Protein AF-0000000081444077 (afdb_homodimer)

Structure (mmCIF, N/CA/C/O backbone):
data_AF-0000000081444077-model_v1
#
loop_
_entity.id
_entity.type
_entity.pdbx_description
1 polymer 'Aminoacyl-transfer RNA synthetases class-II family profile domain-containing protein'
#
loop_
_atom_site.group_PDB
_atom_site.id
_atom_site.type_symbol
_atom_site.label_atom_id
_atom_site.label_alt_id
_atom_site.label_comp_id
_atom_site.label_asym_id
_atom_site.label_entity_id
_atom_site.label_seq_id
_atom_site.pdbx_PDB_ins_code
_atom_site.Cartn_x
_atom_site.Cartn_y
_atom_site.Cartn_z
_atom_site.occupancy
_atom_site.B_iso_or_equiv
_atom_site.auth_seq_id
_atom_site.auth_comp_id
_atom_site.auth_asym_id
_atom_site.auth_atom_id
_atom_site.pdbx_PDB_model_num
ATOM 1 N N . MET A 1 1 ? -2.559 7.141 -35.938 1 23.86 1 MET A N 1
ATOM 2 C CA . MET A 1 1 ? -1.499 8.125 -35.719 1 23.86 1 MET A CA 1
ATOM 3 C C . MET A 1 1 ? -0.157 7.434 -35.5 1 23.86 1 MET A C 1
ATOM 5 O O . MET A 1 1 ? -0.023 6.613 -34.562 1 23.86 1 MET A O 1
ATOM 9 N N . SER A 1 2 ? 0.617 7.234 -36.562 1 26.3 2 SER A N 1
ATOM 10 C CA . SER A 1 2 ? 1.909 6.574 -36.719 1 26.3 2 SER A CA 1
ATOM 11 C C . SER A 1 2 ? 2.971 7.23 -35.844 1 26.3 2 SER A C 1
ATOM 13 O O . SER A 1 2 ? 3.166 8.445 -35.906 1 26.3 2 SER A O 1
ATOM 15 N N . MET A 1 3 ? 2.871 6.91 -34.594 1 28.09 3 MET A N 1
ATOM 16 C CA . MET A 1 3 ? 3.893 7.602 -33.812 1 28.09 3 MET A CA 1
ATOM 17 C C . MET A 1 3 ? 5.285 7.094 -34.156 1 28.09 3 MET A C 1
ATOM 19 O O . MET A 1 3 ? 5.531 5.883 -34.156 1 28.09 3 MET A O 1
ATOM 23 N N . GLU A 1 4 ? 5.93 7.793 -34.938 1 29.39 4 GLU A N 1
ATOM 24 C CA . GLU A 1 4 ? 7.305 7.598 -35.375 1 29.39 4 GLU A CA 1
ATOM 25 C C . GLU A 1 4 ? 8.297 7.957 -34.281 1 29.39 4 GLU A C 1
ATOM 27 O O . GLU A 1 4 ? 8.234 9.055 -33.719 1 29.39 4 GLU A O 1
ATOM 32 N N . ILE A 1 5 ? 8.57 7.027 -33.5 1 27.83 5 ILE A N 1
ATOM 33 C CA . ILE A 1 5 ? 9.641 7.379 -32.562 1 27.83 5 ILE A CA 1
ATOM 34 C C . ILE A 1 5 ? 10.984 7.336 -33.281 1 27.83 5 ILE A C 1
ATOM 36 O O . ILE A 1 5 ? 11.344 6.32 -33.875 1 27.83 5 ILE A O 1
ATOM 40 N N . GLN A 1 6 ? 11.336 8.398 -33.719 1 30.12 6 GLN A N 1
ATOM 41 C CA . GLN A 1 6 ? 12.633 8.617 -34.375 1 30.12 6 GLN A CA 1
ATOM 42 C C . GLN A 1 6 ? 13.781 8.367 -33.375 1 30.12 6 GLN A C 1
ATOM 44 O O . GLN A 1 6 ? 13.883 9.039 -32.344 1 30.12 6 GLN A O 1
ATOM 49 N N . LEU A 1 7 ? 14.211 7.145 -33.281 1 27.36 7 LEU A N 1
ATOM 50 C CA . LEU A 1 7 ? 15.453 6.914 -32.531 1 27.36 7 LEU A CA 1
ATOM 51 C C . LEU A 1 7 ? 16.625 7.578 -33.219 1 27.36 7 LEU A C 1
ATOM 53 O O . LEU A 1 7 ? 16.594 7.797 -34.438 1 27.36 7 LEU A O 1
ATOM 57 N N . ASN A 1 8 ? 17.688 8.133 -32.594 1 31.11 8 ASN A N 1
ATOM 58 C CA . ASN A 1 8 ? 18.812 8.773 -33.25 1 31.11 8 ASN A CA 1
ATOM 59 C C . ASN A 1 8 ? 19.25 8 -34.5 1 31.11 8 ASN A C 1
ATOM 61 O O . ASN A 1 8 ? 18.422 7.613 -35.312 1 31.11 8 ASN A O 1
ATOM 65 N N . ASN A 1 9 ? 20.562 7.527 -34.625 1 33.25 9 ASN A N 1
ATOM 66 C CA . ASN A 1 9 ? 21.062 7.258 -35.969 1 33.25 9 ASN A CA 1
ATOM 67 C C . ASN A 1 9 ? 20.156 6.289 -36.719 1 33.25 9 ASN A C 1
ATOM 69 O O . ASN A 1 9 ? 19.453 6.684 -37.656 1 33.25 9 ASN A O 1
ATOM 73 N N . ARG A 1 10 ? 20.75 4.914 -37.125 1 32.09 10 ARG A N 1
ATOM 74 C CA . ARG A 1 10 ? 20.484 4.117 -38.344 1 32.09 10 ARG A CA 1
ATOM 75 C C . ARG A 1 10 ? 19.156 3.383 -38.219 1 32.09 10 ARG A C 1
ATOM 77 O O . ARG A 1 10 ? 18.672 2.818 -39.188 1 32.09 10 ARG A O 1
ATOM 84 N N . ARG A 1 11 ? 18.75 2.625 -37.094 1 27.83 11 ARG A N 1
ATOM 85 C CA . ARG A 1 11 ? 17.641 1.689 -37.219 1 27.83 11 ARG A CA 1
ATOM 86 C C . ARG A 1 11 ? 16.344 2.303 -36.688 1 27.83 11 ARG A C 1
ATOM 88 O O . ARG A 1 11 ? 16.344 3.002 -35.688 1 27.83 11 ARG A O 1
ATOM 95 N N . THR A 1 12 ? 15.539 2.754 -37.562 1 30.7 12 THR A N 1
ATOM 96 C CA . THR A 1 12 ? 14.195 3.236 -37.312 1 30.7 12 THR A CA 1
ATOM 97 C C . THR A 1 12 ? 13.273 2.076 -36.938 1 30.7 12 THR A C 1
ATOM 99 O O . THR A 1 12 ? 13.211 1.076 -37.656 1 30.7 12 THR A O 1
ATOM 102 N N . ILE A 1 13 ? 13.133 1.713 -35.688 1 28.78 13 ILE A N 1
ATOM 103 C CA . ILE A 1 13 ? 12.078 0.73 -35.469 1 28.78 13 ILE A CA 1
ATOM 104 C C . ILE A 1 13 ? 10.719 1.415 -35.531 1 28.78 13 ILE A C 1
ATOM 106 O O . ILE A 1 13 ? 10.484 2.408 -34.812 1 28.78 13 ILE A O 1
ATOM 110 N N . SER A 1 14 ? 10.086 1.429 -36.625 1 32.06 14 SER A N 1
ATOM 111 C CA . SER A 1 14 ? 8.711 1.902 -36.75 1 32.06 14 SER A CA 1
ATOM 112 C C . SER A 1 14 ? 7.723 0.869 -36.219 1 32.06 14 SER A C 1
ATOM 114 O O . SER A 1 14 ? 7.824 -0.318 -36.562 1 32.06 14 SER A O 1
ATOM 116 N N . ILE A 1 15 ? 7.379 1.009 -35.062 1 32.12 15 ILE A N 1
ATOM 117 C CA . ILE A 1 15 ? 6.266 0.186 -34.594 1 32.12 15 ILE A CA 1
ATOM 118 C C . ILE A 1 15 ? 4.984 0.614 -35.312 1 32.12 15 ILE A C 1
ATOM 120 O O . ILE A 1 15 ? 4.5 1.731 -35.125 1 32.12 15 ILE A O 1
ATOM 124 N N . ASP A 1 16 ? 4.984 0.404 -36.625 1 32.16 16 ASP A N 1
ATOM 125 C CA . ASP A 1 16 ? 3.73 0.604 -37.344 1 32.16 16 ASP A CA 1
ATOM 126 C C . ASP A 1 16 ? 2.74 -0.518 -37.031 1 32.16 16 ASP A C 1
ATOM 128 O O . ASP A 1 16 ? 3.121 -1.688 -36.969 1 32.16 16 ASP A O 1
ATOM 132 N N . GLY A 1 17 ? 1.459 -0.499 -36.969 1 31.88 17 GLY A N 1
ATOM 133 C CA . GLY A 1 17 ? 0.346 -1.4 -36.719 1 31.88 17 GLY A CA 1
ATOM 134 C C . GLY A 1 17 ? 0.752 -2.656 -35.969 1 31.88 17 GLY A C 1
ATOM 135 O O . GLY A 1 17 ? 1.673 -2.627 -35.156 1 31.88 17 GLY A O 1
ATOM 136 N N . ASP A 1 18 ? 0.22 -3.895 -36.406 1 32.38 18 ASP A N 1
ATOM 137 C CA . ASP A 1 18 ? 0.358 -5.266 -35.938 1 32.38 18 ASP A CA 1
ATOM 138 C C . ASP A 1 18 ? 1.806 -5.742 -36.031 1 32.38 18 ASP A C 1
ATOM 140 O O . ASP A 1 18 ? 2.131 -6.855 -35.625 1 32.38 18 ASP A O 1
ATOM 144 N N . SER A 1 19 ? 2.668 -5.293 -36.875 1 32.75 19 SER A N 1
ATOM 145 C CA . SER A 1 19 ? 3.879 -6.02 -37.25 1 32.75 19 SER A CA 1
ATOM 146 C C . SER A 1 19 ? 5.125 -5.316 -36.719 1 32.75 19 SER A C 1
ATOM 148 O O . SER A 1 19 ? 5.316 -4.121 -36.969 1 32.75 19 SER A O 1
ATOM 150 N N . ILE A 1 20 ? 5.652 -5.777 -35.594 1 33.78 20 ILE A N 1
ATOM 151 C CA . ILE A 1 20 ? 6.949 -5.332 -35.094 1 33.78 20 ILE A CA 1
ATOM 152 C C . ILE A 1 20 ? 8.062 -5.914 -35.938 1 33.78 20 ILE A C 1
ATOM 154 O O . ILE A 1 20 ? 8.172 -7.133 -36.094 1 33.78 20 ILE A O 1
ATOM 158 N N . ARG A 1 21 ? 8.547 -5.258 -37.031 1 32.66 21 ARG A N 1
ATOM 159 C CA . ARG A 1 21 ? 9.695 -5.766 -37.781 1 32.66 21 ARG A CA 1
ATOM 160 C C . ARG A 1 21 ? 11.008 -5.41 -37.094 1 32.66 21 ARG A C 1
ATOM 162 O O . ARG A 1 21 ? 11.266 -4.242 -36.781 1 32.66 21 ARG A O 1
ATOM 169 N N . ALA A 1 22 ? 11.688 -6.398 -36.438 1 30.86 22 ALA A N 1
ATOM 170 C CA . ALA A 1 22 ? 12.984 -6.297 -35.781 1 30.86 22 ALA A CA 1
ATOM 171 C C . ALA A 1 22 ? 14.102 -6.07 -36.812 1 30.86 22 ALA A C 1
ATOM 173 O O . ALA A 1 22 ? 14.258 -6.852 -37.75 1 30.86 22 ALA A O 1
ATOM 174 N N . SER A 1 23 ? 14.484 -4.863 -37.125 1 33.38 23 SER A N 1
ATOM 175 C CA . SER A 1 23 ? 15.664 -4.746 -38 1 33.38 23 SER A CA 1
ATOM 176 C C . SER A 1 23 ? 16.906 -5.289 -37.281 1 33.38 23 SER A C 1
ATOM 178 O O . SER A 1 23 ? 16.953 -5.352 -36.062 1 33.38 23 SER A O 1
ATOM 180 N N . LYS A 1 24 ? 17.953 -5.762 -38.031 1 31.94 24 LYS A N 1
ATOM 181 C CA . LYS A 1 24 ? 19.219 -6.414 -37.719 1 31.94 24 LYS A CA 1
ATOM 182 C C . LYS A 1 24 ? 20.062 -5.551 -36.781 1 31.94 24 LYS A C 1
ATOM 184 O O . LYS A 1 24 ? 20.312 -4.379 -37.062 1 31.94 24 LYS A O 1
ATOM 189 N N . GLU A 1 25 ? 20.203 -5.945 -35.469 1 32.41 25 GLU A N 1
ATOM 190 C CA . GLU A 1 25 ? 20.875 -5.355 -34.312 1 32.41 25 GLU A CA 1
ATOM 191 C C . GLU A 1 25 ? 22.375 -5.215 -34.594 1 32.41 25 GLU A C 1
ATOM 193 O O . GLU A 1 25 ? 23.031 -6.168 -35.031 1 32.41 25 GLU A O 1
ATOM 198 N N . VAL A 1 26 ? 22.875 -4.152 -35.125 1 34.94 26 VAL A N 1
ATOM 199 C CA . VAL A 1 26 ? 24.312 -3.967 -35.031 1 34.94 26 VAL A CA 1
ATOM 200 C C . VAL A 1 26 ? 24.812 -4.277 -33.625 1 34.94 26 VAL A C 1
ATOM 202 O O . VAL A 1 26 ? 24.344 -3.672 -32.656 1 34.94 26 VAL A O 1
ATOM 205 N N . SER A 1 27 ? 25.422 -5.484 -33.344 1 34.59 27 SER A N 1
ATOM 206 C CA . SER A 1 27 ? 25.984 -5.867 -32.062 1 34.59 27 SER A CA 1
ATOM 207 C C . SER A 1 27 ? 27.031 -4.863 -31.578 1 34.59 27 SER A C 1
ATOM 209 O O . SER A 1 27 ? 28.047 -4.668 -32.25 1 34.59 27 SER A O 1
ATOM 211 N N . PRO A 1 28 ? 26.781 -3.764 -31 1 37.81 28 PRO A N 1
ATOM 212 C CA . PRO A 1 28 ? 27.922 -3.031 -30.453 1 37.81 28 PRO A CA 1
ATOM 213 C C . PRO A 1 28 ? 28.906 -3.939 -29.719 1 37.81 28 PRO A C 1
ATOM 215 O O . PRO A 1 28 ? 28.531 -5.039 -29.281 1 37.81 28 PRO A O 1
ATOM 218 N N . ASP A 1 29 ? 30.188 -3.701 -29.844 1 36.72 29 ASP A N 1
ATOM 219 C CA . ASP A 1 29 ? 31.266 -4.473 -29.234 1 36.72 29 ASP A CA 1
ATOM 220 C C . ASP A 1 29 ? 30.953 -4.812 -27.781 1 36.72 29 ASP A C 1
ATOM 222 O O . ASP A 1 29 ? 30.703 -3.922 -26.969 1 36.72 29 ASP A O 1
ATOM 226 N N . LYS A 1 30 ? 30.562 -5.918 -27.5 1 41.12 30 LYS A N 1
ATOM 227 C CA . LYS A 1 30 ? 30.234 -6.543 -26.234 1 41.12 30 LYS A CA 1
ATOM 228 C C . LYS A 1 30 ? 31.172 -6.078 -25.125 1 41.12 30 LYS A C 1
ATOM 230 O O . LYS A 1 30 ? 30.781 -5.949 -23.969 1 41.12 30 LYS A O 1
ATOM 235 N N . GLU A 1 31 ? 32.438 -6.031 -25.469 1 38.62 31 GLU A N 1
ATOM 236 C CA . GLU A 1 31 ? 33.469 -5.688 -24.484 1 38.62 31 GLU A CA 1
ATOM 237 C C . GLU A 1 31 ? 33.25 -4.273 -23.938 1 38.62 31 GLU A C 1
ATOM 239 O O . GLU A 1 31 ? 33.438 -4.027 -22.75 1 38.62 31 GLU A O 1
ATOM 244 N N . LYS A 1 32 ? 33.188 -3.34 -24.734 1 41.47 32 LYS A N 1
ATOM 245 C CA . LYS A 1 32 ? 32.938 -1.976 -24.281 1 41.47 32 LYS A CA 1
ATOM 246 C C . LYS A 1 32 ? 31.594 -1.854 -23.562 1 41.47 32 LYS A C 1
ATOM 248 O O . LYS A 1 32 ? 31.312 -0.842 -22.922 1 41.47 32 LYS A O 1
ATOM 253 N N . LEU A 1 33 ? 30.578 -2.686 -23.844 1 42.31 33 LEU A N 1
ATOM 254 C CA . LEU A 1 33 ? 29.281 -2.688 -23.188 1 42.31 33 LEU A CA 1
ATOM 255 C C . LEU A 1 33 ? 29.391 -3.264 -21.766 1 42.31 33 LEU A C 1
ATOM 257 O O . LEU A 1 33 ? 28.625 -2.883 -20.891 1 42.31 33 LEU A O 1
ATOM 261 N N . GLU A 1 34 ? 30.156 -4.367 -21.625 1 45.81 34 GLU A N 1
ATOM 262 C CA . GLU A 1 34 ? 30.359 -4.953 -20.297 1 45.81 34 GLU A CA 1
ATOM 263 C C . GLU A 1 34 ? 30.953 -3.943 -19.328 1 45.81 34 GLU A C 1
ATOM 265 O O . GLU A 1 34 ? 30.672 -3.973 -18.141 1 45.81 34 GLU A O 1
ATOM 270 N N . GLN A 1 35 ? 31.859 -3.129 -19.719 1 46.97 35 GLN A N 1
ATOM 271 C CA . GLN A 1 35 ? 32.625 -2.223 -18.859 1 46.97 35 GLN A CA 1
ATOM 272 C C . GLN A 1 35 ? 31.734 -1.136 -18.266 1 46.97 35 GLN A C 1
ATOM 274 O O . GLN A 1 35 ? 32.062 -0.536 -17.25 1 46.97 35 GLN A O 1
ATOM 279 N N . THR A 1 36 ? 30.516 -0.857 -18.875 1 57.16 36 THR A N 1
ATOM 280 C CA . THR A 1 36 ? 29.828 0.374 -18.516 1 57.16 36 THR A CA 1
ATOM 281 C C . THR A 1 36 ? 28.484 0.065 -17.844 1 57.16 36 THR A C 1
ATOM 283 O O . THR A 1 36 ? 27.641 0.954 -17.688 1 57.16 36 THR A O 1
ATOM 286 N N . ARG A 1 37 ? 28.344 -1.217 -17.25 1 77.5 37 ARG A N 1
ATOM 287 C CA . ARG A 1 37 ? 27.062 -1.556 -16.625 1 77.5 37 ARG A CA 1
ATOM 288 C C . ARG A 1 37 ? 27.031 -1.128 -15.164 1 77.5 37 ARG A C 1
ATOM 290 O O . ARG A 1 37 ? 28.047 -1.178 -14.477 1 77.5 37 ARG A O 1
ATOM 297 N N . THR A 1 38 ? 25.891 -0.659 -14.797 1 86.19 38 THR A N 1
ATOM 298 C CA . THR A 1 38 ? 25.672 -0.331 -13.398 1 86.19 38 THR A CA 1
ATOM 299 C C . THR A 1 38 ? 25.531 -1.6 -12.555 1 86.19 38 THR A C 1
ATOM 301 O O . THR A 1 38 ? 24.719 -2.469 -12.859 1 86.19 38 THR A O 1
ATOM 304 N N . LEU A 1 39 ? 26.453 -1.745 -11.625 1 90.31 39 LEU A N 1
ATOM 305 C CA . LEU A 1 39 ? 26.422 -2.891 -10.719 1 90.31 39 LEU A CA 1
ATOM 306 C C . LEU A 1 39 ? 25.906 -2.482 -9.344 1 90.31 39 LEU A C 1
ATOM 308 O O . LEU A 1 39 ? 26.125 -1.352 -8.906 1 90.31 39 LEU A O 1
ATOM 312 N N . PRO A 1 40 ? 25.219 -3.42 -8.68 1 94.31 40 PRO A N 1
ATOM 313 C CA . PRO A 1 40 ? 24.719 -3.088 -7.348 1 94.31 40 PRO A CA 1
ATOM 314 C C . PRO A 1 40 ? 25.828 -2.938 -6.316 1 94.31 40 PRO A C 1
ATOM 316 O O . PRO A 1 40 ? 26.812 -3.689 -6.348 1 94.31 40 PRO A O 1
ATOM 319 N N . PRO A 1 41 ? 25.641 -2.062 -5.418 1 94.25 41 PRO A N 1
ATOM 320 C CA . PRO A 1 41 ? 26.641 -1.904 -4.359 1 94.25 41 PRO A CA 1
ATOM 321 C C . PRO A 1 41 ? 26.578 -3.021 -3.32 1 94.25 41 PRO A C 1
ATOM 323 O O . PRO A 1 41 ? 27.531 -3.215 -2.562 1 94.25 41 PRO A O 1
ATOM 326 N N . LYS A 1 42 ? 25.469 -3.723 -3.23 1 92.5 42 LYS A N 1
ATOM 327 C CA . LYS A 1 42 ? 25.281 -4.855 -2.33 1 92.5 42 LYS A CA 1
ATOM 328 C C . LYS A 1 42 ? 25.5 -4.449 -0.877 1 92.5 42 LYS A C 1
ATOM 330 O O . LYS A 1 42 ? 26.219 -5.125 -0.142 1 92.5 42 LYS A O 1
ATOM 335 N N . THR A 1 43 ? 24.938 -3.365 -0.495 1 91.69 43 THR A N 1
ATOM 336 C CA . THR A 1 43 ? 25.141 -2.836 0.85 1 91.69 43 THR A CA 1
ATOM 337 C C . THR A 1 43 ? 23.938 -3.154 1.739 1 91.69 43 THR A C 1
ATOM 339 O O . THR A 1 43 ? 23.859 -2.695 2.881 1 91.69 43 THR A O 1
ATOM 342 N N . TRP A 1 44 ? 23.016 -4.004 1.304 1 88.94 44 TRP A N 1
ATOM 343 C CA . TRP A 1 44 ? 21.75 -4.223 2.004 1 88.94 44 TRP A CA 1
ATOM 344 C C . TRP A 1 44 ? 22 -4.871 3.365 1 88.94 44 TRP A C 1
ATOM 346 O O . TRP A 1 44 ? 21.172 -4.734 4.277 1 88.94 44 TRP A O 1
ATOM 356 N N . ALA A 1 45 ? 23.156 -5.43 3.533 1 86.5 45 ALA A N 1
ATOM 357 C CA . ALA A 1 45 ? 23.453 -6.09 4.801 1 86.5 45 ALA A CA 1
ATOM 358 C C . ALA A 1 45 ? 24.203 -5.152 5.746 1 86.5 45 ALA A C 1
ATOM 360 O O . ALA A 1 45 ? 24.484 -5.512 6.891 1 86.5 45 ALA A O 1
ATOM 361 N N . HIS A 1 46 ? 24.5 -4.008 5.258 1 89.81 46 HIS A N 1
ATOM 362 C CA . HIS A 1 46 ? 25.25 -3.025 6.035 1 89.81 46 HIS A CA 1
ATOM 363 C C . HIS A 1 46 ? 24.531 -1.685 6.074 1 89.81 46 HIS A C 1
ATOM 365 O O . HIS A 1 46 ? 24.828 -0.787 5.285 1 89.81 46 HIS A O 1
ATOM 371 N N . PRO A 1 47 ? 23.656 -1.568 7.059 1 84 47 PRO A N 1
ATOM 372 C CA . PRO A 1 47 ? 22.797 -0.376 7.102 1 84 47 PRO A CA 1
ATOM 373 C C . PRO A 1 47 ? 23.609 0.922 7.051 1 84 47 PRO A C 1
ATOM 375 O O . PRO A 1 47 ? 23.172 1.892 6.414 1 84 47 PRO A O 1
ATOM 378 N N . GLU A 1 48 ? 24.75 0.959 7.648 1 82.81 48 GLU A N 1
ATOM 379 C CA . GLU A 1 48 ? 25.578 2.158 7.715 1 82.81 48 GLU A CA 1
ATOM 380 C C . GLU A 1 48 ? 26.031 2.584 6.324 1 82.81 48 GLU A C 1
ATOM 382 O O . GLU A 1 48 ? 26.094 3.777 6.02 1 82.81 48 GLU A O 1
ATOM 387 N N . LYS A 1 49 ? 26.297 1.643 5.523 1 92.25 49 LYS A N 1
ATOM 388 C CA . LYS A 1 49 ? 26.75 1.913 4.164 1 92.25 49 LYS A CA 1
ATOM 389 C C . LYS A 1 49 ? 25.562 2.09 3.217 1 92.25 49 LYS A C 1
ATOM 391 O O . LYS A 1 49 ? 25.672 2.803 2.215 1 92.25 49 LYS A O 1
ATOM 396 N N . HIS A 1 50 ? 24.547 1.478 3.609 1 94.5 50 HIS A N 1
ATOM 397 C CA . HIS A 1 50 ? 23.375 1.452 2.736 1 94.5 50 HIS A CA 1
ATOM 398 C C . HIS A 1 50 ? 22.734 2.83 2.639 1 94.5 50 HIS A C 1
ATOM 400 O O . HIS A 1 50 ? 22.281 3.234 1.566 1 94.5 50 HIS A O 1
ATOM 406 N N . LEU A 1 51 ? 22.75 3.525 3.709 1 94.88 51 LEU A N 1
ATOM 407 C CA . LEU A 1 51 ? 22.172 4.859 3.734 1 94.88 51 LEU A CA 1
ATOM 408 C C . LEU A 1 51 ? 22.766 5.742 2.648 1 94.88 51 LEU A C 1
ATOM 410 O O . LEU A 1 51 ? 22.047 6.336 1.849 1 94.88 51 LEU A O 1
ATOM 414 N N . LYS A 1 52 ? 24.031 5.785 2.58 1 96.38 52 LYS A N 1
ATOM 415 C CA . LYS A 1 52 ? 24.734 6.617 1.609 1 96.38 52 LYS A CA 1
ATOM 416 C C . LYS A 1 52 ? 24.609 6.035 0.203 1 96.38 52 LYS A C 1
ATOM 418 O O . LYS A 1 52 ? 24.422 6.773 -0.765 1 96.38 52 LYS A O 1
ATOM 423 N N . ALA A 1 53 ? 24.734 4.762 0.083 1 96.88 53 ALA A N 1
ATOM 424 C CA . ALA A 1 53 ? 24.703 4.094 -1.217 1 96.88 53 ALA A CA 1
ATOM 425 C C . ALA A 1 53 ? 23.375 4.359 -1.938 1 96.88 53 ALA A C 1
ATOM 427 O O . ALA A 1 53 ? 23.359 4.617 -3.145 1 96.88 53 ALA A O 1
ATOM 428 N N . VAL A 1 54 ? 22.328 4.336 -1.202 1 96.69 54 VAL A N 1
ATOM 429 C CA . VAL A 1 54 ? 21 4.52 -1.786 1 96.69 54 VAL A CA 1
ATOM 430 C C . VAL A 1 54 ? 20.906 5.914 -2.395 1 96.69 54 VAL A C 1
ATOM 432 O O . VAL A 1 54 ? 20.312 6.09 -3.463 1 96.69 54 VAL A O 1
ATOM 435 N N . ILE A 1 55 ? 21.484 6.879 -1.752 1 96.62 55 ILE A N 1
ATOM 436 C CA . ILE A 1 55 ? 21.375 8.266 -2.191 1 96.62 55 ILE A CA 1
ATOM 437 C C . ILE A 1 55 ? 22.344 8.523 -3.342 1 96.62 55 ILE A C 1
ATOM 439 O O . ILE A 1 55 ? 22.047 9.281 -4.266 1 96.62 55 ILE A O 1
ATOM 443 N N . THR A 1 56 ? 23.484 7.828 -3.354 1 96.44 56 THR A N 1
ATOM 444 C CA . THR A 1 56 ? 24.562 8.289 -4.223 1 96.44 56 THR A CA 1
ATOM 445 C C . THR A 1 56 ? 24.781 7.312 -5.375 1 96.44 56 THR A C 1
ATOM 447 O O . THR A 1 56 ? 25.359 7.672 -6.398 1 96.44 56 THR A O 1
ATOM 450 N N . ASP A 1 57 ? 24.406 6.078 -5.227 1 95.69 57 ASP A N 1
ATOM 451 C CA . ASP A 1 57 ? 24.688 5.078 -6.246 1 95.69 57 ASP A CA 1
ATOM 452 C C . ASP A 1 57 ? 23.609 5.062 -7.328 1 95.69 57 ASP A C 1
ATOM 454 O O . ASP A 1 57 ? 22.422 5.074 -7.02 1 95.69 57 ASP A O 1
ATOM 458 N N . ASP A 1 58 ? 24.047 4.957 -8.555 1 95.25 58 ASP A N 1
ATOM 459 C CA . ASP A 1 58 ? 23.125 4.969 -9.695 1 95.25 58 ASP A CA 1
ATOM 460 C C . ASP A 1 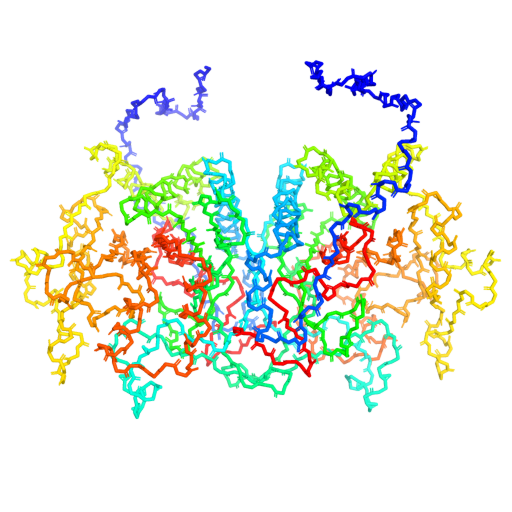58 ? 22.203 3.75 -9.672 1 95.25 58 ASP A C 1
ATOM 462 O O . ASP A 1 58 ? 21.094 3.803 -10.18 1 95.25 58 ASP A O 1
ATOM 466 N N . TRP A 1 59 ? 22.672 2.705 -9.07 1 96.56 59 TRP A N 1
ATOM 467 C CA . TRP A 1 59 ? 21.875 1.487 -8.992 1 96.56 59 TRP A CA 1
ATOM 468 C C . TRP A 1 59 ? 20.516 1.77 -8.375 1 96.56 59 TRP A C 1
ATOM 470 O O . TRP A 1 59 ? 19.484 1.4 -8.945 1 96.56 59 TRP A O 1
ATOM 480 N N . TYR A 1 60 ? 20.547 2.51 -7.328 1 96.88 60 TYR A N 1
ATOM 481 C CA . TYR A 1 60 ? 19.297 2.695 -6.594 1 96.88 60 TYR A CA 1
ATOM 482 C C . TYR A 1 60 ? 18.422 3.748 -7.266 1 96.88 60 TYR A C 1
ATOM 484 O O . TYR A 1 60 ? 17.188 3.672 -7.207 1 96.88 60 TYR A O 1
ATOM 492 N N . SER A 1 61 ? 19.031 4.684 -7.898 1 96.81 61 SER A N 1
ATOM 493 C CA . SER A 1 61 ? 18.234 5.59 -8.727 1 96.81 61 SER A CA 1
ATOM 494 C C . SER A 1 61 ? 17.516 4.832 -9.836 1 96.81 61 SER A C 1
ATOM 496 O O . SER A 1 61 ? 16.328 5.074 -10.086 1 96.81 61 SER A O 1
ATOM 498 N N . ASP A 1 62 ? 18.203 3.953 -10.469 1 96.94 62 ASP A N 1
ATOM 499 C CA . ASP A 1 62 ? 17.641 3.152 -11.547 1 96.94 62 ASP A CA 1
ATOM 500 C C . ASP A 1 62 ? 16.562 2.211 -11.031 1 96.94 62 ASP A C 1
ATOM 502 O O . ASP A 1 62 ? 15.484 2.098 -11.633 1 96.94 62 ASP A O 1
ATOM 506 N N . VAL A 1 63 ? 16.812 1.589 -9.914 1 97.19 63 VAL A N 1
ATOM 507 C CA . VAL A 1 63 ? 15.836 0.692 -9.305 1 97.19 63 VAL A CA 1
ATOM 508 C C . VAL A 1 63 ? 14.562 1.465 -8.961 1 97.19 63 VAL A C 1
ATOM 510 O O . VAL A 1 63 ? 13.453 0.997 -9.227 1 97.19 63 VAL A O 1
ATOM 513 N N . PHE A 1 64 ? 14.758 2.645 -8.406 1 97.81 64 PHE A N 1
ATOM 514 C CA . PHE A 1 64 ? 13.617 3.48 -8.031 1 97.81 64 PHE A CA 1
ATOM 515 C C . PHE A 1 64 ? 12.789 3.848 -9.258 1 97.81 64 PHE A C 1
ATOM 517 O O . PHE A 1 64 ? 11.555 3.836 -9.203 1 97.81 64 PHE A O 1
ATOM 524 N N . ARG A 1 65 ? 13.398 4.113 -10.359 1 97 65 ARG A N 1
ATOM 525 C CA . ARG A 1 65 ? 12.719 4.438 -11.602 1 97 65 ARG A CA 1
ATOM 526 C C . ARG A 1 65 ? 11.875 3.262 -12.086 1 97 65 ARG A C 1
ATOM 528 O O . ARG A 1 65 ? 10.719 3.438 -12.477 1 97 65 ARG A O 1
ATOM 535 N N . ILE A 1 66 ? 12.445 2.082 -12.039 1 97.94 66 ILE A N 1
ATOM 536 C CA . ILE A 1 66 ? 11.742 0.893 -12.508 1 97.94 66 ILE A CA 1
ATOM 537 C C . ILE A 1 66 ? 10.57 0.59 -11.578 1 97.94 66 ILE A C 1
ATOM 539 O O . ILE A 1 66 ? 9.484 0.224 -12.031 1 97.94 66 ILE A O 1
ATOM 543 N N . GLN A 1 67 ? 10.789 0.743 -10.281 1 98.19 67 GLN A N 1
ATOM 544 C CA . GLN A 1 67 ? 9.719 0.527 -9.312 1 98.19 67 GLN A CA 1
ATOM 545 C C . GLN A 1 67 ? 8.547 1.478 -9.562 1 98.19 67 GLN A C 1
ATOM 547 O O . GLN A 1 67 ? 7.391 1.061 -9.555 1 98.19 67 GLN A O 1
ATOM 552 N N . ASP A 1 68 ? 8.875 2.721 -9.805 1 97.75 68 ASP A N 1
ATOM 553 C CA . ASP A 1 68 ? 7.871 3.734 -10.117 1 97.75 68 ASP A CA 1
ATOM 554 C C . ASP A 1 68 ? 7.102 3.373 -11.391 1 97.75 68 ASP A C 1
ATOM 556 O O . ASP A 1 68 ? 5.875 3.461 -11.422 1 97.75 68 ASP A O 1
ATOM 560 N N . CYS A 1 69 ? 7.836 2.961 -12.375 1 98.19 69 CYS A N 1
ATOM 561 C CA . CYS A 1 69 ? 7.254 2.584 -13.656 1 98.19 69 CYS A CA 1
ATOM 562 C C . CYS A 1 69 ? 6.289 1.415 -13.492 1 98.19 69 CYS A C 1
ATOM 564 O O . CYS A 1 69 ? 5.164 1.46 -13.992 1 98.19 69 CYS A O 1
ATOM 566 N N . ILE A 1 70 ? 6.688 0.432 -12.75 1 98.5 70 ILE A N 1
ATOM 567 C CA . ILE A 1 70 ? 5.891 -0.779 -12.578 1 98.5 70 ILE A CA 1
ATOM 568 C C . ILE A 1 70 ? 4.625 -0.457 -11.789 1 98.5 70 ILE A C 1
ATOM 570 O O . ILE A 1 70 ? 3.537 -0.926 -12.133 1 98.5 70 ILE A O 1
ATOM 574 N N . PHE A 1 71 ? 4.77 0.344 -10.781 1 98.75 71 PHE A N 1
ATOM 575 C CA . PHE A 1 71 ? 3.594 0.704 -10 1 98.75 71 PHE A CA 1
ATOM 576 C C . PHE A 1 71 ? 2.547 1.389 -10.875 1 98.75 71 PHE A C 1
ATOM 578 O O . PHE A 1 71 ? 1.383 0.987 -10.883 1 98.75 71 PHE A O 1
ATOM 585 N N . HIS A 1 72 ? 2.934 2.379 -11.57 1 98.75 72 HIS A N 1
ATOM 586 C CA . HIS A 1 72 ? 1.986 3.166 -12.352 1 98.75 72 HIS A CA 1
ATOM 587 C C . HIS A 1 72 ? 1.426 2.354 -13.516 1 98.75 72 HIS A C 1
ATOM 589 O O . HIS A 1 72 ? 0.255 2.504 -13.875 1 98.75 72 HIS A O 1
ATOM 595 N N . ALA A 1 73 ? 2.242 1.507 -14.117 1 98.75 73 ALA A N 1
ATOM 596 C CA . ALA A 1 73 ? 1.75 0.618 -15.164 1 98.75 73 ALA A CA 1
ATOM 597 C C . ALA A 1 73 ? 0.719 -0.363 -14.609 1 98.75 73 ALA A C 1
ATOM 599 O O . ALA A 1 73 ? -0.246 -0.708 -15.297 1 98.75 73 ALA A O 1
ATOM 600 N N . THR A 1 74 ? 0.984 -0.835 -13.391 1 98.88 74 THR A N 1
ATOM 601 C CA . THR A 1 74 ? 0.046 -1.74 -12.734 1 98.88 74 THR A CA 1
ATOM 602 C C . THR A 1 74 ? -1.312 -1.07 -12.547 1 98.88 74 THR A C 1
ATOM 604 O O . THR A 1 74 ? -2.344 -1.631 -12.93 1 98.88 74 THR A O 1
ATOM 607 N N . VAL A 1 75 ? -1.275 0.112 -12.031 1 98.81 75 VAL A N 1
ATOM 608 C CA . VAL A 1 75 ? -2.52 0.835 -11.789 1 98.81 75 VAL A CA 1
ATOM 609 C C . VAL A 1 75 ? -3.221 1.117 -13.117 1 98.81 75 VAL A C 1
ATOM 611 O O . VAL A 1 75 ? -4.438 0.945 -13.234 1 98.81 75 VAL A O 1
ATOM 614 N N . ASP A 1 76 ? -2.479 1.521 -14.07 1 98.56 76 ASP A N 1
ATOM 615 C CA . ASP A 1 76 ? -3.045 1.814 -15.383 1 98.56 76 ASP A CA 1
ATOM 616 C C . ASP A 1 76 ? -3.721 0.582 -15.977 1 98.56 76 ASP A C 1
ATOM 618 O O . ASP A 1 76 ? -4.84 0.666 -16.484 1 98.56 76 ASP A O 1
ATOM 622 N N . TYR A 1 77 ? -3.057 -0.544 -15.938 1 98.81 77 TYR A N 1
ATOM 623 C CA . TYR A 1 77 ? -3.602 -1.771 -16.5 1 98.81 77 TYR A CA 1
ATOM 624 C C . TYR A 1 77 ? -4.91 -2.152 -15.828 1 98.81 77 TYR A C 1
ATOM 626 O O . TYR A 1 77 ? -5.918 -2.395 -16.5 1 98.81 77 TYR A O 1
ATOM 634 N N . PHE A 1 78 ? -4.902 -2.201 -14.523 1 98.81 78 PHE A N 1
ATOM 635 C CA . PHE A 1 78 ? -6.074 -2.697 -13.805 1 98.81 78 PHE A CA 1
ATOM 636 C C . PHE A 1 78 ? -7.219 -1.696 -13.883 1 98.81 78 PHE A C 1
ATOM 638 O O . PHE A 1 78 ? -8.375 -2.082 -14.07 1 98.81 78 PHE A O 1
ATOM 645 N N . ARG A 1 79 ? -6.891 -0.469 -13.75 1 97.69 79 ARG A N 1
ATOM 646 C CA . ARG A 1 79 ? -7.938 0.548 -13.758 1 97.69 79 ARG A CA 1
ATOM 647 C C . ARG A 1 79 ? -8.453 0.802 -15.172 1 97.69 79 ARG A C 1
ATOM 649 O O . ARG A 1 79 ? -9.648 0.669 -15.43 1 97.69 79 ARG A O 1
ATOM 656 N N . ASN A 1 80 ? -7.594 1.115 -16.062 1 97.06 80 ASN A N 1
ATOM 657 C CA . ASN A 1 80 ? -7.992 1.655 -17.359 1 97.06 80 ASN A CA 1
ATOM 658 C C . ASN A 1 80 ? -8.266 0.545 -18.375 1 97.06 80 ASN A C 1
ATOM 660 O O . ASN A 1 80 ? -9.133 0.686 -19.234 1 97.06 80 ASN A O 1
ATOM 664 N N . THR A 1 81 ? -7.52 -0.508 -18.312 1 97.69 81 THR A N 1
ATOM 665 C CA . THR A 1 81 ? -7.715 -1.595 -19.266 1 97.69 81 THR A CA 1
ATOM 666 C C . THR A 1 81 ? -8.828 -2.529 -18.797 1 97.69 81 THR A C 1
ATOM 668 O O . THR A 1 81 ? -9.641 -2.986 -19.594 1 97.69 81 THR A O 1
ATOM 671 N N . LEU A 1 82 ? -8.867 -2.795 -17.484 1 98.19 82 LEU A N 1
ATOM 672 C CA . LEU A 1 82 ? -9.758 -3.859 -17.031 1 98.19 82 LEU A CA 1
ATOM 673 C C . LEU A 1 82 ? -10.945 -3.287 -16.266 1 98.19 82 LEU A C 1
ATOM 675 O O . LEU A 1 82 ? -11.977 -3.947 -16.141 1 98.19 82 LEU A O 1
ATOM 679 N N . GLY A 1 83 ? -10.75 -2.111 -15.672 1 97.56 83 GLY A N 1
ATOM 680 C CA . GLY A 1 83 ? -11.781 -1.538 -14.828 1 97.56 83 GLY A CA 1
ATOM 681 C C . GLY A 1 83 ? -11.898 -2.225 -13.477 1 97.56 83 GLY A C 1
ATOM 682 O O . GLY A 1 83 ? -12.992 -2.342 -12.93 1 97.56 83 GLY A O 1
ATOM 683 N N . PHE A 1 84 ? -10.828 -2.805 -12.93 1 98.5 84 PHE A N 1
ATOM 684 C CA . PHE A 1 84 ? -10.828 -3.463 -11.633 1 98.5 84 PHE A CA 1
ATOM 685 C C . PHE A 1 84 ? -10.781 -2.436 -10.508 1 98.5 84 PHE A C 1
ATOM 687 O O . PHE A 1 84 ? -10.25 -1.337 -10.68 1 98.5 84 PHE A O 1
ATOM 694 N N . ASN A 1 85 ? -11.336 -2.775 -9.375 1 98.06 85 ASN A N 1
ATOM 695 C CA . ASN A 1 85 ? -11.305 -1.913 -8.195 1 98.06 85 ASN A CA 1
ATOM 696 C C . ASN A 1 85 ? -10.078 -2.186 -7.328 1 98.06 85 ASN A C 1
ATOM 698 O O . ASN A 1 85 ? -9.664 -3.334 -7.18 1 98.06 85 ASN A O 1
ATOM 702 N N . TYR A 1 86 ? -9.539 -1.086 -6.816 1 98.38 86 TYR A N 1
ATOM 703 C CA . TYR A 1 86 ? -8.43 -1.214 -5.879 1 98.38 86 TYR A CA 1
ATOM 704 C C . TYR A 1 86 ? -8.938 -1.51 -4.473 1 98.38 86 TYR A C 1
ATOM 706 O O . TYR A 1 86 ? -9.945 -0.953 -4.039 1 98.38 86 TYR A O 1
ATOM 714 N N . THR A 1 87 ? -8.211 -2.354 -3.705 1 98.31 87 THR A N 1
ATOM 715 C CA . THR A 1 87 ? -8.625 -2.748 -2.361 1 98.31 87 THR A CA 1
ATOM 716 C C . THR A 1 87 ? -7.652 -2.203 -1.318 1 98.31 87 THR A C 1
ATOM 718 O O . THR A 1 87 ? -6.445 -2.438 -1.405 1 98.31 87 THR A O 1
ATOM 721 N N . MET A 1 88 ? -8.156 -1.429 -0.396 1 96.56 88 MET A N 1
ATOM 722 C CA . MET A 1 88 ? -7.375 -0.972 0.751 1 96.56 88 MET A CA 1
ATOM 723 C C . MET A 1 88 ? -7.406 -2 1.876 1 96.56 88 MET A C 1
ATOM 725 O O . MET A 1 88 ? -8.414 -2.137 2.568 1 96.56 88 MET A O 1
ATOM 729 N N . LEU A 1 89 ? -6.242 -2.654 2.088 1 96.44 89 LEU A N 1
ATOM 730 C CA . LEU A 1 89 ? -6.25 -3.842 2.938 1 96.44 89 LEU A CA 1
ATOM 731 C C . LEU A 1 89 ? -5.367 -3.639 4.164 1 96.44 89 LEU A C 1
ATOM 733 O O . LEU A 1 89 ? -4.402 -2.873 4.121 1 96.44 89 LEU A O 1
ATOM 737 N N . PRO A 1 90 ? -5.727 -4.316 5.23 1 95 90 PRO A N 1
ATOM 738 C CA . PRO A 1 90 ? -4.816 -4.348 6.375 1 95 90 PRO A CA 1
ATOM 739 C C . PRO A 1 90 ? -3.57 -5.195 6.113 1 95 90 PRO A C 1
ATOM 741 O O . PRO A 1 90 ? -3.562 -6.023 5.199 1 95 90 PRO A O 1
ATOM 744 N N . VAL A 1 91 ? -2.562 -4.965 6.965 1 94.25 91 VAL A N 1
ATOM 745 C CA . VAL A 1 91 ? -1.308 -5.691 6.797 1 94.25 91 VAL A CA 1
ATOM 746 C C . VAL A 1 91 ? -1.297 -6.922 7.703 1 94.25 91 VAL A C 1
ATOM 748 O O . VAL A 1 91 ? -0.354 -7.715 7.672 1 94.25 91 VAL A O 1
ATOM 751 N N . SER A 1 92 ? -2.305 -7.086 8.523 1 94.06 92 SER A N 1
ATOM 752 C CA . SER A 1 92 ? -2.406 -8.211 9.445 1 94.06 92 SER A CA 1
ATOM 753 C C . SER A 1 92 ? -3.604 -9.094 9.117 1 94.06 92 SER A C 1
ATOM 755 O O . SER A 1 92 ? -4.543 -8.656 8.453 1 94.06 92 SER A O 1
ATOM 757 N N . THR A 1 93 ? -3.5 -10.32 9.523 1 92.69 93 THR A N 1
ATOM 758 C CA . THR A 1 93 ? -4.578 -11.281 9.289 1 92.69 93 THR A CA 1
ATOM 759 C C . THR A 1 93 ? -4.578 -12.359 10.367 1 92.69 93 THR A C 1
ATOM 761 O O . THR A 1 93 ? -3.549 -12.633 10.984 1 92.69 93 THR A O 1
ATOM 764 N N . LYS A 1 94 ? -5.703 -12.938 10.562 1 89.12 94 LYS A N 1
ATOM 765 C CA . LYS A 1 94 ? -5.816 -14.078 11.469 1 89.12 94 LYS A CA 1
ATOM 766 C C . LYS A 1 94 ? -5.727 -15.391 10.711 1 89.12 94 LYS A C 1
ATOM 768 O O . LYS A 1 94 ? -5.566 -16.453 11.32 1 89.12 94 LYS A O 1
ATOM 773 N N . THR A 1 95 ? -5.836 -15.266 9.438 1 87.69 95 THR A N 1
ATOM 774 C CA . THR A 1 95 ? -5.887 -16.469 8.617 1 87.69 95 THR A CA 1
ATOM 775 C C . THR A 1 95 ? -4.719 -16.5 7.629 1 87.69 95 THR A C 1
ATOM 777 O O . THR A 1 95 ? -4.52 -15.555 6.863 1 87.69 95 THR A O 1
ATOM 780 N N . ILE A 1 96 ? -4.035 -17.578 7.668 1 83.5 96 ILE A N 1
ATOM 781 C CA . ILE A 1 96 ? -2.912 -17.734 6.75 1 83.5 96 ILE A CA 1
ATOM 782 C C . ILE A 1 96 ? -3.385 -18.391 5.461 1 83.5 96 ILE A C 1
ATOM 784 O O . ILE A 1 96 ? -4.191 -19.328 5.492 1 83.5 96 ILE A O 1
ATOM 788 N N . SER A 1 97 ? -3.07 -17.906 4.359 1 77.75 97 SER A N 1
ATOM 789 C CA . SER A 1 97 ? -3.57 -18.375 3.072 1 77.75 97 SER A CA 1
ATOM 790 C C . SER A 1 97 ? -2.963 -19.719 2.701 1 77.75 97 SER A C 1
ATOM 792 O O . SER A 1 97 ? -3.57 -20.5 1.963 1 77.75 97 SER A O 1
ATOM 794 N N . ALA A 1 98 ? -1.87 -19.969 2.904 1 65.69 98 ALA A N 1
ATOM 795 C CA . ALA A 1 98 ? -1.262 -21.25 2.553 1 65.69 98 ALA A CA 1
ATOM 796 C C . ALA A 1 98 ? -0.819 -22.016 3.801 1 65.69 98 ALA A C 1
ATOM 798 O O . ALA A 1 98 ? 0.377 -22.109 4.09 1 65.69 98 ALA A O 1
ATOM 799 N N . PRO A 1 99 ? -2.15 -22.531 4.539 1 54.22 99 PRO A N 1
ATOM 800 C CA . PRO A 1 99 ? -1.802 -23.219 5.785 1 54.22 99 PRO A CA 1
ATOM 801 C C . PRO A 1 99 ? -1.132 -24.578 5.543 1 54.22 99 PRO A C 1
ATOM 803 O O . PRO A 1 99 ? -1.388 -25.219 4.523 1 54.22 99 PRO A O 1
ATOM 806 N N . MET A 1 100 ? -0.118 -24.891 5.789 1 46 100 MET A N 1
ATOM 807 C CA . MET A 1 100 ? 0.433 -26.234 5.695 1 46 100 MET A CA 1
ATOM 808 C C . MET A 1 100 ? -0.279 -27.188 6.656 1 46 100 MET A C 1
ATOM 810 O O . MET A 1 100 ? -0.738 -26.766 7.719 1 46 100 MET A O 1
ATOM 814 N N . GLY A 1 101 ? -1.256 -28.094 6.441 1 38.06 101 GLY A N 1
ATOM 815 C CA . GLY A 1 101 ? -2.016 -29.062 7.219 1 38.06 101 GLY A CA 1
ATOM 816 C C . GLY A 1 101 ? -1.502 -29.234 8.641 1 38.06 101 GLY A C 1
ATOM 817 O O . GLY A 1 101 ? -0.84 -28.328 9.172 1 38.06 101 GLY A O 1
ATOM 818 N N . GLU A 1 102 ? -1.133 -30.406 9.328 1 39.81 102 GLU A N 1
ATOM 819 C CA . GLU A 1 102 ? -1.092 -30.766 10.742 1 39.81 102 GLU A CA 1
ATOM 820 C C . GLU A 1 102 ? -0.438 -29.656 11.57 1 39.81 102 GLU A C 1
ATOM 822 O O . GLU A 1 102 ? 0.427 -28.938 11.078 1 39.81 102 GLU A O 1
ATOM 827 N N . ASP A 1 103 ? -0.165 -28.781 12.648 1 35.56 103 ASP A N 1
ATOM 828 C CA . ASP A 1 103 ? -0.369 -27.375 12.992 1 35.56 103 ASP A CA 1
ATOM 829 C C . ASP A 1 103 ? 0.176 -26.453 11.898 1 35.56 103 ASP A C 1
ATOM 831 O O . ASP A 1 103 ? -0.537 -25.578 11.406 1 35.56 103 ASP A O 1
ATOM 835 N N . THR A 1 104 ? 1.188 -25.344 11.375 1 40.12 104 THR A N 1
ATOM 836 C CA . THR A 1 104 ? 2.41 -25.234 10.586 1 40.12 104 THR A CA 1
ATOM 837 C C . THR A 1 104 ? 3.244 -26.516 10.703 1 40.12 104 THR A C 1
ATOM 839 O O . THR A 1 104 ? 3.811 -26.797 11.758 1 40.12 104 THR A O 1
ATOM 842 N N . ILE A 1 105 ? 3.076 -27.812 10.766 1 37.69 105 ILE A N 1
ATOM 843 C CA . ILE A 1 105 ? 2.963 -29 11.609 1 37.69 105 ILE A CA 1
ATOM 844 C C . ILE A 1 105 ? 4.164 -29.078 12.547 1 37.69 105 ILE A C 1
ATOM 846 O O . ILE A 1 105 ? 5.199 -28.453 12.297 1 37.69 105 ILE A O 1
ATOM 850 N N . ALA A 1 106 ? 5.035 -29.922 13.422 1 36.28 106 ALA A N 1
ATOM 851 C CA . ALA A 1 106 ? 6.238 -29.875 14.25 1 36.28 106 ALA A CA 1
ATOM 852 C C . ALA A 1 106 ? 7.41 -29.266 13.477 1 36.28 106 ALA A C 1
ATOM 854 O O . ALA A 1 106 ? 7.785 -29.766 12.414 1 36.28 106 ALA A O 1
ATOM 855 N N . LEU A 1 107 ? 7.723 -28.031 12.977 1 38.53 107 LEU A N 1
ATOM 856 C CA . LEU A 1 107 ? 7.953 -27 11.961 1 38.53 107 LEU A CA 1
ATOM 857 C C . LEU A 1 107 ? 8.648 -27.594 10.742 1 38.53 107 LEU A C 1
ATOM 859 O O . LEU A 1 107 ? 9.18 -26.859 9.906 1 38.53 107 LEU A O 1
ATOM 863 N N . GLY A 1 108 ? 8.477 -28.781 10.133 1 35.22 108 GLY A N 1
ATOM 864 C CA . GLY A 1 108 ? 8.523 -29.609 8.93 1 35.22 108 GLY A CA 1
ATOM 865 C C . GLY A 1 108 ? 8.328 -28.812 7.656 1 35.22 108 GLY A C 1
ATOM 866 O O . GLY A 1 108 ? 7.898 -29.359 6.637 1 35.22 108 GLY A O 1
ATOM 867 N N . ASN A 1 109 ? 8.234 -27.781 7.418 1 35.28 109 ASN A N 1
ATOM 868 C CA . ASN A 1 109 ? 7.824 -26.891 6.336 1 35.28 109 ASN A CA 1
ATOM 869 C C . ASN A 1 109 ? 8.344 -27.375 4.984 1 35.28 109 ASN A C 1
ATOM 871 O O . ASN A 1 109 ? 9.531 -27.219 4.684 1 35.28 109 ASN A O 1
ATOM 875 N N . PHE A 1 110 ? 7.738 -28.531 4.309 1 35.47 110 PHE A N 1
ATOM 876 C CA . PHE A 1 110 ? 8.445 -29.016 3.125 1 35.47 110 PHE A CA 1
ATOM 877 C C . PHE A 1 110 ? 8.109 -28.156 1.909 1 35.47 110 PHE A C 1
ATOM 879 O O . PHE A 1 110 ? 8.773 -28.266 0.873 1 35.47 110 PHE A O 1
ATOM 886 N N . GLY A 1 111 ? 6.703 -27.875 1.555 1 37.16 111 GLY A N 1
ATOM 887 C CA . GLY A 1 111 ? 6.465 -27.344 0.222 1 37.16 111 GLY A CA 1
ATOM 888 C C . GLY A 1 111 ? 6.766 -25.859 0.11 1 37.16 111 GLY A C 1
ATOM 889 O O . GLY A 1 111 ? 7.531 -25.312 0.91 1 37.16 111 GLY A O 1
ATOM 890 N N . SER A 1 112 ? 6.105 -25.094 -1.085 1 44.22 112 SER A N 1
ATOM 891 C CA . SER A 1 112 ? 6.242 -23.688 -1.428 1 44.22 112 SER A CA 1
ATOM 892 C C . SER A 1 112 ? 5.902 -22.797 -0.239 1 44.22 112 SER A C 1
ATOM 894 O O . SER A 1 112 ? 5.82 -21.578 -0.377 1 44.22 112 SER A O 1
ATOM 896 N N . TYR A 1 113 ? 5.488 -23.375 0.955 1 51.09 113 TYR A N 1
ATOM 897 C CA . TYR A 1 113 ? 4.707 -22.672 1.97 1 51.09 113 TYR A CA 1
ATOM 898 C C . TYR A 1 113 ? 5.617 -21.891 2.912 1 51.09 113 TYR A C 1
ATOM 900 O O . TYR A 1 113 ? 6.641 -22.406 3.363 1 51.09 113 TYR A O 1
ATOM 908 N N . SER A 1 114 ? 5.684 -20.688 2.754 1 64.25 114 SER A N 1
ATOM 909 C CA . SER A 1 114 ? 6.426 -19.703 3.547 1 64.25 114 SER A CA 1
ATOM 910 C C . SER A 1 114 ? 5.996 -19.734 5.008 1 64.25 114 SER A C 1
ATOM 912 O O . SER A 1 114 ? 4.867 -20.125 5.32 1 64.25 114 SER A O 1
ATOM 914 N N . TYR A 1 115 ? 6.949 -19.609 5.844 1 81.25 115 TYR A N 1
ATOM 915 C CA . TYR A 1 115 ? 6.656 -19.484 7.266 1 81.25 115 TYR A CA 1
ATOM 916 C C . TYR A 1 115 ? 5.969 -18.156 7.562 1 81.25 115 TYR A C 1
ATOM 918 O O . TYR A 1 115 ? 6.438 -17.094 7.133 1 81.25 115 TYR A O 1
ATOM 926 N N . PRO A 1 116 ? 4.844 -18.344 8.227 1 86.56 116 PRO A N 1
ATOM 927 C CA . PRO A 1 116 ? 4.172 -17.094 8.586 1 86.56 116 PRO A CA 1
ATOM 928 C C . PRO A 1 116 ? 4.926 -16.312 9.656 1 86.56 116 PRO A C 1
ATOM 930 O O . PRO A 1 116 ? 5.66 -16.891 10.461 1 86.56 116 PRO A O 1
ATOM 933 N N . ILE A 1 117 ? 4.746 -15.023 9.602 1 89.25 117 ILE A N 1
ATOM 934 C CA . ILE A 1 117 ? 5.293 -14.148 10.633 1 89.25 117 ILE A CA 1
ATOM 935 C C . ILE A 1 117 ? 4.191 -13.758 11.617 1 89.25 117 ILE A C 1
ATOM 937 O O . ILE A 1 117 ? 3.223 -13.094 11.242 1 89.25 117 ILE A O 1
ATOM 941 N N . SER A 1 118 ? 4.363 -14.188 12.836 1 90.19 118 SER A N 1
ATOM 942 C CA . SER A 1 118 ? 3.416 -13.852 13.891 1 90.19 118 SER A CA 1
ATOM 943 C C . SER A 1 118 ? 3.867 -12.617 14.664 1 90.19 118 SER A C 1
ATOM 945 O O . SER A 1 118 ? 5.059 -12.461 14.945 1 90.19 118 SER A O 1
ATOM 947 N N . VAL A 1 119 ? 2.879 -11.758 14.969 1 91.31 119 VAL A N 1
ATOM 948 C CA . VAL A 1 119 ? 3.158 -10.578 15.773 1 91.31 119 VAL A CA 1
ATOM 949 C C . VAL A 1 119 ? 2.029 -10.359 16.781 1 91.31 119 VAL A C 1
ATOM 951 O O . VAL A 1 119 ? 0.901 -10.805 16.562 1 91.31 119 VAL A O 1
ATOM 954 N N . ASN A 1 120 ? 2.375 -9.781 17.891 1 91.44 120 ASN A N 1
ATOM 955 C CA . ASN A 1 120 ? 1.359 -9.266 18.797 1 91.44 120 ASN A CA 1
ATOM 956 C C . ASN A 1 120 ? 0.979 -7.828 18.469 1 91.44 120 ASN A C 1
ATOM 958 O O . ASN A 1 120 ? 1.762 -6.902 18.703 1 91.44 120 ASN A O 1
ATOM 962 N N . LEU A 1 121 ? -0.182 -7.715 17.906 1 90.12 121 LEU A N 1
ATOM 963 C CA . LEU A 1 121 ? -0.679 -6.41 17.484 1 90.12 121 LEU A CA 1
ATOM 964 C C . LEU A 1 121 ? -1.902 -6.004 18.297 1 90.12 121 LEU A C 1
ATOM 966 O O . LEU A 1 121 ? -2.945 -6.66 18.234 1 90.12 121 LEU A O 1
ATOM 970 N N . MET A 1 122 ? -1.734 -4.902 19.062 1 87.75 122 MET A N 1
ATOM 971 C CA . MET A 1 122 ? -2.846 -4.398 19.859 1 87.75 122 MET A CA 1
ATOM 972 C C . MET A 1 122 ? -3.406 -5.492 20.766 1 87.75 122 MET A C 1
ATOM 974 O O . MET A 1 122 ? -4.621 -5.703 20.812 1 87.75 122 MET A O 1
ATOM 978 N N . ASP A 1 123 ? -2.574 -6.25 21.281 1 86.62 123 ASP A N 1
ATOM 979 C CA . ASP A 1 123 ? -2.859 -7.289 22.266 1 86.62 123 ASP A CA 1
ATOM 980 C C . ASP A 1 123 ? -3.555 -8.484 21.625 1 86.62 123 ASP A C 1
ATOM 982 O O . ASP A 1 123 ? -4.32 -9.195 22.281 1 86.62 123 ASP A O 1
ATOM 986 N N . GLN A 1 124 ? -3.35 -8.594 20.391 1 88.38 124 GLN A N 1
ATOM 987 C CA . GLN A 1 124 ? -3.857 -9.758 19.672 1 88.38 124 GLN A CA 1
ATOM 988 C C . GLN A 1 124 ? -2.744 -10.453 18.891 1 88.38 124 GLN A C 1
ATOM 990 O O . GLN A 1 124 ? -1.903 -9.789 18.281 1 88.38 124 GLN A O 1
ATOM 995 N N . ASN A 1 125 ? -2.756 -11.719 19.016 1 89.19 125 ASN A N 1
ATOM 996 C CA . ASN A 1 125 ? -1.822 -12.492 18.203 1 89.19 125 ASN A CA 1
ATOM 997 C C . ASN A 1 125 ? -2.336 -12.68 16.781 1 89.19 125 ASN A C 1
ATOM 999 O O . ASN A 1 125 ? -3.344 -13.352 16.562 1 89.19 125 ASN A O 1
ATOM 1003 N N . VAL A 1 126 ? -1.638 -12.047 15.852 1 91.94 126 VAL A N 1
ATOM 1004 C CA . VAL A 1 126 ? -2.045 -12.102 14.445 1 91.94 126 VAL A CA 1
ATOM 1005 C C . VAL A 1 126 ? -0.833 -12.391 13.562 1 91.94 126 VAL A C 1
ATOM 1007 O O . VAL A 1 126 ? 0.29 -12.5 14.062 1 91.94 126 VAL A O 1
ATOM 1010 N N . PHE A 1 127 ? -1.128 -12.617 12.32 1 91.31 127 PHE A N 1
ATOM 1011 C CA . PHE A 1 127 ? -0.071 -12.812 11.336 1 91.31 127 PHE A CA 1
ATOM 1012 C C . PHE A 1 127 ? 0.035 -11.602 10.414 1 91.31 127 PHE A C 1
ATOM 1014 O O . PHE A 1 127 ? -0.954 -10.898 10.18 1 91.31 127 PHE A O 1
ATOM 1021 N N . LEU A 1 128 ? 1.295 -11.344 9.992 1 93.75 128 LEU A N 1
ATOM 1022 C CA . LEU A 1 128 ? 1.435 -10.445 8.852 1 93.75 128 LEU A CA 1
ATOM 1023 C C . LEU A 1 128 ? 1.059 -11.156 7.555 1 93.75 128 LEU A C 1
ATOM 1025 O O . LEU A 1 128 ? 1.372 -12.336 7.371 1 93.75 128 LEU A O 1
ATOM 1029 N N . VAL A 1 129 ? 0.447 -10.469 6.711 1 94.38 129 VAL A N 1
ATOM 1030 C CA . VAL A 1 129 ? -0.187 -11.055 5.535 1 94.38 129 VAL A CA 1
ATOM 1031 C C . VAL A 1 129 ? 0.878 -11.656 4.621 1 94.38 129 VAL A C 1
ATOM 1033 O O . VAL A 1 129 ? 1.82 -10.969 4.219 1 94.38 129 VAL A O 1
ATOM 1036 N N . ASP A 1 130 ? 0.755 -12.867 4.34 1 92.69 130 ASP A N 1
ATOM 1037 C CA . ASP A 1 130 ? 1.631 -13.508 3.367 1 92.69 130 ASP A CA 1
ATOM 1038 C C . ASP A 1 130 ? 1.043 -13.43 1.961 1 92.69 130 ASP A C 1
ATOM 1040 O O . ASP A 1 130 ? 1.774 -13.508 0.971 1 92.69 130 ASP A O 1
ATOM 1044 N N . SER A 1 131 ? -0.229 -13.359 1.894 1 94.19 131 SER A N 1
ATOM 1045 C CA . SER A 1 131 ? -0.99 -13.164 0.665 1 94.19 131 SER A CA 1
ATOM 1046 C C . SER A 1 131 ? -2.377 -12.602 0.959 1 94.19 131 SER A C 1
ATOM 1048 O O . SER A 1 131 ? -3.002 -12.969 1.957 1 94.19 131 SER A O 1
ATOM 1050 N N . ASN A 1 132 ? -2.848 -11.758 0.081 1 95.81 132 ASN A N 1
ATOM 1051 C CA . ASN A 1 132 ? -4.152 -11.133 0.28 1 95.81 132 ASN A CA 1
ATOM 1052 C C . ASN A 1 132 ? -5.254 -11.891 -0.454 1 95.81 132 ASN A C 1
ATOM 1054 O O . ASN A 1 132 ? -6.379 -11.398 -0.566 1 95.81 132 ASN A O 1
ATOM 1058 N N . GLN A 1 133 ? -4.98 -13.008 -0.93 1 94.88 133 GLN A N 1
ATOM 1059 C CA . GLN A 1 133 ? -5.898 -13.734 -1.801 1 94.88 133 GLN A CA 1
ATOM 1060 C C . GLN A 1 133 ? -7.27 -13.898 -1.145 1 94.88 133 GLN A C 1
ATOM 1062 O O . GLN A 1 133 ? -8.297 -13.664 -1.78 1 94.88 133 GLN A O 1
ATOM 1067 N N . PHE A 1 134 ? -7.379 -14.258 0.162 1 95.5 134 PHE A N 1
ATOM 1068 C CA . PHE A 1 134 ? -8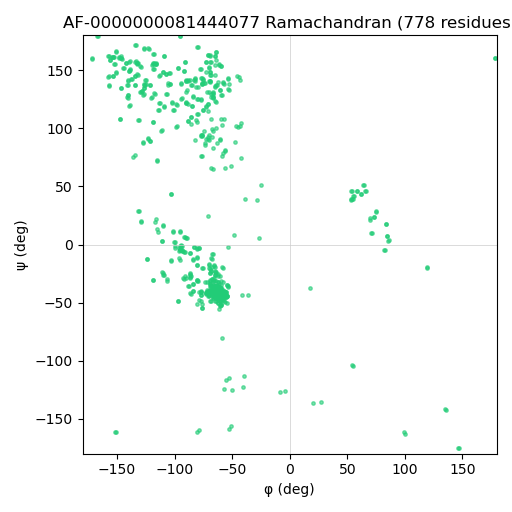.656 -14.461 0.836 1 95.5 134 PHE A CA 1
ATOM 1069 C C . PHE A 1 134 ? -9.445 -13.164 0.902 1 95.5 134 PHE A C 1
ATOM 1071 O O . PHE A 1 134 ? -10.648 -13.141 0.617 1 95.5 134 PHE A O 1
ATOM 1078 N N . THR A 1 135 ? -8.75 -12.172 1.26 1 96 135 THR A N 1
ATOM 1079 C CA . THR A 1 135 ? -9.422 -10.883 1.417 1 96 135 THR A CA 1
ATOM 1080 C C . THR A 1 135 ? -9.867 -10.336 0.064 1 96 135 THR A C 1
ATOM 1082 O O . THR A 1 135 ? -10.906 -9.68 -0.031 1 96 135 THR A O 1
ATOM 1085 N N . LEU A 1 136 ? -9.109 -10.609 -0.946 1 97.81 136 LEU A N 1
ATOM 1086 C CA . LEU A 1 136 ? -9.516 -10.188 -2.281 1 97.81 136 LEU A CA 1
ATOM 1087 C C . LEU A 1 136 ? -10.789 -10.906 -2.717 1 97.81 136 LEU A C 1
ATOM 1089 O O . LEU A 1 136 ? -11.672 -10.305 -3.328 1 97.81 136 LEU A O 1
ATOM 1093 N N . GLU A 1 137 ? -10.914 -12.203 -2.445 1 97.44 137 GLU A N 1
ATOM 1094 C CA . GLU A 1 137 ? -12.148 -12.93 -2.723 1 97.44 137 GLU A CA 1
ATOM 1095 C C . GLU A 1 137 ? -13.328 -12.305 -1.989 1 97.44 137 GLU A C 1
ATOM 1097 O O . GLU A 1 137 ? -14.43 -12.227 -2.535 1 97.44 137 GLU A O 1
ATOM 1102 N N . TYR A 1 138 ? -13.07 -11.93 -0.776 1 96.75 138 TYR A N 1
ATOM 1103 C CA . TYR A 1 138 ? -14.094 -11.281 0.045 1 96.75 138 TYR A CA 1
ATOM 1104 C C . TYR A 1 138 ? -14.531 -9.961 -0.572 1 96.75 138 TYR A C 1
ATOM 1106 O O . TYR A 1 138 ? -15.727 -9.711 -0.727 1 96.75 138 TYR A O 1
ATOM 1114 N N . TYR A 1 139 ? -13.617 -9.133 -0.985 1 97.88 139 TYR A N 1
ATOM 1115 C CA . TYR A 1 139 ? -13.906 -7.832 -1.577 1 97.88 139 TYR A CA 1
ATOM 1116 C C . TYR A 1 139 ? -14.688 -7.988 -2.877 1 97.88 139 TYR A C 1
ATOM 1118 O O . TYR A 1 139 ? -15.531 -7.152 -3.203 1 97.88 139 TYR A O 1
ATOM 1126 N N . LEU A 1 140 ? -14.344 -8.992 -3.641 1 97.62 140 LEU A N 1
ATOM 1127 C CA . LEU A 1 140 ? -15.016 -9.227 -4.914 1 97.62 140 LEU A CA 1
ATOM 1128 C C . LEU A 1 140 ? -16.516 -9.422 -4.703 1 97.62 140 LEU A C 1
ATOM 1130 O O . LEU A 1 140 ? -17.312 -9.242 -5.637 1 97.62 140 LEU A O 1
ATOM 1134 N N . ARG A 1 141 ? -16.922 -9.758 -3.523 1 97.56 141 ARG A N 1
ATOM 1135 C CA . ARG A 1 141 ? -18.312 -10.07 -3.217 1 97.56 141 ARG A CA 1
ATOM 1136 C C . ARG A 1 141 ? -19.062 -8.836 -2.736 1 97.56 141 ARG A C 1
ATOM 1138 O O . ARG A 1 141 ? -20.281 -8.875 -2.568 1 97.56 141 ARG A O 1
ATOM 1145 N N . ILE A 1 142 ? -18.359 -7.727 -2.553 1 97.31 142 ILE A N 1
ATOM 1146 C CA . ILE A 1 142 ? -18.953 -6.543 -1.939 1 97.31 142 ILE A CA 1
ATOM 1147 C C . ILE A 1 142 ? -19.844 -5.824 -2.957 1 97.31 142 ILE A C 1
ATOM 1149 O O . ILE A 1 142 ? -20.938 -5.367 -2.623 1 97.31 142 ILE A O 1
ATOM 1153 N N . ARG A 1 143 ? -19.344 -5.707 -4.176 1 93.25 143 ARG A N 1
ATOM 1154 C CA . ARG A 1 143 ? -20.094 -5 -5.219 1 93.25 143 ARG A CA 1
ATOM 1155 C C . ARG A 1 143 ? -20.672 -5.977 -6.238 1 93.25 143 ARG A C 1
ATOM 1157 O O . ARG A 1 143 ? -19.938 -6.789 -6.805 1 93.25 143 ARG A O 1
ATOM 1164 N N . ASP A 1 144 ? -21.891 -5.809 -6.465 1 88.19 144 ASP A N 1
ATOM 1165 C CA . ASP A 1 144 ? -22.516 -6.637 -7.492 1 88.19 144 ASP A CA 1
ATOM 1166 C C . ASP A 1 144 ? -21.969 -6.305 -8.875 1 88.19 144 ASP A C 1
ATOM 1168 O O . ASP A 1 144 ? -21.812 -5.133 -9.219 1 88.19 144 ASP A O 1
ATOM 1172 N N . GLY A 1 145 ? -21.625 -7.301 -9.531 1 86.25 145 GLY A N 1
ATOM 1173 C CA . GLY A 1 145 ? -21.172 -7.098 -10.898 1 86.25 145 GLY A CA 1
ATOM 1174 C C . GLY A 1 145 ? -19.703 -6.75 -11 1 86.25 145 GLY A C 1
ATOM 1175 O O . GLY A 1 145 ? -19.203 -6.441 -12.086 1 86.25 145 GLY A O 1
ATOM 1176 N N . SER A 1 146 ? -19.078 -6.75 -9.898 1 90.38 146 SER A N 1
ATOM 1177 C CA . SER A 1 146 ? -17.641 -6.508 -9.938 1 90.38 146 SER A CA 1
ATOM 1178 C C . SER A 1 146 ? -16.922 -7.547 -10.797 1 90.38 146 SER A C 1
ATOM 1180 O O . SER A 1 146 ? -17.125 -8.75 -10.625 1 90.38 146 SER A O 1
ATOM 1182 N N . SER A 1 147 ? -16.125 -7.055 -11.703 1 95.56 147 SER A N 1
ATOM 1183 C CA . SER A 1 147 ? -15.398 -7.957 -12.586 1 95.56 147 SER A CA 1
ATOM 1184 C C . SER A 1 147 ? -14.078 -8.398 -11.961 1 95.56 147 SER A C 1
ATOM 1186 O O . SER A 1 147 ? -13.516 -9.422 -12.344 1 95.56 147 SER A O 1
ATOM 1188 N N . GLY A 1 148 ? -13.562 -7.621 -11.086 1 98.56 148 GLY A N 1
ATOM 1189 C CA . GLY A 1 148 ? -12.297 -7.957 -10.461 1 98.56 148 GLY A CA 1
ATOM 1190 C C . GLY A 1 148 ? -11.812 -6.902 -9.484 1 98.56 148 GLY A C 1
ATOM 1191 O O . GLY A 1 148 ? -12.312 -5.773 -9.477 1 98.56 148 GLY A O 1
ATOM 1192 N N . VAL A 1 149 ? -10.93 -7.301 -8.625 1 98.75 149 VAL A N 1
ATOM 1193 C CA . VAL A 1 149 ? -10.266 -6.441 -7.652 1 98.75 149 VAL A CA 1
ATOM 1194 C C . VAL A 1 149 ? -8.766 -6.723 -7.652 1 98.75 149 VAL A C 1
ATOM 1196 O O . VAL A 1 149 ? -8.32 -7.777 -8.109 1 98.75 149 VAL A O 1
ATOM 1199 N N . TYR A 1 150 ? -7.973 -5.742 -7.188 1 98.81 150 TYR A N 1
ATOM 1200 C CA . TYR A 1 150 ? -6.527 -5.922 -7.156 1 98.81 150 TYR A CA 1
ATOM 1201 C C . TYR A 1 150 ? -5.902 -5.121 -6.02 1 98.81 150 TYR A C 1
ATOM 1203 O O . TYR A 1 150 ? -6.578 -4.32 -5.375 1 98.81 150 TYR A O 1
ATOM 1211 N N . VAL A 1 151 ? -4.645 -5.449 -5.746 1 98.56 151 VAL A N 1
ATOM 1212 C CA . VAL A 1 151 ? -3.861 -4.715 -4.758 1 98.56 151 VAL A CA 1
ATOM 1213 C C . VAL A 1 151 ? -2.375 -4.836 -5.086 1 98.56 151 VAL A C 1
ATOM 1215 O O . VAL A 1 151 ? -1.95 -5.801 -5.727 1 98.56 151 VAL A O 1
ATOM 1218 N N . MET A 1 152 ? -1.662 -3.871 -4.852 1 98.31 152 MET A N 1
ATOM 1219 C CA . MET A 1 152 ? -0.21 -3.916 -4.715 1 98.31 152 MET A CA 1
ATOM 1220 C C . MET A 1 152 ? 0.219 -3.457 -3.324 1 98.31 152 MET A C 1
ATOM 1222 O O . MET A 1 152 ? 0.131 -2.271 -3.002 1 98.31 152 MET A O 1
ATOM 1226 N N . ALA A 1 153 ? 0.597 -4.383 -2.52 1 96.88 153 ALA A N 1
ATOM 1227 C CA . ALA A 1 153 ? 0.839 -4.0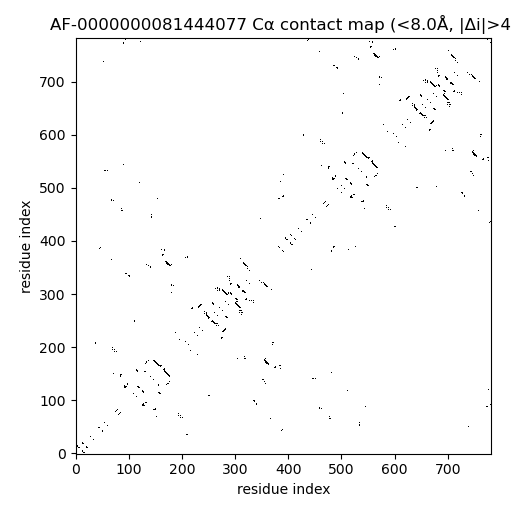9 -1.109 1 96.88 153 ALA A CA 1
ATOM 1228 C C . ALA A 1 153 ? 1.944 -4.98 -0.548 1 96.88 153 ALA A C 1
ATOM 1230 O O . ALA A 1 153 ? 2.293 -6 -1.146 1 96.88 153 ALA A O 1
ATOM 1231 N N . PRO A 1 154 ? 2.545 -4.566 0.587 1 96.5 154 PRO A N 1
ATOM 1232 C CA . PRO A 1 154 ? 3.559 -5.41 1.222 1 96.5 154 PRO A CA 1
ATOM 1233 C C . PRO A 1 154 ? 2.988 -6.73 1.733 1 96.5 154 PRO A C 1
ATOM 1235 O O . PRO A 1 154 ? 1.901 -6.754 2.316 1 96.5 154 PRO A O 1
ATOM 1238 N N . CYS A 1 155 ? 3.676 -7.758 1.493 1 95.5 155 CYS A N 1
ATOM 1239 C CA . CYS A 1 155 ? 3.426 -9.078 2.049 1 95.5 155 CYS A CA 1
ATOM 1240 C C . CYS A 1 155 ? 4.676 -9.633 2.725 1 95.5 155 CYS A C 1
ATOM 1242 O O . CYS A 1 155 ? 5.77 -9.086 2.557 1 95.5 155 CYS A O 1
ATOM 1244 N N . PHE A 1 156 ? 4.461 -10.734 3.457 1 93.88 156 PHE A N 1
ATOM 1245 C CA . PHE A 1 156 ? 5.527 -11.148 4.359 1 93.88 156 PHE A CA 1
ATOM 1246 C C . PHE A 1 156 ? 5.719 -12.664 4.312 1 93.88 156 PHE A C 1
ATOM 1248 O O . PHE A 1 156 ? 4.75 -13.414 4.184 1 93.88 156 PHE A O 1
ATOM 1255 N N . ARG A 1 157 ? 6.934 -13.023 4.398 1 90.94 157 ARG A N 1
ATOM 1256 C CA . ARG A 1 157 ? 7.324 -14.422 4.539 1 90.94 157 ARG A CA 1
ATOM 1257 C C . ARG A 1 157 ? 8.383 -14.586 5.625 1 90.94 157 ARG A C 1
ATOM 1259 O O . ARG A 1 157 ? 9.32 -13.789 5.711 1 90.94 157 ARG A O 1
ATOM 1266 N N . GLY A 1 158 ? 8.234 -15.586 6.43 1 88.44 158 GLY A N 1
ATOM 1267 C CA . GLY A 1 158 ? 9.125 -15.781 7.566 1 88.44 158 GLY A CA 1
ATOM 1268 C C . GLY A 1 158 ? 10.32 -16.656 7.246 1 88.44 158 GLY A C 1
ATOM 1269 O O . GLY A 1 158 ? 11.125 -16.953 8.133 1 88.44 158 GLY A O 1
ATOM 1270 N N . ASP A 1 159 ? 10.539 -17.047 6 1 86.44 159 ASP A N 1
ATOM 1271 C CA . ASP A 1 159 ? 11.664 -17.859 5.574 1 86.44 159 ASP A CA 1
ATOM 1272 C C . ASP A 1 159 ? 12.977 -17.078 5.66 1 86.44 159 ASP A C 1
ATOM 1274 O O . ASP A 1 159 ? 12.961 -15.852 5.793 1 86.44 159 ASP A O 1
ATOM 1278 N N . GLU A 1 160 ? 14.047 -17.859 5.645 1 89.25 160 GLU A N 1
ATOM 1279 C CA . GLU A 1 160 ? 15.328 -17.172 5.535 1 89.25 160 GLU A CA 1
ATOM 1280 C C . GLU A 1 160 ? 15.477 -16.484 4.18 1 89.25 160 GLU A C 1
ATOM 1282 O O . GLU A 1 160 ? 15.234 -17.109 3.137 1 89.25 160 GLU A O 1
ATOM 1287 N N . PRO A 1 161 ? 15.789 -15.234 4.289 1 91.25 161 PRO A N 1
ATOM 1288 C CA . PRO A 1 161 ? 15.953 -14.555 3.006 1 91.25 161 PRO A CA 1
ATOM 1289 C C . PRO A 1 161 ? 17.188 -15.023 2.234 1 91.25 161 PRO A C 1
ATOM 1291 O O . PRO A 1 161 ? 18.172 -15.445 2.84 1 91.25 161 PRO A O 1
ATOM 1294 N N . ASP A 1 162 ? 17.062 -14.984 0.922 1 91.25 162 ASP A N 1
ATOM 1295 C CA . ASP A 1 162 ? 18.172 -15.297 0.021 1 91.25 162 ASP A CA 1
ATOM 1296 C C . ASP A 1 162 ? 18.031 -14.547 -1.301 1 91.25 162 ASP A C 1
ATOM 1298 O O . ASP A 1 162 ? 17.391 -13.5 -1.36 1 91.25 162 ASP A O 1
ATOM 1302 N N . ALA A 1 163 ? 18.703 -15 -2.262 1 90.25 163 ALA A N 1
ATOM 1303 C CA . ALA A 1 163 ? 18.734 -14.281 -3.535 1 90.25 163 ALA A CA 1
ATOM 1304 C C . ALA A 1 163 ? 17.359 -14.328 -4.219 1 90.25 163 ALA A C 1
ATOM 1306 O O . ALA A 1 163 ? 17.094 -13.547 -5.141 1 90.25 163 ALA A O 1
ATOM 1307 N N . THR A 1 164 ? 16.453 -15.164 -3.734 1 86.5 164 THR A N 1
ATOM 1308 C CA . THR A 1 164 ? 15.18 -15.312 -4.43 1 86.5 164 THR A CA 1
ATOM 1309 C C . THR A 1 164 ? 14.016 -15.031 -3.488 1 86.5 164 THR A C 1
ATOM 1311 O O . THR A 1 164 ? 12.875 -14.867 -3.932 1 86.5 164 THR A O 1
ATOM 1314 N N . HIS A 1 165 ? 14.32 -14.969 -2.211 1 87.69 165 HIS A N 1
ATOM 1315 C CA . HIS A 1 165 ? 13.25 -14.805 -1.238 1 87.69 165 HIS A CA 1
ATOM 1316 C C . HIS A 1 165 ? 13.516 -13.617 -0.318 1 87.69 165 HIS A C 1
ATOM 1318 O O . HIS A 1 165 ? 14.648 -13.406 0.117 1 87.69 165 HIS A O 1
ATOM 1324 N N . LEU A 1 166 ? 12.5 -12.883 -0.093 1 94.06 166 LEU A N 1
ATOM 1325 C CA . LEU A 1 166 ? 12.523 -11.742 0.812 1 94.06 166 LEU A CA 1
ATOM 1326 C C . LEU A 1 166 ? 11.562 -11.945 1.975 1 94.06 166 LEU A C 1
ATOM 1328 O O . LEU A 1 166 ? 10.625 -12.742 1.876 1 94.06 166 LEU A O 1
ATOM 1332 N N . ASN A 1 167 ? 11.812 -11.289 3.039 1 94.81 167 ASN A N 1
ATOM 1333 C CA . ASN A 1 167 ? 10.906 -11.367 4.18 1 94.81 167 ASN A CA 1
ATOM 1334 C C . ASN A 1 167 ? 9.734 -10.391 4.035 1 94.81 167 ASN A C 1
ATOM 1336 O O . ASN A 1 167 ? 8.648 -10.633 4.566 1 94.81 167 ASN A O 1
ATOM 1340 N N . GLN A 1 168 ? 9.953 -9.289 3.463 1 95.62 168 GLN A N 1
ATOM 1341 C CA . GLN A 1 168 ? 8.938 -8.336 3.043 1 95.62 168 GLN A CA 1
ATOM 1342 C C . GLN A 1 168 ? 9.102 -7.961 1.574 1 95.62 168 GLN A C 1
ATOM 1344 O O . GLN A 1 168 ? 10.211 -7.672 1.124 1 95.62 168 GLN A O 1
ATOM 1349 N N . PHE A 1 169 ? 8.039 -8.062 0.847 1 95.81 169 PHE A N 1
ATOM 1350 C CA . PHE A 1 169 ? 8.094 -7.734 -0.572 1 95.81 169 PHE A CA 1
ATOM 1351 C C . PHE A 1 169 ? 6.785 -7.117 -1.037 1 95.81 169 PHE A C 1
ATOM 1353 O O . PHE A 1 169 ? 5.773 -7.188 -0.333 1 95.81 169 PHE A O 1
ATOM 1360 N N . GLN A 1 170 ? 6.82 -6.41 -2.15 1 97.44 170 GLN A N 1
ATOM 1361 C CA . GLN A 1 170 ? 5.609 -5.855 -2.746 1 97.44 170 GLN A CA 1
ATOM 1362 C C . GLN A 1 170 ? 4.91 -6.883 -3.633 1 97.44 170 GLN A C 1
ATOM 1364 O O . GLN A 1 170 ? 5.48 -7.34 -4.625 1 97.44 170 GLN A O 1
ATOM 1369 N N . HIS A 1 171 ? 3.725 -7.176 -3.252 1 97.69 171 HIS A N 1
ATOM 1370 C CA . HIS A 1 171 ? 2.953 -8.234 -3.891 1 97.69 171 HIS A CA 1
ATOM 1371 C C . HIS A 1 171 ? 1.809 -7.664 -4.719 1 97.69 171 HIS A C 1
ATOM 1373 O O . HIS A 1 171 ? 0.962 -6.934 -4.199 1 97.69 171 HIS A O 1
ATOM 1379 N N . VAL A 1 172 ? 1.823 -7.922 -6.012 1 98.69 172 VAL A N 1
ATOM 1380 C CA . VAL A 1 172 ? 0.683 -7.609 -6.867 1 98.69 172 VAL A CA 1
ATOM 1381 C C . VAL A 1 172 ? -0.266 -8.805 -6.918 1 98.69 172 VAL A C 1
ATOM 1383 O O . VAL A 1 172 ? 0.138 -9.914 -7.289 1 98.69 172 VAL A O 1
ATOM 1386 N N . GLU A 1 173 ? -1.479 -8.547 -6.523 1 98.62 173 GLU A N 1
ATOM 1387 C CA . GLU A 1 173 ? -2.465 -9.625 -6.52 1 98.62 173 GLU A CA 1
ATOM 1388 C C . GLU A 1 173 ? -3.787 -9.164 -7.125 1 98.62 173 GLU A C 1
ATOM 1390 O O . GLU A 1 173 ? -4.176 -8 -6.973 1 98.62 173 GLU A O 1
ATOM 1395 N N . CYS A 1 174 ? -4.43 -10.039 -7.797 1 98.38 174 CYS A N 1
ATOM 1396 C CA . CYS A 1 174 ? -5.773 -9.75 -8.281 1 98.38 174 CYS A CA 1
ATOM 1397 C C . CYS A 1 174 ? -6.68 -10.969 -8.133 1 98.38 174 CYS A C 1
ATOM 1399 O O . CYS A 1 174 ? -6.199 -12.102 -8.055 1 98.38 174 CYS A O 1
ATOM 1401 N N . GLU A 1 175 ? -7.887 -10.75 -7.934 1 98.69 175 GLU A N 1
ATOM 1402 C CA . GLU A 1 175 ? -8.977 -11.719 -7.926 1 98.69 175 GLU A CA 1
ATOM 1403 C C . GLU A 1 175 ? -10.125 -11.258 -8.82 1 98.69 175 GLU A C 1
ATOM 1405 O O . GLU A 1 175 ? -10.5 -10.086 -8.812 1 98.69 175 GLU A O 1
ATOM 1410 N N . LEU A 1 176 ? -10.602 -12.156 -9.672 1 98.81 176 LEU A N 1
ATOM 1411 C CA . LEU A 1 176 ? -11.656 -11.773 -10.609 1 98.81 176 LEU A CA 1
ATOM 1412 C C . LEU A 1 176 ? -12.781 -12.805 -10.617 1 98.81 176 LEU A C 1
ATOM 1414 O O . LEU A 1 176 ? -12.578 -13.953 -10.203 1 98.81 176 LEU A O 1
ATOM 1418 N N . ALA A 1 177 ? -13.93 -12.359 -11.008 1 98.25 177 ALA A N 1
ATOM 1419 C CA . ALA A 1 177 ? -15.047 -13.266 -11.25 1 98.25 177 ALA A CA 1
ATOM 1420 C C . ALA A 1 177 ? -14.867 -14.016 -12.562 1 98.25 177 ALA A C 1
ATOM 1422 O O . ALA A 1 177 ? -14.781 -13.406 -13.633 1 98.25 177 ALA A O 1
ATOM 1423 N N . GLY A 1 178 ? -14.727 -15.258 -12.461 1 98.06 178 GLY A N 1
ATOM 1424 C CA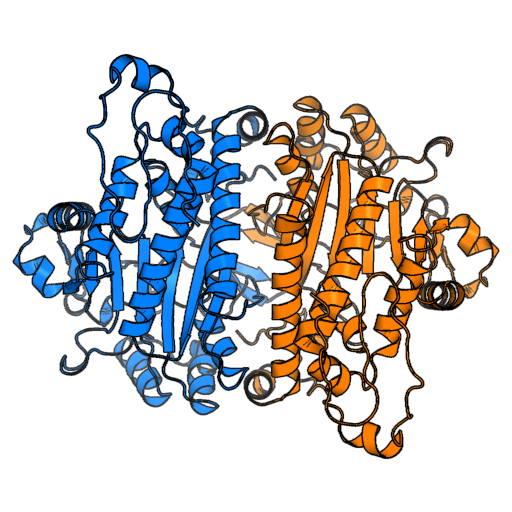 . GLY A 1 178 ? -14.523 -16.047 -13.664 1 98.06 178 GLY A CA 1
ATOM 1425 C C . GLY A 1 178 ? -13.617 -17.25 -13.438 1 98.06 178 GLY A C 1
ATOM 1426 O O . GLY A 1 178 ? -13.227 -17.531 -12.305 1 98.06 178 GLY A O 1
ATOM 1427 N N . ASP A 1 179 ? -13.312 -17.938 -14.5 1 98.38 179 ASP A N 1
ATOM 1428 C CA . ASP A 1 179 ? -12.562 -19.188 -14.406 1 98.38 179 ASP A CA 1
ATOM 1429 C C . ASP A 1 179 ? -11.07 -18.953 -14.625 1 98.38 179 ASP A C 1
ATOM 1431 O O . ASP A 1 179 ? -10.633 -17.812 -14.766 1 98.38 179 ASP A O 1
ATOM 1435 N N . MET A 1 180 ? -10.336 -20 -14.555 1 98.38 180 MET A N 1
ATOM 1436 C CA . MET A 1 180 ? -8.875 -19.953 -14.633 1 98.38 180 MET A CA 1
ATOM 1437 C C . MET A 1 180 ? -8.422 -19.375 -15.969 1 98.38 180 MET A C 1
ATOM 1439 O O . MET A 1 180 ? -7.43 -18.641 -16.016 1 98.38 180 MET A O 1
ATOM 1443 N N . ASP A 1 181 ? -9.102 -19.672 -17.031 1 98.25 181 ASP A N 1
ATOM 1444 C CA . ASP A 1 181 ? -8.719 -19.172 -18.344 1 98.25 181 ASP A CA 1
ATOM 1445 C C . ASP A 1 181 ? -8.781 -17.641 -18.391 1 98.25 181 ASP A C 1
ATOM 1447 O O . ASP A 1 181 ? -7.906 -17 -18.953 1 98.25 181 ASP A O 1
ATOM 1451 N N . LYS A 1 182 ? -9.805 -17.125 -17.828 1 98.38 182 LYS A N 1
ATOM 1452 C CA . LYS A 1 182 ? -9.914 -15.672 -17.734 1 98.38 182 LYS A CA 1
ATOM 1453 C C . LYS A 1 182 ? -8.758 -15.086 -16.922 1 98.38 182 LYS A C 1
ATOM 1455 O O . LYS A 1 182 ? -8.195 -14.055 -17.297 1 98.38 182 LYS A O 1
ATOM 1460 N N . ALA A 1 183 ? -8.43 -15.719 -15.828 1 98.75 183 ALA A N 1
ATOM 1461 C CA . ALA A 1 183 ? -7.328 -15.25 -14.992 1 98.75 183 ALA A CA 1
ATOM 1462 C C . ALA A 1 183 ? -6.004 -15.305 -15.742 1 98.75 183 ALA A C 1
ATOM 1464 O O . ALA A 1 183 ? -5.16 -14.414 -15.602 1 98.75 183 ALA A O 1
ATOM 1465 N N . ILE A 1 184 ? -5.82 -16.344 -16.5 1 98.75 184 ILE A N 1
ATOM 1466 C CA . ILE A 1 184 ? -4.613 -16.484 -17.312 1 98.75 184 ILE A CA 1
ATOM 1467 C C . ILE A 1 184 ? -4.535 -15.328 -18.312 1 98.75 184 ILE A C 1
ATOM 1469 O O . ILE A 1 184 ? -3.482 -14.703 -18.469 1 98.75 184 ILE A O 1
ATOM 1473 N N . ALA A 1 185 ? -5.625 -15.055 -18.953 1 98.5 185 ALA A N 1
ATOM 1474 C CA . ALA A 1 185 ? -5.66 -13.961 -19.906 1 98.5 185 ALA A CA 1
ATOM 1475 C C . ALA A 1 185 ? -5.309 -12.633 -19.234 1 98.5 185 ALA A C 1
ATOM 1477 O O . ALA A 1 185 ? -4.555 -11.828 -19.797 1 98.5 185 ALA A O 1
ATOM 1478 N N . VAL A 1 186 ? -5.844 -12.391 -18.078 1 98.69 186 VAL A N 1
ATOM 1479 C CA . VAL A 1 186 ? -5.566 -11.172 -17.328 1 98.69 186 VAL A CA 1
ATOM 1480 C C . VAL A 1 186 ? -4.09 -11.117 -16.953 1 98.69 186 VAL A C 1
ATOM 1482 O O . VAL A 1 186 ? -3.451 -10.07 -17.047 1 98.69 186 VAL A O 1
ATOM 1485 N N . ALA A 1 187 ? -3.562 -12.203 -16.516 1 98.75 187 ALA A N 1
ATOM 1486 C CA . ALA A 1 187 ? -2.158 -12.273 -16.125 1 98.75 187 ALA A CA 1
ATOM 1487 C C . ALA A 1 187 ? -1.24 -11.977 -17.312 1 98.75 187 ALA A C 1
ATOM 1489 O O . ALA A 1 187 ? -0.264 -11.234 -17.172 1 98.75 187 ALA A O 1
ATOM 1490 N N . GLU A 1 188 ? -1.538 -12.602 -18.422 1 98.62 188 GLU A N 1
ATOM 1491 C CA . GLU A 1 188 ? -0.738 -12.391 -19.625 1 98.62 188 GLU A CA 1
ATOM 1492 C C . GLU A 1 188 ? -0.812 -10.938 -20.094 1 98.62 188 GLU A C 1
ATOM 1494 O O . GLU A 1 188 ? 0.207 -10.336 -20.438 1 98.62 188 GLU A O 1
ATOM 1499 N N . GLY A 1 189 ? -1.986 -10.391 -20.062 1 98.5 189 GLY A N 1
ATOM 1500 C CA . GLY A 1 189 ? -2.135 -8.977 -20.375 1 98.5 189 GLY A CA 1
ATOM 1501 C C . GLY A 1 189 ? -1.347 -8.07 -19.453 1 98.5 189 GLY A C 1
ATOM 1502 O O . GLY A 1 189 ? -0.802 -7.055 -19.875 1 98.5 189 GLY A O 1
ATOM 1503 N N . TYR A 1 190 ? -1.313 -8.43 -18.219 1 98.69 190 TYR A N 1
ATOM 1504 C CA . TYR A 1 190 ? -0.557 -7.656 -17.234 1 98.69 190 TYR A CA 1
ATOM 1505 C C . TYR A 1 190 ? 0.929 -7.648 -17.578 1 98.69 190 TYR A C 1
ATOM 1507 O O . TYR A 1 190 ? 1.558 -6.586 -17.609 1 98.69 190 TYR A O 1
ATOM 1515 N N . ILE A 1 191 ? 1.453 -8.805 -17.812 1 98.19 191 ILE A N 1
ATOM 1516 C CA . ILE A 1 191 ? 2.869 -8.914 -18.141 1 98.19 191 ILE A CA 1
ATOM 1517 C C . ILE A 1 191 ? 3.182 -8.07 -19.375 1 98.19 191 ILE A C 1
ATOM 1519 O O . ILE A 1 191 ? 4.152 -7.312 -19.391 1 98.19 191 ILE A O 1
ATOM 1523 N N . ILE A 1 192 ? 2.398 -8.195 -20.375 1 97.88 192 ILE A N 1
ATOM 1524 C CA . ILE A 1 192 ? 2.621 -7.477 -21.625 1 97.88 192 ILE A CA 1
ATOM 1525 C C . ILE A 1 192 ? 2.518 -5.973 -21.375 1 97.88 192 ILE A C 1
ATOM 1527 O O . ILE A 1 192 ? 3.297 -5.191 -21.922 1 97.88 192 ILE A O 1
ATOM 1531 N N . SER A 1 193 ? 1.562 -5.57 -20.547 1 98.19 193 SER A N 1
ATOM 1532 C CA . SER A 1 193 ? 1.412 -4.152 -20.234 1 98.19 193 SER A CA 1
ATOM 1533 C C . SER A 1 193 ? 2.648 -3.611 -19.516 1 98.19 193 SER A C 1
ATOM 1535 O O . SER A 1 193 ? 3.064 -2.477 -19.766 1 98.19 193 SER A O 1
ATOM 1537 N N . ILE A 1 194 ? 3.176 -4.352 -18.609 1 98.31 194 ILE A N 1
ATOM 1538 C CA . ILE A 1 194 ? 4.383 -3.947 -17.891 1 98.31 194 ILE A CA 1
ATOM 1539 C C . ILE A 1 194 ? 5.547 -3.824 -18.875 1 98.31 194 ILE A C 1
ATOM 1541 O O . ILE A 1 194 ? 6.305 -2.854 -18.828 1 98.31 194 ILE A O 1
ATOM 1545 N N . LEU A 1 195 ? 5.688 -4.805 -19.75 1 96.81 195 LEU A N 1
ATOM 1546 C CA . LEU A 1 195 ? 6.766 -4.773 -20.734 1 96.81 195 LEU A CA 1
ATOM 1547 C C . LEU A 1 195 ? 6.664 -3.533 -21.609 1 96.81 195 LEU A C 1
ATOM 1549 O O . LEU A 1 195 ? 7.668 -2.869 -21.875 1 96.81 195 LEU A O 1
ATOM 1553 N N . LYS A 1 196 ? 5.504 -3.254 -22.047 1 96.44 196 LYS A N 1
ATOM 1554 C CA . LYS A 1 196 ? 5.285 -2.076 -22.875 1 96.44 196 LYS A CA 1
ATOM 1555 C C . LYS A 1 196 ? 5.68 -0.8 -22.141 1 96.44 196 LYS A C 1
ATOM 1557 O O . LYS A 1 196 ? 6.332 0.078 -22.703 1 96.44 196 LYS A O 1
ATOM 1562 N N . ALA A 1 197 ? 5.277 -0.711 -20.906 1 97.81 197 ALA A N 1
ATOM 1563 C CA . ALA A 1 197 ? 5.594 0.471 -20.109 1 97.81 197 ALA A CA 1
ATOM 1564 C C . ALA A 1 197 ? 7.098 0.622 -19.922 1 97.81 197 ALA A C 1
ATOM 1566 O O . ALA A 1 197 ? 7.641 1.72 -20.062 1 97.81 197 ALA A O 1
ATOM 1567 N N . VAL A 1 198 ? 7.766 -0.447 -19.594 1 97.38 198 VAL A N 1
ATOM 1568 C CA . VAL A 1 198 ? 9.211 -0.427 -19.359 1 97.38 198 VAL A CA 1
ATOM 1569 C C . VAL A 1 198 ? 9.938 -0.049 -20.641 1 97.38 198 VAL A C 1
ATOM 1571 O O . VAL A 1 198 ? 10.875 0.747 -20.625 1 97.38 198 VAL A O 1
ATOM 1574 N N . LEU A 1 199 ? 9.531 -0.608 -21.719 1 94.75 199 LEU A N 1
ATOM 1575 C CA . LEU A 1 199 ? 10.156 -0.314 -23 1 94.75 199 LEU A CA 1
ATOM 1576 C C . LEU A 1 199 ? 9.938 1.146 -23.391 1 94.75 199 LEU A C 1
ATOM 1578 O O . LEU A 1 199 ? 10.812 1.768 -24 1 94.75 199 LEU A O 1
ATOM 1582 N N . ARG A 1 200 ? 8.836 1.639 -23.062 1 95.44 200 ARG A N 1
ATOM 1583 C CA . ARG A 1 200 ? 8.492 3.014 -23.406 1 95.44 200 ARG A CA 1
ATOM 1584 C C . ARG A 1 200 ? 9.188 4.004 -22.484 1 95.44 200 ARG A C 1
ATOM 1586 O O . ARG A 1 200 ? 9.727 5.016 -22.938 1 95.44 200 ARG A O 1
ATOM 1593 N N . GLU A 1 201 ? 9.25 3.709 -21.219 1 95.88 201 GLU A N 1
ATOM 1594 C CA . GLU A 1 201 ? 9.625 4.727 -20.234 1 95.88 201 GLU A CA 1
ATOM 1595 C C . GLU A 1 201 ? 11.039 4.492 -19.703 1 95.88 201 GLU A C 1
ATOM 1597 O O . GLU A 1 201 ? 11.711 5.438 -19.281 1 95.88 201 GLU A O 1
ATOM 1602 N N . GLU A 1 202 ? 11.445 3.227 -19.672 1 96.44 202 GLU A N 1
ATOM 1603 C CA . GLU A 1 202 ? 12.656 2.947 -18.906 1 96.44 202 GLU A CA 1
ATOM 1604 C C . GLU A 1 202 ? 13.625 2.08 -19.719 1 96.44 202 GLU A C 1
ATOM 1606 O O . GLU A 1 202 ? 14.344 1.258 -19.156 1 96.44 202 GLU A O 1
ATOM 1611 N N . LYS A 1 203 ? 13.586 2.189 -21 1 95.88 203 LYS A N 1
ATOM 1612 C CA . LYS A 1 203 ? 14.492 1.439 -21.875 1 95.88 203 LYS A CA 1
ATOM 1613 C C . LYS A 1 203 ? 15.953 1.703 -21.516 1 95.88 203 LYS A C 1
ATOM 1615 O O . LYS A 1 203 ? 16.766 0.781 -21.5 1 95.88 203 LYS A O 1
ATOM 1620 N N . CYS A 1 204 ? 16.266 2.92 -21.219 1 95.19 204 CYS A N 1
ATOM 1621 C CA . CYS A 1 204 ? 17.641 3.312 -20.922 1 95.19 204 CYS A CA 1
ATOM 1622 C C . CYS A 1 204 ? 18.141 2.604 -19.672 1 95.19 204 CYS A C 1
ATOM 1624 O O . CYS A 1 204 ? 19.281 2.141 -19.625 1 95.19 204 CYS A O 1
ATOM 1626 N N . VAL A 1 205 ? 17.297 2.494 -18.672 1 95.94 205 VAL A N 1
ATOM 1627 C CA . VAL A 1 205 ? 17.672 1.842 -17.422 1 95.94 205 VAL A CA 1
ATOM 1628 C C . VAL A 1 205 ? 17.953 0.364 -17.672 1 95.94 205 VAL A C 1
ATOM 1630 O O . VAL A 1 205 ? 18.953 -0.176 -17.188 1 95.94 205 VAL A O 1
ATOM 1633 N N . VAL A 1 206 ? 17.094 -0.278 -18.422 1 96.88 206 VAL A N 1
ATOM 1634 C CA . VAL A 1 206 ? 17.266 -1.699 -18.703 1 96.88 206 VAL A CA 1
ATOM 1635 C C . VAL A 1 206 ? 18.547 -1.927 -19.5 1 96.88 206 VAL A C 1
ATOM 1637 O O . VAL A 1 206 ? 19.312 -2.85 -19.203 1 96.88 206 VAL A O 1
ATOM 1640 N N . MET A 1 207 ? 18.828 -1.077 -20.438 1 95.62 207 MET A N 1
ATOM 1641 C CA . MET A 1 207 ? 20.047 -1.196 -21.234 1 95.62 207 MET A CA 1
ATOM 1642 C C . MET A 1 207 ? 21.297 -0.987 -20.375 1 95.62 207 MET A C 1
ATOM 1644 O O . MET A 1 207 ? 22.297 -1.674 -20.547 1 95.62 207 MET A O 1
ATOM 1648 N N . GLU A 1 208 ? 21.141 -0.068 -19.5 1 94.44 208 GLU A N 1
ATOM 1649 C CA . GLU A 1 208 ? 22.266 0.25 -18.641 1 94.44 208 GLU A CA 1
ATOM 1650 C C . GLU A 1 208 ? 22.594 -0.913 -17.703 1 94.44 208 GLU A C 1
ATOM 1652 O O . GLU A 1 208 ? 23.766 -1.192 -17.438 1 94.44 208 GLU A O 1
ATOM 1657 N N . ILE A 1 209 ? 21.656 -1.581 -17.25 1 95.69 209 ILE A N 1
ATOM 1658 C CA . ILE A 1 209 ? 21.859 -2.596 -16.219 1 95.69 209 ILE A CA 1
ATOM 1659 C C . ILE A 1 209 ? 21.969 -3.973 -16.875 1 95.69 209 ILE A C 1
ATOM 1661 O O . ILE A 1 209 ? 22.938 -4.707 -16.641 1 95.69 209 ILE A O 1
ATOM 1665 N N . ALA A 1 210 ? 21.047 -4.285 -17.75 1 94.12 210 ALA A N 1
ATOM 1666 C CA . ALA A 1 210 ? 20.984 -5.617 -18.344 1 94.12 210 ALA A CA 1
ATOM 1667 C C . ALA A 1 210 ? 21.875 -5.711 -19.578 1 94.12 210 ALA A C 1
ATOM 1669 O O . ALA A 1 210 ? 22.25 -6.809 -20 1 94.12 210 ALA A O 1
ATOM 1670 N N . GLY A 1 211 ? 22.125 -4.645 -20.281 1 93.69 211 GLY A N 1
ATOM 1671 C CA . GLY A 1 211 ? 22.953 -4.613 -21.484 1 93.69 211 GLY A CA 1
ATOM 1672 C C . GLY A 1 211 ? 22.219 -5.051 -22.734 1 93.69 211 GLY A C 1
ATOM 1673 O O . GLY A 1 211 ? 22.781 -5.027 -23.828 1 93.69 211 GLY A O 1
ATOM 1674 N N . THR A 1 212 ? 20.969 -5.484 -22.547 1 93.62 212 THR A N 1
ATOM 1675 C CA . THR A 1 212 ? 20.172 -5.969 -23.672 1 93.62 212 THR A CA 1
ATOM 1676 C C . THR A 1 212 ? 18.688 -5.855 -23.375 1 93.62 212 THR A C 1
ATOM 1678 O O . THR A 1 212 ? 18.297 -5.68 -22.219 1 93.62 212 THR A O 1
ATOM 1681 N N . MET A 1 213 ? 17.922 -5.84 -24.391 1 92.88 213 MET A N 1
ATOM 1682 C CA . MET A 1 213 ? 16.469 -5.895 -24.281 1 92.88 213 MET A CA 1
ATOM 1683 C C . MET A 1 213 ? 15.93 -7.223 -24.797 1 92.88 213 MET A C 1
ATOM 1685 O O . MET A 1 213 ? 14.719 -7.445 -24.797 1 92.88 213 MET A O 1
ATOM 1689 N N . GLU A 1 214 ? 16.781 -8.102 -25.188 1 92.31 214 GLU A N 1
ATOM 1690 C CA . GLU A 1 214 ? 16.406 -9.305 -25.922 1 92.31 214 GLU A CA 1
ATOM 1691 C C . GLU A 1 214 ? 15.469 -10.188 -25.094 1 92.31 214 GLU A C 1
ATOM 1693 O O . GLU A 1 214 ? 14.539 -10.789 -25.641 1 92.31 214 GLU A O 1
ATOM 1698 N N . HIS A 1 215 ? 15.742 -10.281 -23.844 1 93.5 215 HIS A N 1
ATOM 1699 C CA . HIS A 1 215 ? 14.93 -11.156 -23 1 93.5 215 HIS A CA 1
ATOM 1700 C C . HIS A 1 215 ? 13.5 -10.648 -22.906 1 93.5 215 HIS A C 1
ATOM 1702 O O . HIS A 1 215 ? 12.555 -11.438 -22.875 1 93.5 215 HIS A O 1
ATOM 1708 N N . LEU A 1 216 ? 13.289 -9.383 -22.875 1 94.5 216 LEU A N 1
ATOM 1709 C CA . LEU A 1 216 ? 11.953 -8.797 -22.875 1 94.5 216 LEU A CA 1
ATOM 1710 C C . LEU A 1 216 ? 11.266 -8.984 -24.219 1 94.5 216 LEU A C 1
ATOM 1712 O O . LEU A 1 216 ? 10.094 -9.352 -24.281 1 94.5 216 LEU A O 1
ATOM 1716 N N . GLU A 1 217 ? 12.008 -8.742 -25.219 1 91.19 217 GLU A N 1
ATOM 1717 C CA . GLU A 1 217 ? 11.492 -8.883 -26.578 1 91.19 217 GLU A CA 1
ATOM 1718 C C . GLU A 1 217 ? 11.086 -10.328 -26.875 1 91.19 217 GLU A C 1
ATOM 1720 O O . GLU A 1 217 ? 10.102 -10.57 -27.562 1 91.19 217 GLU A O 1
ATOM 1725 N N . ARG A 1 218 ? 11.875 -11.219 -26.406 1 92.31 218 ARG A N 1
ATOM 1726 C CA . ARG A 1 218 ? 11.594 -12.633 -26.594 1 92.31 218 ARG A CA 1
ATOM 1727 C C . ARG A 1 218 ? 10.242 -13.008 -25.984 1 92.31 218 ARG A C 1
ATOM 1729 O O . ARG A 1 218 ? 9.477 -13.766 -26.578 1 92.31 218 ARG A O 1
ATOM 1736 N N . VAL A 1 219 ? 9.945 -12.539 -24.844 1 94.94 219 VAL A N 1
ATOM 1737 C CA . VAL A 1 219 ? 8.68 -12.828 -24.172 1 94.94 219 VAL A CA 1
ATOM 1738 C C . VAL A 1 219 ? 7.527 -12.18 -24.938 1 94.94 219 VAL A C 1
ATOM 1740 O O . VAL A 1 219 ? 6.48 -12.805 -25.125 1 94.94 219 VAL A O 1
ATOM 1743 N N . ALA A 1 220 ? 7.742 -10.984 -25.375 1 92.62 220 ALA A N 1
ATOM 1744 C CA . ALA A 1 220 ? 6.723 -10.305 -26.172 1 92.62 220 ALA A CA 1
ATOM 1745 C C . ALA A 1 220 ? 6.445 -11.062 -27.469 1 92.62 220 ALA A C 1
ATOM 1747 O O . ALA A 1 220 ? 5.285 -11.227 -27.859 1 92.62 220 ALA A O 1
ATOM 1748 N N . LYS A 1 221 ? 7.473 -11.508 -28.094 1 91.62 221 LYS A N 1
ATOM 1749 C CA . LYS A 1 221 ? 7.348 -12.273 -29.328 1 91.62 221 LYS A CA 1
ATOM 1750 C C . LYS A 1 221 ? 6.609 -13.586 -29.094 1 91.62 221 LYS A C 1
ATOM 1752 O O . LYS A 1 221 ? 5.77 -13.984 -29.891 1 91.62 221 LYS A O 1
ATOM 1757 N N . SER A 1 222 ? 6.992 -14.211 -28.031 1 93.5 222 SER A N 1
ATOM 1758 C CA . SER A 1 222 ? 6.316 -15.453 -27.688 1 93.5 222 SER A CA 1
ATOM 1759 C C . SER A 1 222 ? 4.812 -15.242 -27.531 1 93.5 222 SER A C 1
ATOM 1761 O O . SER A 1 222 ? 4.016 -16.062 -28.016 1 93.5 222 SER A O 1
ATOM 1763 N N . TYR A 1 223 ? 4.41 -14.203 -26.922 1 94.88 223 TYR A N 1
ATOM 1764 C CA . TYR A 1 223 ? 3.008 -13.867 -26.719 1 94.88 223 TYR A CA 1
ATOM 1765 C C . TYR A 1 223 ? 2.293 -13.68 -28.047 1 94.88 223 TYR A C 1
ATOM 1767 O O . TYR A 1 223 ? 1.212 -14.234 -28.266 1 94.88 223 TYR A O 1
ATOM 1775 N N . ILE A 1 224 ? 2.908 -12.953 -28.984 1 91.81 224 ILE A N 1
ATOM 1776 C CA . ILE A 1 224 ? 2.316 -12.625 -30.281 1 91.81 224 ILE A CA 1
ATOM 1777 C C . ILE A 1 224 ? 2.227 -13.883 -31.141 1 91.81 224 ILE A C 1
ATOM 1779 O O . ILE A 1 224 ? 1.2 -14.141 -31.766 1 91.81 224 ILE A O 1
ATOM 1783 N N . LEU A 1 225 ? 3.283 -14.672 -31.125 1 89.94 225 LEU A N 1
ATOM 1784 C CA . LEU A 1 225 ? 3.381 -15.852 -31.984 1 89.94 225 LEU A CA 1
ATOM 1785 C C . LEU A 1 225 ? 2.402 -16.938 -31.547 1 89.94 225 LEU A C 1
ATOM 1787 O O . LEU A 1 225 ? 2.045 -17.812 -32.344 1 89.94 225 LEU A O 1
ATOM 1791 N N . ASN A 1 226 ? 2.027 -16.906 -30.312 1 91.31 226 ASN A N 1
ATOM 1792 C CA . ASN A 1 226 ? 1.1 -17.891 -29.781 1 91.31 226 ASN A CA 1
ATOM 1793 C C . ASN A 1 226 ? -0.306 -17.328 -29.625 1 91.31 226 ASN A C 1
ATOM 1795 O O . ASN A 1 226 ? -0.92 -17.453 -28.562 1 91.31 226 ASN A O 1
ATOM 1799 N N . ASN A 1 227 ? -0.802 -16.562 -30.656 1 89.69 227 ASN A N 1
ATOM 1800 C CA . ASN A 1 227 ? -2.145 -15.992 -30.75 1 89.69 227 ASN A CA 1
ATOM 1801 C C . ASN A 1 227 ? -2.471 -15.141 -29.531 1 89.69 227 ASN A C 1
ATOM 1803 O O . ASN A 1 227 ? -3.506 -15.336 -28.891 1 89.69 227 ASN A O 1
ATOM 1807 N N . ASN A 1 228 ? -1.551 -14.422 -29.141 1 90.88 228 ASN A N 1
ATOM 1808 C CA . ASN A 1 228 ? -1.709 -13.492 -28.031 1 90.88 228 ASN A CA 1
ATOM 1809 C C . ASN A 1 228 ? -1.951 -14.234 -26.719 1 90.88 228 ASN A C 1
ATOM 1811 O O . ASN A 1 228 ? -2.91 -13.938 -26 1 90.88 228 ASN A O 1
ATOM 1815 N N . GLY A 1 229 ? -1.122 -15.234 -26.562 1 96.31 229 GLY A N 1
ATOM 1816 C CA . GLY A 1 229 ? -1.051 -16.016 -25.344 1 96.31 229 GLY A CA 1
ATOM 1817 C C . GLY A 1 229 ? 0.276 -16.734 -25.172 1 96.31 229 GLY A C 1
ATOM 1818 O O . GLY A 1 229 ? 1.042 -16.875 -26.125 1 96.31 229 GLY A O 1
ATOM 1819 N N . PHE A 1 230 ? 0.625 -17.188 -23.938 1 98 230 PHE A N 1
ATOM 1820 C CA . PHE A 1 230 ? 1.823 -17.984 -23.703 1 98 230 PHE A CA 1
ATOM 1821 C C . PHE A 1 230 ? 1.512 -19.469 -23.797 1 98 230 PHE A C 1
ATOM 1823 O O . PHE A 1 230 ? 0.396 -19.906 -23.484 1 98 230 PHE A O 1
ATOM 1830 N N . PRO A 1 231 ? 2.482 -20.297 -24.234 1 97.62 231 PRO A N 1
ATOM 1831 C CA . PRO A 1 231 ? 2.268 -21.734 -24.281 1 97.62 231 PRO A CA 1
ATOM 1832 C C . PRO A 1 231 ? 1.949 -22.328 -22.906 1 97.62 231 PRO A C 1
ATOM 1834 O O . PRO A 1 231 ? 2.354 -21.766 -21.875 1 97.62 231 PRO A O 1
ATOM 1837 N N . ARG A 1 232 ? 1.22 -23.453 -22.969 1 97.81 232 ARG A N 1
ATOM 1838 C CA . ARG A 1 232 ? 0.842 -24.141 -21.734 1 97.81 232 ARG A CA 1
ATOM 1839 C C . ARG A 1 232 ? 1.28 -25.609 -21.781 1 97.81 232 ARG A C 1
ATOM 1841 O O . ARG A 1 232 ? 1.224 -26.25 -22.844 1 97.81 232 ARG A O 1
ATOM 1848 N N . ILE A 1 233 ? 1.72 -26.094 -20.672 1 98.5 233 ILE A N 1
ATOM 1849 C CA . ILE A 1 233 ? 2.043 -27.5 -20.5 1 98.5 233 ILE A CA 1
ATOM 1850 C C . ILE A 1 233 ? 1.599 -27.969 -19.109 1 98.5 233 ILE A C 1
ATOM 1852 O O . ILE A 1 233 ? 1.735 -27.234 -18.141 1 98.5 233 ILE A O 1
ATOM 1856 N N . THR A 1 234 ? 1.013 -29.141 -19.031 1 98.38 234 THR A N 1
ATOM 1857 C CA . THR A 1 234 ? 0.671 -29.656 -17.719 1 98.38 234 THR A CA 1
ATOM 1858 C C . THR A 1 234 ? 1.924 -30.109 -16.969 1 98.38 234 THR A C 1
ATOM 1860 O O . THR A 1 234 ? 2.941 -30.422 -17.594 1 98.38 234 THR A O 1
ATOM 1863 N N . LEU A 1 235 ? 1.852 -30.156 -15.648 1 98.19 235 LEU A N 1
ATOM 1864 C CA . LEU A 1 235 ? 2.977 -30.672 -14.867 1 98.19 235 LEU A CA 1
ATOM 1865 C C . LEU A 1 235 ? 3.324 -32.094 -15.273 1 98.19 235 LEU A C 1
ATOM 1867 O O . LEU A 1 235 ? 4.5 -32.438 -15.414 1 98.19 235 LEU A O 1
ATOM 1871 N N . ASP A 1 236 ? 2.305 -32.938 -15.5 1 97.56 236 ASP A N 1
ATOM 1872 C CA . ASP A 1 236 ? 2.531 -34.312 -15.906 1 97.56 236 ASP A CA 1
ATOM 1873 C C . ASP A 1 236 ? 3.26 -34.406 -17.25 1 97.56 236 ASP A C 1
ATOM 1875 O O . ASP A 1 236 ? 4.207 -35.156 -17.406 1 97.56 236 ASP A O 1
ATOM 1879 N N . GLU A 1 237 ? 2.824 -33.594 -18.188 1 98.25 237 GLU A N 1
ATOM 1880 C CA . GLU A 1 237 ? 3.492 -33.531 -19.484 1 98.25 237 GLU A CA 1
ATOM 1881 C C . GLU A 1 237 ? 4.934 -33.062 -19.344 1 98.25 237 GLU A C 1
ATOM 1883 O O . GLU A 1 237 ? 5.828 -33.562 -20.031 1 98.25 237 GLU A O 1
ATOM 1888 N N . ALA A 1 238 ? 5.137 -32.031 -18.5 1 98.19 238 ALA A N 1
ATOM 1889 C CA . ALA A 1 238 ? 6.48 -31.516 -18.25 1 98.19 238 ALA A CA 1
ATOM 1890 C C . ALA A 1 238 ? 7.395 -32.594 -17.703 1 98.19 238 ALA A C 1
ATOM 1892 O O . ALA A 1 238 ? 8.539 -32.75 -18.141 1 98.19 238 ALA A O 1
ATOM 1893 N N . ILE A 1 239 ? 6.867 -33.344 -16.75 1 96.94 239 ILE A N 1
ATOM 1894 C CA . ILE A 1 239 ? 7.629 -34.406 -16.125 1 96.94 239 ILE A CA 1
ATOM 1895 C C . ILE A 1 239 ? 7.984 -35.469 -17.156 1 96.94 239 ILE A C 1
ATOM 1897 O O . ILE A 1 239 ? 9.078 -36.062 -17.109 1 96.94 239 ILE A O 1
ATOM 1901 N N . ASP A 1 240 ? 7.137 -35.75 -18.094 1 97.31 240 ASP A N 1
ATOM 1902 C CA . ASP A 1 240 ? 7.344 -36.75 -19.125 1 97.31 240 ASP A CA 1
ATOM 1903 C C . ASP A 1 240 ? 8.484 -36.344 -20.047 1 97.31 240 ASP A C 1
ATOM 1905 O O . ASP A 1 240 ? 9.195 -37.219 -20.578 1 97.31 240 ASP A O 1
ATOM 1909 N N . ILE A 1 241 ? 8.695 -35.094 -20.266 1 97.12 241 ILE A N 1
ATOM 1910 C CA . ILE A 1 241 ? 9.633 -34.688 -21.312 1 97.12 241 ILE A CA 1
ATOM 1911 C C . ILE A 1 241 ? 10.945 -34.25 -20.672 1 97.12 241 ILE A C 1
ATOM 1913 O O . ILE A 1 241 ? 11.953 -34.062 -21.359 1 97.12 241 ILE A O 1
ATOM 1917 N N . LEU A 1 242 ? 10.969 -34.031 -19.344 1 97.5 242 LEU A N 1
ATOM 1918 C CA . LEU A 1 242 ? 12.148 -33.5 -18.656 1 97.5 242 LEU A CA 1
ATOM 1919 C C . LEU A 1 242 ? 12.961 -34.656 -18.047 1 97.5 242 LEU A C 1
ATOM 1921 O O . LEU A 1 242 ? 12.406 -35.688 -17.688 1 97.5 242 LEU A O 1
ATOM 1925 N N . PRO A 1 243 ? 14.25 -34.438 -17.922 1 96.56 243 PRO A N 1
ATOM 1926 C CA . PRO A 1 243 ? 15.078 -35.438 -17.203 1 96.56 243 PRO A CA 1
ATOM 1927 C C . PRO A 1 243 ? 14.695 -35.562 -15.727 1 96.56 243 PRO A C 1
ATOM 1929 O O . PRO A 1 243 ? 14.055 -34.656 -15.172 1 96.56 243 PRO A O 1
ATOM 1932 N N . SER A 1 244 ? 15.156 -36.594 -15.094 1 95.12 244 SER A N 1
ATOM 1933 C CA . SER A 1 244 ? 14.727 -36.969 -13.75 1 95.12 244 SER A CA 1
ATOM 1934 C C . SER A 1 244 ? 15.234 -35.969 -12.711 1 95.12 244 SER A C 1
ATOM 1936 O O . SER A 1 244 ? 14.68 -35.875 -11.617 1 95.12 244 SER A O 1
ATOM 1938 N N . ASP A 1 245 ? 16.234 -35.219 -13.016 1 96.19 245 ASP A N 1
ATOM 1939 C CA . ASP A 1 245 ? 16.781 -34.281 -12.047 1 96.19 245 ASP A CA 1
ATOM 1940 C C . ASP A 1 245 ? 16.078 -32.938 -12.172 1 96.19 245 ASP A C 1
ATOM 1942 O O . ASP A 1 245 ? 16.422 -31.984 -11.461 1 96.19 245 ASP A O 1
ATOM 1946 N N . CYS A 1 246 ? 15.086 -32.906 -13.008 1 97 246 CYS A N 1
ATOM 1947 C CA . CYS A 1 246 ? 14.375 -31.641 -13.25 1 97 246 CYS A CA 1
ATOM 1948 C C . CYS A 1 246 ? 13.078 -31.594 -12.453 1 97 246 CYS A C 1
ATOM 1950 O O . CYS A 1 246 ? 12.336 -30.609 -12.523 1 97 246 CYS A O 1
ATOM 1952 N N . TYR A 1 247 ? 12.75 -32.562 -11.75 1 95.25 247 TYR A N 1
ATOM 1953 C CA . TYR A 1 247 ? 11.586 -32.625 -10.875 1 95.25 247 TYR A CA 1
ATOM 1954 C C . TYR A 1 247 ? 11.867 -33.469 -9.641 1 95.25 247 TYR A C 1
ATOM 1956 O O . TYR A 1 247 ? 12.852 -34.219 -9.594 1 95.25 247 TYR A O 1
ATOM 1964 N N . LYS A 1 248 ? 11.062 -33.281 -8.609 1 94.44 248 LYS A N 1
ATOM 1965 C CA . LYS A 1 248 ? 11.203 -34.031 -7.352 1 94.44 248 LYS A CA 1
ATOM 1966 C C . LYS A 1 248 ? 9.859 -34.125 -6.633 1 94.44 248 LYS A C 1
ATOM 1968 O O . LYS A 1 248 ? 8.906 -33.438 -6.965 1 94.44 248 LYS A O 1
ATOM 1973 N N . LEU A 1 249 ? 9.852 -35.094 -5.75 1 92.12 249 LEU A N 1
ATOM 1974 C CA . LEU A 1 249 ? 8.68 -35.188 -4.883 1 92.12 249 LEU A CA 1
ATOM 1975 C C . LEU A 1 249 ? 8.555 -33.938 -4 1 92.12 249 LEU A C 1
ATOM 1977 O O . LEU A 1 249 ? 9.555 -33.438 -3.486 1 92.12 249 LEU A O 1
ATOM 1981 N N . VAL A 1 250 ? 7.32 -33.438 -3.877 1 87.25 250 VAL A N 1
ATOM 1982 C CA . VAL A 1 250 ? 7.07 -32.312 -3.01 1 87.25 250 VAL A CA 1
ATOM 1983 C C . VAL A 1 250 ? 7.488 -32.625 -1.579 1 87.25 250 VAL A C 1
ATOM 1985 O O . VAL A 1 250 ? 8.023 -31.781 -0.869 1 87.25 250 VAL A O 1
ATOM 1988 N N . ASP A 1 251 ? 7.121 -33.812 -1.21 1 84.75 251 ASP A N 1
ATOM 1989 C CA . ASP A 1 251 ? 7.453 -34.375 0.099 1 84.75 251 ASP A CA 1
ATOM 1990 C C . ASP A 1 251 ? 7.844 -35.844 -0.012 1 84.75 251 ASP A C 1
ATOM 1992 O O . ASP A 1 251 ? 7.008 -36.688 -0.334 1 84.75 251 ASP A O 1
ATOM 1996 N N . GLU A 1 252 ? 9.023 -36.156 0.379 1 84.5 252 GLU A N 1
ATOM 1997 C CA . GLU A 1 252 ? 9.523 -37.531 0.252 1 84.5 252 GLU A CA 1
ATOM 1998 C C . GLU A 1 252 ? 8.766 -38.469 1.174 1 84.5 252 GLU A C 1
ATOM 2000 O O . GLU A 1 252 ? 8.617 -39.656 0.863 1 84.5 252 GLU A O 1
ATOM 2005 N N . LEU A 1 253 ? 8.32 -37.906 2.27 1 85.25 253 LEU A N 1
ATOM 2006 C CA . LEU A 1 253 ? 7.629 -38.719 3.258 1 85.25 253 LEU A CA 1
ATOM 2007 C C . LEU A 1 253 ? 6.152 -38.875 2.902 1 85.25 253 LEU A C 1
ATOM 2009 O O . LEU A 1 253 ? 5.465 -39.75 3.451 1 85.25 253 LEU A O 1
ATOM 2013 N N . MET A 1 254 ? 5.711 -38.094 1.983 1 86.44 254 MET A N 1
ATOM 2014 C CA . MET A 1 254 ? 4.316 -38.125 1.546 1 86.44 254 MET A CA 1
ATOM 2015 C C . MET A 1 254 ? 4.223 -38.062 0.025 1 86.44 254 MET A C 1
ATOM 2017 O O . MET A 1 254 ? 3.701 -37.094 -0.528 1 86.44 254 MET A O 1
ATOM 2021 N N . PRO A 1 255 ? 4.504 -39.094 -0.618 1 84.81 255 PRO A N 1
ATOM 2022 C CA . PRO A 1 255 ? 4.586 -39.125 -2.08 1 84.81 255 PRO A CA 1
ATOM 2023 C C . PRO A 1 255 ? 3.25 -38.781 -2.748 1 84.81 255 PRO A C 1
ATOM 2025 O O . PRO A 1 255 ? 3.223 -38.375 -3.902 1 84.81 255 PRO A O 1
ATOM 2028 N N . HIS A 1 256 ? 2.203 -39.031 -2.016 1 86.5 256 HIS A N 1
ATOM 2029 C CA . HIS A 1 256 ? 0.882 -38.781 -2.58 1 86.5 256 HIS A CA 1
ATOM 2030 C C . HIS A 1 256 ? 0.659 -37.281 -2.809 1 86.5 256 HIS A C 1
ATOM 2032 O O . HIS A 1 256 ? -0.284 -36.875 -3.5 1 86.5 256 HIS A O 1
ATOM 2038 N N . ARG A 1 257 ? 1.576 -36.469 -2.336 1 87.88 257 ARG A N 1
ATOM 2039 C CA . ARG A 1 257 ? 1.461 -35 -2.514 1 87.88 257 ARG A CA 1
ATOM 2040 C C . ARG A 1 257 ? 1.922 -34.594 -3.906 1 87.88 257 ARG A C 1
ATOM 2042 O O . ARG A 1 257 ? 1.656 -33.469 -4.344 1 87.88 257 ARG A O 1
ATOM 2049 N N . GLY A 1 258 ? 2.646 -35.5 -4.527 1 92.56 258 GLY A N 1
ATOM 2050 C CA . GLY A 1 258 ? 2.953 -35.25 -5.93 1 92.56 258 GLY A CA 1
ATOM 2051 C C . GLY A 1 258 ? 4.34 -34.688 -6.152 1 92.56 258 GLY A C 1
ATOM 2052 O O . GLY A 1 258 ? 5.242 -34.906 -5.34 1 92.56 258 GLY A O 1
ATOM 2053 N N . PHE A 1 259 ? 4.484 -34.125 -7.355 1 92.69 259 PHE A N 1
ATOM 2054 C CA . PHE A 1 259 ? 5.805 -33.688 -7.805 1 92.69 259 PHE A CA 1
ATOM 2055 C C . PHE A 1 259 ? 5.832 -32.156 -8 1 92.69 259 PHE A C 1
ATOM 2057 O O . PHE A 1 259 ? 4.785 -31.531 -8.133 1 92.69 259 PHE A O 1
ATOM 2064 N N . GLU A 1 260 ? 7.023 -31.578 -7.91 1 93 260 GLU A N 1
ATOM 2065 C CA . GLU A 1 260 ? 7.281 -30.188 -8.289 1 93 260 GLU A CA 1
ATOM 2066 C C . GLU A 1 260 ? 8.531 -30.078 -9.156 1 93 260 GLU A C 1
ATOM 2068 O O . GLU A 1 260 ? 9.375 -30.969 -9.156 1 93 260 GLU A O 1
ATOM 2073 N N . LEU A 1 261 ? 8.594 -29.109 -9.906 1 95.81 261 LEU A N 1
ATOM 2074 C CA . LEU A 1 261 ? 9.773 -28.859 -10.734 1 95.81 261 LEU A CA 1
ATOM 2075 C C . LEU A 1 261 ? 10.922 -28.297 -9.891 1 95.81 261 LEU A C 1
ATOM 2077 O O . LEU A 1 261 ? 10.695 -27.516 -8.977 1 95.81 261 LEU A O 1
ATOM 2081 N N . THR A 1 262 ? 12.125 -28.703 -10.211 1 94.25 262 THR A N 1
ATOM 2082 C CA . THR A 1 262 ? 13.32 -28.047 -9.664 1 94.25 262 THR A CA 1
ATOM 2083 C C . THR A 1 262 ? 13.633 -26.766 -10.43 1 94.25 262 THR A C 1
ATOM 2085 O O . THR A 1 262 ? 13.023 -26.5 -11.469 1 94.25 262 THR A O 1
ATOM 2088 N N . ARG A 1 263 ? 14.539 -26 -9.906 1 91.75 263 ARG A N 1
ATOM 2089 C CA . ARG A 1 263 ? 14.969 -24.797 -10.609 1 91.75 263 ARG A CA 1
ATOM 2090 C C . ARG A 1 263 ? 15.508 -25.141 -11.992 1 91.75 263 ARG A C 1
ATOM 2092 O O . ARG A 1 263 ? 15.258 -24.406 -12.953 1 91.75 263 ARG A O 1
ATOM 2099 N N . LYS A 1 264 ? 16.266 -26.203 -12.039 1 94.56 264 LYS A N 1
ATOM 2100 C CA . LYS A 1 264 ? 16.781 -26.672 -13.32 1 94.56 264 LYS A CA 1
ATOM 2101 C C . LYS A 1 264 ? 15.648 -26.984 -14.281 1 94.56 264 LYS A C 1
ATOM 2103 O O . LYS A 1 264 ? 15.711 -26.641 -15.469 1 94.56 264 LYS A O 1
ATOM 2108 N N . GLY A 1 265 ? 14.656 -27.688 -13.742 1 96.88 265 GLY A N 1
ATOM 2109 C CA . GLY A 1 265 ? 13.5 -28.016 -14.555 1 96.88 265 GLY A CA 1
ATOM 2110 C C . GLY A 1 265 ? 12.781 -26.781 -15.094 1 96.88 265 GLY A C 1
ATOM 2111 O O . GLY A 1 265 ? 12.375 -26.75 -16.25 1 96.88 265 GLY A O 1
ATOM 2112 N N . GLU A 1 266 ? 12.617 -25.766 -14.258 1 96.25 266 GLU A N 1
ATOM 2113 C CA . GLU A 1 266 ? 11.984 -24.516 -14.672 1 96.25 266 GLU A CA 1
ATOM 2114 C C . GLU A 1 266 ? 12.766 -23.844 -15.797 1 96.25 266 GLU A C 1
ATOM 2116 O O . GLU A 1 266 ? 12.188 -23.422 -16.797 1 96.25 266 GLU A O 1
ATOM 2121 N N . ARG A 1 267 ? 14.016 -23.828 -15.68 1 94.06 267 ARG A N 1
ATOM 2122 C CA . ARG A 1 267 ? 14.875 -23.188 -16.672 1 94.06 267 ARG A CA 1
ATOM 2123 C C . ARG A 1 267 ? 14.797 -23.906 -18.016 1 94.06 267 ARG A C 1
ATOM 2125 O O . ARG A 1 267 ? 14.773 -23.281 -19.062 1 94.06 267 ARG A O 1
ATOM 2132 N N . GLN A 1 268 ? 14.836 -25.203 -17.922 1 96.19 268 GLN A N 1
ATOM 2133 C CA . GLN A 1 268 ? 14.773 -25.984 -19.156 1 96.19 268 GLN A CA 1
ATOM 2134 C C . GLN A 1 268 ? 13.445 -25.766 -19.875 1 96.19 268 GLN A C 1
ATOM 2136 O O . GLN A 1 268 ? 13.422 -25.656 -21.109 1 96.19 268 GLN A O 1
ATOM 2141 N N . LEU A 1 269 ? 12.391 -25.75 -19.125 1 97.25 269 LEU A N 1
ATOM 2142 C CA . LEU A 1 269 ? 11.086 -25.516 -19.75 1 97.25 269 LEU A CA 1
ATOM 2143 C C 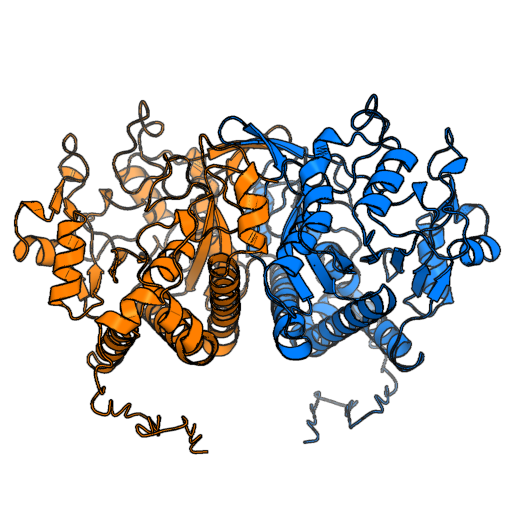. LEU A 1 269 ? 11.016 -24.141 -20.391 1 97.25 269 LEU A C 1
ATOM 2145 O O . LEU A 1 269 ? 10.477 -23.984 -21.484 1 97.25 269 LEU A O 1
ATOM 2149 N N . ILE A 1 270 ? 11.516 -23.141 -19.672 1 95.81 270 ILE A N 1
ATOM 2150 C CA . ILE A 1 270 ? 11.531 -21.781 -20.203 1 95.81 270 ILE A CA 1
ATOM 2151 C C . ILE A 1 270 ? 12.25 -21.75 -21.547 1 95.81 270 ILE A C 1
ATOM 2153 O O . ILE A 1 270 ? 11.766 -21.156 -22.5 1 95.81 270 ILE A O 1
ATOM 2157 N N . ALA A 1 271 ? 13.359 -22.422 -21.609 1 93.75 271 ALA A N 1
ATOM 2158 C CA . ALA A 1 271 ? 14.148 -22.469 -22.828 1 93.75 271 ALA A CA 1
ATOM 2159 C C . ALA A 1 271 ? 13.398 -23.219 -23.938 1 93.75 271 ALA A C 1
ATOM 2161 O O . ALA A 1 271 ? 13.398 -22.781 -25.094 1 93.75 271 ALA A O 1
ATOM 2162 N N . MET A 1 272 ? 12.781 -24.25 -23.625 1 95.12 272 MET A N 1
ATOM 2163 C CA . MET A 1 272 ? 12.086 -25.094 -24.578 1 95.12 272 MET A CA 1
ATOM 2164 C C . MET A 1 272 ? 10.922 -24.359 -25.234 1 95.12 272 MET A C 1
ATOM 2166 O O . MET A 1 272 ? 10.602 -24.578 -26.391 1 95.12 272 MET A O 1
ATOM 2170 N N . PHE A 1 273 ? 10.305 -23.438 -24.469 1 95.25 273 PHE A N 1
ATOM 2171 C CA . PHE A 1 273 ? 9.07 -22.828 -24.938 1 95.25 273 PHE A CA 1
ATOM 2172 C C . PHE A 1 273 ? 9.297 -21.359 -25.312 1 95.25 273 PHE A C 1
ATOM 2174 O O . PHE A 1 273 ? 8.344 -20.578 -25.359 1 95.25 273 PHE A O 1
ATOM 2181 N N . GLY A 1 274 ? 10.469 -20.953 -25.484 1 90.06 274 GLY A N 1
ATOM 2182 C CA . GLY A 1 274 ? 10.773 -19.656 -26.062 1 90.06 274 GLY A CA 1
ATOM 2183 C C . GLY A 1 274 ? 10.742 -18.531 -25.047 1 90.06 274 GLY A C 1
ATOM 2184 O O . GLY A 1 274 ? 10.508 -17.375 -25.391 1 90.06 274 GLY A O 1
ATOM 2185 N N . GLY A 1 275 ? 10.812 -18.828 -23.781 1 93.62 275 GLY A N 1
ATOM 2186 C CA . GLY A 1 275 ? 11.047 -17.766 -22.812 1 93.62 275 GLY A CA 1
ATOM 2187 C C . GLY A 1 275 ? 9.914 -17.625 -21.812 1 93.62 275 GLY A C 1
ATOM 2188 O O . GLY A 1 275 ? 10.086 -17.016 -20.75 1 93.62 275 GLY A O 1
ATOM 2189 N N . ALA A 1 276 ? 8.734 -18.125 -22.141 1 97.06 276 ALA A N 1
ATOM 2190 C CA . ALA A 1 276 ? 7.574 -18.062 -21.25 1 97.06 276 ALA A CA 1
ATOM 2191 C C . ALA A 1 276 ? 6.691 -19.297 -21.422 1 97.06 276 ALA A C 1
ATOM 2193 O O . ALA A 1 276 ? 6.414 -19.719 -22.562 1 97.06 276 ALA A O 1
ATOM 2194 N N . VAL A 1 277 ? 6.301 -19.828 -20.281 1 98.12 277 VAL A N 1
ATOM 2195 C CA . VAL A 1 277 ? 5.441 -21 -20.375 1 98.12 277 VAL A CA 1
ATOM 2196 C C . VAL A 1 277 ? 4.629 -21.156 -19.078 1 98.12 277 VAL A C 1
ATOM 2198 O O . VAL A 1 277 ? 5.145 -20.922 -17.984 1 98.12 277 VAL A O 1
ATOM 2201 N N . TRP A 1 278 ? 3.357 -21.469 -19.25 1 98.62 278 TRP A N 1
ATOM 2202 C CA . TRP A 1 278 ? 2.518 -21.844 -18.125 1 98.62 278 TRP A CA 1
ATOM 2203 C C . TRP A 1 278 ? 2.668 -23.328 -17.797 1 98.62 278 TRP A C 1
ATOM 2205 O O . TRP A 1 278 ? 2.531 -24.188 -18.688 1 98.62 278 TRP A O 1
ATOM 2215 N N . VAL A 1 279 ? 2.957 -23.641 -16.562 1 98.62 279 VAL A N 1
ATOM 2216 C CA . VAL A 1 279 ? 2.82 -25 -16.062 1 98.62 279 VAL A CA 1
ATOM 2217 C C . VAL A 1 279 ? 1.499 -25.156 -15.32 1 98.62 279 VAL A C 1
ATOM 2219 O O . VAL A 1 279 ? 1.28 -24.484 -14.297 1 98.62 279 VAL A O 1
ATOM 2222 N N . THR A 1 280 ? 0.651 -26.078 -15.812 1 98.56 280 THR A N 1
ATOM 2223 C CA . THR A 1 280 ? -0.706 -26.172 -15.289 1 98.56 280 THR A CA 1
ATOM 2224 C C . THR A 1 280 ? -0.956 -27.531 -14.641 1 98.56 280 THR A C 1
ATOM 2226 O O . THR A 1 280 ? -0.145 -28.438 -14.789 1 98.56 280 THR A O 1
ATOM 2229 N N . ALA A 1 281 ? -2.002 -27.609 -13.875 1 98.38 281 ALA A N 1
ATOM 2230 C CA . ALA A 1 281 ? -2.572 -28.844 -13.328 1 98.38 281 ALA A CA 1
ATOM 2231 C C . ALA A 1 281 ? -1.593 -29.531 -12.383 1 98.38 281 ALA A C 1
ATOM 2233 O O . ALA A 1 281 ? -1.312 -30.719 -12.531 1 98.38 281 ALA A O 1
ATOM 2234 N N . PRO A 1 282 ? -1.071 -28.812 -11.445 1 97.31 282 PRO A N 1
ATOM 2235 C CA . PRO A 1 282 ? -0.278 -29.469 -10.414 1 97.31 282 PRO A CA 1
ATOM 2236 C C . PRO A 1 282 ? -1.106 -30.422 -9.555 1 97.31 282 PRO A C 1
ATOM 2238 O O . PRO A 1 282 ? -2.338 -30.422 -9.625 1 97.31 282 PRO A O 1
ATOM 2241 N N . ASP A 1 283 ? -0.405 -31.312 -8.859 1 96.06 283 ASP A N 1
ATOM 2242 C CA . ASP A 1 283 ? -1.103 -32.156 -7.891 1 96.06 283 ASP A CA 1
ATOM 2243 C C . ASP A 1 283 ? -1.823 -31.312 -6.844 1 96.06 283 ASP A C 1
ATOM 2245 O O . ASP A 1 283 ? -1.271 -30.328 -6.344 1 96.06 283 ASP A O 1
ATOM 2249 N N . HIS A 1 284 ? -3.031 -31.703 -6.484 1 95.56 284 HIS A N 1
ATOM 2250 C CA . HIS A 1 284 ? -3.852 -30.828 -5.641 1 95.56 284 HIS A CA 1
ATOM 2251 C C . HIS A 1 284 ? -3.238 -30.672 -4.254 1 95.56 284 HIS A C 1
ATOM 2253 O O . HIS A 1 284 ? -3.303 -29.594 -3.66 1 95.56 284 HIS A O 1
ATOM 2259 N N . LEU A 1 285 ? -2.633 -31.672 -3.744 1 92.88 285 LEU A N 1
ATOM 2260 C CA . LEU A 1 285 ? -2.09 -31.641 -2.391 1 92.88 285 LEU A CA 1
ATOM 2261 C C . LEU A 1 285 ? -0.765 -30.891 -2.355 1 92.88 285 LEU A C 1
ATOM 2263 O O . LEU A 1 285 ? -0.2 -30.672 -1.281 1 92.88 285 LEU A O 1
ATOM 2267 N N . SER A 1 286 ? -0.289 -30.453 -3.551 1 90.56 286 SER A N 1
ATOM 2268 C CA . SER A 1 286 ? 0.938 -29.672 -3.613 1 90.56 286 SER A CA 1
ATOM 2269 C C . SER A 1 286 ? 0.633 -28.172 -3.65 1 90.56 286 SER A C 1
ATOM 2271 O O . SER A 1 286 ? 1.547 -27.344 -3.619 1 90.56 286 SER A O 1
ATOM 2273 N N . VAL A 1 287 ? -0.648 -27.828 -3.73 1 92.25 287 VAL A N 1
ATOM 2274 C CA . VAL A 1 287 ? -1.07 -26.422 -3.781 1 92.25 287 VAL A CA 1
ATOM 2275 C C . VAL A 1 287 ? -2.023 -26.125 -2.625 1 92.25 287 VAL A C 1
ATOM 2277 O O . VAL A 1 287 ? -2.486 -27.047 -1.944 1 92.25 287 VAL A O 1
ATOM 2280 N N . PRO A 1 288 ? -2.326 -24.828 -2.375 1 92.25 288 PRO A N 1
ATOM 2281 C CA . PRO A 1 288 ? -3.248 -24.516 -1.281 1 92.25 288 PRO A CA 1
ATOM 2282 C C . PRO A 1 288 ? -4.637 -25.109 -1.485 1 92.25 288 PRO A C 1
ATOM 2284 O O . PRO A 1 288 ? -5.109 -25.203 -2.621 1 92.25 288 PRO A O 1
ATOM 2287 N N . PHE A 1 289 ? -5.367 -25.328 -0.38 1 93.81 289 PHE A N 1
ATOM 2288 C CA . PHE A 1 289 ? -6.629 -26.062 -0.375 1 93.81 289 PHE A CA 1
ATOM 2289 C C . PHE A 1 289 ? -7.688 -25.328 -1.177 1 93.81 289 PHE A C 1
ATOM 2291 O O . PHE A 1 289 ? -8.641 -25.938 -1.666 1 93.81 289 PHE A O 1
ATOM 2298 N N . TYR A 1 290 ? -7.488 -24.031 -1.308 1 95.81 290 TYR A N 1
ATOM 2299 C CA . TYR A 1 290 ? -8.57 -23.219 -1.859 1 95.81 290 TYR A CA 1
ATOM 2300 C C . TYR A 1 290 ? -8.562 -23.266 -3.383 1 95.81 290 TYR A C 1
ATOM 2302 O O . TYR A 1 290 ? -9.453 -22.719 -4.031 1 95.81 290 TYR A O 1
ATOM 2310 N N . GLN A 1 291 ? -7.598 -23.969 -3.955 1 97.25 291 GLN A N 1
ATOM 2311 C CA . GLN A 1 291 ? -7.613 -24.156 -5.402 1 97.25 291 GLN A CA 1
ATOM 2312 C C . GLN A 1 291 ? -8.656 -25.188 -5.816 1 97.25 291 GLN A C 1
ATOM 2314 O O . GLN A 1 291 ? -8.781 -26.234 -5.18 1 97.25 291 GLN A O 1
ATOM 2319 N N . ALA A 1 292 ? -9.367 -24.922 -6.863 1 98.5 292 ALA A N 1
ATOM 2320 C CA . ALA A 1 292 ? -10.383 -25.844 -7.355 1 98.5 292 ALA A CA 1
ATOM 2321 C C . ALA A 1 292 ? -9.75 -27.109 -7.926 1 98.5 292 ALA A C 1
ATOM 2323 O O . ALA A 1 292 ? -8.586 -27.094 -8.344 1 98.5 292 ALA A O 1
ATOM 2324 N N . TYR A 1 293 ? -10.531 -28.109 -7.934 1 98.19 293 TYR A N 1
ATOM 2325 C CA . TYR A 1 293 ? -10.094 -29.375 -8.516 1 98.19 293 TYR A CA 1
ATOM 2326 C C . TYR A 1 293 ? -10.266 -29.375 -10.031 1 98.19 293 TYR A C 1
ATOM 2328 O O . TYR A 1 293 ? -11.25 -28.828 -10.547 1 98.19 293 TYR A O 1
ATOM 2336 N N . LEU A 1 294 ? -9.312 -29.953 -10.672 1 98.06 294 LEU A N 1
ATOM 2337 C CA . LEU A 1 294 ? -9.438 -30.141 -12.117 1 98.06 294 LEU A CA 1
ATOM 2338 C C . LEU A 1 294 ? -10.492 -31.188 -12.445 1 98.06 294 LEU A C 1
ATOM 2340 O O . LEU A 1 294 ? -10.445 -32.312 -11.914 1 98.06 294 LEU A O 1
ATOM 2344 N N . ASP A 1 295 ? -11.344 -30.812 -13.359 1 95.5 295 ASP A N 1
ATOM 2345 C CA . ASP A 1 295 ? -12.414 -31.734 -13.734 1 95.5 295 ASP A CA 1
ATOM 2346 C C . ASP A 1 295 ? -11.844 -33.031 -14.297 1 95.5 295 ASP A C 1
ATOM 2348 O O . ASP A 1 295 ? -10.914 -33 -15.102 1 95.5 295 ASP A O 1
ATOM 2352 N N . GLY A 1 296 ? -12.383 -34.125 -13.789 1 95.06 296 GLY A N 1
ATOM 2353 C CA . GLY A 1 296 ? -12.016 -35.406 -14.336 1 95.06 296 GLY A CA 1
ATOM 2354 C C . GLY A 1 296 ? -10.742 -35.969 -13.742 1 95.06 296 GLY A C 1
ATOM 2355 O O . GLY A 1 296 ? -10.273 -37.031 -14.156 1 95.06 296 GLY A O 1
ATOM 2356 N N . SER A 1 297 ? -10.172 -35.344 -12.711 1 95.62 297 SER A N 1
ATOM 2357 C CA . SER A 1 297 ? -8.891 -35.781 -12.164 1 95.62 297 SER A CA 1
ATOM 2358 C C . SER A 1 297 ? -9.086 -36.625 -10.906 1 95.62 297 SER A C 1
ATOM 2360 O O . SER A 1 297 ? -8.109 -37.062 -10.289 1 95.62 297 SER A O 1
ATOM 2362 N N . ASP A 1 298 ? -10.359 -36.875 -10.516 1 95.12 298 ASP A N 1
ATOM 2363 C CA . ASP A 1 298 ? -10.656 -37.562 -9.266 1 95.12 298 ASP A CA 1
ATOM 2364 C C . ASP A 1 298 ? -9.969 -36.875 -8.086 1 95.12 298 ASP A C 1
ATOM 2366 O O . ASP A 1 298 ? -9.266 -37.531 -7.312 1 95.12 298 ASP A O 1
ATOM 2370 N N . ARG A 1 299 ? -9.922 -35.562 -8.086 1 94.75 299 ARG A N 1
ATOM 2371 C CA . ARG A 1 299 ? -9.422 -34.688 -7.016 1 94.75 299 ARG A CA 1
ATOM 2372 C C . ARG A 1 299 ? -7.902 -34.812 -6.887 1 94.75 299 ARG A C 1
ATOM 2374 O O . ARG A 1 299 ? -7.34 -34.5 -5.84 1 94.75 299 ARG A O 1
ATOM 2381 N N . LYS A 1 300 ? -7.262 -35.25 -7.949 1 96.19 300 LYS A N 1
ATOM 2382 C CA . LYS A 1 300 ? -5.816 -35.438 -7.895 1 96.19 300 LYS A CA 1
ATOM 2383 C C . LYS A 1 300 ? -5.078 -34.188 -8.383 1 96.19 300 LYS A C 1
ATOM 2385 O O . LYS A 1 300 ? -3.939 -33.938 -7.984 1 96.19 300 LYS A O 1
ATOM 2390 N N . LYS A 1 301 ? -5.691 -33.469 -9.25 1 98.06 301 LYS A N 1
ATOM 2391 C CA . LYS A 1 301 ? -5.051 -32.312 -9.852 1 98.06 301 LYS A CA 1
ATOM 2392 C C . LYS A 1 301 ? -5.824 -31.047 -9.547 1 98.06 301 LYS A C 1
ATOM 2394 O O . LYS A 1 301 ? -7.035 -31.078 -9.312 1 98.06 301 LYS A O 1
ATOM 2399 N N . ALA A 1 302 ? -5.145 -29.938 -9.57 1 98 302 ALA A N 1
ATOM 2400 C CA . ALA A 1 302 ? -5.742 -28.641 -9.25 1 98 302 ALA A CA 1
ATOM 2401 C C . ALA A 1 302 ? -5.852 -27.766 -10.492 1 98 302 ALA A C 1
ATOM 2403 O O . ALA A 1 302 ? -5.039 -27.875 -11.414 1 98 302 ALA A O 1
ATOM 2404 N N . LYS A 1 303 ? -6.867 -26.922 -10.523 1 98.69 303 LYS A N 1
ATOM 2405 C CA . LYS A 1 303 ? -6.914 -25.812 -11.477 1 98.69 303 LYS A CA 1
ATOM 2406 C C . LYS A 1 303 ? -5.996 -24.672 -11.039 1 98.69 303 LYS A C 1
ATOM 2408 O O . LYS A 1 303 ? -6.469 -23.641 -10.57 1 98.69 303 LYS A O 1
ATOM 2413 N N . ALA A 1 304 ? -4.758 -24.828 -11.219 1 98.19 304 ALA A N 1
ATOM 2414 C CA . ALA A 1 304 ? -3.707 -23.875 -10.867 1 98.19 304 ALA A CA 1
ATOM 2415 C C . ALA A 1 304 ? -2.607 -23.859 -11.93 1 98.19 304 ALA A C 1
ATOM 2417 O O . ALA A 1 304 ? -2.486 -24.797 -12.719 1 98.19 304 ALA A O 1
ATOM 2418 N N . ALA A 1 305 ? -1.92 -22.766 -11.977 1 98.38 305 ALA A N 1
ATOM 2419 C CA . ALA A 1 305 ? -0.86 -22.609 -12.969 1 98.38 305 ALA A CA 1
ATOM 2420 C C . ALA A 1 305 ? 0.239 -21.688 -12.461 1 98.38 305 ALA A C 1
ATOM 2422 O O . ALA A 1 305 ? -0.029 -20.766 -11.68 1 98.38 305 ALA A O 1
ATOM 2423 N N . ASP A 1 306 ? 1.423 -21.922 -12.852 1 97.75 306 ASP A N 1
ATOM 2424 C CA . ASP A 1 306 ? 2.572 -21.062 -12.625 1 97.75 306 ASP A CA 1
ATOM 2425 C C . ASP A 1 306 ? 3.141 -20.547 -13.945 1 97.75 306 ASP A C 1
ATOM 2427 O O . ASP A 1 306 ? 3.348 -21.328 -14.883 1 97.75 306 ASP A O 1
ATOM 2431 N N . LEU A 1 307 ? 3.318 -19.297 -14.008 1 98.44 307 LEU A N 1
ATOM 2432 C CA . LEU A 1 307 ? 4.004 -18.734 -15.172 1 98.44 307 LEU A CA 1
ATOM 2433 C C . LEU A 1 307 ? 5.512 -18.703 -14.945 1 98.44 307 LEU A C 1
ATOM 2435 O O . LEU A 1 307 ? 5.988 -18.094 -13.984 1 98.44 307 LEU A O 1
ATOM 2439 N N . LEU A 1 308 ? 6.207 -19.359 -15.797 1 97.69 308 LEU A N 1
ATOM 2440 C CA . LEU A 1 308 ? 7.664 -19.391 -15.734 1 97.69 308 LEU A CA 1
ATOM 2441 C C . LEU A 1 308 ? 8.273 -18.453 -16.766 1 97.69 308 LEU A C 1
ATOM 2443 O O . LEU A 1 308 ? 8.016 -18.578 -17.969 1 97.69 308 LEU A O 1
ATOM 2447 N N . ILE A 1 309 ? 9.055 -17.531 -16.266 1 95 309 ILE A N 1
ATOM 2448 C CA . ILE A 1 309 ? 9.836 -16.594 -17.062 1 95 309 ILE A CA 1
ATOM 2449 C C . ILE A 1 309 ? 11.211 -16.391 -16.438 1 95 309 I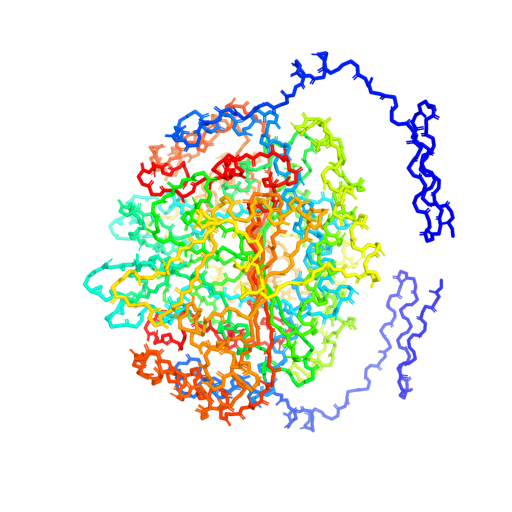LE A C 1
ATOM 2451 O O . ILE A 1 309 ? 11.352 -16.391 -15.211 1 95 309 ILE A O 1
ATOM 2455 N N . GLY A 1 310 ? 12.25 -16.297 -17.266 1 82.69 310 GLY A N 1
ATOM 2456 C CA . GLY A 1 310 ? 13.57 -15.922 -16.781 1 82.69 310 GLY A CA 1
ATOM 2457 C C . GLY A 1 310 ? 14.062 -16.812 -15.664 1 82.69 310 GLY A C 1
ATOM 2458 O O . GLY A 1 310 ? 14.305 -18 -15.867 1 82.69 310 GLY A O 1
ATOM 2459 N N . LEU A 1 311 ? 14.008 -16.266 -14.406 1 78.12 311 LEU A N 1
ATOM 2460 C CA . LEU A 1 311 ? 14.578 -16.922 -13.227 1 78.12 311 LEU A CA 1
ATOM 2461 C C . LEU A 1 311 ? 13.641 -18 -12.695 1 78.12 311 LEU A C 1
ATOM 2463 O O . LEU A 1 311 ? 14.023 -18.797 -11.836 1 78.12 311 LEU A O 1
ATOM 2467 N N . GLY A 1 312 ? 12.508 -18.109 -13.297 1 90.94 312 GLY A N 1
ATOM 2468 C CA . GLY A 1 312 ? 11.57 -19.125 -12.828 1 90.94 312 GLY A CA 1
ATOM 2469 C C . GLY A 1 312 ? 10.148 -18.609 -12.727 1 90.94 312 GLY A C 1
ATOM 2470 O O . GLY A 1 312 ? 9.656 -17.922 -13.625 1 90.94 312 GLY A O 1
ATOM 2471 N N . GLU A 1 313 ? 9.523 -19.109 -11.656 1 92.31 313 GLU A N 1
ATOM 2472 C CA . GLU A 1 313 ? 8.133 -18.734 -11.438 1 92.31 313 GLU A CA 1
ATOM 2473 C C . GLU A 1 313 ? 7.996 -17.25 -11.117 1 92.31 313 GLU A C 1
ATOM 2475 O O . GLU A 1 313 ? 8.609 -16.766 -10.172 1 92.31 313 GLU A O 1
ATOM 2480 N N . ILE A 1 314 ? 7.109 -16.578 -11.836 1 94.44 314 ILE A N 1
ATOM 2481 C CA . ILE A 1 314 ? 6.895 -15.148 -11.586 1 94.44 314 ILE A CA 1
ATOM 2482 C C . ILE A 1 314 ? 5.445 -14.914 -11.156 1 94.44 314 ILE A C 1
ATOM 2484 O O . ILE A 1 314 ? 5.152 -13.969 -10.43 1 94.44 314 ILE A O 1
ATOM 2488 N N . ILE A 1 315 ? 4.566 -15.734 -11.641 1 97.44 315 ILE A N 1
ATOM 2489 C CA . ILE A 1 315 ? 3.158 -15.641 -11.266 1 97.44 315 ILE A CA 1
ATOM 2490 C C . ILE A 1 315 ? 2.652 -17 -10.805 1 97.44 315 ILE A C 1
ATOM 2492 O O . ILE A 1 315 ? 2.92 -18.031 -11.445 1 97.44 315 ILE A O 1
ATOM 2496 N N . GLY A 1 316 ? 1.999 -17.016 -9.703 1 97 316 GLY A N 1
ATOM 2497 C CA . GLY A 1 316 ? 1.127 -18.109 -9.305 1 97 316 GLY A CA 1
ATOM 2498 C C . GLY A 1 316 ? -0.346 -17.797 -9.469 1 97 316 GLY A C 1
ATOM 2499 O O . GLY A 1 316 ? -0.783 -16.688 -9.172 1 97 316 GLY A O 1
ATOM 2500 N N . LEU A 1 317 ? -1.059 -18.812 -9.977 1 98.25 317 LEU A N 1
ATOM 2501 C CA . LEU A 1 317 ? -2.436 -18.547 -10.383 1 98.25 317 LEU A CA 1
ATOM 2502 C C . LEU A 1 317 ? -3.32 -19.766 -10.094 1 98.25 317 LEU A C 1
ATOM 2504 O O . LEU A 1 317 ? -2.848 -20.906 -10.109 1 98.25 317 LEU A O 1
ATOM 2508 N N . GLY A 1 318 ? -4.637 -19.422 -9.852 1 98.19 318 GLY A N 1
ATOM 2509 C CA . GLY A 1 318 ? -5.543 -20.562 -9.727 1 98.19 318 GLY A CA 1
ATOM 2510 C C . GLY A 1 318 ? -7.004 -20.141 -9.656 1 98.19 318 GLY A C 1
ATOM 2511 O O . GLY A 1 318 ? -7.316 -18.969 -9.43 1 98.19 318 GLY A O 1
ATOM 2512 N N . GLU A 1 319 ? -7.789 -21.125 -9.953 1 98.81 319 GLU A N 1
ATOM 2513 C CA . GLU A 1 319 ? -9.227 -21.031 -9.719 1 98.81 319 GLU A CA 1
ATOM 2514 C C . GLU A 1 319 ? -9.594 -21.5 -8.32 1 98.81 319 GLU A C 1
ATOM 2516 O O . GLU A 1 319 ? -9.016 -22.469 -7.812 1 98.81 319 GLU A O 1
ATOM 2521 N N . ARG A 1 320 ? -10.562 -20.781 -7.68 1 98.5 320 ARG A N 1
ATOM 2522 C CA . ARG A 1 320 ? -10.914 -21.094 -6.301 1 98.5 320 ARG A CA 1
ATOM 2523 C C . ARG A 1 320 ? -12.055 -22.109 -6.238 1 98.5 320 ARG A C 1
ATOM 2525 O O . ARG A 1 320 ? -12.805 -22.25 -7.207 1 98.5 320 ARG A O 1
ATOM 2532 N N . GLN A 1 321 ? -12.07 -22.797 -5.027 1 97.94 321 GLN A N 1
ATOM 2533 C CA . GLN A 1 321 ? -13.32 -23.5 -4.742 1 97.94 321 GLN A CA 1
ATOM 2534 C C . GLN A 1 321 ? -14.516 -22.547 -4.836 1 97.94 321 GLN A C 1
ATOM 2536 O O . GLN A 1 321 ? -14.5 -21.469 -4.258 1 97.94 321 GLN A O 1
ATOM 2541 N N . GLU A 1 322 ? -15.508 -23 -5.5 1 97.88 322 GLU A N 1
ATOM 2542 C CA . GLU A 1 322 ? -16.609 -22.094 -5.785 1 97.88 322 GLU A CA 1
ATOM 2543 C C . GLU A 1 322 ? -17.625 -22.078 -4.641 1 97.88 322 GLU A C 1
ATOM 2545 O O . GLU A 1 322 ? -18.141 -21.031 -4.27 1 97.88 322 GLU A O 1
ATOM 2550 N N . THR A 1 323 ? -17.922 -23.281 -4.094 1 98.25 323 THR A N 1
ATOM 2551 C CA . THR A 1 323 ? -19 -23.375 -3.117 1 98.25 323 THR A CA 1
ATOM 2552 C C . THR A 1 323 ? -18.453 -23.641 -1.721 1 98.25 323 THR A C 1
ATOM 2554 O O . THR A 1 323 ? -17.297 -24.031 -1.572 1 98.25 323 THR A O 1
ATOM 2557 N N . ALA A 1 324 ? -19.344 -23.359 -0.704 1 98.31 324 ALA A N 1
ATOM 2558 C CA . ALA A 1 324 ? -19 -23.672 0.68 1 98.31 324 ALA A CA 1
ATOM 2559 C C . ALA A 1 324 ? -18.672 -25.156 0.844 1 98.31 324 ALA A C 1
ATOM 2561 O O . ALA A 1 324 ? -17.703 -25.516 1.516 1 98.31 324 ALA A O 1
ATOM 2562 N N . GLN A 1 325 ? -19.453 -26 0.216 1 98.19 325 GLN A N 1
ATOM 2563 C CA . GLN A 1 325 ? -19.266 -27.438 0.347 1 98.19 325 GLN A CA 1
ATOM 2564 C C . GLN A 1 325 ? -17.938 -27.875 -0.278 1 98.19 325 GLN A C 1
ATOM 2566 O O . GLN A 1 325 ? -17.203 -28.672 0.308 1 98.19 325 GLN A O 1
ATOM 2571 N N . GLU A 1 326 ? -17.641 -27.406 -1.451 1 97.81 326 GLU A N 1
ATOM 2572 C CA . GLU A 1 326 ? -16.359 -27.703 -2.08 1 97.81 326 GLU A CA 1
ATOM 2573 C C . GLU A 1 326 ? -15.195 -27.266 -1.187 1 97.81 326 GLU A C 1
ATOM 2575 O O . GLU A 1 326 ? -14.188 -27.969 -1.101 1 97.81 326 GLU A O 1
ATOM 2580 N N . THR A 1 327 ? -15.352 -26.125 -0.556 1 97.62 327 THR A N 1
ATOM 2581 C CA . THR A 1 327 ? -14.32 -25.609 0.334 1 97.62 327 THR A CA 1
ATOM 2582 C C . THR A 1 327 ? -14.164 -26.5 1.56 1 97.62 327 THR A C 1
ATOM 2584 O O . THR A 1 327 ? -13.039 -26.812 1.973 1 97.62 327 THR A O 1
ATOM 2587 N N . LEU A 1 328 ? -15.281 -26.906 2.08 1 97.75 328 LEU A N 1
ATOM 2588 C CA . LEU A 1 328 ? -15.258 -27.828 3.219 1 97.75 328 LEU A CA 1
ATOM 2589 C C . LEU A 1 328 ? -14.578 -29.141 2.85 1 97.75 328 LEU A C 1
ATOM 2591 O O . LEU A 1 328 ? -13.75 -29.656 3.609 1 97.75 328 LEU A O 1
ATOM 2595 N N . ASP A 1 329 ? -14.898 -29.656 1.719 1 97.19 329 ASP A N 1
ATOM 2596 C CA . ASP A 1 329 ? -14.297 -30.891 1.235 1 97.19 329 ASP A CA 1
ATOM 2597 C C . ASP A 1 329 ? -12.789 -30.75 1.06 1 97.19 329 ASP A C 1
ATOM 2599 O O . ASP A 1 329 ? -12.023 -31.656 1.374 1 97.19 329 ASP A O 1
ATOM 2603 N N . ALA A 1 330 ? -12.391 -29.641 0.545 1 96.06 330 ALA A N 1
ATOM 2604 C CA . ALA A 1 330 ? -10.969 -29.391 0.33 1 96.06 330 ALA A CA 1
ATOM 2605 C C . ALA A 1 330 ? -10.219 -29.297 1.656 1 96.06 330 ALA A C 1
ATOM 2607 O O . ALA A 1 330 ? -9.109 -29.828 1.783 1 96.06 330 ALA A O 1
ATOM 2608 N N . LEU A 1 331 ? -10.82 -28.578 2.629 1 95.06 331 LEU A N 1
ATOM 2609 C CA . LEU A 1 331 ? -10.219 -28.516 3.959 1 95.06 331 LEU A CA 1
ATOM 2610 C C . LEU A 1 331 ? -10.008 -29.906 4.527 1 95.06 331 LEU A C 1
ATOM 2612 O O . LEU A 1 331 ? -8.938 -30.219 5.059 1 95.06 331 LEU A O 1
ATOM 2616 N N . LYS A 1 332 ? -11 -30.766 4.344 1 94.62 332 LYS A N 1
ATOM 2617 C CA . LYS A 1 332 ? -10.906 -32.156 4.793 1 94.62 332 LYS A CA 1
ATOM 2618 C C . LYS A 1 332 ? -9.828 -32.906 4.023 1 94.62 332 LYS A C 1
ATOM 2620 O O . LYS A 1 332 ? -9.016 -33.594 4.621 1 94.62 332 LYS A O 1
ATOM 2625 N N . HIS A 1 333 ? -9.828 -32.688 2.76 1 94.19 333 HIS A N 1
ATOM 2626 C CA . HIS A 1 333 ? -8.859 -33.375 1.896 1 94.19 333 HIS A CA 1
ATOM 2627 C C . HIS A 1 333 ? -7.434 -33 2.299 1 94.19 333 HIS A C 1
ATOM 2629 O O . HIS A 1 333 ? -6.539 -33.844 2.232 1 94.19 333 HIS A O 1
ATOM 2635 N N . HIS A 1 334 ? -7.191 -31.812 2.738 1 92.12 334 HIS A N 1
ATOM 2636 C CA . HIS A 1 334 ? -5.863 -31.312 3.092 1 92.12 334 HIS A CA 1
ATOM 2637 C C . HIS A 1 334 ? -5.594 -31.484 4.582 1 92.12 334 HIS A C 1
ATOM 2639 O O . HIS A 1 334 ? -4.551 -31.062 5.082 1 92.12 334 HIS A O 1
ATOM 2645 N N . ASP A 1 335 ? -6.539 -31.984 5.336 1 90.19 335 ASP A N 1
ATOM 2646 C CA . ASP A 1 335 ? -6.434 -32.188 6.777 1 90.19 335 ASP A CA 1
ATOM 2647 C C . ASP A 1 335 ? -6.215 -30.859 7.504 1 90.19 335 ASP A C 1
ATOM 2649 O O . ASP A 1 335 ? -5.289 -30.734 8.305 1 90.19 335 ASP A O 1
ATOM 2653 N N . ILE A 1 336 ? -6.973 -29.891 7.059 1 90.19 336 ILE A N 1
ATOM 2654 C CA . ILE A 1 336 ? -6.918 -28.562 7.672 1 90.19 336 ILE A CA 1
ATOM 2655 C C . ILE A 1 336 ? -8.164 -28.344 8.531 1 90.19 336 ILE A C 1
ATOM 2657 O O . ILE A 1 336 ? -9.281 -28.625 8.102 1 90.19 336 ILE A O 1
ATOM 2661 N N . MET A 1 337 ? -7.965 -27.75 9.68 1 88 337 MET A N 1
ATOM 2662 C CA . MET A 1 337 ? -9.062 -27.531 10.609 1 88 337 MET A CA 1
ATOM 2663 C C . MET A 1 337 ? -9.945 -26.375 10.148 1 88 337 MET A C 1
ATOM 2665 O O . MET A 1 337 ? -9.438 -25.312 9.75 1 88 337 MET A O 1
ATOM 2669 N N . LEU A 1 338 ? -11.164 -26.547 10.273 1 90.75 338 LEU A N 1
ATOM 2670 C CA . LEU A 1 338 ? -12.156 -25.578 9.828 1 90.75 338 LEU A CA 1
ATOM 2671 C C . LEU A 1 338 ? -12.117 -24.328 10.695 1 90.75 338 LEU A C 1
ATOM 2673 O O . LEU A 1 338 ? -12.414 -23.234 10.227 1 90.75 338 LEU A O 1
ATOM 2677 N N . SER A 1 339 ? -11.773 -24.391 11.938 1 86.94 339 SER A N 1
ATOM 2678 C CA . SER A 1 339 ? -11.898 -23.344 12.938 1 86.94 339 SER A CA 1
ATOM 2679 C C . SER A 1 339 ? -11.219 -22.047 12.469 1 86.94 339 SER A C 1
ATOM 2681 O O . SER A 1 339 ? -11.734 -20.953 12.711 1 86.94 339 SER A O 1
ATOM 2683 N N . ASN A 1 340 ? -10.141 -22.125 11.75 1 83.62 340 ASN A N 1
ATOM 2684 C CA . ASN A 1 340 ? -9.398 -20.953 11.312 1 83.62 340 ASN A CA 1
ATOM 2685 C C . ASN A 1 340 ? -9.953 -20.406 10.008 1 83.62 340 ASN A C 1
ATOM 2687 O O . ASN A 1 340 ? -9.578 -19.297 9.586 1 83.62 340 ASN A O 1
ATOM 2691 N N . TYR A 1 341 ? -10.883 -21.125 9.398 1 92 341 TYR A N 1
ATOM 2692 C CA . TYR A 1 341 ? -11.312 -20.766 8.055 1 92 341 TYR A CA 1
ATOM 2693 C C . TYR A 1 341 ? -12.836 -20.672 7.973 1 92 341 TYR A C 1
ATOM 2695 O O . TYR A 1 341 ? -13.406 -20.688 6.879 1 92 341 TYR A O 1
ATOM 2703 N N . GLU A 1 342 ? -13.492 -20.531 9.125 1 93.25 342 GLU A N 1
ATOM 2704 C CA . GLU A 1 342 ? -14.945 -20.469 9.164 1 93.25 342 GLU A CA 1
ATOM 2705 C C . GLU A 1 342 ? -15.469 -19.281 8.352 1 93.25 342 GLU A C 1
ATOM 2707 O O . GLU A 1 342 ? -16.406 -19.438 7.566 1 93.25 342 GLU A O 1
ATOM 2712 N N . TRP A 1 343 ? -14.836 -18.141 8.57 1 93.94 343 TRP A N 1
ATOM 2713 C CA . TRP A 1 343 ? -15.289 -16.953 7.863 1 93.94 343 TRP A CA 1
ATOM 2714 C C . TRP A 1 343 ? -15.125 -17.125 6.355 1 93.94 343 TRP A C 1
ATOM 2716 O O . TRP A 1 343 ? -15.93 -16.609 5.578 1 93.94 343 TRP A O 1
ATOM 2726 N N . TYR A 1 344 ? -14.117 -17.859 5.977 1 95.06 344 TYR A N 1
ATOM 2727 C CA . TYR A 1 344 ? -13.812 -18.078 4.566 1 95.06 344 TYR A CA 1
ATOM 2728 C C . TYR A 1 344 ? -14.883 -18.953 3.912 1 95.06 344 TYR A C 1
ATOM 2730 O O . TYR A 1 344 ? -15.266 -18.719 2.766 1 95.06 344 TYR A O 1
ATOM 2738 N N . VAL A 1 345 ? -15.328 -19.906 4.59 1 96.62 345 VAL A N 1
ATOM 2739 C CA . VAL A 1 345 ? -16.406 -20.766 4.113 1 96.62 345 VAL A CA 1
ATOM 2740 C C . VAL A 1 345 ? -17.719 -19.984 4.109 1 96.62 345 VAL A C 1
ATOM 2742 O O . VAL A 1 345 ? -18.484 -20.047 3.145 1 96.62 345 VAL A O 1
ATOM 2745 N N . GLU A 1 346 ? -17.906 -19.203 5.129 1 96.31 346 GLU A N 1
ATOM 2746 C CA . GLU A 1 346 ? -19.156 -18.469 5.309 1 96.31 346 GLU A CA 1
ATOM 2747 C C . GLU A 1 346 ? -19.375 -17.453 4.184 1 96.31 346 GLU A C 1
ATOM 2749 O O . GLU A 1 346 ? -20.5 -17.234 3.732 1 96.31 346 GLU A O 1
ATOM 2754 N N . MET A 1 347 ? -18.312 -16.797 3.764 1 95.75 347 MET A N 1
ATOM 2755 C CA . MET A 1 347 ? -18.469 -15.805 2.715 1 95.75 347 MET A CA 1
ATOM 2756 C C . MET A 1 347 ? -19.078 -16.422 1.458 1 95.75 347 MET A C 1
ATOM 2758 O O . MET A 1 347 ? -19.812 -15.773 0.725 1 95.75 347 MET A O 1
ATOM 2762 N N . ARG A 1 348 ? -18.781 -17.719 1.187 1 97.38 348 ARG A N 1
ATOM 2763 C CA . ARG A 1 348 ? -19.328 -18.422 0.035 1 97.38 348 ARG A CA 1
ATOM 2764 C C . ARG A 1 348 ? -20.812 -18.75 0.244 1 97.38 348 ARG A C 1
ATOM 2766 O O . ARG A 1 348 ? -21.578 -18.812 -0.718 1 97.38 348 ARG A O 1
ATOM 2773 N N . ARG A 1 349 ? -21.156 -18.984 1.496 1 97.5 349 ARG A N 1
ATOM 2774 C CA . ARG A 1 349 ? -22.578 -19.203 1.798 1 97.5 349 ARG A CA 1
ATOM 2775 C C . ARG A 1 349 ? -23.391 -17.938 1.589 1 97.5 349 ARG A C 1
ATOM 2777 O O . ARG A 1 349 ? -24.531 -17.984 1.127 1 97.5 349 ARG A O 1
ATOM 2784 N N . ILE A 1 350 ? -22.844 -16.844 1.956 1 96.75 350 ILE A N 1
ATOM 2785 C CA . ILE A 1 350 ? -23.516 -15.555 1.838 1 96.75 350 ILE A CA 1
ATOM 2786 C C . ILE A 1 350 ? -23.656 -15.18 0.365 1 96.75 350 ILE A C 1
ATOM 2788 O O . ILE A 1 350 ? -24.75 -14.789 -0.075 1 96.75 350 ILE A O 1
ATOM 2792 N N . LYS A 1 351 ? -22.609 -15.281 -0.391 1 97 351 LYS A N 1
ATOM 2793 C CA . LYS A 1 351 ? -22.625 -14.953 -1.814 1 97 351 LYS A CA 1
ATOM 2794 C C . LYS A 1 351 ? -21.641 -15.844 -2.588 1 97 351 LYS A C 1
ATOM 2796 O O . LYS A 1 351 ? -20.438 -15.664 -2.492 1 97 351 LYS A O 1
ATOM 2801 N N . GLN A 1 352 ? -22.203 -16.734 -3.334 1 97.12 352 GLN A N 1
ATOM 2802 C CA . GLN A 1 352 ? -21.406 -17.641 -4.152 1 97.12 352 GLN A CA 1
ATOM 2803 C C . GLN A 1 352 ? -20.953 -16.953 -5.438 1 97.12 352 GLN A C 1
ATOM 2805 O O . GLN A 1 352 ? -21.766 -16.375 -6.168 1 97.12 352 GLN A O 1
ATOM 2810 N N . VAL A 1 353 ? -19.625 -16.984 -5.652 1 96.94 353 VAL A N 1
ATOM 2811 C CA . VAL A 1 353 ? -19.031 -16.438 -6.863 1 96.94 353 VAL A CA 1
ATOM 2812 C C . VAL A 1 353 ? -17.891 -17.344 -7.328 1 96.94 353 VAL A C 1
ATOM 2814 O O . VAL A 1 353 ? -17.031 -17.734 -6.527 1 96.94 353 VAL A O 1
ATOM 2817 N N . LYS A 1 354 ? -17.906 -17.75 -8.609 1 97.62 354 LYS A N 1
ATOM 2818 C CA . LYS A 1 354 ? -16.719 -18.391 -9.172 1 97.62 354 LYS A CA 1
ATOM 2819 C C . LYS A 1 354 ? -15.594 -17.375 -9.352 1 97.62 354 LYS A C 1
ATOM 2821 O O . LYS A 1 354 ? -15.758 -16.375 -10.055 1 97.62 354 LYS A O 1
ATOM 2826 N N . THR A 1 355 ? -14.469 -17.641 -8.688 1 98.38 355 THR A N 1
ATOM 2827 C CA . THR A 1 355 ? -13.391 -16.672 -8.758 1 98.38 355 THR A CA 1
ATOM 2828 C C . THR A 1 355 ? -12.07 -17.328 -9.141 1 98.38 355 THR A C 1
ATOM 2830 O O . THR A 1 355 ? -11.906 -18.547 -8.961 1 98.38 355 THR A O 1
ATOM 2833 N N . SER A 1 356 ? -11.219 -16.625 -9.734 1 98.81 356 SER A N 1
ATOM 2834 C CA . SER A 1 356 ? -9.828 -16.953 -10.031 1 98.81 356 SER A CA 1
ATOM 2835 C C . SER A 1 356 ? -8.922 -15.75 -9.797 1 98.81 356 SER A C 1
ATOM 2837 O O . SER A 1 356 ? -9.391 -14.609 -9.742 1 98.81 356 SER A O 1
ATOM 2839 N N . GLY A 1 357 ? -7.672 -16.047 -9.594 1 98.56 357 GLY A N 1
ATOM 2840 C CA . GLY A 1 357 ? -6.754 -14.945 -9.359 1 98.56 357 GLY A CA 1
ATOM 2841 C C . GLY A 1 357 ? -5.293 -15.359 -9.438 1 98.56 357 GLY A C 1
ATOM 2842 O O . GLY A 1 357 ? -4.984 -16.484 -9.805 1 98.56 357 GLY A O 1
ATOM 2843 N N . TRP A 1 358 ? -4.477 -14.367 -9.234 1 98.62 358 TRP A N 1
ATOM 2844 C CA . TRP A 1 358 ? -3.045 -14.633 -9.297 1 98.62 358 TRP A CA 1
ATOM 2845 C C . TRP A 1 358 ? -2.27 -13.625 -8.453 1 98.62 358 TRP A C 1
ATOM 2847 O O . TRP A 1 358 ? -2.826 -12.617 -8 1 98.62 358 TRP A O 1
ATOM 2857 N N . GLY A 1 359 ? -1.05 -13.961 -8.117 1 97.94 359 GLY A N 1
ATOM 2858 C CA . GLY A 1 359 ? -0.105 -13.125 -7.398 1 97.94 359 GLY A CA 1
ATOM 2859 C C . GLY A 1 359 ? 1.27 -13.086 -8.039 1 97.94 359 GLY A C 1
ATOM 2860 O O . GLY A 1 359 ? 1.712 -14.07 -8.633 1 97.94 359 GLY A O 1
ATOM 2861 N N . LEU A 1 360 ? 1.885 -11.938 -7.914 1 97.44 360 LEU A N 1
ATOM 2862 C CA . LEU A 1 360 ? 3.209 -11.695 -8.477 1 97.44 360 LEU A CA 1
ATOM 2863 C C . LEU A 1 360 ? 4.062 -10.867 -7.527 1 97.44 360 LEU A C 1
ATOM 2865 O O . LEU A 1 360 ? 3.627 -9.812 -7.055 1 97.44 360 LEU A O 1
ATOM 2869 N N . GLY A 1 361 ? 5.246 -11.367 -7.211 1 95.81 361 GLY A N 1
ATOM 2870 C CA . GLY A 1 361 ? 6.199 -10.555 -6.477 1 95.81 361 GLY A CA 1
ATOM 2871 C C . GLY A 1 361 ? 6.887 -9.516 -7.344 1 95.81 361 GLY A C 1
ATOM 2872 O O . GLY A 1 361 ? 7.574 -9.859 -8.305 1 95.81 361 GLY A O 1
ATOM 2873 N N . SER A 1 362 ? 6.812 -8.305 -6.977 1 96.94 362 SER A N 1
ATOM 2874 C CA . SER A 1 362 ? 7.328 -7.215 -7.797 1 96.94 362 SER A CA 1
ATOM 2875 C C . SER A 1 362 ? 8.852 -7.281 -7.91 1 96.94 362 SER A C 1
ATOM 2877 O O . SER A 1 362 ? 9.414 -7.004 -8.969 1 96.94 362 SER A O 1
ATOM 2879 N N . GLU A 1 363 ? 9.531 -7.594 -6.828 1 96.44 363 GLU A N 1
ATOM 2880 C CA . GLU A 1 363 ? 10.992 -7.629 -6.84 1 96.44 363 GLU A CA 1
ATOM 2881 C C . GLU A 1 363 ? 11.508 -8.711 -7.777 1 96.44 363 GLU A C 1
ATOM 2883 O O . GLU A 1 363 ? 12.523 -8.531 -8.445 1 96.44 363 GLU A O 1
ATOM 2888 N N . ARG A 1 364 ? 10.805 -9.812 -7.844 1 94.88 364 ARG A N 1
ATOM 2889 C CA . ARG A 1 364 ? 11.203 -10.859 -8.781 1 94.88 364 ARG A CA 1
ATOM 2890 C C . ARG A 1 364 ? 11.023 -10.398 -10.227 1 94.88 364 ARG A C 1
ATOM 2892 O O . ARG A 1 364 ? 11.867 -10.672 -11.078 1 94.88 364 ARG A O 1
ATOM 2899 N N . LEU A 1 365 ? 9.961 -9.805 -10.469 1 96.75 365 LEU A N 1
ATOM 2900 C CA . LEU A 1 365 ? 9.719 -9.273 -11.812 1 96.75 365 LEU A CA 1
ATOM 2901 C C . LEU A 1 365 ? 10.805 -8.281 -12.211 1 96.75 365 LEU A C 1
ATOM 2903 O O . LEU A 1 365 ? 11.336 -8.352 -13.32 1 96.75 365 LEU A O 1
ATOM 2907 N N . ILE A 1 366 ? 11.125 -7.375 -11.297 1 97 366 ILE A N 1
ATOM 2908 C CA . ILE A 1 366 ? 12.141 -6.359 -11.562 1 97 366 ILE A CA 1
ATOM 2909 C C . ILE A 1 366 ? 13.492 -7.031 -11.797 1 97 366 ILE A C 1
ATOM 2911 O O . ILE A 1 366 ? 14.234 -6.641 -12.695 1 97 366 ILE A O 1
ATOM 2915 N N . SER A 1 367 ? 13.766 -8.016 -11 1 95.94 367 SER A N 1
ATOM 2916 C CA . SER A 1 367 ? 15.008 -8.758 -11.18 1 95.94 367 SER A CA 1
ATOM 2917 C C . SER A 1 367 ? 15.094 -9.359 -12.578 1 95.94 367 SER A C 1
ATOM 2919 O O . SER A 1 367 ? 16.141 -9.297 -13.219 1 95.94 367 SER A O 1
ATOM 2921 N N . TRP A 1 368 ? 14.023 -9.922 -13.023 1 95.62 368 TRP A N 1
ATOM 2922 C CA . TRP A 1 368 ? 14.008 -10.484 -14.375 1 95.62 368 TRP A CA 1
ATOM 2923 C C . TRP A 1 368 ? 14.203 -9.391 -15.422 1 95.62 368 TRP A C 1
ATOM 2925 O O . TRP A 1 368 ? 15 -9.539 -16.344 1 95.62 368 TRP A O 1
ATOM 2935 N N . ILE A 1 369 ? 13.516 -8.281 -15.25 1 97 369 ILE A N 1
ATOM 2936 C CA . ILE A 1 369 ? 13.578 -7.172 -16.203 1 97 369 ILE A CA 1
ATOM 2937 C C . ILE A 1 369 ? 15.016 -6.656 -16.297 1 97 369 ILE A C 1
ATOM 2939 O O . ILE A 1 369 ? 15.492 -6.352 -17.391 1 97 369 ILE A O 1
ATOM 2943 N N . LEU A 1 370 ? 15.656 -6.66 -15.211 1 96.19 370 LEU A N 1
ATOM 2944 C CA . LEU A 1 370 ? 17 -6.098 -15.156 1 96.19 370 LEU A CA 1
ATOM 2945 C C . LEU A 1 370 ? 18.047 -7.184 -15.359 1 96.19 370 LEU A C 1
ATOM 2947 O O . LEU A 1 370 ? 19.25 -6.91 -15.32 1 96.19 370 LEU A O 1
ATOM 2951 N N . GLN A 1 371 ? 17.625 -8.422 -15.531 1 94.19 371 GLN A N 1
ATOM 2952 C CA . GLN A 1 371 ? 18.516 -9.57 -15.648 1 94.19 371 GLN A CA 1
ATOM 2953 C C . GLN A 1 371 ? 19.484 -9.641 -14.469 1 94.19 371 GLN A C 1
ATOM 2955 O O . GLN A 1 371 ? 20.703 -9.758 -14.656 1 94.19 371 GLN A O 1
ATOM 2960 N N . HIS A 1 372 ? 18.875 -9.461 -13.344 1 93.56 372 HIS A N 1
ATOM 2961 C CA . HIS A 1 372 ? 19.594 -9.516 -12.078 1 93.56 372 HIS A CA 1
ATOM 2962 C C . HIS A 1 372 ? 19.156 -10.711 -11.242 1 93.56 372 HIS A C 1
ATOM 2964 O O . HIS A 1 372 ? 17.984 -11.07 -11.234 1 93.56 372 HIS A O 1
ATOM 2970 N N . ASN A 1 373 ? 20.062 -11.32 -10.5 1 91 373 ASN A N 1
ATOM 2971 C CA . ASN A 1 373 ? 19.734 -12.625 -9.93 1 91 373 ASN A CA 1
ATOM 2972 C C . ASN A 1 373 ? 19.688 -12.562 -8.406 1 91 373 ASN A C 1
ATOM 2974 O O . ASN A 1 373 ? 19.75 -13.594 -7.734 1 91 373 ASN A O 1
ATOM 2978 N N . ASP A 1 374 ? 19.672 -11.383 -7.824 1 94.69 374 ASP A N 1
ATOM 2979 C CA . ASP A 1 374 ? 19.562 -11.234 -6.375 1 94.69 374 ASP A CA 1
ATOM 2980 C C . ASP A 1 374 ? 18.484 -10.203 -6.012 1 94.69 374 ASP A C 1
ATOM 2982 O O . ASP A 1 374 ? 18.734 -9 -6.098 1 94.69 374 ASP A O 1
ATOM 2986 N N . VAL A 1 375 ? 17.344 -10.703 -5.508 1 94.81 375 VAL A N 1
ATOM 2987 C CA . VAL A 1 375 ? 16.203 -9.836 -5.254 1 94.81 375 VAL A CA 1
ATOM 2988 C C . VAL A 1 375 ? 16.516 -8.914 -4.074 1 94.81 375 VAL A C 1
ATOM 2990 O O . VAL A 1 375 ? 15.836 -7.895 -3.887 1 94.81 375 VAL A O 1
ATOM 2993 N N . ARG A 1 376 ? 17.5 -9.211 -3.268 1 95.38 376 ARG A N 1
ATOM 2994 C CA . ARG A 1 376 ? 17.859 -8.375 -2.129 1 95.38 376 ARG A CA 1
ATOM 2995 C C . ARG A 1 376 ? 18.438 -7.043 -2.59 1 95.38 376 ARG A C 1
ATOM 2997 O O . ARG A 1 376 ? 18.328 -6.039 -1.882 1 95.38 376 ARG A O 1
ATOM 3004 N N . ASP A 1 377 ? 18.953 -7.008 -3.787 1 96.12 377 ASP A N 1
ATOM 3005 C CA . ASP A 1 377 ? 19.531 -5.793 -4.344 1 96.12 377 ASP A CA 1
ATOM 3006 C C . ASP A 1 377 ? 18.453 -4.859 -4.883 1 96.12 377 ASP A C 1
ATOM 3008 O O . ASP A 1 377 ? 18.719 -3.693 -5.18 1 96.12 377 ASP A O 1
ATOM 3012 N N . ILE A 1 378 ? 17.234 -5.328 -4.988 1 96.25 378 ILE A N 1
ATOM 3013 C CA . ILE A 1 378 ? 16.156 -4.566 -5.602 1 96.25 378 ILE A CA 1
ATOM 3014 C C . ILE A 1 378 ? 15.422 -3.758 -4.531 1 96.25 378 ILE A C 1
ATOM 3016 O O . ILE A 1 378 ? 14.617 -2.875 -4.848 1 96.25 378 ILE A O 1
ATOM 3020 N N . GLN A 1 379 ? 15.711 -3.918 -3.281 1 95.56 379 GLN A N 1
ATOM 3021 C CA . GLN A 1 379 ? 15.039 -3.215 -2.195 1 95.56 379 GLN A CA 1
ATOM 3022 C C . GLN A 1 379 ? 15.797 -1.945 -1.81 1 95.56 379 GLN A C 1
ATOM 3024 O O . GLN A 1 379 ? 16.984 -2 -1.474 1 95.56 379 GLN A O 1
ATOM 3029 N N . ILE A 1 380 ? 15.133 -0.887 -1.817 1 96.31 380 ILE A N 1
ATOM 3030 C CA . ILE A 1 380 ? 15.719 0.386 -1.415 1 96.31 380 ILE A CA 1
ATOM 3031 C C . ILE A 1 380 ? 15.805 0.458 0.108 1 96.31 380 ILE A C 1
ATOM 3033 O O . ILE A 1 380 ? 16.797 0.943 0.66 1 96.31 380 ILE A O 1
ATOM 3037 N N . LEU A 1 381 ? 14.773 -0.031 0.794 1 95.62 381 LEU A N 1
ATOM 3038 C CA . LEU A 1 381 ? 14.75 -0.19 2.244 1 95.62 381 LEU A CA 1
ATOM 3039 C C . LEU A 1 381 ? 14.5 -1.646 2.627 1 95.62 381 LEU A C 1
ATOM 3041 O O . LEU A 1 381 ? 13.359 -2.035 2.885 1 95.62 381 LEU A O 1
ATOM 3045 N N . PRO A 1 382 ? 15.578 -2.381 2.738 1 93.69 382 PRO A N 1
ATOM 3046 C CA . PRO A 1 382 ? 15.445 -3.822 2.973 1 93.69 382 PRO A CA 1
ATOM 3047 C C . PRO A 1 382 ? 14.898 -4.148 4.359 1 93.69 382 PRO A C 1
ATOM 3049 O O . PRO A 1 382 ? 15.227 -3.469 5.336 1 93.69 382 PRO A O 1
ATOM 3052 N N . ARG A 1 383 ? 14.055 -5.125 4.426 1 94 383 ARG A N 1
ATOM 3053 C CA . ARG A 1 383 ? 13.578 -5.77 5.645 1 94 383 ARG A CA 1
ATOM 3054 C C . ARG A 1 383 ? 13.859 -7.266 5.621 1 94 383 ARG A C 1
ATOM 3056 O O . ARG A 1 383 ? 13.039 -8.055 5.145 1 94 383 ARG A O 1
ATOM 3063 N N . LEU A 1 384 ? 15.008 -7.613 6.148 1 92.75 384 LEU A N 1
ATOM 3064 C CA . LEU A 1 384 ? 15.492 -8.992 6.09 1 92.75 384 LEU A CA 1
ATOM 3065 C C . LEU A 1 384 ? 15.805 -9.516 7.488 1 92.75 384 LEU A C 1
ATOM 3067 O O . LEU A 1 384 ? 16.406 -8.805 8.305 1 92.75 384 LEU A O 1
ATOM 3071 N N . LYS A 1 385 ? 15.398 -10.727 7.664 1 90.19 385 LYS A N 1
ATOM 3072 C CA . LYS A 1 385 ? 15.805 -11.414 8.891 1 90.19 385 LYS A CA 1
ATOM 3073 C C . LYS A 1 385 ? 17.312 -11.375 9.062 1 90.19 385 LYS A C 1
ATOM 3075 O O . LYS A 1 385 ? 18.062 -11.445 8.086 1 90.19 385 LYS A O 1
ATOM 3080 N N . ASN A 1 386 ? 17.766 -11.234 10.289 1 85.88 386 ASN A N 1
ATOM 3081 C CA . ASN A 1 386 ? 19.172 -11.281 10.68 1 85.88 386 ASN A CA 1
ATOM 3082 C C . ASN A 1 386 ? 19.938 -10.055 10.195 1 85.88 386 ASN A C 1
ATOM 3084 O O . ASN A 1 386 ? 21.156 -10.078 10.109 1 85.88 386 ASN A O 1
ATOM 3088 N N . ASN A 1 387 ? 19.219 -9.086 9.703 1 87.19 387 ASN A N 1
ATOM 3089 C CA . ASN A 1 387 ? 19.797 -7.797 9.336 1 87.19 387 ASN A CA 1
ATOM 3090 C C . ASN A 1 387 ? 19.141 -6.652 10.109 1 87.19 387 ASN A C 1
ATOM 3092 O O . ASN A 1 387 ? 17.938 -6.645 10.32 1 87.19 387 ASN A O 1
ATOM 3096 N N . ASP A 1 388 ? 20.078 -5.805 10.516 1 85.88 388 ASP A N 1
ATOM 3097 C CA . ASP A 1 388 ? 19.516 -4.613 11.156 1 85.88 388 ASP A CA 1
ATOM 3098 C C . ASP A 1 388 ? 18.812 -3.721 10.148 1 85.88 388 ASP A C 1
ATOM 3100 O O . ASP A 1 388 ? 19.281 -3.541 9.023 1 85.88 388 ASP A O 1
ATOM 3104 N N . PHE A 1 389 ? 17.703 -3.193 10.594 1 85.94 389 PHE A N 1
ATOM 3105 C CA . PHE A 1 389 ? 16.969 -2.305 9.711 1 85.94 389 PHE A CA 1
ATOM 3106 C C . PHE A 1 389 ? 17.562 -0.905 9.719 1 85.94 389 PHE A C 1
ATOM 3108 O O . PHE A 1 389 ? 17.969 -0.4 10.766 1 85.94 389 PHE A O 1
ATOM 3115 N N . LEU A 1 390 ? 17.734 -0.263 8.586 1 78.69 390 LEU A N 1
ATOM 3116 C CA . LEU A 1 390 ? 18.266 1.091 8.469 1 78.69 390 LEU A CA 1
ATOM 3117 C C . LEU A 1 390 ? 17.328 2.1 9.125 1 78.69 390 LEU A C 1
ATOM 3119 O O . LEU A 1 390 ? 17.781 3.004 9.836 1 78.69 390 LEU A O 1
ATOM 3123 N N . VAL A 1 391 ? 16.047 2.012 8.812 1 82.94 391 VAL A N 1
ATOM 3124 C CA . VAL A 1 391 ? 15.055 2.971 9.297 1 82.94 391 VAL A CA 1
ATOM 3125 C C . VAL A 1 391 ? 13.93 2.232 10.016 1 82.94 391 VAL A C 1
ATOM 3127 O O . VAL A 1 391 ? 13.633 1.077 9.703 1 82.94 391 VAL A O 1
ATOM 3130 N N . MET B 1 1 ? -14.188 20.875 -27.031 1 23.69 1 MET B N 1
ATOM 3131 C CA . MET B 1 1 ? -15.281 19.906 -27.094 1 23.69 1 MET B CA 1
ATOM 3132 C C . MET B 1 1 ? -16.172 20.016 -25.875 1 23.69 1 MET B C 1
ATOM 3134 O O . MET B 1 1 ? -15.711 19.875 -24.734 1 23.69 1 MET B O 1
ATOM 3138 N N . SER B 1 2 ? -17.234 20.828 -25.953 1 26.22 2 SER B N 1
ATOM 3139 C CA . SER B 1 2 ? -18.266 21.172 -24.984 1 26.22 2 SER B CA 1
ATOM 3140 C C . SER B 1 2 ? -19 19.922 -24.5 1 26.22 2 SER B C 1
ATOM 3142 O O . SER B 1 2 ? -19.484 19.125 -25.312 1 26.22 2 SER B O 1
ATOM 3144 N N . MET B 1 3 ? -18.359 19.203 -23.594 1 27.94 3 MET B N 1
ATOM 3145 C CA . MET B 1 3 ? -19.094 18 -23.219 1 27.94 3 MET B CA 1
ATOM 3146 C C . MET B 1 3 ? -20.391 18.375 -22.484 1 27.94 3 MET B C 1
ATOM 3148 O O . MET B 1 3 ? -20.359 19.125 -21.516 1 27.94 3 MET B O 1
ATOM 3152 N N . GLU B 1 4 ? -21.391 18.391 -23.172 1 27.98 4 GLU B N 1
ATOM 3153 C CA . GLU B 1 4 ? -22.75 18.594 -22.703 1 27.98 4 GLU B CA 1
ATOM 3154 C C . GLU B 1 4 ? -23.266 17.359 -21.969 1 27.98 4 GLU B C 1
ATOM 3156 O O . GLU B 1 4 ? -23.219 16.25 -22.516 1 27.98 4 GLU B O 1
ATOM 3161 N N . ILE B 1 5 ? -22.984 17.281 -20.781 1 28.05 5 ILE B N 1
ATOM 3162 C CA . ILE B 1 5 ? -23.625 16.172 -20.109 1 28.05 5 ILE B CA 1
ATOM 3163 C C . ILE B 1 5 ? -25.109 16.484 -19.891 1 28.05 5 ILE B C 1
ATOM 3165 O O . ILE B 1 5 ? -25.453 17.516 -19.297 1 28.05 5 ILE B O 1
ATOM 3169 N N . GLN B 1 6 ? -25.812 16 -20.719 1 29.33 6 GLN B N 1
ATOM 3170 C CA . GLN B 1 6 ? -27.266 16.094 -20.688 1 29.33 6 GLN B CA 1
ATOM 3171 C C . GLN B 1 6 ? -27.828 15.32 -19.5 1 29.33 6 GLN B C 1
ATOM 3173 O O . GLN B 1 6 ? -27.656 14.109 -19.406 1 29.33 6 GLN B O 1
ATOM 3178 N N . LEU B 1 7 ? -27.859 15.898 -18.344 1 27.06 7 LEU B N 1
ATOM 3179 C CA . LEU B 1 7 ? -28.609 15.258 -17.266 1 27.06 7 LEU B CA 1
ATOM 3180 C C . LEU B 1 7 ? -30.094 15.164 -17.625 1 27.06 7 LEU B C 1
ATOM 3182 O O . LEU B 1 7 ? -30.609 15.977 -18.406 1 27.06 7 LEU B O 1
ATOM 3186 N N . ASN B 1 8 ? -30.828 14.078 -17.344 1 30.89 8 ASN B N 1
ATOM 3187 C CA . ASN B 1 8 ? -32.25 13.938 -17.688 1 30.89 8 ASN B CA 1
ATOM 3188 C C . ASN B 1 8 ? -33 15.234 -17.469 1 30.89 8 ASN B C 1
ATOM 3190 O O . ASN B 1 8 ? -33.469 15.867 -18.422 1 30.89 8 ASN B O 1
ATOM 3194 N N . ASN B 1 9 ? -33.969 15.344 -16.469 1 33.12 9 ASN B N 1
ATOM 3195 C CA . ASN B 1 9 ? -34.938 16.422 -16.641 1 33.12 9 ASN B CA 1
ATOM 3196 C C . ASN B 1 9 ? -34.25 17.781 -16.75 1 33.12 9 ASN B C 1
ATOM 3198 O O . ASN B 1 9 ? -34 18.281 -17.859 1 33.12 9 ASN B O 1
ATOM 3202 N N . ARG B 1 10 ? -34.656 18.922 -15.766 1 31.97 10 ARG B N 1
ATOM 3203 C CA . ARG B 1 10 ? -34.719 20.359 -16 1 31.97 10 ARG B CA 1
ATOM 3204 C C . ARG B 1 10 ? -33.312 21 -15.992 1 31.97 10 ARG B C 1
ATOM 3206 O O . ARG B 1 10 ? -33.156 22.156 -16.375 1 31.97 10 ARG B O 1
ATOM 3213 N N . ARG B 1 11 ? -32.375 20.766 -14.992 1 28.05 11 ARG B N 1
ATOM 3214 C CA . ARG B 1 11 ? -31.25 21.688 -14.852 1 28.05 11 ARG B CA 1
ATOM 3215 C C . ARG B 1 11 ? -30 21.141 -15.547 1 28.05 11 ARG B C 1
ATOM 3217 O O . ARG B 1 11 ? -29.719 19.953 -15.484 1 28.05 11 ARG B O 1
ATOM 3224 N N . THR B 1 12 ? -29.75 21.672 -16.703 1 30.78 12 THR B N 1
ATOM 3225 C CA . THR B 1 12 ? -28.531 21.406 -17.453 1 30.78 12 THR B CA 1
ATOM 3226 C C . THR B 1 12 ? -27.328 22.062 -16.797 1 30.78 12 THR B C 1
ATOM 3228 O O . THR B 1 12 ? -27.359 23.266 -16.484 1 30.78 12 THR B O 1
ATOM 3231 N N . ILE B 1 13 ? -26.625 21.422 -15.922 1 28.66 13 ILE B N 1
ATOM 3232 C CA . ILE B 1 13 ? -25.406 22.094 -15.516 1 28.66 13 ILE B CA 1
ATOM 3233 C C . ILE B 1 13 ? -24.344 21.938 -16.609 1 28.66 13 ILE B C 1
ATOM 3235 O O . ILE B 1 13 ? -24.047 20.812 -17.047 1 28.66 13 ILE B O 1
ATOM 3239 N N . SER B 1 14 ? -24.25 22.859 -17.484 1 32.19 14 SER B N 1
ATOM 3240 C CA . SER B 1 14 ? -23.172 22.891 -18.469 1 32.19 14 SER B CA 1
ATOM 3241 C C . SER B 1 14 ? -21.859 23.375 -17.859 1 32.19 14 SER B C 1
ATOM 3243 O O . SER B 1 14 ? -21.844 24.375 -17.141 1 32.19 14 SER B O 1
ATOM 3245 N N . ILE B 1 15 ? -21.094 22.484 -17.453 1 32.09 15 ILE B N 1
ATOM 3246 C CA . ILE B 1 15 ? -19.75 22.891 -17.062 1 32.09 15 ILE B CA 1
ATOM 3247 C C . ILE B 1 15 ? -18.969 23.328 -18.312 1 32.09 15 ILE B C 1
ATOM 3249 O O . ILE B 1 15 ? -18.703 22.531 -19.203 1 32.09 15 ILE B O 1
ATOM 3253 N N . ASP B 1 16 ? -19.438 24.422 -18.891 1 32.59 16 ASP B N 1
ATOM 3254 C CA . ASP B 1 16 ? -18.672 25.031 -19.969 1 32.59 16 ASP B CA 1
ATOM 3255 C C . ASP B 1 16 ? -17.438 25.75 -19.438 1 32.59 16 ASP B C 1
ATOM 3257 O O . ASP B 1 16 ? -17.531 26.531 -18.484 1 32.59 16 ASP B O 1
ATOM 3261 N N . GLY B 1 17 ? -16.234 25.781 -19.922 1 32.22 17 GLY B N 1
ATOM 3262 C CA . GLY B 1 17 ? -14.938 26.375 -19.609 1 32.22 17 GLY B CA 1
ATOM 3263 C C . GLY B 1 17 ? -14.742 26.641 -18.125 1 32.22 17 GLY B C 1
ATOM 3264 O O . GLY B 1 17 ? -15.195 25.875 -17.297 1 32.22 17 GLY B O 1
ATOM 3265 N N . ASP B 1 18 ? -14.18 27.906 -17.734 1 32.47 18 ASP B N 1
ATOM 3266 C CA . ASP B 1 18 ? -13.828 28.484 -16.453 1 32.47 18 ASP B CA 1
ATOM 3267 C C . ASP B 1 18 ? -15.07 28.672 -15.57 1 32.47 18 ASP B C 1
ATOM 3269 O O . ASP B 1 18 ? -14.961 29.094 -14.422 1 32.47 18 ASP B O 1
ATOM 3273 N N . SER B 1 19 ? -16.266 28.812 -16.031 1 32.94 19 SER B N 1
ATOM 3274 C CA . SER B 1 19 ? -17.344 29.375 -15.227 1 32.94 19 SER B CA 1
ATOM 3275 C C . SER B 1 19 ? -18.391 28.312 -14.891 1 32.94 19 SER B C 1
ATOM 3277 O O . SER B 1 19 ? -18.891 27.625 -15.781 1 32.94 19 SER B O 1
ATOM 3279 N N . ILE B 1 20 ? -18.297 27.719 -13.68 1 33.84 20 ILE B N 1
ATOM 3280 C CA . ILE B 1 20 ? -19.344 26.859 -13.164 1 33.84 20 ILE B CA 1
ATOM 3281 C C . ILE B 1 20 ? -20.562 27.688 -12.789 1 33.84 20 ILE B C 1
ATOM 3283 O O . ILE B 1 20 ? -20.469 28.609 -11.969 1 33.84 20 ILE B O 1
ATOM 3287 N N . ARG B 1 21 ? -21.578 27.906 -13.68 1 32.62 21 ARG B N 1
ATOM 3288 C CA . ARG B 1 21 ? -22.797 28.594 -13.273 1 32.62 21 ARG B CA 1
ATOM 3289 C C . ARG B 1 21 ? -23.75 27.641 -12.578 1 32.62 21 ARG B C 1
ATOM 3291 O O . ARG B 1 21 ? -24.109 26.609 -13.133 1 32.62 21 ARG B O 1
ATOM 3298 N N . ALA B 1 22 ? -23.922 27.734 -11.234 1 30.86 22 ALA B N 1
ATOM 3299 C CA . ALA B 1 22 ? -24.844 26.969 -10.391 1 30.86 22 ALA B CA 1
ATOM 3300 C C . ALA B 1 22 ? -26.281 27.375 -10.656 1 30.86 22 ALA B C 1
ATOM 3302 O O . ALA B 1 22 ? -26.641 28.562 -10.578 1 30.86 22 ALA B O 1
ATOM 3303 N N . SER B 1 23 ? -27.016 26.703 -11.516 1 33.34 23 SER B N 1
ATOM 3304 C CA . SER B 1 23 ? -28.438 27.047 -11.602 1 33.34 23 SER B CA 1
ATOM 3305 C C . SER B 1 23 ? -29.156 26.734 -10.289 1 33.34 23 SER B C 1
ATOM 3307 O O . SER B 1 23 ? -28.688 25.922 -9.492 1 33.34 23 SER B O 1
ATOM 3309 N N . LYS B 1 24 ? -30.328 27.359 -10 1 31.59 24 LYS B N 1
ATOM 3310 C CA . LYS B 1 24 ? -31.188 27.359 -8.82 1 31.59 24 LYS B CA 1
ATOM 3311 C C . LYS B 1 24 ? -31.688 25.953 -8.508 1 31.59 24 LYS B C 1
ATOM 3313 O O . LYS B 1 24 ? -32.219 25.281 -9.383 1 31.59 24 LYS B O 1
ATOM 3318 N N . GLU B 1 25 ? -31.188 25.328 -7.438 1 32.91 25 GLU B N 1
ATOM 3319 C CA . GLU B 1 25 ? -31.453 24 -6.898 1 32.91 25 GLU B CA 1
ATOM 3320 C C . GLU B 1 25 ? -32.906 23.828 -6.52 1 32.91 25 GLU B C 1
ATOM 3322 O O . GLU B 1 25 ? -33.5 24.672 -5.824 1 32.91 25 GLU B O 1
ATOM 3327 N N . VAL B 1 26 ? -33.781 23.375 -7.332 1 35.16 26 VAL B N 1
ATOM 3328 C CA . VAL B 1 26 ? -35.094 22.938 -6.812 1 35.16 26 VAL B CA 1
ATOM 3329 C C . VAL B 1 26 ? -34.875 22.062 -5.582 1 35.16 26 VAL B C 1
ATOM 3331 O O . VAL B 1 26 ? -34.188 21.031 -5.648 1 35.16 26 VAL B O 1
ATOM 3334 N N . SER B 1 27 ? -35.062 22.547 -4.289 1 34.59 27 SER B N 1
ATOM 3335 C CA . SER B 1 27 ? -34.969 21.781 -3.057 1 34.59 27 SER B CA 1
ATOM 3336 C C . SER B 1 27 ? -35.906 20.594 -3.072 1 34.59 27 SER B C 1
ATOM 3338 O O . SER B 1 27 ? -37.125 20.781 -3.143 1 34.59 27 SER B O 1
ATOM 3340 N N . PRO B 1 28 ? -35.688 19.5 -3.635 1 38.12 28 PRO B N 1
ATOM 3341 C CA . PRO B 1 28 ? -36.656 18.406 -3.396 1 38.12 28 PRO B CA 1
ATOM 3342 C C . PRO B 1 28 ? -37.062 18.297 -1.93 1 38.12 28 PRO B C 1
ATOM 3344 O O . PRO B 1 28 ? -36.344 18.781 -1.046 1 38.12 28 PRO B O 1
ATOM 3347 N N . ASP B 1 29 ? -38.312 17.953 -1.645 1 37.44 29 ASP B N 1
ATOM 3348 C CA . ASP B 1 29 ? -38.875 17.812 -0.311 1 37.44 29 ASP B CA 1
ATOM 3349 C C . ASP B 1 29 ? -37.906 17.094 0.631 1 37.44 29 ASP B C 1
ATOM 3351 O O . ASP B 1 29 ? -37.531 15.961 0.369 1 37.44 29 ASP B O 1
ATOM 3355 N N . LYS B 1 30 ? -37.281 17.75 1.474 1 39.53 30 LYS B N 1
ATOM 3356 C CA . LYS B 1 30 ? -36.344 17.312 2.521 1 39.53 30 LYS B CA 1
ATOM 3357 C C . LYS B 1 30 ? -36.844 16.047 3.201 1 39.53 30 LYS B C 1
ATOM 3359 O O . LYS B 1 30 ? -36.062 15.242 3.703 1 39.53 30 LYS B O 1
ATOM 3364 N N . GLU B 1 31 ? -38.156 15.969 3.525 1 42.22 31 GLU B N 1
ATOM 3365 C CA . GLU B 1 31 ? -38.719 14.836 4.238 1 42.22 31 GLU B CA 1
ATOM 3366 C C . GLU B 1 31 ? -38.531 13.539 3.459 1 42.22 31 GLU B C 1
ATOM 3368 O O . GLU B 1 31 ? -38.281 12.484 4.047 1 42.22 31 GLU B O 1
ATOM 3373 N N . LYS B 1 32 ? -38.906 13.484 2.281 1 41.12 32 LYS B N 1
ATOM 3374 C CA . LYS B 1 32 ? -38.812 12.305 1.431 1 41.12 32 LYS B CA 1
ATOM 3375 C C . LYS B 1 32 ? -37.344 11.953 1.171 1 41.12 32 LYS B C 1
ATOM 3377 O O . LYS B 1 32 ? -37.031 10.828 0.772 1 41.12 32 LYS B O 1
ATOM 3382 N N . LEU B 1 33 ? -36.375 12.875 1.159 1 41.72 33 LEU B N 1
ATOM 3383 C CA . LEU B 1 33 ? -34.938 12.648 0.973 1 41.72 33 LEU B CA 1
ATOM 3384 C C . LEU B 1 33 ? -34.344 11.961 2.191 1 41.72 33 LEU B C 1
ATOM 3386 O O . LEU B 1 33 ? -33.344 11.242 2.076 1 41.72 33 LEU B O 1
ATOM 3390 N N . GLU B 1 34 ? -34.781 12.375 3.436 1 45.59 34 GLU B N 1
ATOM 3391 C CA . GLU B 1 34 ? -34.312 11.766 4.668 1 45.59 34 GLU B CA 1
ATOM 3392 C C . GLU B 1 34 ? -34.594 10.266 4.695 1 45.59 34 GLU B C 1
ATOM 3394 O O . GLU B 1 34 ? -33.844 9.484 5.258 1 45.59 34 GLU B O 1
ATOM 3399 N N . GLN B 1 35 ? -35.75 9.805 4.273 1 47.62 35 GLN B N 1
ATOM 3400 C CA . GLN B 1 35 ? -36.188 8.422 4.41 1 47.62 35 GLN B CA 1
ATOM 3401 C C . GLN B 1 35 ? -35.312 7.469 3.602 1 47.62 35 GLN B C 1
ATOM 3403 O O . GLN B 1 35 ? -35.25 6.273 3.895 1 47.62 35 GLN B O 1
ATOM 3408 N N . THR B 1 36 ? -34.531 7.953 2.566 1 57.28 36 THR B N 1
ATOM 3409 C CA . THR B 1 36 ? -34 7.023 1.587 1 57.28 36 THR B CA 1
ATOM 3410 C C . THR B 1 36 ? -32.469 7.023 1.641 1 57.28 36 THR B C 1
ATOM 3412 O O . THR B 1 36 ? -31.812 6.488 0.746 1 57.28 36 THR B O 1
ATOM 3415 N N . ARG B 1 37 ? -31.859 7.512 2.795 1 77.06 37 ARG B N 1
ATOM 3416 C CA . ARG B 1 37 ? -30.391 7.547 2.861 1 77.06 37 ARG B CA 1
ATOM 3417 C C . ARG B 1 37 ? -29.844 6.219 3.365 1 77.06 37 ARG B C 1
ATOM 3419 O O . ARG B 1 37 ? -30.453 5.562 4.207 1 77.06 37 ARG B O 1
ATOM 3426 N N . THR B 1 38 ? -28.75 5.863 2.754 1 85.81 38 THR B N 1
ATOM 3427 C CA . THR B 1 38 ? -28.031 4.68 3.217 1 85.81 38 THR B CA 1
ATOM 3428 C C . THR B 1 38 ? -27.328 4.961 4.539 1 85.81 38 THR B C 1
ATOM 3430 O O . THR B 1 38 ? -26.547 5.918 4.645 1 85.81 38 THR B O 1
ATOM 3433 N N . LEU B 1 39 ? -27.719 4.211 5.555 1 90.12 39 LEU B N 1
ATOM 3434 C CA . LEU B 1 39 ? -27.094 4.348 6.863 1 90.12 39 LEU B CA 1
ATOM 3435 C C . LEU B 1 39 ? -26.141 3.188 7.133 1 90.12 39 LEU B C 1
ATOM 3437 O O . LEU B 1 39 ? -26.375 2.07 6.664 1 90.12 39 LEU B O 1
ATOM 3441 N N . PRO B 1 40 ? -25.078 3.482 7.875 1 94.19 40 PRO B N 1
ATOM 3442 C CA . PRO B 1 40 ? -24.141 2.404 8.18 1 94.19 40 PRO B CA 1
ATOM 3443 C C . PRO B 1 40 ? -24.734 1.354 9.117 1 94.19 40 PRO B C 1
ATOM 3445 O O . PRO B 1 40 ? -25.469 1.694 10.047 1 94.19 40 PRO B O 1
ATOM 3448 N N . PRO B 1 41 ? -24.359 0.171 8.93 1 94.19 41 PRO B N 1
ATOM 3449 C CA . PRO B 1 41 ? -24.844 -0.886 9.828 1 94.19 41 PRO B CA 1
ATOM 3450 C C . PRO B 1 41 ? -24.141 -0.865 11.188 1 94.19 41 PRO B C 1
ATOM 3452 O O . PRO B 1 41 ? -24.641 -1.456 12.148 1 94.19 41 PRO B O 1
ATOM 3455 N N . LYS B 1 42 ? -22.984 -0.255 11.273 1 92.31 42 LYS B N 1
ATOM 3456 C CA . LYS B 1 42 ? -22.234 -0.101 12.508 1 92.31 42 LYS B CA 1
ATOM 3457 C C . LYS B 1 42 ? -21.906 -1.457 13.133 1 92.31 42 LYS B C 1
ATOM 3459 O O . LYS B 1 42 ? -22.125 -1.664 14.328 1 92.31 42 LYS B O 1
ATOM 3464 N N . THR B 1 43 ? -21.453 -2.344 12.336 1 91.5 43 THR B N 1
ATOM 3465 C CA . THR B 1 43 ? -21.172 -3.699 12.805 1 91.5 43 THR B CA 1
ATOM 3466 C C . THR B 1 43 ? -19.672 -3.893 13.031 1 91.5 43 THR B C 1
ATOM 3468 O O . THR B 1 43 ? -19.219 -5.004 13.32 1 91.5 43 THR B O 1
ATOM 3471 N N . TRP B 1 44 ? -18.875 -2.84 13.016 1 88.75 44 TRP B N 1
ATOM 3472 C CA . TRP B 1 44 ? -17.422 -2.955 13.055 1 88.75 44 TRP B CA 1
ATOM 3473 C C . TRP B 1 44 ? -16.953 -3.535 14.383 1 88.75 44 TRP B C 1
ATOM 3475 O O . TRP B 1 44 ? -15.867 -4.129 14.461 1 88.75 44 TRP B O 1
ATOM 3485 N N . ALA B 1 45 ? -17.797 -3.484 15.359 1 86.25 45 ALA B N 1
ATOM 3486 C CA . ALA B 1 45 ? -17.422 -3.998 16.672 1 86.25 45 ALA B CA 1
ATOM 3487 C C . ALA B 1 45 ? -17.859 -5.449 16.844 1 86.25 45 ALA B C 1
ATOM 3489 O O . ALA B 1 45 ? -17.562 -6.082 17.859 1 86.25 45 ALA B O 1
ATOM 3490 N N . HIS B 1 46 ? -18.547 -5.945 15.867 1 89.69 46 HIS B N 1
ATOM 3491 C CA . HIS B 1 46 ? -19.062 -7.309 15.906 1 89.69 46 HIS B CA 1
ATOM 3492 C C . HIS B 1 46 ? -18.656 -8.094 14.664 1 89.69 46 HIS B C 1
ATOM 3494 O O . HIS B 1 46 ? -19.422 -8.188 13.703 1 89.69 46 HIS B O 1
ATOM 3500 N N . PRO B 1 47 ? -17.484 -8.711 14.773 1 83.94 47 PRO B N 1
ATOM 3501 C CA . PRO B 1 47 ? -16.922 -9.375 13.594 1 83.94 47 PRO B CA 1
ATOM 3502 C C . PRO B 1 47 ? -17.906 -10.367 12.961 1 83.94 47 PRO B C 1
ATOM 3504 O O . PRO B 1 47 ? -17.969 -10.484 11.734 1 83.94 47 PRO B O 1
ATOM 3507 N N . GLU B 1 48 ? -18.672 -11.039 13.742 1 82.75 48 GLU B N 1
ATOM 3508 C CA . GLU B 1 48 ? -19.594 -12.055 13.266 1 82.75 48 GLU B CA 1
ATOM 3509 C C . GLU B 1 48 ? -20.672 -11.445 12.367 1 82.75 48 GLU B C 1
ATOM 3511 O O . GLU B 1 48 ? -21.062 -12.039 11.359 1 82.75 48 GLU B O 1
ATOM 3516 N N . LYS B 1 49 ? -21.094 -10.305 12.703 1 92.25 49 LYS B N 1
ATOM 3517 C CA . LYS B 1 49 ? -22.109 -9.602 11.938 1 92.25 49 LYS B CA 1
ATOM 3518 C C . LYS B 1 49 ? -21.484 -8.812 10.781 1 92.25 49 LYS B C 1
ATOM 3520 O O . LYS B 1 49 ? -22.125 -8.602 9.75 1 92.25 49 LYS B O 1
ATOM 3525 N N . HIS B 1 50 ? -20.297 -8.477 11.023 1 94.5 50 HIS B N 1
ATOM 3526 C CA . HIS B 1 50 ? -19.625 -7.609 10.07 1 94.5 50 HIS B CA 1
ATOM 3527 C C . HIS B 1 50 ? -19.344 -8.344 8.758 1 94.5 50 HIS B C 1
ATOM 3529 O O . HIS B 1 50 ? -19.469 -7.766 7.68 1 94.5 50 HIS B O 1
ATOM 3535 N N . LEU B 1 51 ? -19.062 -9.586 8.883 1 94.81 51 LEU B N 1
ATOM 3536 C CA . LEU B 1 51 ? -18.781 -10.391 7.699 1 94.81 51 LEU B CA 1
ATOM 3537 C C . LEU B 1 51 ? -19.938 -10.328 6.707 1 94.81 51 LEU B C 1
ATOM 3539 O O . LEU B 1 51 ? -19.734 -10.023 5.531 1 94.81 51 LEU B O 1
ATOM 3543 N N . LYS B 1 52 ? -21.078 -10.539 7.156 1 96.38 52 LYS B N 1
ATOM 3544 C CA . LYS B 1 52 ? -22.266 -10.539 6.309 1 96.38 52 LYS B CA 1
ATOM 3545 C C . LYS B 1 52 ? -22.641 -9.125 5.883 1 96.38 52 LYS B C 1
ATOM 3547 O O . LYS B 1 52 ? -23 -8.891 4.727 1 96.38 52 LYS B O 1
ATOM 3552 N N . ALA B 1 53 ? -22.547 -8.195 6.773 1 96.88 53 ALA B N 1
ATOM 3553 C CA . ALA B 1 53 ? -22.938 -6.816 6.504 1 96.88 53 ALA B CA 1
ATOM 3554 C C . ALA B 1 53 ? -22.125 -6.227 5.363 1 96.88 53 ALA B C 1
ATOM 3556 O O . ALA B 1 53 ? -22.656 -5.531 4.496 1 96.88 53 ALA B O 1
ATOM 3557 N N . VAL B 1 54 ? -20.875 -6.539 5.355 1 96.69 54 VAL B N 1
ATOM 3558 C CA . VAL B 1 54 ? -19.969 -5.996 4.344 1 96.69 54 VAL B CA 1
ATOM 3559 C C . VAL B 1 54 ? -20.406 -6.477 2.959 1 96.69 54 VAL B C 1
ATOM 3561 O O . VAL B 1 54 ? -20.359 -5.719 1.987 1 96.69 54 VAL B O 1
ATOM 3564 N N . ILE B 1 55 ? -20.844 -7.688 2.879 1 96.69 55 ILE B N 1
ATOM 3565 C CA . ILE B 1 55 ? -21.188 -8.281 1.592 1 96.69 55 ILE B CA 1
ATOM 3566 C C . ILE B 1 55 ? -22.578 -7.82 1.165 1 96.69 55 ILE B C 1
ATOM 3568 O O . ILE B 1 55 ? -22.828 -7.613 -0.024 1 96.69 55 ILE B O 1
ATOM 3572 N N . THR B 1 56 ? -23.469 -7.566 2.131 1 96.5 56 THR B N 1
ATOM 3573 C CA . THR B 1 56 ? -24.875 -7.465 1.765 1 96.5 56 THR B CA 1
ATOM 3574 C C . THR B 1 56 ? -25.359 -6.027 1.901 1 96.5 56 THR B C 1
ATOM 3576 O O . THR B 1 56 ? -26.375 -5.652 1.312 1 96.5 56 THR B O 1
ATOM 3579 N N . ASP B 1 57 ? -24.734 -5.23 2.715 1 95.75 57 ASP B N 1
ATOM 3580 C CA . ASP B 1 57 ? -25.219 -3.881 2.979 1 95.75 57 ASP B CA 1
ATOM 3581 C C . ASP B 1 57 ? -24.719 -2.895 1.93 1 95.75 57 ASP B C 1
ATOM 3583 O O . ASP B 1 57 ? -23.516 -2.891 1.601 1 95.75 57 ASP B O 1
ATOM 3587 N N . ASP B 1 58 ? -25.594 -2.029 1.494 1 95.31 58 ASP B N 1
ATOM 3588 C CA . ASP B 1 58 ? -25.25 -1.049 0.466 1 95.31 58 ASP B CA 1
ATOM 3589 C C . ASP B 1 58 ? -24.188 -0.069 0.966 1 95.31 58 ASP B C 1
ATOM 3591 O O . ASP B 1 58 ? -23.422 0.477 0.174 1 95.31 58 ASP B O 1
ATOM 3595 N N . TRP B 1 59 ? -24.156 0.111 2.244 1 96.5 59 TRP B N 1
ATOM 3596 C CA . TRP B 1 59 ? -23.172 1.031 2.82 1 96.5 59 TRP B CA 1
ATOM 3597 C C . TRP B 1 59 ? -21.766 0.658 2.396 1 96.5 59 TRP B C 1
ATOM 3599 O O . TRP B 1 59 ? -21 1.507 1.916 1 96.5 59 TRP B O 1
ATOM 3609 N N . TYR B 1 60 ? -21.5 -0.596 2.467 1 96.88 60 TYR B N 1
ATOM 3610 C CA . TYR B 1 60 ? -20.125 -1.008 2.225 1 96.88 60 TYR B CA 1
ATOM 3611 C C . TYR B 1 60 ? -19.828 -1.07 0.732 1 96.88 60 TYR B C 1
ATOM 3613 O O . TYR B 1 60 ? -18.688 -0.824 0.308 1 96.88 60 TYR B O 1
ATOM 3621 N N . SER B 1 61 ? -20.797 -1.363 -0.039 1 96.88 61 SER B N 1
ATOM 3622 C CA . SER B 1 61 ? -20.609 -1.229 -1.481 1 96.88 61 SER B CA 1
ATOM 3623 C C . SER B 1 61 ? -20.281 0.211 -1.865 1 96.88 61 SER B C 1
ATOM 3625 O O . SER B 1 61 ? -19.391 0.455 -2.674 1 96.88 61 SER B O 1
ATOM 3627 N N . ASP B 1 62 ? -21 1.12 -1.305 1 96.94 62 ASP B N 1
ATOM 3628 C CA . ASP B 1 62 ? -20.797 2.541 -1.573 1 96.94 62 ASP B CA 1
ATOM 3629 C C . ASP B 1 62 ? -19.438 3.01 -1.061 1 96.94 62 ASP B C 1
ATOM 3631 O O . ASP B 1 62 ? -18.703 3.721 -1.762 1 96.94 62 ASP B O 1
ATOM 3635 N N . VAL B 1 63 ? -19.062 2.58 0.121 1 97.19 63 VAL B N 1
ATOM 3636 C CA . VAL B 1 63 ? -17.781 2.934 0.701 1 97.19 63 VAL B CA 1
ATOM 3637 C C . VAL B 1 63 ? -16.656 2.412 -0.19 1 97.19 63 VAL B C 1
ATOM 3639 O O . VAL B 1 63 ? -15.688 3.129 -0.464 1 97.19 63 VAL B O 1
ATOM 3642 N N . PHE B 1 64 ? -16.828 1.185 -0.641 1 97.81 64 PHE B N 1
ATOM 3643 C CA . PHE B 1 64 ? -15.82 0.571 -1.499 1 97.81 64 PHE B CA 1
ATOM 3644 C C . PHE B 1 64 ? -15.656 1.358 -2.793 1 97.81 64 PHE B C 1
ATOM 3646 O O . PHE B 1 64 ? -14.539 1.562 -3.268 1 97.81 64 PHE B O 1
ATOM 3653 N N . ARG B 1 65 ? -16.703 1.855 -3.354 1 97.06 65 ARG B N 1
ATOM 3654 C CA . ARG B 1 65 ? -16.672 2.662 -4.57 1 97.06 65 ARG B CA 1
ATOM 3655 C C . ARG B 1 65 ? -15.906 3.961 -4.348 1 97.06 65 ARG B C 1
ATOM 3657 O O . ARG B 1 65 ? -15.078 4.344 -5.172 1 97.06 65 ARG B O 1
ATOM 3664 N N . ILE B 1 66 ? -16.172 4.609 -3.236 1 98 66 ILE B N 1
ATOM 3665 C CA . ILE B 1 66 ? -15.508 5.879 -2.941 1 98 66 ILE B CA 1
ATOM 3666 C C . ILE B 1 66 ? -14.023 5.641 -2.689 1 98 66 ILE B C 1
ATOM 3668 O O . ILE B 1 66 ? -13.18 6.422 -3.137 1 98 66 ILE B O 1
ATOM 3672 N N . GLN B 1 67 ? -13.711 4.566 -1.982 1 98.25 67 GLN B N 1
ATOM 3673 C CA . GLN B 1 67 ? -12.312 4.223 -1.732 1 98.25 67 GLN B CA 1
ATOM 3674 C C . GLN B 1 67 ? -11.562 3.988 -3.039 1 98.25 67 GLN B C 1
ATOM 3676 O O . GLN B 1 67 ? -10.445 4.484 -3.217 1 98.25 67 GLN B O 1
ATOM 3681 N N . ASP B 1 68 ? -12.188 3.268 -3.93 1 97.75 68 ASP B N 1
ATOM 3682 C CA . ASP B 1 68 ? -11.625 3.004 -5.25 1 97.75 68 ASP B CA 1
ATOM 3683 C C . ASP B 1 68 ? -11.406 4.305 -6.02 1 97.75 68 ASP B C 1
ATOM 3685 O O . ASP B 1 68 ? -10.344 4.508 -6.613 1 97.75 68 ASP B O 1
ATOM 3689 N N . CYS B 1 69 ? -12.375 5.141 -5.977 1 98.25 69 CYS B N 1
ATOM 3690 C CA . CYS B 1 69 ? -12.32 6.422 -6.668 1 98.25 69 CYS B CA 1
ATOM 3691 C C . CYS B 1 69 ? -11.172 7.273 -6.141 1 98.25 69 CYS B C 1
ATOM 3693 O O . CYS B 1 69 ? -10.391 7.82 -6.922 1 98.25 69 CYS B O 1
ATOM 3695 N N . ILE B 1 70 ? -11.031 7.332 -4.855 1 98.5 70 ILE B N 1
ATOM 3696 C CA . ILE B 1 70 ? -10.023 8.172 -4.223 1 98.5 70 ILE B CA 1
ATOM 3697 C C . ILE B 1 70 ? -8.625 7.637 -4.535 1 98.5 70 ILE B C 1
ATOM 3699 O O . ILE B 1 70 ? -7.711 8.406 -4.848 1 98.5 70 ILE B O 1
ATOM 3703 N N . PHE B 1 71 ? -8.492 6.352 -4.492 1 98.75 71 PHE B N 1
ATOM 3704 C CA . PHE B 1 71 ? -7.188 5.77 -4.801 1 98.75 71 PHE B CA 1
ATOM 3705 C C . PHE B 1 71 ? -6.754 6.133 -6.215 1 98.75 71 PHE B C 1
ATOM 3707 O O . PHE B 1 71 ? -5.645 6.637 -6.418 1 98.75 71 PHE B O 1
ATOM 3714 N N . HIS B 1 72 ? -7.578 5.895 -7.152 1 98.75 72 HIS B N 1
ATOM 3715 C CA . HIS B 1 72 ? -7.215 6.109 -8.547 1 98.75 72 HIS B CA 1
ATOM 3716 C C . HIS B 1 72 ? -7.047 7.594 -8.852 1 98.75 72 HIS B C 1
ATOM 3718 O O . HIS B 1 72 ? -6.184 7.977 -9.648 1 98.75 72 HIS B O 1
ATOM 3724 N N . ALA B 1 73 ? -7.852 8.438 -8.25 1 98.75 73 ALA B N 1
ATOM 3725 C CA . ALA B 1 73 ? -7.684 9.883 -8.406 1 98.75 73 ALA B CA 1
ATOM 3726 C C . ALA B 1 73 ? -6.352 10.344 -7.82 1 98.75 73 ALA B C 1
ATOM 3728 O O . ALA B 1 73 ? -5.715 11.25 -8.359 1 98.75 73 ALA B O 1
ATOM 3729 N N . THR B 1 74 ? -5.988 9.727 -6.688 1 98.88 74 THR B N 1
ATOM 3730 C CA . THR B 1 74 ? -4.711 10.047 -6.062 1 98.88 74 THR B CA 1
ATOM 3731 C C . THR B 1 74 ? -3.553 9.727 -7 1 98.88 74 THR B C 1
ATOM 3733 O O . THR B 1 74 ? -2.686 10.562 -7.242 1 98.88 74 THR B O 1
ATOM 3736 N N . VAL B 1 75 ? -3.602 8.555 -7.539 1 98.81 75 VAL B N 1
ATOM 3737 C CA . VAL B 1 75 ? -2.535 8.133 -8.438 1 98.81 75 VAL B CA 1
ATOM 3738 C C . VAL B 1 75 ? -2.518 9.031 -9.672 1 98.81 75 VAL B C 1
ATOM 3740 O O . VAL B 1 75 ? -1.452 9.461 -10.125 1 98.81 75 VAL B O 1
ATOM 3743 N N . ASP B 1 76 ? -3.643 9.297 -10.195 1 98.56 76 ASP B N 1
ATOM 3744 C CA . ASP B 1 76 ? -3.744 10.148 -11.383 1 98.56 76 ASP B CA 1
ATOM 3745 C C . ASP B 1 76 ? -3.158 11.531 -11.117 1 98.56 76 ASP B C 1
ATOM 3747 O O . ASP B 1 76 ? -2.391 12.055 -11.93 1 98.56 76 ASP B O 1
ATOM 3751 N N . TYR B 1 77 ? -3.51 12.133 -10.016 1 98.75 77 TYR B N 1
ATOM 3752 C CA . TYR B 1 77 ? -3.029 13.469 -9.688 1 98.75 77 TYR B CA 1
ATOM 3753 C C . TYR B 1 77 ? -1.509 13.484 -9.578 1 98.75 77 TYR B C 1
ATOM 3755 O O . TYR B 1 77 ? -0.847 14.32 -10.203 1 98.75 77 TYR B O 1
ATOM 3763 N N . PHE B 1 78 ? -0.965 12.586 -8.797 1 98.81 78 PHE B N 1
ATOM 3764 C CA . PHE B 1 78 ? 0.467 12.633 -8.523 1 98.81 78 PHE B CA 1
ATOM 3765 C C . PHE B 1 78 ? 1.265 12.234 -9.758 1 98.81 78 PHE B C 1
ATOM 3767 O O . PHE B 1 78 ? 2.291 12.844 -10.062 1 98.81 78 PHE B O 1
ATOM 3774 N N . ARG B 1 79 ? 0.792 11.258 -10.43 1 97.69 79 ARG B N 1
ATOM 3775 C CA . ARG B 1 79 ? 1.525 10.781 -11.594 1 97.69 79 ARG B CA 1
ATOM 3776 C C . ARG B 1 79 ? 1.345 11.719 -12.781 1 97.69 79 ARG B C 1
ATOM 3778 O O . ARG B 1 79 ? 2.324 12.227 -13.336 1 97.69 79 ARG B O 1
ATOM 3785 N N . ASN B 1 80 ? 0.151 11.984 -13.148 1 97.06 80 ASN B N 1
ATOM 3786 C CA . ASN B 1 80 ? -0.137 12.625 -14.43 1 97.06 80 ASN B CA 1
ATOM 3787 C C . ASN B 1 80 ? -0.104 14.148 -14.312 1 97.06 80 ASN B C 1
ATOM 3789 O O . ASN B 1 80 ? 0.277 14.836 -15.266 1 97.06 80 ASN B O 1
ATOM 3793 N N . THR B 1 81 ? -0.538 14.672 -13.219 1 97.69 81 THR B N 1
ATOM 3794 C CA . THR B 1 81 ? -0.552 16.125 -13.047 1 97.69 81 THR B CA 1
ATOM 3795 C C . THR B 1 81 ? 0.81 16.625 -12.578 1 97.69 81 THR B C 1
ATOM 3797 O O . THR B 1 81 ? 1.281 17.672 -13.039 1 97.69 81 THR B O 1
ATOM 3800 N N . LEU B 1 82 ? 1.449 15.875 -11.68 1 98.19 82 LEU B N 1
ATOM 3801 C CA . LEU B 1 82 ? 2.631 16.438 -11.031 1 98.19 82 LEU B CA 1
ATOM 3802 C C . LEU B 1 82 ? 3.896 15.727 -11.508 1 98.19 82 LEU B C 1
ATOM 3804 O O . LEU B 1 82 ? 4.996 16.266 -11.383 1 98.19 82 LEU B O 1
ATOM 3808 N N . GLY B 1 83 ? 3.738 14.469 -11.938 1 97.56 83 GLY B N 1
ATOM 3809 C CA . GLY B 1 83 ? 4.898 13.672 -12.305 1 97.56 83 GLY B CA 1
ATOM 3810 C C . GLY B 1 83 ? 5.691 13.188 -11.102 1 97.56 83 GLY B C 1
ATOM 3811 O O . GLY B 1 83 ? 6.918 13.086 -11.164 1 97.56 83 GLY B O 1
ATOM 3812 N N . PHE B 1 84 ? 5.074 12.992 -9.93 1 98.5 84 PHE B N 1
ATOM 3813 C CA . PHE B 1 84 ? 5.738 12.5 -8.734 1 98.5 84 PHE B CA 1
ATOM 3814 C C . PHE B 1 84 ? 5.969 10.992 -8.82 1 98.5 84 PHE B C 1
ATOM 3816 O O . PHE B 1 84 ? 5.215 10.281 -9.492 1 98.5 84 PHE B O 1
ATOM 3823 N N . ASN B 1 85 ? 7 10.508 -8.172 1 98.12 85 ASN B N 1
ATOM 3824 C CA . ASN B 1 85 ? 7.301 9.086 -8.117 1 98.12 85 ASN B CA 1
ATOM 3825 C C . ASN B 1 85 ? 6.625 8.414 -6.926 1 98.12 85 ASN B C 1
ATOM 3827 O O . ASN B 1 85 ? 6.539 8.992 -5.844 1 98.12 85 ASN B O 1
ATOM 3831 N N . TYR B 1 86 ? 6.152 7.191 -7.203 1 98.38 86 TYR B N 1
ATOM 3832 C CA . TYR B 1 86 ? 5.582 6.398 -6.121 1 98.38 86 TYR B CA 1
ATOM 3833 C C . TYR B 1 86 ? 6.672 5.684 -5.332 1 98.38 86 TYR B C 1
ATOM 3835 O O . TYR B 1 86 ? 7.641 5.188 -5.91 1 98.38 86 TYR B O 1
ATOM 3843 N N . THR B 1 87 ? 6.516 5.578 -3.998 1 98.31 87 THR B N 1
ATOM 3844 C CA . THR B 1 87 ? 7.516 4.957 -3.135 1 98.31 87 THR B CA 1
ATOM 3845 C C . THR B 1 87 ? 6.98 3.658 -2.535 1 98.3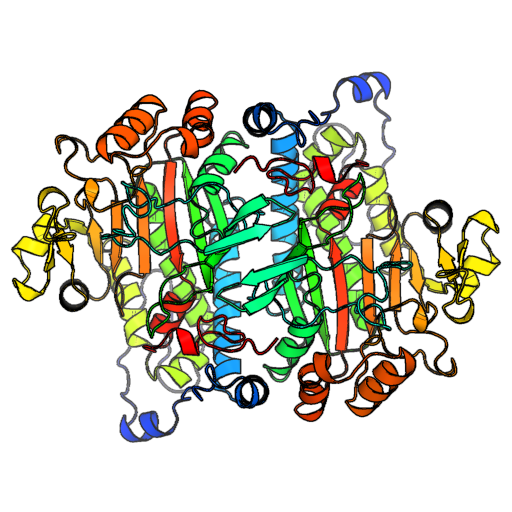1 87 THR B C 1
ATOM 3847 O O . THR B 1 87 ? 5.91 3.648 -1.918 1 98.31 87 THR B O 1
ATOM 3850 N N . MET B 1 88 ? 7.664 2.57 -2.777 1 96.62 88 MET B N 1
ATOM 3851 C CA . MET B 1 88 ? 7.359 1.294 -2.137 1 96.62 88 MET B CA 1
ATOM 3852 C C . MET B 1 88 ? 8.055 1.185 -0.783 1 96.62 88 MET B C 1
ATOM 3854 O O . MET B 1 88 ? 9.266 0.969 -0.719 1 96.62 88 MET B O 1
ATOM 3858 N N . LEU B 1 89 ? 7.234 1.25 0.292 1 96.56 89 LEU B N 1
ATOM 3859 C CA . LEU B 1 89 ? 7.82 1.441 1.614 1 96.56 89 LEU B CA 1
ATOM 3860 C C . LEU B 1 89 ? 7.512 0.256 2.523 1 96.56 89 LEU B C 1
ATOM 3862 O O . LEU B 1 89 ? 6.492 -0.412 2.354 1 96.56 89 LEU B O 1
ATOM 3866 N N . PRO B 1 90 ? 8.406 0.017 3.457 1 95.12 90 PRO B N 1
ATOM 3867 C CA . PRO B 1 90 ? 8.07 -0.954 4.504 1 95.12 90 PRO B CA 1
ATOM 3868 C C . PRO B 1 90 ? 7.02 -0.434 5.48 1 95.12 90 PRO B C 1
ATOM 3870 O O . PRO B 1 90 ? 6.793 0.775 5.559 1 95.12 90 PRO B O 1
ATOM 3873 N N . VAL B 1 91 ? 6.438 -1.391 6.219 1 94.38 91 VAL B N 1
ATOM 3874 C CA . VAL B 1 91 ? 5.391 -1.02 7.164 1 94.38 91 VAL B CA 1
ATOM 3875 C C . VAL B 1 91 ? 5.988 -0.848 8.555 1 94.38 91 VAL B C 1
ATOM 3877 O O . VAL B 1 91 ? 5.289 -0.477 9.5 1 94.38 91 VAL B O 1
ATOM 3880 N N . SER B 1 92 ? 7.262 -1.11 8.711 1 94.19 92 SER B N 1
ATOM 3881 C CA . SER B 1 92 ? 7.953 -1.005 9.992 1 94.19 92 SER B CA 1
ATOM 3882 C C . SER B 1 92 ? 9.047 0.055 9.945 1 94.19 92 SER B C 1
ATOM 3884 O O . SER B 1 92 ? 9.523 0.418 8.859 1 94.19 92 SER B O 1
ATOM 3886 N N . THR B 1 93 ? 9.367 0.567 11.086 1 92.81 93 THR B N 1
ATOM 3887 C CA . THR B 1 93 ? 10.406 1.581 11.195 1 92.81 93 THR B CA 1
ATOM 3888 C C . THR B 1 93 ? 11.062 1.537 12.57 1 92.81 93 THR B C 1
ATOM 3890 O O . THR B 1 93 ? 10.461 1.073 13.539 1 92.81 93 THR B O 1
ATOM 3893 N N . LYS B 1 94 ? 12.258 2.006 12.625 1 89.38 94 LYS B N 1
ATOM 3894 C CA . LYS B 1 94 ? 12.953 2.145 13.898 1 89.38 94 LYS B CA 1
ATOM 3895 C C . LYS B 1 94 ? 12.82 3.562 14.453 1 89.38 94 LYS B C 1
ATOM 3897 O O . LYS B 1 94 ? 13.141 3.82 15.609 1 89.38 94 LYS B O 1
ATOM 3902 N N . THR B 1 95 ? 12.336 4.391 13.602 1 87.88 95 THR B N 1
ATOM 3903 C CA . THR B 1 95 ? 12.273 5.797 13.969 1 87.88 95 THR B CA 1
ATOM 3904 C C . THR B 1 95 ? 10.836 6.305 13.93 1 87.88 95 THR B C 1
ATOM 3906 O O . THR B 1 95 ? 10.164 6.203 12.898 1 87.88 95 THR B O 1
ATOM 3909 N N . ILE B 1 96 ? 10.438 6.852 15 1 83.69 96 ILE B N 1
ATOM 3910 C CA . ILE B 1 96 ? 9.086 7.398 15.062 1 83.69 96 ILE B CA 1
ATOM 3911 C C . ILE B 1 96 ? 9.094 8.852 14.609 1 83.69 96 ILE B C 1
ATOM 3913 O O . ILE B 1 96 ? 10.008 9.609 14.945 1 83.69 96 ILE B O 1
ATOM 3917 N N . SER B 1 97 ? 8.25 9.258 13.789 1 78.19 97 SER B N 1
ATOM 3918 C CA . SER B 1 97 ? 8.242 10.586 13.188 1 78.19 97 SER B CA 1
ATOM 3919 C C . SER B 1 97 ? 7.812 11.648 14.203 1 78.19 97 SER B C 1
ATOM 3921 O O . SER B 1 97 ? 8.195 12.812 14.094 1 78.19 97 SER B O 1
ATOM 3923 N N . ALA B 1 98 ? 6.953 11.469 14.93 1 65.81 98 ALA B N 1
ATOM 3924 C CA . ALA B 1 98 ? 6.52 12.461 15.906 1 65.81 98 ALA B CA 1
ATOM 3925 C C . ALA B 1 98 ? 6.758 11.977 17.328 1 65.81 98 ALA B C 1
ATOM 3927 O O . ALA B 1 98 ? 5.82 11.578 18.031 1 65.81 98 ALA B O 1
ATOM 3928 N N . PRO B 1 99 ? 8.328 12.047 17.594 1 54.19 99 PRO B N 1
ATOM 3929 C CA . PRO B 1 99 ? 8.656 11.523 18.922 1 54.19 99 PRO B CA 1
ATOM 3930 C C . PRO B 1 99 ? 8.141 12.414 20.047 1 54.19 99 PRO B C 1
ATOM 3932 O O . PRO B 1 99 ? 8.031 13.633 19.875 1 54.19 99 PRO B O 1
ATOM 3935 N N . MET B 1 100 ? 7.32 12.234 20.734 1 44.88 100 MET B N 1
ATOM 3936 C CA . MET B 1 100 ? 6.984 13.062 21.891 1 44.88 100 MET B CA 1
ATOM 3937 C C . MET B 1 100 ? 8.156 13.148 22.859 1 44.88 100 MET B C 1
ATOM 3939 O O . MET B 1 100 ? 8.969 12.227 22.938 1 44.88 100 MET B O 1
ATOM 3943 N N . GLY B 1 101 ? 9.023 14.117 23.062 1 36.91 101 GLY B N 1
ATOM 3944 C CA . GLY B 1 101 ? 10.172 14.406 23.906 1 36.91 101 GLY B CA 1
ATOM 3945 C C . GLY B 1 101 ? 10.453 13.32 24.922 1 36.91 101 GLY B C 1
ATOM 3946 O O . GLY B 1 101 ? 10.031 12.18 24.75 1 36.91 101 GLY B O 1
ATOM 3947 N N . GLU B 1 102 ? 10.586 13.523 26.359 1 38.19 102 GLU B N 1
ATOM 3948 C CA . GLU B 1 102 ? 11.273 12.719 27.359 1 38.19 102 GLU B CA 1
ATOM 3949 C C . GLU B 1 102 ? 10.852 11.25 27.281 1 38.19 102 GLU B C 1
ATOM 3951 O O . GLU B 1 102 ? 9.805 10.938 26.703 1 38.19 102 GLU B O 1
ATOM 3956 N N . ASP B 1 103 ? 10.609 9.914 27.656 1 34.34 103 ASP B N 1
ATOM 3957 C CA . ASP B 1 103 ? 10.617 8.641 26.938 1 34.34 103 ASP B CA 1
ATOM 3958 C C . ASP B 1 103 ? 9.617 8.664 25.781 1 34.34 103 ASP B C 1
ATOM 3960 O O . ASP B 1 103 ? 9.938 8.211 24.672 1 34.34 103 ASP B O 1
ATOM 3964 N N . THR B 1 104 ? 8.164 8.555 25.156 1 39.94 104 THR B N 1
ATOM 3965 C CA . THR B 1 104 ? 6.871 9.227 25.266 1 39.94 104 THR B CA 1
ATOM 3966 C C . THR B 1 104 ? 6.727 9.898 26.625 1 39.94 104 THR B C 1
ATOM 3968 O O . THR B 1 104 ? 6.809 9.234 27.656 1 39.94 104 THR B O 1
ATOM 3971 N N . ILE B 1 105 ? 7.355 10.742 27.484 1 36.53 105 ILE B N 1
ATOM 3972 C CA . ILE B 1 105 ? 8.297 10.914 28.578 1 36.53 105 ILE B CA 1
ATOM 3973 C C . ILE B 1 105 ? 7.961 9.938 29.703 1 36.53 105 ILE B C 1
ATOM 3975 O O . ILE B 1 105 ? 6.863 9.367 29.734 1 36.53 105 ILE B O 1
ATOM 3979 N N . ALA B 1 106 ? 7.652 9.633 31.047 1 35.16 106 ALA B N 1
ATOM 3980 C CA . ALA B 1 106 ? 6.996 8.625 31.875 1 35.16 106 ALA B CA 1
ATOM 3981 C C . ALA B 1 106 ? 5.555 8.398 31.438 1 35.16 106 ALA B C 1
ATOM 3983 O O . ALA B 1 106 ? 4.766 9.344 31.344 1 35.16 106 ALA B O 1
ATOM 3984 N N . LEU B 1 107 ? 4.57 7.941 30.453 1 37.38 107 LEU B N 1
ATOM 3985 C CA . LEU B 1 107 ? 4.246 8.039 29.047 1 37.38 107 LEU B CA 1
ATOM 3986 C C . LEU B 1 107 ? 3.738 9.438 28.688 1 37.38 107 LEU B C 1
ATOM 3988 O O . LEU B 1 107 ? 3.215 9.656 27.594 1 37.38 107 LEU B O 1
ATOM 3992 N N . GLY B 1 108 ? 3.826 10.648 29.109 1 34.09 108 GLY B N 1
ATOM 3993 C CA . GLY B 1 108 ? 3.814 12.094 28.953 1 34.09 108 GLY B CA 1
ATOM 3994 C C . GLY B 1 108 ? 3.158 12.547 27.656 1 34.09 108 GLY B C 1
ATOM 3995 O O . GLY B 1 108 ? 3.365 13.68 27.219 1 34.09 108 GLY B O 1
ATOM 3996 N N . ASN B 1 109 ? 3.17 12.086 26.578 1 34.53 109 ASN B N 1
ATOM 3997 C CA . ASN B 1 109 ? 3.023 12.469 25.172 1 34.53 109 ASN B CA 1
ATOM 3998 C C . ASN B 1 109 ? 1.798 13.359 24.969 1 34.53 109 ASN B C 1
ATOM 4000 O O . ASN B 1 109 ? 0.663 12.898 25.094 1 34.53 109 ASN B O 1
ATOM 4004 N N . PHE B 1 110 ? 1.853 14.75 25.094 1 35.56 110 PHE B N 1
ATOM 4005 C CA . PHE B 1 110 ? 0.981 15.914 25.188 1 35.56 110 PHE B CA 1
ATOM 4006 C C . PHE B 1 110 ? 0.401 16.266 23.812 1 35.56 110 PHE B C 1
ATOM 4008 O O . PHE B 1 110 ? -0.519 17.094 23.719 1 35.56 110 PHE B O 1
ATOM 4015 N N . GLY B 1 111 ? 1.273 16.422 22.641 1 37.41 111 GLY B N 1
ATOM 4016 C CA . GLY B 1 111 ? 0.708 16.984 21.422 1 37.41 111 GLY B CA 1
ATOM 4017 C C . GLY B 1 111 ? -0.077 15.969 20.609 1 37.41 111 GLY B C 1
ATOM 4018 O O . GLY B 1 111 ? -0.548 14.969 21.141 1 37.41 111 GLY B O 1
ATOM 4019 N N . SER B 1 112 ? -0.33 16.297 19.156 1 44.44 112 SER B N 1
ATOM 4020 C CA . SER B 1 112 ? -1.017 15.469 18.172 1 44.44 112 SER B CA 1
ATOM 4021 C C . SER B 1 112 ? -0.487 14.039 18.203 1 44.44 112 SER B C 1
ATOM 4023 O O . SER B 1 112 ? -0.689 13.289 17.25 1 44.44 112 SER B O 1
ATOM 4025 N N . TYR B 1 113 ? 0.407 13.672 19.25 1 50.97 113 TYR B N 1
ATOM 4026 C CA . TYR B 1 113 ? 1.429 12.633 19.188 1 50.97 113 TYR B CA 1
ATOM 4027 C C . TYR B 1 113 ? 0.824 11.258 19.453 1 50.97 113 TYR B C 1
ATOM 4029 O O . TYR B 1 113 ? 0.123 11.062 20.453 1 50.97 113 TYR B O 1
ATOM 4037 N N . SER B 1 114 ? 0.412 10.617 18.547 1 64.56 114 SER B N 1
ATOM 4038 C CA . SER B 1 114 ? -0.105 9.25 18.562 1 64.56 114 SER B CA 1
ATOM 4039 C C . SER B 1 114 ? 0.885 8.297 19.219 1 64.56 114 SER B C 1
ATOM 4041 O O . SER B 1 114 ? 2.094 8.531 19.203 1 64.56 114 SER B O 1
ATOM 4043 N N . TYR B 1 115 ? 0.325 7.441 20.016 1 81.06 115 TYR B N 1
ATOM 4044 C CA . TYR B 1 115 ? 1.146 6.387 20.594 1 81.06 115 TYR B CA 1
ATOM 4045 C C . TYR B 1 115 ? 1.624 5.414 19.516 1 81.06 115 TYR B C 1
ATOM 4047 O O . TYR B 1 115 ? 0.824 4.918 18.719 1 81.06 115 TYR B O 1
ATOM 4055 N N . PRO B 1 116 ? 2.939 5.289 19.562 1 86.56 116 PRO B N 1
ATOM 4056 C CA . PRO B 1 116 ? 3.445 4.32 18.578 1 86.56 116 PRO B CA 1
ATOM 4057 C C . PRO B 1 116 ? 3.072 2.881 18.938 1 86.56 116 PRO B C 1
ATOM 4059 O O . PRO B 1 116 ? 2.873 2.561 20.109 1 86.56 116 PRO B O 1
ATOM 4062 N N . ILE B 1 117 ? 2.975 2.09 17.922 1 89.25 117 ILE B N 1
ATOM 4063 C CA . ILE B 1 117 ? 2.752 0.66 18.094 1 89.25 117 ILE B CA 1
ATOM 4064 C C . ILE B 1 117 ? 4.066 -0.095 17.906 1 89.25 117 ILE B C 1
ATOM 4066 O O . ILE B 1 117 ? 4.645 -0.084 16.828 1 89.25 117 ILE B O 1
ATOM 4070 N N . SER B 1 118 ? 4.484 -0.707 18.969 1 90.25 118 SER B N 1
ATOM 4071 C CA . SER B 1 118 ? 5.707 -1.505 18.938 1 90.25 118 SER B CA 1
ATOM 4072 C C . SER B 1 118 ? 5.398 -2.977 18.672 1 90.25 118 SER B C 1
ATOM 4074 O O . SER B 1 118 ? 4.43 -3.516 19.219 1 90.25 118 SER B O 1
ATOM 4076 N N . VAL B 1 119 ? 6.23 -3.59 17.812 1 91.31 119 VAL B N 1
ATOM 4077 C CA . VAL B 1 119 ? 6.098 -5.016 17.547 1 91.31 119 VAL B CA 1
ATOM 4078 C C . VAL B 1 119 ? 7.48 -5.664 17.484 1 91.31 119 VAL B C 1
ATOM 4080 O O . VAL B 1 119 ? 8.477 -4.992 17.219 1 91.31 119 VAL B O 1
ATOM 4083 N N . ASN B 1 120 ? 7.52 -6.91 17.844 1 91.5 120 ASN B N 1
ATOM 4084 C CA . ASN B 1 120 ? 8.703 -7.715 17.562 1 91.5 120 ASN B CA 1
ATOM 4085 C C . ASN B 1 120 ? 8.625 -8.367 16.188 1 91.5 120 ASN B C 1
ATOM 4087 O O . ASN B 1 120 ? 7.844 -9.289 15.969 1 91.5 120 ASN B O 1
ATOM 4091 N N . LEU B 1 121 ? 9.406 -7.82 15.312 1 90.25 121 LEU B N 1
ATOM 4092 C CA . LEU B 1 121 ? 9.43 -8.297 13.93 1 90.25 121 LEU B CA 1
ATOM 4093 C C . LEU B 1 121 ? 10.773 -8.93 13.594 1 90.25 121 LEU B C 1
ATOM 4095 O O . LEU B 1 121 ? 11.797 -8.242 13.586 1 90.25 121 LEU B O 1
ATOM 4099 N N . MET B 1 122 ? 10.734 -10.25 13.305 1 88 122 MET B N 1
ATOM 4100 C CA . MET B 1 122 ? 11.961 -10.953 12.93 1 88 122 MET B CA 1
ATOM 4101 C C . MET B 1 122 ? 13.047 -10.758 13.984 1 88 122 MET B C 1
ATOM 4103 O O . MET B 1 122 ? 14.18 -10.422 13.648 1 88 122 MET B O 1
ATOM 4107 N N . ASP B 1 123 ? 12.664 -10.773 15.164 1 86.94 123 ASP B N 1
ATOM 4108 C CA . ASP B 1 123 ? 13.523 -10.719 16.344 1 86.94 123 ASP B CA 1
ATOM 4109 C C . ASP B 1 123 ? 14.102 -9.32 16.547 1 86.94 123 ASP B C 1
ATOM 4111 O O . ASP B 1 123 ? 15.195 -9.164 17.094 1 86.94 123 ASP B O 1
ATOM 4115 N N . GLN B 1 124 ? 13.43 -8.398 16.016 1 88.5 124 GLN B N 1
ATOM 4116 C CA . GLN B 1 124 ? 13.797 -7.008 16.234 1 88.5 124 GLN B CA 1
ATOM 4117 C C . GLN B 1 124 ? 12.617 -6.195 16.75 1 88.5 124 GLN B C 1
ATOM 4119 O O . GLN B 1 124 ? 11.492 -6.363 16.281 1 88.5 124 GLN B O 1
ATOM 4124 N N . ASN B 1 125 ? 12.922 -5.438 17.719 1 89.25 125 ASN B N 1
ATOM 4125 C CA . ASN B 1 125 ? 11.906 -4.512 18.203 1 89.25 125 ASN B CA 1
ATOM 4126 C C . ASN B 1 125 ? 11.805 -3.273 17.328 1 89.25 125 ASN B C 1
ATOM 4128 O O . ASN B 1 125 ? 12.742 -2.473 17.266 1 89.25 125 ASN B O 1
ATOM 4132 N N . VAL B 1 126 ? 10.68 -3.158 16.641 1 92.06 126 VAL B N 1
ATOM 4133 C CA . VAL B 1 126 ? 10.469 -2.047 15.727 1 92.06 126 VAL B CA 1
ATOM 4134 C C . VAL B 1 126 ? 9.078 -1.451 15.938 1 92.06 126 VAL B C 1
ATOM 4136 O O . VAL B 1 126 ? 8.312 -1.94 16.766 1 92.06 126 VAL B O 1
ATOM 4139 N N . PHE B 1 127 ? 8.859 -0.349 15.281 1 91.44 127 PHE B N 1
ATOM 4140 C CA . PHE B 1 127 ? 7.547 0.286 15.305 1 91.44 127 PHE B CA 1
ATOM 4141 C C . PHE B 1 127 ? 6.836 0.114 13.969 1 91.44 127 PHE B C 1
ATOM 4143 O O . PHE B 1 127 ? 7.484 -0.001 12.922 1 91.44 127 PHE B O 1
ATOM 4150 N N . LEU B 1 128 ? 5.492 0.005 14.07 1 93.81 128 LEU B N 1
ATOM 4151 C CA . LEU B 1 128 ? 4.723 0.194 12.852 1 93.81 128 LEU B CA 1
ATOM 4152 C C . LEU B 1 128 ? 4.648 1.671 12.477 1 93.81 128 LEU B C 1
ATOM 4154 O O . LEU B 1 128 ? 4.52 2.531 13.344 1 93.81 128 LEU B O 1
ATOM 4158 N N . VAL B 1 129 ? 4.719 1.929 11.258 1 94.44 129 VAL B N 1
ATOM 4159 C CA . VAL B 1 129 ? 4.902 3.285 10.75 1 94.44 129 VAL B CA 1
ATOM 4160 C C . VAL B 1 129 ? 3.693 4.141 11.109 1 94.44 129 VAL B C 1
ATOM 4162 O O . VAL B 1 129 ? 2.557 3.791 10.789 1 94.44 129 VAL B O 1
ATOM 4165 N N . ASP B 1 130 ? 3.912 5.168 11.766 1 92.75 130 ASP B N 1
ATOM 4166 C CA . ASP B 1 130 ? 2.854 6.129 12.055 1 92.75 130 ASP B CA 1
ATOM 4167 C C . ASP B 1 130 ? 2.771 7.191 10.953 1 92.75 130 ASP B C 1
ATOM 4169 O O . ASP B 1 130 ? 1.724 7.809 10.758 1 92.75 130 ASP B O 1
ATOM 4173 N N . SER B 1 131 ? 3.863 7.445 10.344 1 94.25 131 SER B N 1
ATOM 4174 C CA . SER B 1 131 ? 3.984 8.328 9.188 1 94.25 131 SER B CA 1
ATOM 4175 C C . SER B 1 131 ? 5.23 8.008 8.367 1 94.25 131 SER B C 1
ATOM 4177 O O . SER B 1 131 ? 6.273 7.668 8.93 1 94.25 131 SER B O 1
ATOM 4179 N N . ASN B 1 132 ? 5.121 8.156 7.082 1 95.88 132 ASN B N 1
ATOM 4180 C CA . ASN B 1 132 ? 6.242 7.844 6.203 1 95.88 132 ASN B CA 1
ATOM 4181 C C . ASN B 1 132 ? 7.059 9.094 5.871 1 95.88 132 ASN B C 1
ATOM 4183 O O . ASN B 1 132 ? 7.914 9.062 4.988 1 95.88 132 ASN B O 1
ATOM 4187 N N . GLN B 1 133 ? 6.832 10.133 6.527 1 94.88 133 GLN B N 1
ATOM 4188 C CA . GLN B 1 133 ? 7.422 11.422 6.176 1 94.88 133 GLN B CA 1
ATOM 4189 C C . GLN B 1 133 ? 8.945 11.32 6.086 1 94.88 133 GLN B C 1
ATOM 4191 O O . GLN B 1 133 ? 9.547 11.812 5.133 1 94.88 133 GLN B O 1
ATOM 4196 N N . PHE B 1 134 ? 9.648 10.648 7.031 1 95.44 134 PHE B N 1
ATOM 4197 C CA . PHE B 1 134 ? 11.109 10.547 7.027 1 95.44 134 PHE B CA 1
ATOM 4198 C C . PHE B 1 134 ? 11.594 9.773 5.805 1 95.44 134 PHE B C 1
ATOM 4200 O O . PHE B 1 134 ? 12.531 10.195 5.133 1 95.44 134 PHE B O 1
ATOM 4207 N N . THR B 1 135 ? 10.93 8.727 5.578 1 96.06 135 THR B N 1
ATOM 4208 C CA . THR B 1 135 ? 11.344 7.875 4.469 1 96.06 135 THR B CA 1
ATOM 4209 C C . THR B 1 135 ? 11.078 8.562 3.133 1 96.06 135 THR B C 1
ATOM 4211 O O . THR B 1 135 ? 11.836 8.383 2.176 1 96.06 135 THR B O 1
ATOM 4214 N N . LEU B 1 136 ? 10.023 9.32 3.078 1 97.81 136 LEU B N 1
ATOM 4215 C CA . LEU B 1 136 ? 9.75 10.07 1.856 1 97.81 136 LEU B CA 1
ATOM 4216 C C . LEU B 1 136 ? 10.836 11.109 1.6 1 97.81 136 LEU B C 1
ATOM 4218 O O . LEU B 1 136 ? 11.25 11.312 0.456 1 97.81 136 LEU B O 1
ATOM 4222 N N . GLU B 1 137 ? 11.312 11.805 2.627 1 97.44 137 GLU B N 1
ATOM 4223 C CA . GLU B 1 137 ? 12.43 12.727 2.477 1 97.44 137 GLU B CA 1
ATOM 4224 C C . GLU B 1 137 ? 13.664 12.016 1.946 1 97.44 137 GLU B C 1
ATOM 4226 O O . GLU B 1 137 ? 14.406 12.562 1.125 1 97.44 137 GLU B O 1
ATOM 4231 N N . TYR B 1 138 ? 13.875 10.836 2.461 1 96.75 138 TYR B N 1
ATOM 4232 C CA . TYR B 1 138 ? 15 10.008 2.029 1 96.75 138 TYR B CA 1
ATOM 4233 C C . TYR B 1 138 ? 14.875 9.641 0.555 1 96.75 138 TYR B C 1
ATOM 4235 O O . TYR B 1 138 ? 15.828 9.82 -0.214 1 96.75 138 TYR B O 1
ATOM 4243 N N . TYR B 1 139 ? 13.734 9.211 0.117 1 97.88 139 TYR B N 1
ATOM 4244 C CA . TYR B 1 139 ? 13.492 8.82 -1.267 1 97.88 139 TYR B CA 1
ATOM 4245 C C . TYR B 1 139 ? 13.672 10.008 -2.209 1 97.88 139 TYR B C 1
ATOM 4247 O O . TYR B 1 139 ? 14.125 9.836 -3.344 1 97.88 139 TYR B O 1
ATOM 4255 N N . LEU B 1 140 ? 13.242 11.172 -1.771 1 97.62 140 LEU B N 1
ATOM 4256 C CA . LEU B 1 140 ? 13.359 12.367 -2.592 1 97.62 140 LEU B CA 1
ATOM 4257 C C . LEU B 1 140 ? 14.812 12.641 -2.963 1 97.62 140 LEU B C 1
ATOM 4259 O O . LEU B 1 140 ? 15.086 13.336 -3.939 1 97.62 140 LEU B O 1
ATOM 4263 N N . ARG B 1 141 ? 15.734 12.086 -2.244 1 97.5 141 ARG B N 1
ATOM 4264 C CA . ARG B 1 141 ? 17.156 12.352 -2.426 1 97.5 141 ARG B CA 1
ATOM 4265 C C . ARG B 1 141 ? 17.797 11.32 -3.354 1 97.5 141 ARG B C 1
ATOM 4267 O O . ARG B 1 141 ? 18.953 11.453 -3.744 1 97.5 141 ARG B O 1
ATOM 4274 N N . ILE B 1 142 ? 17.016 10.305 -3.752 1 97.31 142 ILE B N 1
ATOM 4275 C CA . ILE B 1 142 ? 17.578 9.188 -4.504 1 97.31 142 ILE B CA 1
ATOM 4276 C C . ILE B 1 142 ? 17.812 9.594 -5.957 1 97.31 142 ILE B C 1
ATOM 4278 O O . ILE B 1 142 ? 18.828 9.266 -6.551 1 97.31 142 ILE B O 1
ATOM 4282 N N . ARG B 1 143 ? 16.828 10.297 -6.52 1 93.19 143 ARG B N 1
ATOM 4283 C CA . ARG B 1 143 ? 16.922 10.703 -7.918 1 93.19 143 ARG B CA 1
ATOM 4284 C C . ARG B 1 143 ? 17.188 12.203 -8.039 1 93.19 143 ARG B C 1
ATOM 4286 O O . ARG B 1 143 ? 16.469 13.016 -7.473 1 93.19 143 ARG B O 1
ATOM 4293 N N . ASP B 1 144 ? 18.156 12.477 -8.797 1 88.06 144 ASP B N 1
ATOM 4294 C CA . ASP B 1 144 ? 18.453 13.891 -9.039 1 88.06 144 ASP B CA 1
ATOM 4295 C C . ASP B 1 144 ? 17.328 14.555 -9.82 1 88.06 144 ASP B C 1
ATOM 4297 O O . ASP B 1 144 ? 16.812 13.977 -10.781 1 88.06 144 ASP B O 1
ATOM 4301 N N . GLY B 1 145 ? 16.922 15.625 -9.328 1 86.31 145 GLY B N 1
ATOM 4302 C CA . GLY B 1 145 ? 15.922 16.391 -10.047 1 86.31 145 GLY B CA 1
ATOM 4303 C C . GLY B 1 145 ? 14.5 15.945 -9.734 1 86.31 145 GLY B C 1
ATOM 4304 O O . GLY B 1 145 ? 13.547 16.422 -10.352 1 86.31 145 GLY B O 1
ATOM 4305 N N . SER B 1 146 ? 14.406 15.039 -8.844 1 90.44 146 SER B N 1
ATOM 4306 C CA . SER B 1 146 ? 13.07 14.633 -8.438 1 90.44 146 SER B CA 1
ATOM 4307 C C . SER B 1 146 ? 12.281 15.812 -7.875 1 90.44 146 SER B C 1
ATOM 4309 O O . SER B 1 146 ? 12.773 16.531 -7.008 1 90.44 146 SER B O 1
ATOM 4311 N N . SER B 1 147 ? 11.109 15.984 -8.406 1 95.62 147 SER B N 1
ATOM 4312 C CA . SER B 1 147 ? 10.266 17.078 -7.949 1 95.62 147 SER B CA 1
ATOM 4313 C C . SER B 1 147 ? 9.438 16.672 -6.73 1 95.62 147 SER B C 1
ATOM 4315 O O . SER B 1 147 ? 8.977 17.531 -5.977 1 95.62 147 SER B O 1
ATOM 4317 N N . GLY B 1 148 ? 9.203 15.422 -6.598 1 98.56 148 GLY B N 1
ATOM 4318 C CA . GLY B 1 148 ? 8.398 14.961 -5.48 1 98.56 148 GLY B CA 1
ATOM 4319 C C . GLY B 1 148 ? 8.172 13.461 -5.484 1 98.56 148 GLY B C 1
ATOM 4320 O O . GLY B 1 148 ? 8.406 12.797 -6.496 1 98.56 148 GLY B O 1
ATOM 4321 N N . VAL B 1 149 ? 7.812 12.945 -4.348 1 98.75 149 VAL B N 1
ATOM 4322 C CA . VAL B 1 149 ? 7.465 11.547 -4.141 1 98.75 149 VAL B CA 1
ATOM 4323 C C . VAL B 1 149 ? 6.184 11.445 -3.314 1 98.75 149 VAL B C 1
ATOM 4325 O O . VAL B 1 149 ? 5.809 12.398 -2.629 1 98.75 149 VAL B O 1
ATOM 4328 N N . TYR B 1 150 ? 5.492 10.305 -3.428 1 98.81 150 TYR B N 1
ATOM 4329 C CA . TYR B 1 150 ? 4.258 10.125 -2.676 1 98.81 150 TYR B CA 1
ATOM 4330 C C . TYR B 1 150 ? 4.02 8.656 -2.355 1 98.81 150 TYR B C 1
ATOM 4332 O O . TYR B 1 150 ? 4.734 7.781 -2.854 1 98.81 150 TYR B O 1
ATOM 4340 N N . VAL B 1 151 ? 3.088 8.438 -1.438 1 98.56 151 VAL B N 1
ATOM 4341 C CA . VAL B 1 151 ? 2.662 7.086 -1.084 1 98.56 151 VAL B CA 1
ATOM 4342 C C . VAL B 1 151 ? 1.229 7.117 -0.558 1 98.56 151 VAL B C 1
ATOM 4344 O O . VAL B 1 151 ? 0.771 8.141 -0.048 1 98.56 151 VAL B O 1
ATOM 4347 N N . MET B 1 152 ? 0.508 6.168 -0.825 1 98.31 152 MET B N 1
ATOM 4348 C CA . MET B 1 152 ? -0.717 5.82 -0.111 1 98.31 152 MET B CA 1
ATOM 4349 C C . MET B 1 152 ? -0.609 4.434 0.516 1 98.31 152 MET B C 1
ATOM 4351 O O . MET B 1 152 ? -0.624 3.426 -0.192 1 98.31 152 MET B O 1
ATOM 4355 N N . ALA B 1 153 ? -0.437 4.402 1.788 1 96.88 153 ALA B N 1
ATOM 4356 C CA . ALA B 1 153 ? -0.123 3.15 2.471 1 96.88 153 ALA B CA 1
ATOM 4357 C C . ALA B 1 153 ? -0.698 3.137 3.885 1 96.88 153 ALA B C 1
ATOM 4359 O O . ALA B 1 153 ? -1.054 4.188 4.426 1 96.88 153 ALA B O 1
ATOM 4360 N N . PRO B 1 154 ? -0.833 1.935 4.477 1 96.5 154 PRO B N 1
ATOM 4361 C CA . PRO B 1 154 ? -1.307 1.855 5.859 1 96.5 154 PRO B CA 1
ATOM 4362 C C . PRO B 1 154 ? -0.335 2.488 6.852 1 96.5 154 PRO B C 1
ATOM 4364 O O . PRO B 1 154 ? 0.878 2.295 6.742 1 96.5 154 PRO B O 1
ATOM 4367 N N . CYS B 1 155 ? -0.849 3.219 7.73 1 95.56 155 CYS B N 1
ATOM 4368 C CA . CYS B 1 155 ? -0.143 3.76 8.883 1 95.56 155 CYS B CA 1
ATOM 4369 C C . CYS B 1 155 ? -0.868 3.41 10.18 1 95.56 155 CYS B C 1
ATOM 4371 O O . CYS B 1 155 ? -2.014 2.955 10.148 1 95.56 155 CYS B O 1
ATOM 4373 N N . PHE B 1 156 ? -0.161 3.658 11.289 1 93.88 156 PHE B N 1
ATOM 4374 C CA . PHE B 1 156 ? -0.655 3.088 12.539 1 93.88 156 PHE B CA 1
ATOM 4375 C C . PHE B 1 156 ? -0.559 4.102 13.672 1 93.88 156 PHE B C 1
ATOM 4377 O O . PHE B 1 156 ? 0.389 4.887 13.734 1 93.88 156 PHE B O 1
ATOM 4384 N N . ARG B 1 157 ? -1.528 4.055 14.484 1 90.88 157 ARG B N 1
ATOM 4385 C CA . ARG B 1 157 ? -1.551 4.82 15.727 1 90.88 157 ARG B CA 1
ATOM 4386 C C . ARG B 1 157 ? -2.006 3.955 16.891 1 90.88 157 ARG B C 1
ATOM 4388 O O . ARG B 1 157 ? -2.953 3.178 16.766 1 90.88 157 ARG B O 1
ATOM 4395 N N . GLY B 1 158 ? -1.353 4.082 18 1 88.44 158 GLY B N 1
ATOM 4396 C CA . GLY B 1 158 ? -1.629 3.23 19.141 1 88.44 158 GLY B CA 1
ATOM 4397 C C . GLY B 1 158 ? -2.662 3.814 20.094 1 88.44 158 GLY B C 1
ATOM 4398 O O . GLY B 1 158 ? -2.959 3.23 21.141 1 88.44 158 GLY B O 1
ATOM 4399 N N . ASP B 1 159 ? -3.289 4.926 19.766 1 86.31 159 ASP B N 1
ATOM 4400 C CA . ASP B 1 159 ? -4.316 5.566 20.578 1 86.31 159 ASP B CA 1
ATOM 4401 C C . ASP B 1 159 ? -5.59 4.727 20.609 1 86.31 159 ASP B C 1
ATOM 4403 O O . ASP B 1 159 ? -5.762 3.816 19.797 1 86.31 159 ASP B O 1
ATOM 4407 N N . GLU B 1 160 ? -6.402 5.066 21.594 1 89.19 160 GLU B N 1
ATOM 4408 C CA . GLU B 1 160 ? -7.723 4.441 21.578 1 89.19 160 GLU B CA 1
ATOM 4409 C C . GLU B 1 160 ? -8.547 4.918 20.391 1 89.19 160 GLU B C 1
ATOM 4411 O O . GLU B 1 160 ? -8.648 6.121 20.141 1 89.19 160 GLU B O 1
ATOM 4416 N N . PRO B 1 161 ? -9.023 3.93 19.688 1 91 161 PRO B N 1
ATOM 4417 C CA . PRO B 1 161 ? -9.836 4.355 18.547 1 91 161 PRO B CA 1
ATOM 4418 C C . PRO B 1 161 ? -11.164 4.988 18.969 1 91 161 PRO B C 1
ATOM 4420 O O . PRO B 1 161 ? -11.703 4.645 20.016 1 91 161 PRO B O 1
ATOM 4423 N N . ASP B 1 162 ? -11.609 5.926 18.156 1 91.06 162 ASP B N 1
ATOM 4424 C CA . ASP B 1 162 ? -12.914 6.566 18.344 1 91.06 162 ASP B CA 1
ATOM 4425 C C . ASP B 1 162 ? -13.484 7.031 17 1 91.06 162 ASP B C 1
ATOM 4427 O O . ASP B 1 162 ? -13.133 6.5 15.953 1 91.06 162 ASP B O 1
ATOM 4431 N N . ALA B 1 163 ? -14.398 7.895 17.062 1 90.19 163 ALA B N 1
ATOM 4432 C CA . ALA B 1 163 ? -15.094 8.32 15.852 1 90.19 163 ALA B CA 1
ATOM 4433 C C . ALA B 1 163 ? -14.156 9.102 14.93 1 90.19 163 ALA B C 1
ATOM 4435 O O . ALA B 1 163 ? -14.453 9.289 13.75 1 90.19 163 ALA B O 1
ATOM 4436 N N . THR B 1 164 ? -12.992 9.492 15.422 1 86.31 164 THR B N 1
ATOM 4437 C CA . THR B 1 164 ? -12.125 10.336 14.609 1 86.31 164 THR B CA 1
ATOM 4438 C C . THR B 1 164 ? -10.75 9.695 14.445 1 86.31 164 THR B C 1
ATOM 4440 O O . THR B 1 164 ? -9.953 10.133 13.609 1 86.31 164 THR B O 1
ATOM 4443 N N . HIS B 1 165 ? -10.508 8.68 15.242 1 87.69 165 HIS B N 1
ATOM 4444 C CA . HIS B 1 165 ? -9.172 8.078 15.219 1 87.69 165 HIS B CA 1
ATOM 4445 C C . HIS B 1 165 ? -9.25 6.574 14.992 1 87.69 165 HIS B C 1
ATOM 4447 O O . HIS B 1 165 ? -10.125 5.902 15.555 1 87.69 165 HIS B O 1
ATOM 4453 N N . LEU B 1 166 ? -8.383 6.113 14.188 1 93.88 166 LEU B N 1
ATOM 4454 C CA . LEU B 1 166 ? -8.25 4.695 13.883 1 93.88 166 LEU B CA 1
ATOM 4455 C C . LEU B 1 166 ? -6.867 4.188 14.281 1 93.88 166 LEU B C 1
ATOM 4457 O O . LEU B 1 166 ? -5.926 4.973 14.414 1 93.88 166 LEU B O 1
ATOM 4461 N N . ASN B 1 167 ? -6.766 2.932 14.516 1 94.69 167 ASN B N 1
ATOM 4462 C CA . ASN B 1 167 ? -5.469 2.344 14.828 1 94.69 167 ASN B CA 1
ATOM 4463 C C . ASN B 1 167 ? -4.676 2.016 13.57 1 94.69 167 ASN B C 1
ATOM 4465 O O . ASN B 1 167 ? -3.443 2.006 13.586 1 94.69 167 ASN B O 1
ATOM 4469 N N . GLN B 1 168 ? -5.32 1.636 12.547 1 95.62 168 GLN B N 1
ATOM 4470 C CA . GLN B 1 168 ? -4.77 1.492 11.203 1 95.62 168 GLN B CA 1
ATOM 4471 C C . GLN B 1 168 ? -5.602 2.264 10.188 1 95.62 168 GLN B C 1
ATOM 4473 O O . GLN B 1 168 ? -6.832 2.184 10.188 1 95.62 168 GLN B O 1
ATOM 4478 N N . PHE B 1 169 ? -4.945 3.055 9.406 1 95.88 169 PHE B N 1
ATOM 4479 C CA . PHE B 1 169 ? -5.652 3.836 8.398 1 95.88 169 PHE B CA 1
ATOM 4480 C C . PHE B 1 169 ? -4.797 4.004 7.152 1 95.88 169 PHE B C 1
ATOM 4482 O O . PHE B 1 169 ? -3.592 3.74 7.176 1 95.88 169 PHE B O 1
ATOM 4489 N N . GLN B 1 170 ? -5.422 4.324 6.035 1 97.44 170 GLN B N 1
ATOM 4490 C CA . GLN B 1 170 ? -4.703 4.613 4.801 1 97.44 170 GLN B CA 1
ATOM 4491 C C . GLN B 1 170 ? -4.254 6.07 4.746 1 97.44 170 GLN B C 1
ATOM 4493 O O . GLN B 1 170 ? -5.086 6.98 4.758 1 97.44 170 GLN B O 1
ATOM 4498 N N . HIS B 1 171 ? -2.984 6.227 4.672 1 97.69 171 HIS B N 1
ATOM 4499 C CA . HIS B 1 171 ? -2.361 7.543 4.758 1 97.69 171 HIS B CA 1
ATOM 4500 C C . HIS B 1 171 ? -1.798 7.973 3.404 1 97.69 171 HIS B C 1
ATOM 4502 O O . HIS B 1 171 ? -0.965 7.273 2.824 1 97.69 171 HIS B O 1
ATOM 4508 N N . VAL B 1 172 ? -2.307 9.062 2.879 1 98.69 172 VAL B N 1
ATOM 4509 C CA . VAL B 1 172 ? -1.709 9.68 1.7 1 98.69 172 VAL B CA 1
ATOM 4510 C C . VAL B 1 172 ? -0.658 10.703 2.129 1 98.69 172 VAL B C 1
ATOM 4512 O O . VAL B 1 172 ? -0.958 11.625 2.885 1 98.69 172 VAL B O 1
ATOM 4515 N N . GLU B 1 173 ? 0.537 10.477 1.663 1 98.62 173 GLU B N 1
ATOM 4516 C CA . GLU B 1 173 ? 1.622 11.391 2.021 1 98.62 173 GLU B CA 1
ATOM 4517 C C . GLU B 1 173 ? 2.455 11.758 0.799 1 98.62 173 GLU B C 1
ATOM 4519 O O . GLU B 1 173 ? 2.641 10.945 -0.106 1 98.62 173 GLU B O 1
ATOM 4524 N N . CYS B 1 174 ? 2.91 12.953 0.787 1 98.38 174 CYS B N 1
ATOM 4525 C CA . CYS B 1 174 ? 3.848 13.359 -0.251 1 98.38 174 CYS B CA 1
ATOM 4526 C C . CYS B 1 174 ? 4.949 14.242 0.326 1 98.38 174 CYS B C 1
ATOM 4528 O O . CYS B 1 174 ? 4.773 14.852 1.383 1 98.38 174 CYS B O 1
ATOM 4530 N N . GLU B 1 175 ? 6.062 14.188 -0.219 1 98.69 175 GLU B N 1
ATOM 4531 C CA . GLU B 1 175 ? 7.219 15.047 0.024 1 98.69 175 GLU B CA 1
ATOM 4532 C C . GLU B 1 175 ? 7.781 15.594 -1.283 1 98.69 175 GLU B C 1
ATOM 4534 O O . GLU B 1 175 ? 7.898 14.867 -2.27 1 98.69 175 GLU B O 1
ATOM 4539 N N . LEU B 1 176 ? 8.008 16.906 -1.312 1 98.81 176 LEU B N 1
ATOM 4540 C CA . LEU B 1 176 ? 8.484 17.516 -2.549 1 98.81 176 LEU B CA 1
ATOM 4541 C C . LEU B 1 176 ? 9.68 18.422 -2.283 1 98.81 176 LEU B C 1
ATOM 4543 O O . LEU B 1 176 ? 9.891 18.859 -1.149 1 98.81 176 LEU B O 1
ATOM 4547 N N . ALA B 1 177 ? 10.453 18.625 -3.301 1 98.25 177 ALA B N 1
ATOM 4548 C CA . ALA B 1 177 ? 11.516 19.625 -3.25 1 98.25 177 ALA B CA 1
ATOM 4549 C C . ALA B 1 177 ? 10.953 21.031 -3.375 1 98.25 177 ALA B C 1
ATOM 4551 O O . ALA B 1 177 ? 10.32 21.375 -4.379 1 98.25 177 ALA B O 1
ATOM 4552 N N . GLY B 1 178 ? 11.102 21.766 -2.371 1 98.06 178 GLY B N 1
ATOM 4553 C CA . GLY B 1 178 ? 10.562 23.125 -2.393 1 98.06 178 GLY B CA 1
ATOM 4554 C C . GLY B 1 178 ? 10.086 23.594 -1.034 1 98.06 178 GLY B C 1
ATOM 4555 O O . GLY B 1 178 ? 10.273 22.906 -0.028 1 98.06 178 GLY B O 1
ATOM 4556 N N . ASP B 1 179 ? 9.508 24.75 -1.006 1 98.31 179 ASP B N 1
ATOM 4557 C CA . ASP B 1 179 ? 9.125 25.391 0.253 1 98.31 179 ASP B CA 1
ATOM 4558 C C . ASP B 1 179 ? 7.66 25.094 0.583 1 98.31 179 ASP B C 1
ATOM 4560 O O . ASP B 1 179 ? 6.992 24.344 -0.131 1 98.31 179 ASP B O 1
ATOM 4564 N N . MET B 1 180 ? 7.234 25.609 1.677 1 98.38 180 MET B N 1
ATOM 4565 C CA . MET B 1 180 ? 5.895 25.359 2.203 1 98.38 180 MET B CA 1
ATOM 4566 C C . MET B 1 180 ? 4.824 25.828 1.226 1 98.38 180 MET B C 1
ATOM 4568 O O . MET B 1 180 ? 3.781 25.188 1.081 1 98.38 180 MET B O 1
ATOM 4572 N N . ASP B 1 181 ? 5.043 26.938 0.568 1 98.19 181 ASP B N 1
ATOM 4573 C CA . ASP B 1 181 ? 4.062 27.453 -0.378 1 98.19 181 ASP B CA 1
ATOM 4574 C C . ASP B 1 181 ? 3.812 26.469 -1.515 1 98.19 181 ASP B C 1
ATOM 4576 O O . ASP B 1 181 ? 2.672 26.281 -1.938 1 98.19 181 ASP B O 1
ATOM 4580 N N . LYS B 1 182 ? 4.855 25.922 -2.002 1 98.38 182 LYS B N 1
ATOM 4581 C CA . LYS B 1 182 ? 4.711 24.906 -3.033 1 98.38 182 LYS B CA 1
ATOM 4582 C C . LYS B 1 182 ? 3.914 23.703 -2.518 1 98.38 182 LYS B C 1
ATOM 4584 O O . LYS B 1 182 ? 3.07 23.156 -3.232 1 98.38 182 LYS B O 1
ATOM 4589 N N . ALA B 1 183 ? 4.191 23.281 -1.317 1 98.75 183 ALA B N 1
ATOM 4590 C CA . ALA B 1 183 ? 3.475 22.156 -0.722 1 98.75 183 ALA B CA 1
ATOM 4591 C C . ALA B 1 183 ? 1.991 22.484 -0.557 1 98.75 183 ALA B C 1
ATOM 4593 O O . ALA B 1 183 ? 1.135 21.625 -0.761 1 98.75 183 ALA B O 1
ATOM 4594 N N . ILE B 1 184 ? 1.716 23.688 -0.155 1 98.75 184 ILE B N 1
ATOM 4595 C CA . ILE B 1 184 ? 0.331 24.125 -0.014 1 98.75 184 ILE B CA 1
ATOM 4596 C C . ILE B 1 184 ? -0.374 24.047 -1.366 1 98.75 184 ILE B C 1
ATOM 4598 O O . ILE B 1 184 ? -1.493 23.531 -1.462 1 98.75 184 ILE B O 1
ATOM 4602 N N . ALA B 1 185 ? 0.282 24.531 -2.371 1 98.5 185 ALA B N 1
ATOM 4603 C CA . ALA B 1 185 ? -0.296 24.484 -3.711 1 98.5 185 ALA B CA 1
ATOM 4604 C C . ALA B 1 185 ? -0.581 23.047 -4.133 1 98.5 185 ALA B C 1
ATOM 4606 O O . ALA B 1 185 ? -1.632 22.766 -4.711 1 98.5 185 ALA B O 1
ATOM 4607 N N . VAL B 1 186 ? 0.321 22.156 -3.875 1 98.69 186 VAL B N 1
ATOM 4608 C CA . VAL B 1 186 ? 0.154 20.75 -4.215 1 98.69 186 VAL B CA 1
ATOM 4609 C C . VAL B 1 186 ? -1.013 20.156 -3.424 1 98.69 186 VAL B C 1
ATOM 4611 O O . VAL B 1 186 ? -1.822 19.406 -3.967 1 98.69 186 VAL B O 1
ATOM 4614 N N . ALA B 1 187 ? -1.09 20.484 -2.186 1 98.75 187 ALA B N 1
ATOM 4615 C CA . ALA B 1 187 ? -2.16 19.969 -1.33 1 98.75 187 ALA B CA 1
ATOM 4616 C C . ALA B 1 187 ? -3.525 20.453 -1.825 1 98.75 187 ALA B C 1
ATOM 4618 O O . ALA B 1 187 ? -4.477 19.656 -1.877 1 98.75 187 ALA B O 1
ATOM 4619 N N . GLU B 1 188 ? -3.605 21.734 -2.125 1 98.62 188 GLU B N 1
ATOM 4620 C CA . GLU B 1 188 ? -4.855 22.297 -2.625 1 98.62 188 GLU B CA 1
ATOM 4621 C C . GLU B 1 188 ? -5.258 21.656 -3.953 1 98.62 188 GLU B C 1
ATOM 4623 O O . GLU B 1 188 ? -6.426 21.312 -4.156 1 98.62 188 GLU B O 1
ATOM 4628 N N . GLY B 1 189 ? -4.301 21.5 -4.824 1 98.5 189 GLY B N 1
ATOM 4629 C CA . GLY B 1 189 ? -4.566 20.797 -6.074 1 98.5 189 GLY B CA 1
ATOM 4630 C C . GLY B 1 189 ? -5.055 19.375 -5.871 1 98.5 189 GLY B C 1
ATOM 4631 O O . GLY B 1 189 ? -5.914 18.891 -6.613 1 98.5 189 GLY B O 1
ATOM 4632 N N . TYR B 1 190 ? -4.512 18.719 -4.91 1 98.69 190 TYR B N 1
ATOM 4633 C CA . TYR B 1 190 ? -4.926 17.359 -4.598 1 98.69 190 TYR B CA 1
ATOM 4634 C C . TYR B 1 190 ? -6.387 17.312 -4.176 1 98.69 190 TYR B C 1
ATOM 4636 O O . TYR B 1 190 ? -7.164 16.5 -4.691 1 98.69 190 TYR B O 1
ATOM 4644 N N . ILE B 1 191 ? -6.73 18.156 -3.264 1 98.19 191 ILE B N 1
ATOM 4645 C CA . ILE B 1 191 ? -8.102 18.203 -2.777 1 98.19 191 ILE B CA 1
ATOM 4646 C C . ILE B 1 191 ? -9.055 18.453 -3.943 1 98.19 191 ILE B C 1
ATOM 4648 O O . ILE B 1 191 ? -10.07 17.766 -4.086 1 98.19 191 ILE B O 1
ATOM 4652 N N . ILE B 1 192 ? -8.75 19.422 -4.738 1 97.88 192 ILE B N 1
ATOM 4653 C CA . ILE B 1 192 ? -9.609 19.781 -5.859 1 97.88 192 ILE B CA 1
ATOM 4654 C C . ILE B 1 192 ? -9.703 18.609 -6.84 1 97.88 192 ILE B C 1
ATOM 4656 O O . ILE B 1 192 ? -10.773 18.328 -7.383 1 97.88 192 ILE B O 1
ATOM 4660 N N . SER B 1 193 ? -8.578 17.938 -7.074 1 98.19 193 SER B N 1
ATOM 4661 C CA . SER B 1 193 ? -8.586 16.781 -7.973 1 98.19 193 SER B CA 1
ATOM 4662 C C . SER B 1 193 ? -9.492 15.68 -7.445 1 98.19 193 SER B C 1
ATOM 4664 O O . SER B 1 193 ? -10.18 15.008 -8.219 1 98.19 193 SER B O 1
ATOM 4666 N N . ILE B 1 194 ? -9.445 15.414 -6.18 1 98.31 194 ILE B N 1
ATOM 4667 C CA . ILE B 1 194 ? -10.297 14.398 -5.566 1 98.31 194 ILE B CA 1
ATOM 4668 C C . ILE B 1 194 ? -11.758 14.797 -5.723 1 98.31 194 ILE B C 1
ATOM 4670 O O . ILE B 1 194 ? -12.602 13.961 -6.074 1 98.31 194 ILE B O 1
ATOM 4674 N N . LEU B 1 195 ? -12.062 16.062 -5.453 1 96.81 195 LEU B N 1
ATOM 4675 C CA . LEU B 1 195 ? -13.43 16.531 -5.578 1 96.81 195 LEU B CA 1
ATOM 4676 C C . LEU B 1 195 ? -13.945 16.344 -7 1 96.81 195 LEU B C 1
ATOM 4678 O O . LEU B 1 195 ? -15.07 15.898 -7.207 1 96.81 195 LEU B O 1
ATOM 4682 N N . LYS B 1 196 ? -13.148 16.703 -7.93 1 96.5 196 LYS B N 1
ATOM 4683 C CA . LYS B 1 196 ? -13.531 16.547 -9.328 1 96.5 196 LYS B CA 1
ATOM 4684 C C . LYS B 1 196 ? -13.812 15.078 -9.664 1 96.5 196 LYS B C 1
ATOM 4686 O O . LYS B 1 196 ? -14.797 14.773 -10.336 1 96.5 196 LYS B O 1
ATOM 4691 N N . ALA B 1 197 ? -12.961 14.211 -9.203 1 97.88 197 ALA B N 1
ATOM 4692 C CA . ALA B 1 197 ? -13.141 12.789 -9.469 1 97.88 197 ALA B CA 1
ATOM 4693 C C . ALA B 1 197 ? -14.43 12.266 -8.844 1 97.88 197 ALA B C 1
ATOM 4695 O O . ALA B 1 197 ? -15.18 11.523 -9.492 1 97.88 197 ALA B O 1
ATOM 4696 N N . VAL B 1 198 ? -14.68 12.617 -7.613 1 97.44 198 VAL B N 1
ATOM 4697 C CA . VAL B 1 198 ? -15.859 12.164 -6.898 1 97.44 198 VAL B CA 1
ATOM 4698 C C . VAL B 1 198 ? -17.125 12.688 -7.59 1 97.44 198 VAL B C 1
ATOM 4700 O O . VAL B 1 198 ? -18.094 11.953 -7.758 1 97.44 198 VAL B O 1
ATOM 4703 N N . LEU B 1 199 ? -17.094 13.914 -7.957 1 94.81 199 LEU B N 1
ATOM 4704 C CA . LEU B 1 199 ? -18.234 14.523 -8.633 1 94.81 199 LEU B CA 1
ATOM 4705 C C . LEU B 1 199 ? -18.484 13.859 -9.984 1 94.81 199 LEU B C 1
ATOM 4707 O O . LEU B 1 199 ? -19.641 13.703 -10.406 1 94.81 199 LEU B O 1
ATOM 4711 N N . ARG B 1 200 ? -17.469 13.492 -10.609 1 95.44 200 ARG B N 1
ATOM 4712 C CA . ARG B 1 200 ? -17.578 12.891 -11.93 1 95.44 200 ARG B CA 1
ATOM 4713 C C . ARG B 1 200 ? -18 11.43 -11.828 1 95.44 200 ARG B C 1
ATOM 4715 O O . ARG B 1 200 ? -18.844 10.969 -12.594 1 95.44 200 ARG B O 1
ATOM 4722 N N . GLU B 1 201 ? -17.469 10.703 -10.875 1 95.94 201 GLU B N 1
ATOM 4723 C CA . GLU B 1 201 ? -17.578 9.25 -10.898 1 95.94 201 GLU B CA 1
ATOM 4724 C C . GLU B 1 201 ? -18.578 8.75 -9.852 1 95.94 201 GLU B C 1
ATOM 4726 O O . GLU B 1 201 ? -19.172 7.691 -10.008 1 95.94 201 GLU B O 1
ATOM 4731 N N . GLU B 1 202 ? -18.672 9.5 -8.75 1 96.5 202 GLU B N 1
ATOM 4732 C CA . GLU B 1 202 ? -19.391 8.914 -7.621 1 96.5 202 GLU B CA 1
ATOM 4733 C C . GLU B 1 202 ? -20.422 9.883 -7.051 1 96.5 202 GLU B C 1
ATOM 4735 O O . GLU B 1 202 ? -20.672 9.891 -5.844 1 96.5 202 GLU B O 1
ATOM 4740 N N . LYS B 1 203 ? -20.938 10.742 -7.859 1 95.88 203 LYS B N 1
ATOM 4741 C CA . LYS B 1 203 ? -21.969 11.688 -7.43 1 95.88 203 LYS B CA 1
ATOM 4742 C C . LYS B 1 203 ? -23.156 10.969 -6.812 1 95.88 203 LYS B C 1
ATOM 4744 O O . LYS B 1 203 ? -23.703 11.422 -5.805 1 95.88 203 LYS B O 1
ATOM 4749 N N . CYS B 1 204 ? -23.547 9.883 -7.391 1 95.25 204 CYS B N 1
ATOM 4750 C CA . CYS B 1 204 ? -24.719 9.133 -6.93 1 95.25 204 CYS B CA 1
ATOM 4751 C C . CYS B 1 204 ? -24.5 8.625 -5.512 1 95.25 204 CYS B C 1
ATOM 4753 O O . CYS B 1 204 ? -25.422 8.688 -4.684 1 95.25 204 CYS B O 1
ATOM 4755 N N . VAL B 1 205 ? -23.312 8.148 -5.234 1 96 205 VAL B N 1
ATOM 4756 C CA . VAL B 1 205 ? -23.016 7.617 -3.908 1 96 205 VAL B CA 1
ATOM 4757 C C . VAL B 1 205 ? -23.094 8.734 -2.873 1 96 205 VAL B C 1
ATOM 4759 O O . VAL B 1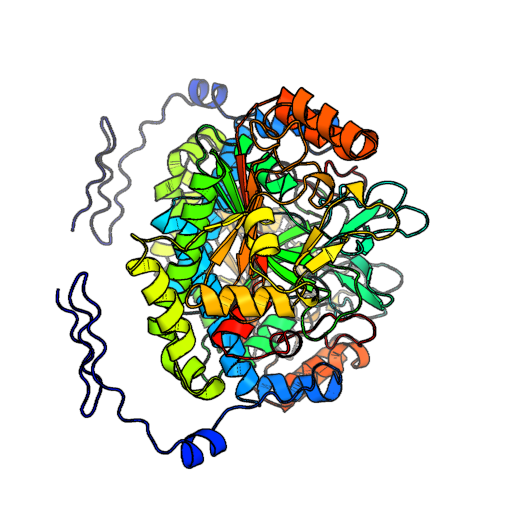 205 ? -23.672 8.562 -1.802 1 96 205 VAL B O 1
ATOM 4762 N N . VAL B 1 206 ? -22.516 9.867 -3.188 1 96.94 206 VAL B N 1
ATOM 4763 C CA . VAL B 1 206 ? -22.516 11 -2.266 1 96.94 206 VAL B CA 1
ATOM 4764 C C . VAL B 1 206 ? -23.938 11.469 -2.012 1 96.94 206 VAL B C 1
ATOM 4766 O O . VAL B 1 206 ? -24.328 11.734 -0.867 1 96.94 206 VAL B O 1
ATOM 4769 N N . MET B 1 207 ? -24.75 11.508 -3.021 1 95.62 207 MET B N 1
ATOM 4770 C CA . MET B 1 207 ? -26.141 11.93 -2.879 1 95.62 207 MET B CA 1
ATOM 4771 C C . MET B 1 207 ? -26.922 10.93 -2.031 1 95.62 207 MET B C 1
ATOM 4773 O O . MET B 1 207 ? -27.75 11.328 -1.22 1 95.62 207 MET B O 1
ATOM 4777 N N . GLU B 1 208 ? -26.594 9.727 -2.271 1 94.5 208 GLU B N 1
ATOM 4778 C CA . GLU B 1 208 ? -27.297 8.68 -1.543 1 94.5 208 GLU B CA 1
ATOM 4779 C C . GLU B 1 208 ? -26.984 8.727 -0.051 1 94.5 208 GLU B C 1
ATOM 4781 O O . GLU B 1 208 ? -27.859 8.5 0.785 1 94.5 208 GLU B O 1
ATOM 4786 N N . ILE B 1 209 ? -25.828 9.031 0.29 1 95.81 209 ILE B N 1
ATOM 4787 C CA . ILE B 1 209 ? -25.391 8.938 1.681 1 95.81 209 ILE B CA 1
ATOM 4788 C C . ILE B 1 209 ? -25.5 10.305 2.344 1 95.81 209 ILE B C 1
ATOM 4790 O O . ILE B 1 209 ? -26.125 10.453 3.396 1 95.81 209 ILE B O 1
ATOM 4794 N N . ALA B 1 210 ? -24.984 11.328 1.698 1 94.25 210 ALA B N 1
ATOM 4795 C CA . ALA B 1 210 ? -24.922 12.664 2.291 1 94.25 210 ALA B CA 1
ATOM 4796 C C . ALA B 1 210 ? -26.219 13.43 2.043 1 94.25 210 ALA B C 1
ATOM 4798 O O . ALA B 1 210 ? -26.516 14.398 2.746 1 94.25 210 ALA B O 1
ATOM 4799 N N . GLY B 1 211 ? -26.922 13.164 0.984 1 93.75 211 GLY B N 1
ATOM 4800 C CA . GLY B 1 211 ? -28.172 13.836 0.642 1 93.75 211 GLY B CA 1
ATOM 4801 C C . GLY B 1 211 ? -27.953 15.172 -0.056 1 93.75 211 GLY B C 1
ATOM 4802 O O . GLY B 1 211 ? -28.922 15.836 -0.45 1 93.75 211 GLY B O 1
ATOM 4803 N N . THR B 1 212 ? -26.688 15.578 -0.164 1 93.75 212 THR B N 1
ATOM 4804 C CA . THR B 1 212 ? -26.359 16.859 -0.778 1 93.75 212 THR B CA 1
ATOM 4805 C C . THR B 1 212 ? -24.922 16.859 -1.31 1 93.75 212 THR B C 1
ATOM 4807 O O . THR B 1 212 ? -24.125 15.984 -0.949 1 93.75 212 THR B O 1
ATOM 4810 N N . MET B 1 213 ? -24.672 17.734 -2.205 1 93 213 MET B N 1
ATOM 4811 C CA . MET B 1 213 ? -23.328 17.969 -2.707 1 93 213 MET B CA 1
ATOM 4812 C C . MET B 1 213 ? -22.797 19.328 -2.273 1 93 213 MET B C 1
ATOM 4814 O O . MET B 1 213 ? -21.688 19.719 -2.617 1 93 213 MET B O 1
ATOM 4818 N N . GLU B 1 214 ? -23.547 20.031 -1.508 1 92.38 214 GLU B N 1
ATOM 4819 C CA . GLU B 1 214 ? -23.297 21.438 -1.205 1 92.38 214 GLU B CA 1
ATOM 4820 C C . GLU B 1 214 ? -21.953 21.625 -0.51 1 92.38 214 GLU B C 1
ATOM 4822 O O . GLU B 1 214 ? -21.234 22.594 -0.773 1 92.38 214 GLU B O 1
ATOM 4827 N N . HIS B 1 215 ? -21.656 20.734 0.373 1 93.44 215 HIS B N 1
ATOM 4828 C CA . HIS B 1 215 ? -20.422 20.875 1.13 1 93.44 215 HIS B CA 1
ATOM 4829 C C . HIS B 1 215 ? -19.203 20.734 0.224 1 93.44 215 HIS B C 1
ATOM 4831 O O . HIS B 1 215 ? -18.188 21.422 0.417 1 93.44 215 HIS B O 1
ATOM 4837 N N . LEU B 1 216 ? -19.25 19.906 -0.756 1 94.5 216 LEU B N 1
ATOM 4838 C CA . LEU B 1 216 ? -18.172 19.766 -1.729 1 94.5 216 LEU B CA 1
ATOM 4839 C C . LEU B 1 216 ? -18.094 20.984 -2.637 1 94.5 216 LEU B C 1
ATOM 4841 O O . LEU B 1 216 ? -17 21.5 -2.895 1 94.5 216 LEU B O 1
ATOM 4845 N N . GLU B 1 217 ? -19.203 21.406 -3.066 1 91.25 217 GLU B N 1
ATOM 4846 C CA . GLU B 1 217 ? -19.281 22.562 -3.941 1 91.25 217 GLU B CA 1
ATOM 4847 C C . GLU B 1 217 ? -18.766 23.828 -3.236 1 91.25 217 GLU B C 1
ATOM 4849 O O . GLU B 1 217 ? -18.141 24.672 -3.859 1 91.25 217 GLU B O 1
ATOM 4854 N N . ARG B 1 218 ? -19.109 23.922 -2.008 1 92.31 218 ARG B N 1
ATOM 4855 C CA . ARG B 1 218 ? -18.656 25.078 -1.216 1 92.31 218 ARG B CA 1
ATOM 4856 C C . ARG B 1 218 ? -17.141 25.156 -1.175 1 92.31 218 ARG B C 1
ATOM 4858 O O . ARG B 1 218 ? -16.562 26.234 -1.295 1 92.31 218 ARG B O 1
ATOM 4865 N N . VAL B 1 219 ? -16.484 24.078 -1 1 94.94 219 VAL B N 1
ATOM 4866 C CA . VAL B 1 219 ? -15.031 24.031 -0.942 1 94.94 219 VAL B CA 1
ATOM 4867 C C . VAL B 1 219 ? -14.445 24.359 -2.314 1 94.94 219 VAL B C 1
ATOM 4869 O O . VAL B 1 219 ? -13.484 25.125 -2.416 1 94.94 219 VAL B O 1
ATOM 4872 N N . ALA B 1 220 ? -15.055 23.828 -3.328 1 92.69 220 ALA B N 1
ATOM 4873 C CA . ALA B 1 220 ? -14.609 24.141 -4.688 1 92.69 220 ALA B CA 1
ATOM 4874 C C . ALA B 1 220 ? -14.758 25.625 -4.984 1 92.69 220 ALA B C 1
ATOM 4876 O O . ALA B 1 220 ? -13.867 26.234 -5.578 1 92.69 220 ALA B O 1
ATOM 4877 N N . LYS B 1 221 ? -15.836 26.172 -4.582 1 91.69 221 LYS B N 1
ATOM 4878 C CA . LYS B 1 221 ? -16.094 27.594 -4.781 1 91.69 221 LYS B CA 1
ATOM 4879 C C . LYS B 1 221 ? -15.094 28.453 -4.016 1 91.69 221 LYS B C 1
ATOM 4881 O O . LYS B 1 221 ? -14.602 29.453 -4.535 1 91.69 221 LYS B O 1
ATOM 4886 N N . SER B 1 222 ? -14.883 28.047 -2.82 1 93.5 222 SER B N 1
ATOM 4887 C CA . SER B 1 222 ? -13.891 28.766 -2.014 1 93.5 222 SER B CA 1
ATOM 4888 C C . SER B 1 222 ? -12.539 28.797 -2.711 1 93.5 222 SER B C 1
ATOM 4890 O O . SER B 1 222 ? -11.875 29.844 -2.723 1 93.5 222 SER B O 1
ATOM 4892 N N . TYR B 1 223 ? -12.125 27.75 -3.271 1 94.94 223 TYR B N 1
ATOM 4893 C CA . TYR B 1 223 ? -10.859 27.641 -3.986 1 94.94 223 TYR B CA 1
ATOM 4894 C C . TYR B 1 223 ? -10.812 28.609 -5.16 1 94.94 223 TYR B C 1
ATOM 4896 O O . TYR B 1 223 ? -9.836 29.344 -5.332 1 94.94 223 TYR B O 1
ATOM 4904 N N . ILE B 1 224 ? -11.891 28.672 -5.949 1 91.94 224 ILE B N 1
ATOM 4905 C CA . ILE B 1 224 ? -11.961 29.5 -7.152 1 91.94 224 ILE B CA 1
ATOM 4906 C C . ILE B 1 224 ? -12.008 30.969 -6.762 1 91.94 224 ILE B C 1
ATOM 4908 O O . ILE B 1 224 ? -11.305 31.797 -7.352 1 91.94 224 ILE B O 1
ATOM 4912 N N . LEU B 1 225 ? -12.789 31.297 -5.758 1 90 225 LEU B N 1
ATOM 4913 C CA . LEU B 1 225 ? -13.016 32.688 -5.352 1 90 225 LEU B CA 1
ATOM 4914 C C . LEU B 1 225 ? -11.75 33.281 -4.734 1 90 225 LEU B C 1
ATOM 4916 O O . LEU B 1 225 ? -11.594 34.5 -4.688 1 90 225 LEU B O 1
ATOM 4920 N N . ASN B 1 226 ? -10.906 32.438 -4.223 1 91.38 226 ASN B N 1
ATOM 4921 C CA . ASN B 1 226 ? -9.664 32.906 -3.6 1 91.38 226 ASN B CA 1
ATOM 4922 C C . ASN B 1 226 ? -8.461 32.688 -4.512 1 91.38 226 ASN B C 1
ATOM 4924 O O . ASN B 1 226 ? -7.449 32.125 -4.082 1 91.38 226 ASN B O 1
ATOM 4928 N N . ASN B 1 227 ? -8.609 33 -5.852 1 89.75 227 ASN B N 1
ATOM 4929 C CA . ASN B 1 227 ? -7.562 32.938 -6.863 1 89.75 227 ASN B CA 1
ATOM 4930 C C . ASN B 1 227 ? -6.922 31.562 -6.93 1 89.75 227 ASN B C 1
ATOM 4932 O O . ASN B 1 227 ? -5.699 31.438 -6.859 1 89.75 227 ASN B O 1
ATOM 4936 N N . ASN B 1 228 ? -7.727 30.625 -6.852 1 90.88 228 ASN B N 1
ATOM 4937 C CA . ASN B 1 228 ? -7.293 29.234 -6.957 1 90.88 228 ASN B CA 1
ATOM 4938 C C . ASN B 1 228 ? -6.391 28.844 -5.793 1 90.88 228 ASN B C 1
ATOM 4940 O O . ASN B 1 228 ? -5.293 28.312 -6.004 1 90.88 228 ASN B O 1
ATOM 4944 N N . GLY B 1 229 ? -6.879 29.25 -4.641 1 96.25 229 GLY B N 1
ATOM 4945 C CA . GLY B 1 229 ? -6.281 28.891 -3.361 1 96.25 229 GLY B CA 1
ATOM 4946 C C . GLY B 1 229 ? -7.254 28.984 -2.201 1 96.25 229 GLY B C 1
ATOM 4947 O O . GLY B 1 229 ? -8.312 29.609 -2.322 1 96.25 229 GLY B O 1
ATOM 4948 N N . PHE B 1 230 ? -6.949 28.344 -1.037 1 98 230 PHE B N 1
ATOM 4949 C CA . PHE B 1 230 ? -7.762 28.469 0.166 1 98 230 PHE B CA 1
ATOM 4950 C C . PHE B 1 230 ? -7.242 29.609 1.05 1 98 230 PHE B C 1
ATOM 4952 O O . PHE B 1 230 ? -6.043 29.891 1.062 1 98 230 PHE B O 1
ATOM 4959 N N . PRO B 1 231 ? -8.133 30.281 1.799 1 97.62 231 PRO B N 1
ATOM 4960 C CA . PRO B 1 231 ? -7.68 31.328 2.729 1 97.62 231 PRO B CA 1
ATOM 4961 C C . PRO B 1 231 ? -6.715 30.797 3.783 1 97.62 231 PRO B C 1
ATOM 4963 O O . PRO B 1 231 ? -6.758 29.609 4.125 1 97.62 231 PRO B O 1
ATOM 4966 N N . ARG B 1 232 ? -5.879 31.734 4.246 1 97.81 232 ARG B N 1
ATOM 4967 C CA . ARG B 1 232 ? -4.902 31.406 5.273 1 97.81 232 ARG B CA 1
ATOM 4968 C C . ARG B 1 232 ? -5.035 32.344 6.477 1 97.81 232 ARG B C 1
ATOM 4970 O O . ARG B 1 232 ? -5.309 33.531 6.32 1 97.81 232 ARG B O 1
ATOM 4977 N N . ILE B 1 233 ? -4.867 31.781 7.629 1 98.44 233 ILE B N 1
ATOM 4978 C CA . ILE B 1 233 ? -4.812 32.531 8.867 1 98.44 233 ILE B CA 1
ATOM 4979 C C . ILE B 1 233 ? -3.756 31.938 9.797 1 98.44 233 ILE B C 1
ATOM 4981 O O . ILE B 1 233 ? -3.609 30.719 9.875 1 98.44 233 ILE B O 1
ATOM 4985 N N . THR B 1 234 ? -2.98 32.781 10.43 1 98.38 234 THR B N 1
ATOM 4986 C CA . THR B 1 234 ? -2.029 32.25 11.398 1 98.38 234 THR B CA 1
ATOM 4987 C C . THR B 1 234 ? -2.748 31.781 12.664 1 98.38 234 THR B C 1
ATOM 4989 O O . THR B 1 234 ? -3.855 32.25 12.953 1 98.38 234 THR B O 1
ATOM 4992 N N . LEU B 1 235 ? -2.127 30.891 13.406 1 98.19 235 LEU B N 1
ATOM 4993 C CA . LEU B 1 235 ? -2.711 30.438 14.672 1 98.19 235 LEU B CA 1
ATOM 4994 C C . LEU B 1 235 ? -2.914 31.625 15.609 1 98.19 235 LEU B C 1
ATOM 4996 O O . LEU B 1 235 ? -3.957 31.734 16.266 1 98.19 235 LEU B O 1
ATOM 5000 N N . ASP B 1 236 ? -1.938 32.562 15.672 1 97.5 236 ASP B N 1
ATOM 5001 C CA . ASP B 1 236 ? -2.049 33.75 16.531 1 97.5 236 ASP B CA 1
ATOM 5002 C C . ASP B 1 236 ? -3.242 34.594 16.125 1 97.5 236 ASP B C 1
ATOM 5004 O O . ASP B 1 236 ? -4.004 35.062 16.984 1 97.5 236 ASP B O 1
ATOM 5008 N N . GLU B 1 237 ? -3.4 34.812 14.852 1 98.25 237 GLU B N 1
ATOM 5009 C CA . GLU B 1 237 ? -4.547 35.594 14.367 1 98.25 237 GLU B CA 1
ATOM 5010 C C . GLU B 1 237 ? -5.859 34.875 14.695 1 98.25 237 GLU B C 1
ATOM 5012 O O . GLU B 1 237 ? -6.848 35.531 15.047 1 98.25 237 GLU B O 1
ATOM 5017 N N . ALA B 1 238 ? -5.883 33.562 14.523 1 98.19 238 ALA B N 1
ATOM 5018 C CA . ALA B 1 238 ? -7.07 32.781 14.852 1 98.19 238 ALA B CA 1
ATOM 5019 C C . ALA B 1 238 ? -7.449 32.938 16.312 1 98.19 238 ALA B C 1
ATOM 5021 O O . ALA B 1 238 ? -8.617 33.125 16.656 1 98.19 238 ALA B O 1
ATOM 5022 N N . ILE B 1 239 ? -6.434 32.844 17.156 1 96.88 239 ILE B N 1
ATOM 5023 C CA . ILE B 1 239 ? -6.645 32.969 18.594 1 96.88 239 ILE B CA 1
ATOM 5024 C C . ILE B 1 239 ? -7.188 34.344 18.922 1 96.88 239 ILE B C 1
ATOM 5026 O O . ILE B 1 239 ? -8.031 34.5 19.812 1 96.88 239 ILE B O 1
ATOM 5030 N N . ASP B 1 240 ? -6.777 35.344 18.234 1 97.25 240 ASP B N 1
ATOM 5031 C CA . ASP B 1 240 ? -7.199 36.719 18.469 1 97.25 240 ASP B CA 1
ATOM 5032 C C . ASP B 1 240 ? -8.68 36.906 18.141 1 97.25 240 ASP B C 1
ATOM 5034 O O . ASP B 1 240 ? -9.359 37.719 18.766 1 97.25 240 ASP B O 1
ATOM 5038 N N . ILE B 1 241 ? -9.195 36.188 17.219 1 97.06 241 ILE B N 1
ATOM 5039 C CA . ILE B 1 241 ? -10.539 36.469 16.734 1 97.06 241 ILE B CA 1
ATOM 5040 C C . ILE B 1 241 ? -11.531 35.469 17.312 1 97.06 241 ILE B C 1
ATOM 5042 O O . ILE B 1 241 ? -12.742 35.656 17.219 1 97.06 241 ILE B O 1
ATOM 5046 N N . LEU B 1 242 ? -11.039 34.375 17.891 1 97.5 242 LEU B N 1
ATOM 5047 C CA . LEU B 1 242 ? -11.906 33.312 18.391 1 97.5 242 LEU B CA 1
ATOM 5048 C C . LEU B 1 242 ? -12.156 33.469 19.891 1 97.5 242 LEU B C 1
ATOM 5050 O O . LEU B 1 242 ? -11.312 34 20.609 1 97.5 242 LEU B O 1
ATOM 5054 N N . PRO B 1 243 ? -13.281 33 20.359 1 96.5 243 PRO B N 1
ATOM 5055 C CA . PRO B 1 243 ? -13.531 33 21.812 1 96.5 243 PRO B CA 1
ATOM 5056 C C . PRO B 1 243 ? -12.555 32.094 22.562 1 96.5 243 PRO B C 1
ATOM 5058 O O . PRO B 1 243 ? -11.922 31.219 21.969 1 96.5 243 PRO B O 1
ATOM 5061 N N . SER B 1 244 ? -12.5 32.25 23.859 1 95.06 244 SER B N 1
ATOM 5062 C CA . SER B 1 244 ? -11.484 31.625 24.703 1 95.06 244 SER B CA 1
ATOM 5063 C C . SER B 1 244 ? -11.688 30.109 24.781 1 95.06 244 SER B C 1
ATOM 5065 O O . SER B 1 244 ? -10.758 29.375 25.094 1 95.06 244 SER B O 1
ATOM 5067 N N . ASP B 1 245 ? -12.859 29.625 24.5 1 96.06 245 ASP B N 1
ATOM 5068 C CA . ASP B 1 245 ? -13.109 28.203 24.578 1 96.06 245 ASP B CA 1
ATOM 5069 C C . ASP B 1 245 ? -12.797 27.516 23.25 1 96.06 245 ASP B C 1
ATOM 5071 O O . ASP B 1 245 ? -12.977 26.297 23.109 1 96.06 245 ASP B O 1
ATOM 5075 N N . CYS B 1 246 ? -12.266 28.281 22.344 1 96.88 246 CYS B N 1
ATOM 5076 C CA . CYS B 1 246 ? -11.969 27.766 21.016 1 96.88 246 CYS B CA 1
ATOM 5077 C C . CYS B 1 246 ? -10.492 27.406 20.891 1 96.88 246 CYS B C 1
ATOM 5079 O O . CYS B 1 246 ? -10.055 26.938 19.828 1 96.88 246 CYS B O 1
ATOM 5081 N N . TYR B 1 247 ? -9.727 27.625 21.844 1 95.19 247 TYR B N 1
ATOM 5082 C CA . TYR B 1 247 ? -8.32 27.234 21.875 1 95.19 247 TYR B CA 1
ATOM 5083 C C . TYR B 1 247 ? -7.895 26.875 23.297 1 95.19 247 TYR B C 1
ATOM 5085 O O . TYR B 1 247 ? -8.609 27.156 24.266 1 95.19 247 TYR B O 1
ATOM 5093 N N . LYS B 1 248 ? -6.781 26.172 23.406 1 94.25 248 LYS B N 1
ATOM 5094 C CA . LYS B 1 248 ? -6.242 25.734 24.688 1 94.25 248 LYS B CA 1
ATOM 5095 C C . LYS B 1 248 ? -4.73 25.562 24.625 1 94.25 248 LYS B C 1
ATOM 5097 O O . LYS B 1 248 ? -4.156 25.5 23.531 1 94.25 248 LYS B O 1
ATOM 5102 N N . LEU B 1 249 ? -4.18 25.562 25.797 1 91.94 249 LEU B N 1
ATOM 5103 C CA . LEU B 1 249 ? -2.758 25.234 25.875 1 91.94 249 LEU B CA 1
ATOM 5104 C C . LEU B 1 249 ? -2.512 23.797 25.422 1 91.94 249 LEU B C 1
ATOM 5106 O O . LEU B 1 249 ? -3.283 22.906 25.766 1 91.94 249 LEU B O 1
ATOM 5110 N N . VAL B 1 250 ? -1.456 23.609 24.625 1 87.12 250 VAL B N 1
ATOM 5111 C CA . VAL B 1 250 ? -1.087 22.266 24.188 1 87.12 250 VAL B CA 1
ATOM 5112 C C . VAL B 1 250 ? -0.798 21.391 25.406 1 87.12 250 VAL B C 1
ATOM 5114 O O . VAL B 1 250 ? -1.13 20.203 25.422 1 87.12 250 VAL B O 1
ATOM 5117 N N . ASP B 1 251 ? -0.092 22 26.312 1 84.88 251 ASP B N 1
ATOM 5118 C CA . ASP B 1 251 ? 0.265 21.375 27.578 1 84.88 251 ASP B CA 1
ATOM 5119 C C . ASP B 1 251 ? 0.149 22.359 28.734 1 84.88 251 ASP B C 1
ATOM 5121 O O . ASP B 1 251 ? 0.922 23.328 28.812 1 84.88 251 ASP B O 1
ATOM 5125 N N . GLU B 1 252 ? -0.672 22.078 29.672 1 84.38 252 GLU B N 1
ATOM 5126 C CA . GLU B 1 252 ? -0.911 23 30.781 1 84.38 252 GLU B CA 1
ATOM 5127 C C . GLU B 1 252 ? 0.327 23.125 31.656 1 84.38 252 GLU B C 1
ATOM 5129 O O . GLU B 1 252 ? 0.559 24.172 32.25 1 84.38 252 GLU B O 1
ATOM 5134 N N . LEU B 1 253 ? 1.064 22.047 31.672 1 85.38 253 LEU B N 1
ATOM 5135 C CA . LEU B 1 253 ? 2.246 22.031 32.531 1 85.38 253 LEU B CA 1
ATOM 5136 C C . LEU B 1 253 ? 3.438 22.672 31.828 1 85.38 253 LEU B C 1
ATOM 5138 O O . LEU B 1 253 ? 4.441 22.984 32.469 1 85.38 253 LEU B O 1
ATOM 5142 N N . MET B 1 254 ? 3.297 22.859 30.547 1 86.62 254 MET B N 1
ATOM 5143 C CA . MET B 1 254 ? 4.359 23.469 29.75 1 86.62 254 MET B CA 1
ATOM 5144 C C . MET B 1 254 ? 3.793 24.531 28.812 1 86.62 254 MET B C 1
ATOM 5146 O O . MET B 1 254 ? 3.84 24.375 27.594 1 86.62 254 MET B O 1
ATOM 5150 N N . PRO B 1 255 ? 3.482 25.656 29.328 1 85 255 PRO B N 1
ATOM 5151 C CA . PRO B 1 255 ? 2.801 26.688 28.547 1 85 255 PRO B CA 1
ATOM 5152 C C . PRO B 1 255 ? 3.646 27.203 27.375 1 85 255 PRO B C 1
ATOM 5154 O O . PRO B 1 255 ? 3.107 27.734 26.406 1 85 255 PRO B O 1
ATOM 5157 N N . HIS B 1 256 ? 4.93 27.031 27.531 1 86.5 256 HIS B N 1
ATOM 5158 C CA . HIS B 1 256 ? 5.824 27.516 26.484 1 86.5 256 HIS B CA 1
ATOM 5159 C C . HIS B 1 256 ? 5.648 26.719 25.188 1 86.5 256 HIS B C 1
ATOM 5161 O O . HIS B 1 256 ? 6.125 27.141 24.125 1 86.5 256 HIS B O 1
ATOM 5167 N N . ARG B 1 257 ? 4.875 25.641 25.234 1 87.94 257 ARG B N 1
ATOM 5168 C CA . ARG B 1 257 ? 4.633 24.828 24.062 1 87.94 257 ARG B CA 1
ATOM 5169 C C . ARG B 1 257 ? 3.564 25.453 23.172 1 87.94 257 ARG B C 1
ATOM 5171 O O . ARG B 1 257 ? 3.406 25.062 22.016 1 87.94 257 ARG B O 1
ATOM 5178 N N . GLY B 1 258 ? 2.828 26.359 23.766 1 92.38 258 GLY B N 1
ATOM 5179 C CA . GLY B 1 258 ? 1.928 27.156 22.953 1 92.38 258 GLY B CA 1
ATOM 5180 C C . GLY B 1 258 ? 0.494 26.656 22.984 1 92.38 258 GLY B C 1
ATOM 5181 O O . GLY B 1 258 ? 0.07 26.047 23.969 1 92.38 258 GLY B O 1
ATOM 5182 N N . PHE B 1 259 ? -0.247 27.109 21.969 1 92.44 259 PHE B N 1
ATOM 5183 C CA . PHE B 1 259 ? -1.688 26.875 21.953 1 92.44 259 PHE B CA 1
ATOM 5184 C C . PHE B 1 259 ? -2.084 26 20.781 1 92.44 259 PHE B C 1
ATOM 5186 O O . PHE B 1 259 ? -1.326 25.859 19.812 1 92.44 259 PHE B O 1
ATOM 5193 N N . GLU B 1 260 ? -3.23 25.312 20.906 1 92.69 260 GLU B N 1
ATOM 5194 C CA . GLU B 1 260 ? -3.881 24.594 19.797 1 92.69 260 GLU B CA 1
ATOM 5195 C C . GLU B 1 260 ? -5.375 24.906 19.75 1 92.69 260 GLU B C 1
ATOM 5197 O O . GLU B 1 260 ? -5.957 25.344 20.75 1 92.69 260 GLU B O 1
ATOM 5202 N N . LEU B 1 261 ? -5.93 24.766 18.672 1 95.69 261 LEU B N 1
ATOM 5203 C CA . LEU B 1 261 ? -7.367 24.969 18.516 1 95.69 261 LEU B CA 1
ATOM 5204 C C . LEU B 1 261 ? -8.141 23.781 19.062 1 95.69 261 LEU B C 1
ATOM 5206 O O . LEU B 1 261 ? -7.711 22.625 18.922 1 95.69 261 LEU B O 1
ATOM 5210 N N . THR B 1 262 ? -9.281 24.031 19.672 1 94.06 262 THR B N 1
ATOM 5211 C CA . THR B 1 262 ? -10.234 22.984 20 1 94.06 262 THR B CA 1
ATOM 5212 C C . THR B 1 262 ? -11.07 22.594 18.781 1 94.06 262 THR B C 1
ATOM 5214 O O . THR B 1 262 ? -11.016 23.266 17.766 1 94.06 262 THR B O 1
ATOM 5217 N N . ARG B 1 263 ? -11.805 21.547 18.906 1 91.56 263 ARG B N 1
ATOM 5218 C CA . ARG B 1 263 ? -12.711 21.156 17.844 1 91.56 263 ARG B CA 1
ATOM 5219 C C . ARG B 1 263 ? -13.703 22.281 17.516 1 91.56 263 ARG B C 1
ATOM 5221 O O . ARG B 1 263 ? -14.023 22.516 16.359 1 91.56 263 ARG B O 1
ATOM 5228 N N . LYS B 1 264 ? -14.195 22.859 18.578 1 94.44 264 LYS B N 1
ATOM 5229 C CA . LYS B 1 264 ? -15.094 24 18.406 1 94.44 264 LYS B CA 1
ATOM 5230 C C . LYS B 1 264 ? -14.422 25.125 17.625 1 94.44 264 LYS B C 1
ATOM 5232 O O . LYS B 1 264 ? -15.039 25.719 16.75 1 94.44 264 LYS B O 1
ATOM 5237 N N . GLY B 1 265 ? -13.188 25.391 18.016 1 96.75 265 GLY B N 1
ATOM 5238 C CA . GLY B 1 265 ? -12.43 26.422 17.312 1 96.75 265 GLY B CA 1
ATOM 5239 C C . GLY B 1 265 ? -12.25 26.109 15.836 1 96.75 265 GLY B C 1
ATOM 5240 O O . GLY B 1 265 ? -12.367 27 14.992 1 96.75 265 GLY B O 1
ATOM 5241 N N . GLU B 1 266 ? -11.945 24.875 15.508 1 96.19 266 GLU B N 1
ATOM 5242 C CA . GLU B 1 266 ? -11.797 24.453 14.117 1 96.19 266 GLU B CA 1
ATOM 5243 C C . GLU B 1 266 ? -13.086 24.656 13.328 1 96.19 266 GLU B C 1
ATOM 5245 O O . GLU B 1 266 ? -13.062 25.203 12.219 1 96.19 266 GLU B O 1
ATOM 5250 N N . ARG B 1 267 ? -14.148 24.312 13.898 1 93.94 267 ARG B N 1
ATOM 5251 C CA . ARG B 1 267 ? -15.445 24.422 13.242 1 93.94 267 ARG B CA 1
ATOM 5252 C C . ARG B 1 267 ? -15.797 25.891 12.977 1 93.94 267 ARG B C 1
ATOM 5254 O O . ARG B 1 267 ? -16.344 26.219 11.922 1 93.94 267 ARG B O 1
ATOM 5261 N N . GLN B 1 268 ? -15.562 26.688 13.961 1 96.12 268 GLN B N 1
ATOM 5262 C CA . GLN B 1 268 ? -15.859 28.109 13.82 1 96.12 268 GLN B CA 1
ATOM 5263 C C . GLN B 1 268 ? -15.031 28.734 12.703 1 96.12 268 GLN B C 1
ATOM 5265 O O . GLN B 1 268 ? -15.539 29.547 11.922 1 96.12 268 GLN B O 1
ATOM 5270 N N . LEU B 1 269 ? -13.766 28.391 12.664 1 97.25 269 LEU B N 1
ATOM 5271 C CA . LEU B 1 269 ? -12.906 28.938 11.609 1 97.25 269 LEU B CA 1
ATOM 5272 C C . LEU B 1 269 ? -13.383 28.484 10.234 1 97.25 269 LEU B C 1
ATOM 5274 O O . LEU B 1 269 ? -13.383 29.266 9.289 1 97.25 269 LEU B O 1
ATOM 5278 N N . ILE B 1 270 ? -13.727 27.203 10.133 1 95.81 270 ILE B N 1
ATOM 5279 C CA . ILE B 1 270 ? -14.211 26.656 8.867 1 95.81 270 ILE B CA 1
ATOM 5280 C C . ILE B 1 270 ? -15.422 27.469 8.391 1 95.81 270 ILE B C 1
ATOM 5282 O O . ILE B 1 270 ? -15.5 27.844 7.223 1 95.81 270 ILE B O 1
ATOM 5286 N N . ALA B 1 271 ? -16.312 27.734 9.297 1 93.62 271 ALA B N 1
ATOM 5287 C CA . ALA B 1 271 ? -17.516 28.5 8.969 1 93.62 271 ALA B CA 1
ATOM 5288 C C . ALA B 1 271 ? -17.172 29.938 8.57 1 93.62 271 ALA B C 1
ATOM 5290 O O . ALA B 1 271 ? -17.734 30.469 7.621 1 93.62 271 ALA B O 1
ATOM 5291 N N . MET B 1 272 ? -16.281 30.516 9.242 1 95.06 272 MET B N 1
ATOM 5292 C CA . MET B 1 272 ? -15.906 31.906 9.023 1 95.06 272 MET B CA 1
ATOM 5293 C C . MET B 1 272 ? -15.273 32.094 7.648 1 95.06 272 MET B C 1
ATOM 5295 O O . MET B 1 272 ? -15.438 33.156 7.023 1 95.06 272 MET B O 1
ATOM 5299 N N . PHE B 1 273 ? -14.594 31.062 7.156 1 95.25 273 PHE B N 1
ATOM 5300 C CA . PHE B 1 273 ? -13.797 31.219 5.945 1 95.25 273 PHE B CA 1
ATOM 5301 C C . PHE B 1 273 ? -14.43 30.469 4.777 1 95.25 273 PHE B C 1
ATOM 5303 O O . PHE B 1 273 ? -13.758 30.156 3.793 1 95.25 273 PHE B O 1
ATOM 5310 N N . GLY B 1 274 ? -15.633 30.094 4.879 1 90.06 274 GLY B N 1
ATOM 5311 C CA . GLY B 1 274 ? -16.391 29.578 3.748 1 90.06 274 GLY B CA 1
ATOM 5312 C C . GLY B 1 274 ? -16.141 28.094 3.504 1 90.06 274 GLY B C 1
ATOM 5313 O O . GLY B 1 274 ? -16.312 27.609 2.381 1 90.06 274 GLY B O 1
ATOM 5314 N N . GLY B 1 275 ? -15.625 27.375 4.438 1 93.56 275 GLY B N 1
ATOM 5315 C CA . GLY B 1 275 ? -15.625 25.922 4.332 1 93.56 275 GLY B CA 1
ATOM 5316 C C . GLY B 1 275 ? -14.227 25.328 4.316 1 93.56 275 GLY B C 1
ATOM 5317 O O . GLY B 1 275 ? -14.055 24.141 4.555 1 93.56 275 GLY B O 1
ATOM 5318 N N . ALA B 1 276 ? -13.227 26.125 4.004 1 97.06 276 ALA B N 1
ATOM 5319 C CA . ALA B 1 276 ? -11.836 25.672 3.984 1 97.06 276 ALA B CA 1
ATOM 5320 C C . ALA B 1 276 ? -10.891 26.797 4.402 1 97.06 276 ALA B C 1
ATOM 5322 O O . ALA B 1 276 ? -11.031 27.938 3.951 1 97.06 276 ALA B O 1
ATOM 5323 N N . VAL B 1 277 ? -9.969 26.406 5.262 1 98.12 277 VAL B N 1
ATOM 5324 C CA . VAL B 1 277 ? -9.023 27.422 5.695 1 98.12 277 VAL B CA 1
ATOM 5325 C C . VAL B 1 277 ? -7.734 26.766 6.184 1 98.12 277 VAL B C 1
ATOM 5327 O O . VAL B 1 277 ? -7.777 25.719 6.848 1 98.12 277 VAL B O 1
ATOM 5330 N N . TRP B 1 278 ? -6.609 27.328 5.789 1 98.62 278 TRP B N 1
ATOM 5331 C CA . TRP B 1 278 ? -5.32 26.938 6.34 1 98.62 278 TRP B CA 1
ATOM 5332 C C . TRP B 1 278 ? -5.035 27.672 7.645 1 98.62 278 TRP B C 1
ATOM 5334 O O . TRP B 1 278 ? -5.121 28.906 7.703 1 98.62 278 TRP B O 1
ATOM 5344 N N . VAL B 1 279 ? -4.715 26.953 8.672 1 98.62 279 VAL B N 1
ATOM 5345 C CA . VAL B 1 279 ? -4.129 27.547 9.875 1 98.62 279 VAL B CA 1
ATOM 5346 C C . VAL B 1 279 ? -2.611 27.359 9.852 1 98.62 279 VAL B C 1
ATOM 5348 O O . VAL B 1 279 ? -2.117 26.234 9.859 1 98.62 279 VAL B O 1
ATOM 5351 N N . THR B 1 280 ? -1.892 28.5 9.891 1 98.5 280 THR B N 1
ATOM 5352 C CA . THR B 1 280 ? -0.45 28.438 9.68 1 98.5 280 THR B CA 1
ATOM 5353 C C . THR B 1 280 ? 0.299 28.938 10.906 1 98.5 280 THR B C 1
ATOM 5355 O O . THR B 1 280 ? -0.305 29.5 11.82 1 98.5 280 THR B O 1
ATOM 5358 N N . ALA B 1 281 ? 1.562 28.641 10.977 1 98.31 281 ALA B N 1
ATOM 5359 C CA . ALA B 1 281 ? 2.529 29.188 11.922 1 98.31 281 ALA B CA 1
ATOM 5360 C C . ALA B 1 281 ? 2.184 28.781 13.352 1 98.31 281 ALA B C 1
ATOM 5362 O O . ALA B 1 281 ? 2.1 29.641 14.242 1 98.31 281 ALA B O 1
ATOM 5363 N N . PRO B 1 282 ? 1.979 27.531 13.578 1 97.19 282 PRO B N 1
ATOM 5364 C CA . PRO B 1 282 ? 1.832 27.078 14.961 1 97.19 282 PRO B CA 1
ATOM 5365 C C . PRO B 1 282 ? 3.107 27.266 15.781 1 97.19 282 PRO B C 1
ATOM 5367 O O . PRO B 1 282 ? 4.172 27.531 15.219 1 97.19 282 PRO B O 1
ATOM 5370 N N . ASP B 1 283 ? 2.943 27.234 17.094 1 95.94 283 ASP B N 1
ATOM 5371 C CA . ASP B 1 283 ? 4.129 27.234 17.953 1 95.94 283 ASP B CA 1
ATOM 5372 C C . ASP B 1 283 ? 5.043 26.062 17.625 1 95.94 283 ASP B C 1
ATOM 5374 O O . ASP B 1 283 ? 4.574 24.938 17.438 1 95.94 283 ASP B O 1
ATOM 5378 N N . HIS B 1 284 ? 6.34 26.297 17.594 1 95.44 284 HIS B N 1
ATOM 5379 C CA . HIS B 1 284 ? 7.258 25.266 17.109 1 95.44 284 HIS B CA 1
ATOM 5380 C C . HIS B 1 284 ? 7.262 24.047 18.031 1 95.44 284 HIS B C 1
ATOM 5382 O O . HIS B 1 284 ? 7.359 22.906 17.562 1 95.44 284 HIS B O 1
ATOM 5388 N N . LEU B 1 285 ? 7.125 24.234 19.297 1 92.75 285 LEU B N 1
ATOM 5389 C CA . LEU B 1 285 ? 7.203 23.141 20.25 1 92.75 285 LEU B CA 1
ATOM 5390 C C . LEU B 1 285 ? 5.895 22.359 20.281 1 92.75 285 LEU B C 1
ATOM 5392 O O . LEU B 1 285 ? 5.797 21.344 20.969 1 92.75 285 LEU B O 1
ATOM 5396 N N . SER B 1 286 ? 4.891 22.828 19.5 1 90.5 286 SER B N 1
ATOM 5397 C CA . SER B 1 286 ? 3.625 22.109 19.406 1 90.5 286 SER B CA 1
ATOM 5398 C C . SER B 1 286 ? 3.596 21.188 18.188 1 90.5 286 SER B C 1
ATOM 5400 O O . SER B 1 286 ? 2.639 20.438 18 1 90.5 286 SER B O 1
ATOM 5402 N N . VAL B 1 287 ? 4.633 21.25 17.375 1 92.12 287 VAL B N 1
ATOM 5403 C CA . VAL B 1 287 ? 4.719 20.422 16.172 1 92.12 287 VAL B CA 1
ATOM 5404 C C . VAL B 1 287 ? 5.992 19.578 16.203 1 92.12 287 VAL B C 1
ATOM 5406 O O . VAL B 1 287 ? 6.859 19.797 17.062 1 92.12 287 VAL B O 1
ATOM 5409 N N . PRO B 1 288 ? 6.117 18.594 15.289 1 92.19 288 PRO B N 1
ATOM 5410 C CA . PRO B 1 288 ? 7.328 17.766 15.281 1 92.19 288 PRO B CA 1
ATOM 5411 C C . PRO B 1 288 ? 8.594 18.594 15.016 1 92.19 288 PRO B C 1
ATOM 5413 O O . PRO B 1 288 ? 8.562 19.562 14.258 1 92.19 288 PRO B O 1
ATOM 5416 N N . PHE B 1 289 ? 9.742 18.094 15.492 1 93.75 289 PHE B N 1
ATOM 5417 C CA . PHE B 1 289 ? 11 18.828 15.5 1 93.75 289 PHE B CA 1
ATOM 5418 C C . PHE B 1 289 ? 11.469 19.109 14.078 1 93.75 289 PHE B C 1
ATOM 5420 O O . PHE B 1 289 ? 12.227 20.062 13.844 1 93.75 289 PHE B O 1
ATOM 5427 N N . TYR B 1 290 ? 10.992 18.297 13.164 1 95.75 290 TYR B N 1
ATOM 5428 C CA . TYR B 1 290 ? 11.57 18.344 11.828 1 95.75 290 TYR B CA 1
ATOM 5429 C C . TYR B 1 290 ? 10.945 19.469 11.008 1 95.75 290 TYR B C 1
ATOM 5431 O O . TYR B 1 290 ? 11.367 19.734 9.883 1 95.75 290 TYR B O 1
ATOM 5439 N N . GLN B 1 291 ? 9.977 20.172 11.586 1 97.25 291 GLN B N 1
ATOM 5440 C CA . GLN B 1 291 ? 9.422 21.328 10.898 1 97.25 291 GLN B CA 1
ATOM 5441 C C . GLN B 1 291 ? 10.367 22.516 10.977 1 97.25 291 GLN B C 1
ATOM 5443 O O . GLN B 1 291 ? 10.945 22.781 12.023 1 97.25 291 GLN B O 1
ATOM 5448 N N . ALA B 1 292 ? 10.516 23.219 9.906 1 98.5 292 ALA B N 1
ATOM 5449 C CA . ALA B 1 292 ? 11.391 24.391 9.867 1 98.5 292 ALA B CA 1
ATOM 5450 C C . ALA B 1 292 ? 10.836 25.516 10.719 1 98.5 292 ALA B C 1
ATOM 5452 O O . ALA B 1 292 ? 9.625 25.594 10.953 1 98.5 292 ALA B O 1
ATOM 5453 N N . TYR B 1 293 ? 11.719 26.359 11.109 1 98.12 293 TYR B N 1
ATOM 5454 C CA . TYR B 1 293 ? 11.328 27.531 11.867 1 98.12 293 TYR B CA 1
ATOM 5455 C C . TYR B 1 293 ? 10.852 28.656 10.945 1 98.12 293 TYR B C 1
ATOM 5457 O O . TYR B 1 293 ? 11.406 28.844 9.859 1 98.12 293 TYR B O 1
ATOM 5465 N N . LEU B 1 294 ? 9.852 29.328 11.398 1 98 294 LEU B N 1
ATOM 5466 C CA . LEU B 1 294 ? 9.391 30.516 10.664 1 98 294 LEU B CA 1
ATOM 5467 C C . LEU B 1 294 ? 10.391 31.656 10.805 1 98 294 LEU B C 1
ATOM 5469 O O . LEU B 1 294 ? 10.781 32.031 11.914 1 98 294 LEU B O 1
ATOM 5473 N N . ASP B 1 295 ? 10.703 32.219 9.672 1 95.38 295 ASP B N 1
ATOM 5474 C CA . ASP B 1 295 ? 11.672 33.312 9.672 1 95.38 295 ASP B CA 1
ATOM 5475 C C . ASP B 1 295 ? 11.172 34.469 10.523 1 95.38 295 ASP B C 1
ATOM 5477 O O . ASP B 1 295 ? 10 34.875 10.43 1 95.38 295 ASP B O 1
ATOM 5481 N N . GLY B 1 296 ? 12.055 34.938 11.352 1 94.94 296 GLY B N 1
ATOM 5482 C CA . GLY B 1 296 ? 11.742 36.125 12.117 1 94.94 296 GLY B CA 1
ATOM 5483 C C . GLY B 1 296 ? 10.961 35.844 13.383 1 94.94 296 GLY B C 1
ATOM 5484 O O . GLY B 1 296 ? 10.586 36.781 14.109 1 94.94 296 GLY B O 1
ATOM 5485 N N . SER B 1 297 ? 10.773 34.594 13.758 1 95.5 297 SER B N 1
ATOM 5486 C CA . SER B 1 297 ? 9.953 34.25 14.914 1 95.5 297 SER B CA 1
ATOM 5487 C C . SER B 1 297 ? 10.812 33.938 16.141 1 95.5 297 SER B C 1
ATOM 5489 O O . SER B 1 297 ? 10.289 33.594 17.203 1 95.5 297 SER B O 1
ATOM 5491 N N . ASP B 1 298 ? 12.148 34.062 16 1 94.94 298 ASP B N 1
ATOM 5492 C CA . ASP B 1 298 ? 13.07 33.688 17.062 1 94.94 298 ASP B CA 1
ATOM 5493 C C . ASP B 1 298 ? 12.82 32.25 17.531 1 94.94 298 ASP B C 1
ATOM 5495 O O . ASP B 1 298 ? 12.648 32 18.719 1 94.94 298 ASP B O 1
ATOM 5499 N N . ARG B 1 299 ? 12.531 31.359 16.594 1 94.62 299 ARG B N 1
ATOM 5500 C CA . ARG B 1 299 ? 12.367 29.922 16.797 1 94.62 299 ARG B CA 1
ATOM 5501 C C . ARG B 1 299 ? 11.094 29.609 17.578 1 94.62 299 ARG B C 1
ATOM 5503 O O . ARG B 1 299 ? 10.969 28.547 18.172 1 94.62 299 ARG B O 1
ATOM 5510 N N . LYS B 1 300 ? 10.172 30.547 17.562 1 96 300 LYS B N 1
ATOM 5511 C CA . LYS B 1 300 ? 8.945 30.359 18.328 1 96 300 LYS B CA 1
ATOM 5512 C C . LYS B 1 300 ? 7.848 29.719 17.484 1 96 300 LYS B C 1
ATOM 5514 O O . LYS B 1 300 ? 6.957 29.047 18 1 96 300 LYS B O 1
ATOM 5519 N N . LYS B 1 301 ? 7.895 29.984 16.219 1 98 301 LYS B N 1
ATOM 5520 C CA . LYS B 1 301 ? 6.848 29.5 15.32 1 98 301 LYS B CA 1
ATOM 5521 C C . LYS B 1 301 ? 7.422 28.578 14.258 1 98 301 LYS B C 1
ATOM 5523 O O . LYS B 1 301 ? 8.602 28.672 13.914 1 98 301 LYS B O 1
ATOM 5528 N N . ALA B 1 302 ? 6.598 27.719 13.734 1 97.94 302 ALA B N 1
ATOM 5529 C CA . ALA B 1 302 ? 7.016 26.734 12.742 1 97.94 302 ALA B CA 1
ATOM 5530 C C . ALA B 1 302 ? 6.426 27.062 11.367 1 97.94 302 ALA B C 1
ATOM 5532 O O . ALA B 1 302 ? 5.34 27.641 11.273 1 97.94 302 ALA B O 1
ATOM 5533 N N . LYS B 1 303 ? 7.16 26.719 10.328 1 98.69 303 LYS B N 1
ATOM 5534 C CA . LYS B 1 303 ? 6.594 26.656 8.984 1 98.69 303 LYS B CA 1
ATOM 5535 C C . LYS B 1 303 ? 5.742 25.406 8.789 1 98.69 303 LYS B C 1
ATOM 5537 O O . LYS B 1 303 ? 6.156 24.469 8.109 1 98.69 303 LYS B O 1
ATOM 5542 N N . ALA B 1 304 ? 4.59 25.406 9.312 1 98.12 304 ALA B N 1
ATOM 5543 C CA . ALA B 1 304 ? 3.619 24.312 9.266 1 98.12 304 ALA B CA 1
ATOM 5544 C C . ALA B 1 304 ? 2.199 24.844 9.117 1 98.12 304 ALA B C 1
ATOM 5546 O O . ALA B 1 304 ? 1.94 26.016 9.391 1 98.12 304 ALA B O 1
ATOM 5547 N N . ALA B 1 305 ? 1.364 24.016 8.602 1 98.31 305 ALA B N 1
ATOM 5548 C CA . ALA B 1 305 ? -0.022 24.422 8.375 1 98.31 305 ALA B CA 1
ATOM 5549 C C . ALA B 1 305 ? -0.959 23.219 8.461 1 98.31 305 ALA B C 1
ATOM 5551 O O . ALA B 1 305 ? -0.571 22.094 8.125 1 98.31 305 ALA B O 1
ATOM 5552 N N . ASP B 1 306 ? -2.135 23.438 8.891 1 97.75 306 ASP B N 1
ATOM 5553 C CA . ASP B 1 306 ? -3.229 22.469 8.875 1 97.75 306 ASP B CA 1
ATOM 5554 C C . ASP B 1 306 ? -4.383 22.969 8.008 1 97.75 306 ASP B C 1
ATOM 5556 O O . ASP B 1 306 ? -4.809 24.109 8.125 1 97.75 306 ASP B O 1
ATOM 5560 N N . LEU B 1 307 ? -4.805 22.125 7.152 1 98.44 307 LEU B N 1
ATOM 5561 C CA . LEU B 1 307 ? -6.004 22.469 6.391 1 98.44 307 LEU B CA 1
ATOM 5562 C C . LEU B 1 307 ? -7.258 21.984 7.121 1 98.44 307 LEU B C 1
ATOM 5564 O O . LEU B 1 307 ? -7.398 20.797 7.418 1 98.44 307 LEU B O 1
ATOM 5568 N N . LEU B 1 308 ? -8.109 22.906 7.398 1 97.56 308 LEU B N 1
ATOM 5569 C CA . LEU B 1 308 ? -9.367 22.594 8.062 1 97.56 308 LEU B CA 1
ATOM 5570 C C . LEU B 1 308 ? -10.523 22.578 7.066 1 97.56 308 LEU B C 1
ATOM 5572 O O . LEU B 1 308 ? -10.766 23.578 6.379 1 97.56 308 LEU B O 1
ATOM 5576 N N . ILE B 1 309 ? -11.18 21.453 7.02 1 94.88 309 ILE B N 1
ATOM 5577 C CA . ILE B 1 309 ? -12.383 21.25 6.219 1 94.88 309 ILE B CA 1
ATOM 5578 C C . ILE B 1 309 ? -13.391 20.406 7.004 1 94.88 309 ILE B C 1
ATOM 5580 O O . ILE B 1 309 ? -13 19.484 7.742 1 94.88 309 ILE B O 1
ATOM 5584 N N . GLY B 1 310 ? -14.672 20.734 6.883 1 82.38 310 GLY B N 1
ATOM 5585 C CA . GLY B 1 310 ? -15.711 19.875 7.441 1 82.38 310 GLY B CA 1
ATOM 5586 C C . GLY B 1 310 ? -15.516 19.578 8.914 1 82.38 310 GLY B C 1
ATOM 5587 O O . GLY B 1 310 ? -15.586 20.484 9.75 1 82.38 310 GLY B O 1
ATOM 5588 N N . LEU B 1 311 ? -15.039 18.328 9.211 1 78 311 LEU B N 1
ATOM 5589 C CA . LEU B 1 311 ? -14.93 17.812 10.57 1 78 311 LEU B CA 1
ATOM 5590 C C . LEU B 1 311 ? -13.672 18.344 11.25 1 78 311 LEU B C 1
ATOM 5592 O O . LEU B 1 311 ? -13.5 18.172 12.461 1 78 311 LEU B O 1
ATOM 5596 N N . GLY B 1 312 ? -12.906 19.078 10.523 1 90.69 312 GLY B N 1
ATOM 5597 C CA . GLY B 1 312 ? -11.688 19.594 11.125 1 90.69 312 GLY B CA 1
ATOM 5598 C C . GLY B 1 312 ? -10.469 19.453 10.219 1 90.69 312 GLY B C 1
ATOM 5599 O O . GLY B 1 312 ? -10.547 19.734 9.023 1 90.69 312 GLY B O 1
ATOM 5600 N N . GLU B 1 313 ? -9.391 19.125 10.914 1 92.06 313 GLU B N 1
ATOM 5601 C CA . GLU B 1 313 ? -8.133 19 10.195 1 92.06 313 GLU B CA 1
ATOM 5602 C C . GLU B 1 313 ? -8.156 17.797 9.25 1 92.06 313 GLU B C 1
ATOM 5604 O O . GLU B 1 313 ? -8.391 16.656 9.688 1 92.06 313 GLU B O 1
ATOM 5609 N N . ILE B 1 314 ? -7.785 18.031 7.996 1 94.31 314 ILE B N 1
ATOM 5610 C CA . ILE B 1 314 ? -7.758 16.938 7.027 1 94.31 314 ILE B CA 1
ATOM 5611 C C . ILE B 1 314 ? -6.336 16.75 6.5 1 94.31 314 ILE B C 1
ATOM 5613 O O . ILE B 1 314 ? -5.949 15.641 6.109 1 94.31 314 ILE B O 1
ATOM 5617 N N . ILE B 1 315 ? -5.605 17.812 6.453 1 97.38 315 ILE B N 1
ATOM 5618 C CA . ILE B 1 315 ? -4.219 17.75 6.004 1 97.38 315 ILE B CA 1
ATOM 5619 C C . ILE B 1 315 ? -3.316 18.422 7.031 1 97.38 315 ILE B C 1
ATOM 5621 O O . ILE B 1 315 ? -3.625 19.516 7.512 1 97.38 315 ILE B O 1
ATOM 5625 N N . GLY B 1 316 ? -2.264 17.781 7.383 1 97 316 GLY B N 1
ATOM 5626 C CA . GLY B 1 316 ? -1.116 18.406 8.023 1 97 316 GLY B CA 1
ATOM 5627 C C . GLY B 1 316 ? 0.066 18.594 7.094 1 97 316 GLY B C 1
ATOM 5628 O O . GLY B 1 316 ? 0.371 17.703 6.289 1 97 316 GLY B O 1
ATOM 5629 N N . LEU B 1 317 ? 0.667 19.766 7.234 1 98.25 317 LEU B N 1
ATOM 5630 C CA . LEU B 1 317 ? 1.676 20.141 6.254 1 98.25 317 LEU B CA 1
ATOM 5631 C C . LEU B 1 317 ? 2.814 20.922 6.914 1 98.25 317 LEU B C 1
ATOM 5633 O O . LEU B 1 317 ? 2.607 21.594 7.922 1 98.25 317 LEU B O 1
ATOM 5637 N N . GLY B 1 318 ? 4.023 20.781 6.27 1 98.12 318 GLY B N 1
ATOM 5638 C CA . GLY B 1 318 ? 5.102 21.609 6.777 1 98.12 318 GLY B CA 1
ATOM 5639 C C . GLY B 1 318 ? 6.348 21.562 5.914 1 98.12 318 GLY B C 1
ATOM 5640 O O . GLY B 1 318 ? 6.492 20.672 5.07 1 98.12 318 GLY B O 1
ATOM 5641 N N . GLU B 1 319 ? 7.109 22.578 6.125 1 98.81 319 GLU B N 1
ATOM 5642 C CA . GLU B 1 319 ? 8.461 22.625 5.578 1 98.81 319 GLU B CA 1
ATOM 5643 C C . GLU B 1 319 ? 9.469 22.016 6.551 1 98.81 319 GLU B C 1
ATOM 5645 O O . GLU B 1 319 ? 9.352 22.188 7.762 1 98.81 319 GLU B O 1
ATOM 5650 N N . ARG B 1 320 ? 10.453 21.25 5.977 1 98.44 320 ARG B N 1
ATOM 5651 C CA . ARG B 1 320 ? 11.406 20.547 6.832 1 98.44 320 ARG B CA 1
ATOM 5652 C C . ARG B 1 320 ? 12.633 21.406 7.105 1 98.44 320 ARG B C 1
ATOM 5654 O O . ARG B 1 320 ? 12.93 22.344 6.359 1 98.44 320 ARG B O 1
ATOM 5661 N N . GLN B 1 321 ? 13.281 21.016 8.281 1 97.88 321 GLN B N 1
ATOM 5662 C CA . GLN B 1 321 ? 14.641 21.516 8.414 1 97.88 321 GLN B CA 1
ATOM 5663 C C . GLN B 1 321 ? 15.484 21.172 7.188 1 97.88 321 GLN B C 1
ATOM 5665 O O . GLN B 1 321 ? 15.492 20.031 6.738 1 97.88 321 GLN B O 1
ATOM 5670 N N . GLU B 1 322 ? 16.172 22.141 6.723 1 97.81 322 GLU B N 1
ATOM 5671 C CA . GLU B 1 322 ? 16.875 21.953 5.453 1 97.81 322 GLU B CA 1
ATOM 5672 C C . GLU B 1 322 ? 18.234 21.312 5.668 1 97.81 322 GLU B C 1
ATOM 5674 O O . GLU B 1 322 ? 18.656 20.438 4.902 1 97.81 322 GLU B O 1
ATOM 5679 N N . THR B 1 323 ? 18.969 21.781 6.711 1 98.19 323 THR B N 1
ATOM 5680 C CA . THR B 1 323 ? 20.344 21.359 6.883 1 98.19 323 THR B CA 1
ATOM 5681 C C . THR B 1 323 ? 20.484 20.422 8.086 1 98.19 323 THR B C 1
ATOM 5683 O O . THR B 1 323 ? 19.594 20.359 8.93 1 98.19 323 THR B O 1
ATOM 5686 N N . ALA B 1 324 ? 21.656 19.688 8.086 1 98.25 324 ALA B N 1
ATOM 5687 C CA . ALA B 1 324 ? 21.984 18.828 9.227 1 98.25 324 ALA B CA 1
ATOM 5688 C C . ALA B 1 324 ? 22.047 19.641 10.516 1 98.25 324 ALA B C 1
ATOM 5690 O O . ALA B 1 324 ? 21.531 19.219 11.555 1 98.25 324 ALA B O 1
ATOM 5691 N N . GLN B 1 325 ? 22.641 20.812 10.438 1 98.12 325 GLN B N 1
ATOM 5692 C CA . GLN B 1 325 ? 22.797 21.641 11.625 1 98.12 325 GLN B CA 1
ATOM 5693 C C . GLN B 1 325 ? 21.438 22.125 12.133 1 98.12 325 GLN B C 1
ATOM 5695 O O . GLN B 1 325 ? 21.188 22.109 13.336 1 98.12 325 GLN B O 1
ATOM 5700 N N . GLU B 1 326 ? 20.594 22.609 11.266 1 97.75 326 GLU B N 1
ATOM 5701 C CA . GLU B 1 326 ? 19.25 23 11.656 1 97.75 326 GLU B CA 1
ATOM 5702 C C . GLU B 1 326 ? 18.516 21.859 12.336 1 97.75 326 GLU B C 1
ATOM 5704 O O . GLU B 1 326 ? 17.781 22.078 13.305 1 97.75 326 GLU B O 1
ATOM 5709 N N . THR B 1 327 ? 18.688 20.672 11.805 1 97.62 327 THR B N 1
ATOM 5710 C CA . THR B 1 327 ? 18.047 19.484 12.367 1 97.62 327 THR B CA 1
ATOM 5711 C C . THR B 1 327 ? 18.594 19.188 13.758 1 97.62 327 THR B C 1
ATOM 5713 O O . THR B 1 327 ? 17.828 18.875 14.672 1 97.62 327 THR B O 1
ATOM 5716 N N . LEU B 1 328 ? 19.875 19.297 13.883 1 97.75 328 LEU B N 1
ATOM 5717 C CA . LEU B 1 328 ? 20.5 19.094 15.18 1 97.75 328 LEU B CA 1
ATOM 5718 C C . LEU B 1 328 ? 20 20.109 16.203 1 97.75 328 LEU B C 1
ATOM 5720 O O . LEU B 1 328 ? 19.672 19.75 17.328 1 97.75 328 LEU B O 1
ATOM 5724 N N . ASP B 1 329 ? 19.906 21.328 15.797 1 97.12 329 ASP B N 1
ATOM 5725 C CA . ASP B 1 329 ? 19.406 22.391 16.672 1 97.12 329 ASP B CA 1
ATOM 5726 C C . ASP B 1 329 ? 17.969 22.125 17.094 1 97.12 329 ASP B C 1
ATOM 5728 O O . ASP B 1 329 ? 17.594 22.359 18.234 1 97.12 329 ASP B O 1
ATOM 5732 N N . ALA B 1 330 ? 17.188 21.672 16.172 1 96.06 330 ALA B N 1
ATOM 5733 C CA . ALA B 1 330 ? 15.789 21.375 16.453 1 96.06 330 ALA B CA 1
ATOM 5734 C C . ALA B 1 330 ? 15.664 20.219 17.453 1 96.06 330 ALA B C 1
ATOM 5736 O O . ALA B 1 330 ? 14.828 20.266 18.359 1 96.06 330 ALA B O 1
ATOM 5737 N N . LEU B 1 331 ? 16.453 19.156 17.234 1 95 331 LEU B N 1
ATOM 5738 C CA . LEU B 1 331 ? 16.469 18.047 18.172 1 95 331 LEU B CA 1
ATOM 5739 C C . LEU B 1 331 ? 16.781 18.547 19.594 1 95 331 LEU B C 1
ATOM 5741 O O . LEU B 1 331 ? 16.109 18.156 20.547 1 95 331 LEU B O 1
ATOM 5745 N N . LYS B 1 332 ? 17.75 19.422 19.688 1 94.69 332 LYS B N 1
ATOM 5746 C CA . LYS B 1 332 ? 18.125 20.016 20.969 1 94.69 332 LYS B CA 1
ATOM 5747 C C . LYS B 1 332 ? 16.984 20.875 21.531 1 94.69 332 LYS B C 1
ATOM 5749 O O . LYS B 1 332 ? 16.656 20.766 22.703 1 94.69 332 LYS B O 1
ATOM 5754 N N . HIS B 1 333 ? 16.422 21.641 20.672 1 94.12 333 HIS B N 1
ATOM 5755 C CA . HIS B 1 333 ? 15.328 22.516 21.078 1 94.12 333 HIS B CA 1
ATOM 5756 C C . HIS B 1 333 ? 14.164 21.719 21.641 1 94.12 333 HIS B C 1
ATOM 5758 O O . HIS B 1 333 ? 13.5 22.156 22.578 1 94.12 333 HIS B O 1
ATOM 5764 N N . HIS B 1 334 ? 13.906 20.547 21.125 1 92.12 334 HIS B N 1
ATOM 5765 C CA . HIS B 1 334 ? 12.781 19.719 21.516 1 92.12 334 HIS B CA 1
ATOM 5766 C C . HIS B 1 334 ? 13.195 18.703 22.578 1 92.12 334 HIS B C 1
ATOM 5768 O O . HIS B 1 334 ? 12.391 17.859 22.984 1 92.12 334 HIS B O 1
ATOM 5774 N N . ASP B 1 335 ? 14.438 18.672 22.969 1 90.19 335 ASP B N 1
ATOM 5775 C CA . ASP B 1 335 ? 14.984 17.766 23.969 1 90.19 335 ASP B CA 1
ATOM 5776 C C . ASP B 1 335 ? 14.836 16.312 23.516 1 90.19 335 ASP B C 1
ATOM 5778 O O . ASP B 1 335 ? 14.32 15.469 24.25 1 90.19 335 ASP B O 1
ATOM 5782 N N . ILE B 1 336 ? 15.141 16.125 22.25 1 90.19 336 ILE B N 1
ATOM 5783 C CA . ILE B 1 336 ? 15.102 14.789 21.656 1 90.19 336 ILE B CA 1
ATOM 5784 C C . ILE B 1 336 ? 16.516 14.266 21.453 1 90.19 336 ILE B C 1
ATOM 5786 O O . ILE B 1 336 ? 17.391 14.984 20.969 1 90.19 336 ILE B O 1
ATOM 5790 N N . MET B 1 337 ? 16.719 13.016 21.766 1 88 337 MET B N 1
ATOM 5791 C CA . MET B 1 337 ? 18.031 12.414 21.656 1 88 337 MET B CA 1
ATOM 5792 C C . MET B 1 337 ? 18.406 12.141 20.203 1 88 337 MET B C 1
ATOM 5794 O O . MET B 1 337 ? 17.594 11.609 19.453 1 88 337 MET B O 1
ATOM 5798 N N . LEU B 1 338 ? 19.578 12.398 19.891 1 90.75 338 LEU B N 1
ATOM 5799 C CA . LEU B 1 338 ? 20.094 12.25 18.531 1 90.75 338 LEU B CA 1
ATOM 5800 C C . LEU B 1 338 ? 20.172 10.781 18.156 1 90.75 338 LEU B C 1
ATOM 5802 O O . LEU B 1 338 ? 20.031 10.43 16.984 1 90.75 338 LEU B O 1
ATOM 5806 N N . SER B 1 339 ? 20.406 9.883 19.047 1 86.94 339 SER B N 1
ATOM 5807 C CA . SER B 1 339 ? 20.734 8.484 18.797 1 86.94 339 SER B CA 1
ATOM 5808 C C . SER B 1 339 ? 19.688 7.82 17.906 1 86.94 339 SER B C 1
ATOM 5810 O O . SER B 1 339 ? 20.016 7.008 17.047 1 86.94 339 SER B O 1
ATOM 5812 N N . ASN B 1 340 ? 18.438 8.18 18.016 1 83.75 340 ASN B N 1
ATOM 5813 C CA . ASN B 1 340 ? 17.375 7.562 17.234 1 83.75 340 ASN B CA 1
ATOM 5814 C C . ASN B 1 340 ? 17.203 8.227 15.875 1 83.75 340 ASN B C 1
ATOM 5816 O O . ASN B 1 340 ? 16.5 7.715 15.008 1 83.75 340 ASN B O 1
ATOM 5820 N N . TYR B 1 341 ? 17.922 9.336 15.672 1 92.06 341 TYR B N 1
ATOM 5821 C CA . TYR B 1 341 ? 17.672 10.133 14.477 1 92.06 341 TYR B CA 1
ATOM 5822 C C . TYR B 1 341 ? 18.969 10.422 13.734 1 92.06 341 TYR B C 1
ATOM 5824 O O . TYR B 1 341 ? 19.031 11.328 12.898 1 92.06 341 TYR B O 1
ATOM 5832 N N . GLU B 1 342 ? 20 9.617 13.992 1 93.38 342 GLU B N 1
ATOM 5833 C CA . GLU B 1 342 ? 21.297 9.828 13.367 1 93.38 342 GLU B CA 1
ATOM 5834 C C . GLU B 1 342 ? 21.203 9.719 11.844 1 93.38 342 GLU B C 1
ATOM 5836 O O . GLU B 1 342 ? 21.75 10.555 11.117 1 93.38 342 GLU B O 1
ATOM 5841 N N . TRP B 1 343 ? 20.516 8.672 11.414 1 94 343 TRP B N 1
ATOM 5842 C CA . TRP B 1 343 ? 20.391 8.461 9.977 1 94 343 TRP B CA 1
ATOM 5843 C C . TRP B 1 343 ? 19.656 9.625 9.32 1 94 343 TRP B C 1
ATOM 5845 O O . TRP B 1 343 ? 19.953 9.984 8.18 1 94 343 TRP B O 1
ATOM 5855 N N . TYR B 1 344 ? 18.75 10.203 10.047 1 95.06 344 TYR B N 1
ATOM 5856 C CA . TYR B 1 344 ? 17.938 11.305 9.555 1 95.06 344 TYR B CA 1
ATOM 5857 C C . TYR B 1 344 ? 18.781 12.562 9.359 1 95.06 344 TYR B C 1
ATOM 5859 O O . TYR B 1 344 ? 18.609 13.289 8.383 1 95.06 344 TYR B O 1
ATOM 5867 N N . VAL B 1 345 ? 19.641 12.812 10.25 1 96.69 345 VAL B N 1
ATOM 5868 C CA . VAL B 1 345 ? 20.578 13.93 10.141 1 96.69 345 VAL B CA 1
ATOM 5869 C C . VAL B 1 345 ? 21.594 13.656 9.031 1 96.69 345 VAL B C 1
ATOM 5871 O O . VAL B 1 345 ? 21.891 14.539 8.227 1 96.69 345 VAL B O 1
ATOM 5874 N N . GLU B 1 346 ? 22.031 12.43 8.961 1 96.31 346 GLU B N 1
ATOM 5875 C CA . GLU B 1 346 ? 23.078 12.047 8.016 1 96.31 346 GLU B CA 1
ATOM 5876 C C . GLU B 1 346 ? 22.594 12.211 6.574 1 96.31 346 GLU B C 1
ATOM 5878 O O . GLU B 1 346 ? 23.375 12.594 5.699 1 96.31 346 GLU B O 1
ATOM 5883 N N . MET B 1 347 ? 21.344 11.875 6.32 1 95.75 347 MET B N 1
ATOM 5884 C CA . MET B 1 347 ? 20.875 11.984 4.949 1 95.75 347 MET B CA 1
ATOM 5885 C C . MET B 1 347 ? 21 13.414 4.441 1 95.75 347 MET B C 1
ATOM 5887 O O . MET B 1 347 ? 21.234 13.641 3.25 1 95.75 347 MET B O 1
ATOM 5891 N N . ARG B 1 348 ? 20.859 14.43 5.336 1 97.38 348 ARG B N 1
ATOM 5892 C CA . ARG B 1 348 ? 21.016 15.836 4.965 1 97.38 348 ARG B CA 1
ATOM 5893 C C . ARG B 1 348 ? 22.469 16.188 4.695 1 97.38 348 ARG B C 1
ATOM 5895 O O . ARG B 1 348 ? 22.766 17.062 3.879 1 97.38 348 ARG B O 1
ATOM 5902 N N . ARG B 1 349 ? 23.359 15.508 5.418 1 97.5 349 ARG B N 1
ATOM 5903 C CA . ARG B 1 349 ? 24.781 15.711 5.16 1 97.5 349 ARG B CA 1
ATOM 5904 C C . ARG B 1 349 ? 25.172 15.156 3.795 1 97.5 349 ARG B C 1
ATOM 5906 O O . ARG B 1 349 ? 26 15.742 3.098 1 97.5 349 ARG B O 1
ATOM 5913 N N . ILE B 1 350 ? 24.625 14.055 3.443 1 96.75 350 ILE B N 1
ATOM 5914 C CA . ILE B 1 350 ? 24.938 13.398 2.174 1 96.75 350 ILE B CA 1
ATOM 5915 C C . ILE B 1 350 ? 24.375 14.234 1.021 1 96.75 350 ILE B C 1
ATOM 5917 O O . ILE B 1 350 ? 25.078 14.492 0.039 1 96.75 350 ILE B O 1
ATOM 5921 N N . LYS B 1 351 ? 23.141 14.641 1.107 1 97 351 LYS B N 1
ATOM 5922 C CA . LYS B 1 351 ? 22.5 15.445 0.073 1 97 351 LYS B CA 1
ATOM 5923 C C . LYS B 1 351 ? 21.484 16.406 0.68 1 97 351 LYS B C 1
ATOM 5925 O O . LYS B 1 351 ? 20.406 15.992 1.108 1 97 351 LYS B O 1
ATOM 5930 N N . GLN B 1 352 ? 21.844 17.641 0.674 1 97.12 352 GLN B N 1
ATOM 5931 C CA . GLN B 1 352 ? 20.969 18.688 1.196 1 97.12 352 GLN B CA 1
ATOM 5932 C C . GLN B 1 352 ? 19.891 19.062 0.181 1 97.12 352 GLN B C 1
ATOM 5934 O O . GLN B 1 352 ? 20.203 19.344 -0.979 1 97.12 352 GLN B O 1
ATOM 5939 N N . VAL B 1 353 ? 18.625 18.984 0.631 1 96.94 353 VAL B N 1
ATOM 5940 C CA . VAL B 1 353 ? 17.484 19.375 -0.188 1 96.94 353 VAL B CA 1
ATOM 5941 C C . VAL B 1 353 ? 16.453 20.094 0.675 1 96.94 353 VAL B C 1
ATOM 5943 O O . VAL B 1 353 ? 16.109 19.641 1.765 1 96.94 353 VAL B O 1
ATOM 5946 N N . LYS B 1 354 ? 16.016 21.281 0.236 1 97.56 354 LYS B N 1
ATOM 5947 C CA . LYS B 1 354 ? 14.852 21.891 0.871 1 97.56 354 LYS B CA 1
ATOM 5948 C C . LYS B 1 354 ? 13.578 21.125 0.519 1 97.56 354 LYS B C 1
ATOM 5950 O O . LYS B 1 354 ? 13.234 20.984 -0.658 1 97.56 354 LYS B O 1
ATOM 5955 N N . THR B 1 355 ? 12.898 20.625 1.559 1 98.38 355 THR B N 1
ATOM 5956 C CA . THR B 1 355 ? 11.727 19.812 1.259 1 98.38 355 THR B CA 1
ATOM 5957 C C . THR B 1 355 ? 10.523 20.281 2.074 1 98.38 355 THR B C 1
ATOM 5959 O O . THR B 1 355 ? 10.688 20.938 3.105 1 98.38 355 THR B O 1
ATOM 5962 N N . SER B 1 356 ? 9.398 20.062 1.593 1 98.81 356 SER B N 1
ATOM 5963 C CA . SER B 1 356 ? 8.102 20.219 2.238 1 98.81 356 SER B CA 1
ATOM 5964 C C . SER B 1 356 ? 7.164 19.078 1.886 1 98.81 356 SER B C 1
ATOM 5966 O O . SER B 1 356 ? 7.387 18.359 0.901 1 98.81 356 SER B O 1
ATOM 5968 N N . GLY B 1 357 ? 6.195 18.875 2.734 1 98.5 357 GLY B N 1
ATOM 5969 C CA . GLY B 1 357 ? 5.27 17.797 2.465 1 98.5 357 GLY B CA 1
ATOM 5970 C C . GLY B 1 357 ? 4.016 17.844 3.32 1 98.5 357 GLY B C 1
ATOM 5971 O O . GLY B 1 357 ? 3.807 18.812 4.059 1 98.5 357 GLY B O 1
ATOM 5972 N N . TRP B 1 358 ? 3.193 16.891 3.062 1 98.56 358 TRP B N 1
ATOM 5973 C CA . TRP B 1 358 ? 1.941 16.844 3.812 1 98.56 358 TRP B CA 1
ATOM 5974 C C . TRP B 1 358 ? 1.411 15.414 3.889 1 98.56 358 TRP B C 1
ATOM 5976 O O . TRP B 1 358 ? 1.899 14.523 3.188 1 98.56 358 TRP B O 1
ATOM 5986 N N . GLY B 1 359 ? 0.518 15.172 4.824 1 97.88 359 GLY B N 1
ATOM 5987 C CA . GLY B 1 359 ? -0.18 13.914 5.02 1 97.88 359 GLY B CA 1
ATOM 5988 C C . GLY B 1 359 ? -1.677 14.078 5.203 1 97.88 359 GLY B C 1
ATOM 5989 O O . GLY B 1 359 ? -2.129 15.086 5.762 1 97.88 359 GLY B O 1
ATOM 5990 N N . LEU B 1 360 ? -2.383 13.102 4.711 1 97.44 360 LEU B N 1
ATOM 5991 C CA . LEU B 1 360 ? -3.84 13.094 4.777 1 97.44 360 LEU B CA 1
ATOM 5992 C C . LEU B 1 360 ? -4.359 11.688 5.066 1 97.44 360 LEU B C 1
ATOM 5994 O O . LEU B 1 360 ? -3.967 10.727 4.402 1 97.44 360 LEU B O 1
ATOM 5998 N N . GLY B 1 361 ? -5.199 11.578 6.098 1 95.81 361 GLY B N 1
ATOM 5999 C CA . GLY B 1 361 ? -5.891 10.32 6.32 1 95.81 361 GLY B CA 1
ATOM 6000 C C . GLY B 1 361 ? -7.062 10.109 5.379 1 95.81 361 GLY B C 1
ATOM 6001 O O . GLY B 1 361 ? -8.008 10.898 5.371 1 95.81 361 GLY B O 1
ATOM 6002 N N . SER B 1 362 ? -7.07 9.047 4.695 1 96.94 362 SER B N 1
ATOM 6003 C CA . SER B 1 362 ? -8.078 8.805 3.67 1 96.94 362 SER B CA 1
ATOM 6004 C C . SER B 1 362 ? -9.469 8.633 4.289 1 96.94 362 SER B C 1
ATOM 6006 O O . SER B 1 362 ? -10.461 9.094 3.727 1 96.94 362 SER B O 1
ATOM 6008 N N . GLU B 1 363 ? -9.555 7.941 5.398 1 96.44 363 GLU B N 1
ATOM 6009 C CA . GLU B 1 363 ? -10.852 7.691 6.023 1 96.44 363 GLU B CA 1
ATOM 6010 C C . GLU B 1 363 ? -11.5 8.992 6.492 1 96.44 363 GLU B C 1
ATOM 6012 O O . GLU B 1 363 ? -12.719 9.156 6.402 1 96.44 363 GLU B O 1
ATOM 6017 N N . ARG B 1 364 ? -10.688 9.914 6.949 1 94.81 364 ARG B N 1
ATOM 6018 C CA . ARG B 1 364 ? -11.234 11.219 7.332 1 94.81 364 ARG B CA 1
ATOM 6019 C C . ARG B 1 364 ? -11.766 11.969 6.117 1 94.81 364 ARG B C 1
ATOM 6021 O O . ARG B 1 364 ? -12.82 12.594 6.184 1 94.81 364 ARG B O 1
ATOM 6028 N N . LEU B 1 365 ? -11.039 11.953 5.105 1 96.75 365 LEU B N 1
ATOM 6029 C CA . LEU B 1 365 ? -11.484 12.602 3.879 1 96.75 365 LEU B CA 1
ATOM 6030 C C . LEU B 1 365 ? -12.805 12.008 3.398 1 96.75 365 LEU B C 1
ATOM 6032 O O . LEU B 1 365 ? -13.727 12.75 3.037 1 96.75 365 LEU B O 1
ATOM 6036 N N . ILE B 1 366 ? -12.883 10.695 3.393 1 97 366 ILE B N 1
ATOM 6037 C CA . ILE B 1 366 ? -14.086 10 2.941 1 97 366 ILE B CA 1
ATOM 6038 C C . ILE B 1 366 ? -15.258 10.359 3.85 1 97 366 ILE B C 1
ATOM 6040 O O . ILE B 1 366 ? -16.375 10.594 3.375 1 97 366 ILE B O 1
ATOM 6044 N N . SER B 1 367 ? -14.984 10.398 5.113 1 95.88 367 SER B N 1
ATOM 6045 C CA . SER B 1 367 ? -16.016 10.789 6.066 1 95.88 367 SER B CA 1
ATOM 6046 C C . SER B 1 367 ? -16.578 12.18 5.746 1 95.88 367 SER B C 1
ATOM 6048 O O . SER B 1 367 ? -17.781 12.391 5.781 1 95.88 367 SER B O 1
ATOM 6050 N N . TRP B 1 368 ? -15.688 13.078 5.457 1 95.56 368 TRP B N 1
ATOM 6051 C CA . TRP B 1 368 ? -16.125 14.422 5.098 1 95.56 368 TRP B CA 1
ATOM 6052 C C . TRP B 1 368 ? -16.938 14.398 3.809 1 95.56 368 TRP B C 1
ATOM 6054 O O . TRP B 1 368 ? -18.016 15.016 3.729 1 95.56 368 TRP B O 1
ATOM 6064 N N . ILE B 1 369 ? -16.484 13.672 2.82 1 97 369 ILE B N 1
ATOM 6065 C CA . ILE B 1 369 ? -17.141 13.594 1.521 1 97 369 ILE B CA 1
ATOM 6066 C C . ILE B 1 369 ? -18.562 13.047 1.691 1 97 369 ILE B C 1
ATOM 6068 O O . ILE B 1 369 ? -19.5 13.531 1.058 1 97 369 ILE B O 1
ATOM 6072 N N . LEU B 1 370 ? -18.672 12.148 2.564 1 96.25 370 LEU B N 1
ATOM 6073 C CA . LEU B 1 370 ? -19.938 11.477 2.75 1 96.25 370 LEU B CA 1
ATOM 6074 C C . LEU B 1 370 ? -20.766 12.148 3.852 1 96.25 370 LEU B C 1
ATOM 6076 O O . LEU B 1 370 ? -21.859 11.703 4.172 1 96.25 370 LEU B O 1
ATOM 6080 N N . GLN B 1 371 ? -20.234 13.18 4.473 1 94.19 371 GLN B N 1
ATOM 6081 C CA . GLN B 1 371 ? -20.859 13.867 5.602 1 94.19 371 GLN B CA 1
ATOM 6082 C C . GLN B 1 371 ? -21.203 12.883 6.715 1 94.19 371 GLN B C 1
ATOM 6084 O O . GLN B 1 371 ? -22.328 12.859 7.199 1 94.19 371 GLN B O 1
ATOM 6089 N N . HIS B 1 372 ? -20.219 12.062 6.961 1 93.56 372 HIS B N 1
ATOM 6090 C CA . HIS B 1 372 ? -20.328 11.062 8.016 1 93.56 372 HIS B CA 1
ATOM 6091 C C . HIS B 1 372 ? -19.359 11.359 9.156 1 93.56 372 HIS B C 1
ATOM 6093 O O . HIS B 1 372 ? -18.25 11.828 8.93 1 93.56 372 HIS B O 1
ATOM 6099 N N . ASN B 1 373 ? -19.734 11.07 10.383 1 90.88 373 ASN B N 1
ATOM 6100 C CA . ASN B 1 373 ? -18.969 11.594 11.5 1 90.88 373 ASN B CA 1
ATOM 6101 C C . ASN B 1 373 ? -18.281 10.477 12.289 1 90.88 373 ASN B C 1
ATOM 6103 O O . ASN B 1 373 ? -17.859 10.68 13.43 1 90.88 373 ASN B O 1
ATOM 6107 N N . ASP B 1 374 ? -18.266 9.273 11.766 1 94.62 374 ASP B N 1
ATOM 6108 C CA . ASP B 1 374 ? -17.578 8.156 12.422 1 94.62 374 ASP B CA 1
ATOM 6109 C C . ASP B 1 374 ? -16.688 7.41 11.445 1 94.62 374 ASP B C 1
ATOM 6111 O O . ASP B 1 374 ? -17.156 6.617 10.633 1 94.62 374 ASP B O 1
ATOM 6115 N N . VAL B 1 375 ? -15.367 7.602 11.609 1 94.75 375 VAL B N 1
ATOM 6116 C CA . VAL B 1 375 ? -14.406 7.055 10.648 1 94.75 375 VAL B CA 1
ATOM 6117 C C . VAL B 1 375 ? -14.359 5.535 10.781 1 94.75 375 VAL B C 1
ATOM 6119 O O . VAL B 1 375 ? -13.883 4.844 9.875 1 94.75 375 VAL B O 1
ATOM 6122 N N . ARG B 1 376 ? -14.844 4.973 11.859 1 95.19 376 ARG B N 1
ATOM 6123 C CA . ARG B 1 376 ? -14.852 3.527 12.047 1 95.19 376 ARG B CA 1
ATOM 6124 C C . ARG B 1 376 ? -15.812 2.85 11.078 1 95.19 376 ARG B C 1
ATOM 6126 O O . ARG B 1 376 ? -15.617 1.688 10.719 1 95.19 376 ARG B O 1
ATOM 6133 N N . ASP B 1 377 ? -16.781 3.586 10.594 1 96.06 377 ASP B N 1
ATOM 6134 C CA . ASP B 1 377 ? -17.766 3.059 9.656 1 96.06 377 ASP B CA 1
ATOM 6135 C C . ASP B 1 377 ? -17.203 3.023 8.234 1 96.06 377 ASP B C 1
ATOM 6137 O O . ASP B 1 377 ? -17.797 2.4 7.352 1 96.06 377 ASP B O 1
ATOM 6141 N N . ILE B 1 378 ? -16.078 3.643 8.008 1 96.25 378 ILE B N 1
ATOM 6142 C CA . ILE B 1 378 ? -15.508 3.771 6.668 1 96.25 378 ILE B CA 1
ATOM 6143 C C . ILE B 1 378 ? -14.57 2.602 6.391 1 96.25 378 ILE B C 1
ATOM 6145 O O . ILE B 1 378 ? -14.148 2.391 5.25 1 96.25 378 ILE B O 1
ATOM 6149 N N . GLN B 1 379 ? -14.289 1.758 7.324 1 95.56 379 GLN B N 1
ATOM 6150 C CA . GLN B 1 379 ? -13.375 0.635 7.156 1 95.56 379 GLN B CA 1
ATOM 6151 C C . GLN B 1 379 ? -14.125 -0.638 6.781 1 95.56 379 GLN B C 1
ATOM 6153 O O . GLN B 1 379 ? -15.031 -1.066 7.5 1 95.56 379 GLN B O 1
ATOM 6158 N N . ILE B 1 380 ? -13.742 -1.215 5.746 1 96.31 380 ILE B N 1
ATOM 6159 C CA . ILE B 1 380 ? -14.336 -2.471 5.305 1 96.31 380 ILE B CA 1
ATOM 6160 C C . ILE B 1 380 ? -13.789 -3.623 6.145 1 96.31 380 ILE B C 1
ATOM 6162 O O . ILE B 1 380 ? -14.531 -4.531 6.527 1 96.31 380 ILE B O 1
ATOM 6166 N N . LEU B 1 381 ? -12.492 -3.594 6.441 1 95.62 381 LEU B N 1
ATOM 6167 C CA . LEU B 1 381 ? -11.836 -4.52 7.359 1 95.62 381 LEU B CA 1
ATOM 6168 C C . LEU B 1 381 ? -11.18 -3.768 8.508 1 95.62 381 LEU B C 1
ATOM 6170 O O . LEU B 1 381 ? -9.984 -3.461 8.453 1 95.62 381 LEU B O 1
ATOM 6174 N N . PRO B 1 382 ? -11.945 -3.564 9.562 1 93.56 382 PRO B N 1
ATOM 6175 C CA . PRO B 1 382 ? -11.453 -2.74 10.664 1 93.56 382 PRO B CA 1
ATOM 6176 C C . PRO B 1 382 ? -10.32 -3.406 11.438 1 93.56 382 PRO B C 1
ATOM 6178 O O . PRO B 1 382 ? -10.336 -4.625 11.641 1 93.56 382 PRO B O 1
ATOM 6181 N N . ARG B 1 383 ? -9.359 -2.637 11.828 1 93.81 383 ARG B N 1
ATOM 6182 C CA . ARG B 1 383 ? -8.305 -2.982 12.773 1 93.81 383 ARG B CA 1
ATOM 6183 C C . ARG B 1 383 ? -8.281 -2.01 13.945 1 93.81 383 ARG B C 1
ATOM 6185 O O . ARG B 1 383 ? -7.598 -0.984 13.898 1 93.81 383 ARG B O 1
ATOM 6192 N N . LEU B 1 384 ? -9.008 -2.377 14.969 1 92.62 384 LEU B N 1
ATOM 6193 C CA . LEU B 1 384 ? -9.203 -1.502 16.125 1 92.62 384 LEU B CA 1
ATOM 6194 C C . LEU B 1 384 ? -8.805 -2.207 17.422 1 92.62 384 LEU B C 1
ATOM 6196 O O . LEU B 1 384 ? -9.133 -3.379 17.609 1 92.62 384 LEU B O 1
ATOM 6200 N N . LYS B 1 385 ? -8.133 -1.438 18.203 1 90 385 LYS B N 1
ATOM 6201 C CA . LYS B 1 385 ? -7.855 -1.928 19.547 1 90 385 LYS B CA 1
ATOM 6202 C C . LYS B 1 385 ? -9.141 -2.365 20.25 1 90 385 LYS B C 1
ATOM 6204 O O . LYS B 1 385 ? -10.195 -1.764 20.062 1 90 385 LYS B O 1
ATOM 6209 N N . ASN B 1 386 ? -9.047 -3.42 21.016 1 85.69 386 ASN B N 1
ATOM 6210 C CA . ASN B 1 386 ? -10.133 -3.928 21.859 1 85.69 386 ASN B CA 1
ATOM 6211 C C . ASN B 1 386 ? -11.242 -4.555 21.031 1 85.69 386 ASN B C 1
ATOM 6213 O O . ASN B 1 386 ? -12.367 -4.707 21.5 1 85.69 386 ASN B O 1
ATOM 6217 N N . ASN B 1 387 ? -10.992 -4.73 19.766 1 86.94 387 ASN B N 1
ATOM 6218 C CA . ASN B 1 387 ? -11.906 -5.445 18.875 1 86.94 387 ASN B CA 1
ATOM 6219 C C . ASN B 1 387 ? -11.219 -6.641 18.219 1 86.94 387 ASN B C 1
ATOM 6221 O O . ASN B 1 387 ? -10.055 -6.559 17.828 1 86.94 387 ASN B O 1
ATOM 6225 N N . ASP B 1 388 ? -12.031 -7.676 18.219 1 85.56 388 ASP B N 1
ATOM 6226 C CA . ASP B 1 388 ? -11.5 -8.836 17.516 1 85.56 388 ASP B CA 1
ATOM 6227 C C . ASP B 1 388 ? -11.445 -8.57 16 1 85.56 388 ASP B C 1
ATOM 6229 O O . ASP B 1 388 ? -12.375 -7.988 15.445 1 85.56 388 ASP B O 1
ATOM 6233 N N . PHE B 1 389 ? -10.375 -9.023 15.43 1 85.69 389 PHE B N 1
ATOM 6234 C CA . PHE B 1 389 ? -10.242 -8.852 13.992 1 85.69 389 PHE B CA 1
ATOM 6235 C C . PHE B 1 389 ? -11.062 -9.906 13.25 1 85.69 389 PHE B C 1
ATOM 6237 O O . PHE B 1 389 ? -11.094 -11.07 13.648 1 85.69 389 PHE B O 1
ATOM 6244 N N . LEU B 1 390 ? -11.805 -9.547 12.227 1 78.5 390 LEU B N 1
ATOM 6245 C CA . LEU B 1 390 ? -12.602 -10.461 11.414 1 78.5 390 LEU B CA 1
ATOM 6246 C C . LEU B 1 390 ? -11.711 -11.453 10.68 1 78.5 390 LEU B C 1
ATOM 6248 O O . LEU B 1 390 ? -12.016 -12.648 10.609 1 78.5 390 LEU B O 1
ATOM 6252 N N . VAL B 1 391 ? -10.672 -10.93 10.023 1 82.62 391 VAL B N 1
ATOM 6253 C CA . VAL B 1 391 ? -9.789 -11.75 9.195 1 82.62 391 VAL B CA 1
ATOM 6254 C C . VAL B 1 391 ? -8.344 -11.57 9.648 1 82.62 391 VAL B C 1
ATOM 6256 O O . VAL B 1 391 ? -7.973 -10.516 10.164 1 82.62 391 VAL B O 1
#

Nearest PDB structures (foldseek):
  8tc8-assembly2_B  TM=8.501E-01  e=1.972E-24  Homo sapiens
  2xgt-assembly1_A  TM=8.671E-01  e=6.883E-24  Brugia malayi
  8tc9-assembly1_D  TM=8.425E-01  e=4.538E-24  Homo sapiens
  8h53-assembly1_A  TM=8.574E-01  e=1.248E-23  Homo sapiens
  2xti-assembly1_A  TM=8.492E-01  e=9.269E-24  Brugia malayi

InterPro domains:
  IPR004364 Aminoacyl-tRNA synthetase, class II (D/K/N) [PF00152] (60-384)
  IPR006195 Aminoacyl-tRNA synthetase, class II [PS50862] (58-382)
  IPR045864 Class II Aminoacyl-tRNA synthetase/Biotinyl protein ligase (BPL) and lipoyl protein ligase (LPL) [G3DSA:3.30.930.10] (46-387)
  IPR045864 Class II Aminoacyl-tRNA synthetase/Biotinyl protein ligase (BPL) and lipoyl protein ligase (LPL) [SSF55681] (55-385)

Sequence (782 aa):
MSMEIQLNNRRTISIDGDSIRASKEVSPDKEKLEQTRTLPPKTWAHPEKHLKAVITDDWYSDVFRIQDCIFHATVDYFRNTLGFNYTMLPVSTKTISAPMGEDTIALGNFGSYSYPISVNLMDQNVFLVDSNQFTLEYYLRIRDGSSGVYVMAPCFRGDEPDATHLNQFQHVECELAGDMDKAIAVAEGYIISILKAVLREEKCVVMEIAGTMEHLERVAKSYILNNNGFPRITLDEAIDILPSDCYKLVDELMPHRGFELTRKGERQLIAMFGGAVWVTAPDHLSVPFYQAYLDGSDRKKAKAADLLIGLGEIIGLGERQETAQETLDALKHHDIMLSNYEWYVEMRRIKQVKTSGWGLGSERLISWILQHNDVRDIQILPRLKNNDFLVMSMEIQLNNRRTISIDGDSIRASKEVSPDKEKLEQTRTLPPKTWAHPEKHLKAVITDDWYSDVFRIQDCIFHATVDYFRNTLGFNYTMLPVSTKTISAPMGEDTIALGNFGSYSYPISVNLMDQNVFLVDSNQFTLEYYLRIRDGSSGVYVMAPCFRGDEPDATHLNQFQHVECELAGDMDKAIAVAEGYIISILKAVLREEKCVVMEIAGTMEHLERVAKSYILNNNGFPRITLDEAIDILPSDCYKLVDELMPHRGFELTRKGERQLIAMFGGAVWVTAPDHLSVPFYQAYLDGSDRKKAKAADLLIGLGEIIGLGERQETAQETLDALKHHDIMLSNYEWYVEMRRIKQVKTSGWGLGSERLISWILQHNDVRDIQILPRLKNNDFLV

Solvent-accessible surface area (backbone atoms only — not comparable to full-atom values): 41982 Å² total; per-residue (Å²): 133,80,63,72,56,79,50,74,90,87,68,69,58,52,62,46,87,95,54,76,64,82,72,88,75,78,75,67,65,60,69,73,54,64,76,67,43,59,64,75,83,74,34,75,79,35,41,81,55,28,60,55,42,41,44,70,35,65,44,43,30,47,46,48,51,51,53,26,50,48,52,54,37,50,51,45,45,39,41,73,73,67,60,33,41,58,59,92,71,70,62,55,21,69,52,70,72,54,68,54,33,66,85,70,34,95,79,68,75,62,60,98,53,57,39,74,38,67,35,57,54,76,90,34,84,32,28,42,30,59,58,60,64,68,59,39,55,54,56,45,52,26,39,86,84,48,60,28,30,34,40,76,43,73,25,33,28,50,50,80,55,45,49,85,40,60,22,51,45,47,32,38,36,38,30,29,61,37,49,45,68,57,35,50,52,52,51,53,50,48,53,52,47,44,50,52,46,40,60,72,74,40,43,66,54,30,39,40,47,42,67,51,61,60,73,60,48,37,39,54,48,38,24,58,76,47,78,70,31,68,51,75,43,41,43,67,59,49,56,72,74,44,61,79,82,21,42,43,60,45,31,84,92,42,59,88,27,27,63,41,70,32,73,63,27,42,43,51,50,19,61,74,52,51,38,32,30,34,41,24,46,41,32,30,73,64,48,50,57,57,43,18,63,29,86,91,44,85,68,43,23,16,37,32,35,33,34,26,38,75,91,20,78,52,33,45,34,32,15,39,43,41,43,36,65,54,42,51,50,26,29,59,73,53,54,39,73,56,84,71,41,48,70,66,37,46,49,26,67,76,54,68,55,53,29,10,26,38,39,30,49,48,47,58,52,49,21,50,68,34,68,44,82,44,39,59,71,65,47,90,71,60,56,44,69,95,42,72,61,73,73,132,80,63,69,57,78,53,79,87,87,69,67,61,52,65,48,86,96,52,76,63,82,72,87,74,80,77,68,66,62,70,72,54,64,76,67,42,60,64,74,84,74,34,75,81,35,41,81,55,28,60,56,41,41,44,69,35,64,45,44,30,47,48,48,52,52,52,27,50,49,53,53,39,49,51,45,45,39,42,73,74,67,62,33,41,58,58,90,71,71,62,55,21,68,54,72,71,53,66,38,39,60,87,41,20,96,74,63,48,57,56,97,42,55,39,74,39,67,36,56,54,76,88,34,84,33,26,42,31,60,57,61,64,68,58,40,55,54,56,45,53,25,39,87,83,49,60,27,30,34,40,74,43,73,25,33,28,50,50,82,55,46,49,85,42,59,24,52,45,46,33,38,34,39,29,28,61,38,49,45,67,58,36,49,52,51,51,52,51,47,52,52,48,43,50,52,46,40,59,71,74,39,43,66,52,29,39,38,48,42,68,52,61,60,73,60,50,38,39,53,47,39,25,57,75,46,78,72,32,65,54,75,40,41,42,68,58,48,57,71,75,43,61,78,82,22,43,42,59,47,30,84,92,42,59,88,28,28,64,41,70,33,72,65,27,42,44,51,50,18,62,74,51,51,37,32,31,32,41,25,46,40,31,30,72,55,47,51,59,56,43,18,62,30,86,91,43,86,67,44,22,18,37,33,36,34,35,26,40,76,93,22,79,51,35,44,36,31,14,38,44,42,44,36,64,54,41,51,53,26,28,58,73,54,57,41,72,56,83,71,42,49,67,66,37,45,50,28,66,75,54,68,56,53,29,12,28,38,38,29,48,47,46,58,51,50,21,48,67,33,68,45,81,44,38,60,71,64,46,89,72,60,54,43,68,95,39,73,61,72,72

Organism: NCBI:txid290746

Foldseek 3Di:
DQPFPDDPDDDRQRPDDLDRDDPDDPPPDPVVLVVQAFDFPPCLQPLVVLVVCCVPGVLNVLLVQLVVLLVVLLCCCCCVVPNAAEDDDDQWAAFAQFCQACHVNVVPVQAPDFDWDWDQDPNDIITGHQDCVLVQVLVCQVDPPHFKYKYWDKHAGPDADWQQDAGIFTKIKMKGFDFQVVQQLSVLSSLVSSLVSCVVRPVVSLCRQQVDQVLSVQSVVQCVVVVNHFAEDEPVRLCVVDDPQQKDQSDPVCNLLDMDGDQVSLVVVCVVRRFKYKYAWGFCLNGGLFFDADPPPVNGTGQKIFMAGQSGTFKTKGKGDFALVSSVVSCVVSNHDCPSCVVSSVSCVVPTTTMMMMMGTPLVVVCRSNVHRGSSSSDSFGDGPPGDGSD/DQPFPDDPDDDRQRPDDLDRDDPDDPPPDPVVLVVQAFDFPPCLQPLVVLVVCCVPGVLNVLLVQLVVLLVVLLCCCCCVVPNAAEDDDDQWAAFAQFCQACNVNVVVVLFVDFDWDWDQDPNDIITGHQDCVLVQVLVCQVDPPHFKYKYWDWHAGPDADWQQDAGIFTKIKMKGFDFQVVQQLSVLSSLVSSLVSCVVRPVVSLCRQQVDQVLSVQSVVCCVVVVNHFAEDEPVRLCVVDDPQQKDQSDPVCNLLDMDGDQVSLVVVCVVRRFKYKYAWGFCLNGGLFFDADPPPVNGTGQKIFMAGQSGTFKTKGKGDFALVSSVVSCVVNNHDCPSCVVSSVSCVVPTTTMMMMMGTPLVVVCRSNVHRGSSSSDSFGDGPPGDGSD

pLDDT: mean 86.71, std 20.4, range [23.69, 98.88]

Secondary structure (DSSP, 8-state):
-------SSS----EETTEE---------HHHHHTTPPPP---TT-HHHHHHHHHH-HHHHHHHHHHHHHHHHHHHIIIIII-PEE----SEESS-SS--SSSS-SS---SS-PPP-EEEETTEEEEE-S--HHHHHHHHTTSTT--EEEEEEEEE--SPP-SS--SEEEEEEEEEES-HHHHHHHHHHHHHHHHHHHHHH-HHHHHHHHS-SHHHHHHHHHHHHTTSS--EEEHHHHHHHS-GGGEEES-TT-GGG-EEE-HHHHHHHHHHTTTEEEEE--BGGGS-TTBPBPTTSTTSBBSEEEEEETTEEEEEEEEBP-SHHHHHHHHHHTT--GGGGHHHHHHHHHS---EEEEEEEHHHHHHHHTT-S-GGGG-SS---TTS----/-------SSS----EETTEE---------HHHHHTT-------TT-HHHHHHHHHH-HHHHHHHHHHHHHHHHHHHIIIIII-PEE----SEESS-SS--SSSSSTT---SS-PPP-EEEETTEEEEE-S--HHHHHHHHTTSTT--EEEEEEEEE--SPP-SS--SEEEEEEEEEES-HHHHHHHHHHHHHHHHHHHHHH-HHHHHHHHS-SHHHHHHHHHHHHTTSS--EEEHHHHHHHS-GGGEEES-TT-GGG-EEE-HHHHHHHHHHTTTEEEEE--BGGGS-TTBPBPTTSTT-BBSEEEEEETTEEEEEEEEBP-SHHHHHHHHHHTT--GGGGHHHHHHHHHS---EEEEEEEHHHHHHHHTT-S-GGGG-SS---TTS----

Radius of gyration: 27.2 Å; Cα contacts (8 Å, |Δi|>4): 1508; chains: 2; bounding box: 72×76×71 Å